Protein AF-0000000084989132 (afdb_homodimer)

Radius of gyration: 29.17 Å; Cα contacts (8 Å, |Δi|>4): 1832; chains: 2; bounding box: 70×86×63 Å

Structure (mmCIF, N/CA/C/O backbone):
data_AF-0000000084989132-model_v1
#
loop_
_entity.id
_entity.type
_entity.pdbx_description
1 polymer 'CRISPR system associated protein'
#
loop_
_atom_site.group_PDB
_atom_site.id
_atom_site.type_symbol
_atom_site.label_atom_id
_atom_site.label_alt_id
_atom_site.label_comp_id
_atom_site.label_asym_id
_atom_site.label_entity_id
_atom_site.label_seq_id
_atom_site.pdbx_PDB_ins_code
_atom_site.Cartn_x
_atom_site.Cartn_y
_atom_site.Cartn_z
_atom_site.occupancy
_atom_site.B_iso_or_equiv
_atom_site.auth_seq_id
_atom_site.auth_comp_id
_atom_site.auth_asym_id
_atom_site.auth_atom_id
_atom_site.pdbx_PDB_model_num
ATOM 1 N N . MET A 1 1 ? 17.484 -10.383 14.273 1 87.38 1 MET A N 1
ATOM 2 C CA . MET A 1 1 ? 16.547 -9.367 13.805 1 87.38 1 MET A CA 1
ATOM 3 C C . MET A 1 1 ? 17.219 -7.992 13.758 1 87.38 1 MET A C 1
ATOM 5 O O . MET A 1 1 ? 17.938 -7.609 14.68 1 87.38 1 MET A O 1
ATOM 9 N N . ALA A 1 2 ? 17.156 -7.375 12.641 1 95.69 2 ALA A N 1
ATOM 10 C CA . ALA A 1 2 ? 17.719 -6.043 12.461 1 95.69 2 ALA A CA 1
ATOM 11 C C . ALA A 1 2 ? 16.625 -4.977 12.438 1 95.69 2 ALA A C 1
ATOM 13 O O . ALA A 1 2 ? 15.492 -5.246 12.016 1 95.69 2 ALA A O 1
ATOM 14 N N . ARG A 1 3 ? 16.969 -3.855 12.984 1 96.81 3 ARG A N 1
ATOM 15 C CA . ARG A 1 3 ? 16.031 -2.74 13.031 1 96.81 3 ARG A CA 1
ATOM 16 C C . ARG A 1 3 ? 16.625 -1.498 12.367 1 96.81 3 ARG A C 1
ATOM 18 O O . ARG A 1 3 ? 17.75 -1.104 12.68 1 96.81 3 ARG A O 1
ATOM 25 N N . LEU A 1 4 ? 15.914 -0.93 11.477 1 98.31 4 LEU A N 1
ATOM 26 C CA . LEU A 1 4 ? 16.281 0.309 10.797 1 98.31 4 LEU A CA 1
ATOM 27 C C . LEU A 1 4 ? 15.258 1.402 11.062 1 98.31 4 LEU A C 1
ATOM 29 O O . LEU A 1 4 ? 14.062 1.214 10.812 1 98.31 4 LEU A O 1
ATOM 33 N N . TYR A 1 5 ? 15.711 2.482 11.633 1 98.31 5 TYR A N 1
ATOM 34 C CA . TYR A 1 5 ? 14.875 3.643 11.906 1 98.31 5 TYR A CA 1
ATOM 35 C C . TYR A 1 5 ? 15.102 4.738 10.867 1 98.31 5 TYR A C 1
ATOM 37 O O . TYR A 1 5 ? 16.234 5.129 10.609 1 98.31 5 TYR A O 1
ATOM 45 N N . ILE A 1 6 ? 14.023 5.203 10.234 1 98.5 6 ILE A N 1
ATOM 46 C CA . ILE A 1 6 ? 14.055 6.297 9.273 1 98.5 6 ILE A CA 1
ATOM 47 C C . ILE A 1 6 ? 13.141 7.426 9.75 1 98.5 6 ILE A C 1
ATOM 49 O O . ILE A 1 6 ? 11.953 7.207 10.008 1 98.5 6 ILE A O 1
ATOM 53 N N . ALA A 1 7 ? 13.664 8.57 9.844 1 97.94 7 ALA A N 1
ATOM 54 C CA . ALA A 1 7 ? 12.859 9.734 10.211 1 97.94 7 ALA A CA 1
ATOM 55 C C . ALA A 1 7 ? 12.859 10.773 9.094 1 97.94 7 ALA A C 1
ATOM 57 O O . ALA A 1 7 ? 13.883 11.008 8.453 1 97.94 7 ALA A O 1
ATOM 58 N N . THR A 1 8 ? 11.719 11.391 8.859 1 96.5 8 THR A N 1
ATOM 59 C CA . THR A 1 8 ? 11.625 12.516 7.934 1 96.5 8 THR A CA 1
ATOM 60 C C . THR A 1 8 ? 11.625 13.844 8.695 1 96.5 8 THR A C 1
ATOM 62 O O . THR A 1 8 ? 10.859 14.023 9.641 1 96.5 8 THR A O 1
ATOM 65 N N . TRP A 1 9 ? 12.539 14.727 8.273 1 96.94 9 TRP A N 1
ATOM 66 C CA . TRP A 1 9 ? 12.664 16.016 8.953 1 96.94 9 TRP A CA 1
ATOM 67 C C . TRP A 1 9 ? 12.367 17.172 7.996 1 96.94 9 TRP A C 1
ATOM 69 O O . TRP A 1 9 ? 12.953 17.25 6.91 1 96.94 9 TRP A O 1
ATOM 79 N N . GLY A 1 10 ? 11.43 18.016 8.391 1 94.38 10 GLY A N 1
ATOM 80 C CA . GLY A 1 10 ? 11.211 19.281 7.723 1 94.38 10 GLY A CA 1
ATOM 81 C C . GLY A 1 10 ? 12.078 20.406 8.273 1 94.38 10 GLY A C 1
ATOM 82 O O . GLY A 1 10 ? 13.297 20.266 8.359 1 94.38 10 GLY A O 1
ATOM 83 N N . ASN A 1 11 ? 11.453 21.5 8.711 1 94.69 11 ASN A N 1
ATOM 84 C CA . ASN A 1 11 ? 12.148 22.641 9.297 1 94.69 11 ASN A CA 1
ATOM 85 C C . ASN A 1 11 ? 12.305 22.5 10.805 1 94.69 11 ASN A C 1
ATOM 87 O O . ASN A 1 11 ? 11.406 22.875 11.562 1 94.69 11 ASN A O 1
ATOM 91 N N . PRO A 1 12 ? 13.492 22.125 11.234 1 97.25 12 PRO A N 1
ATOM 92 C CA . PRO A 1 12 ? 13.672 21.891 12.664 1 97.25 12 PRO A CA 1
ATOM 93 C C . PRO A 1 12 ? 13.625 23.172 13.484 1 97.25 12 PRO A C 1
ATOM 95 O O . PRO A 1 12 ? 13.398 23.125 14.703 1 97.25 12 PRO A O 1
ATOM 98 N N . LEU A 1 13 ? 13.797 24.281 12.859 1 97.19 13 LEU A N 1
ATOM 99 C CA . LEU A 1 13 ? 13.789 25.562 13.555 1 97.19 13 LEU A CA 1
ATOM 100 C C . LEU A 1 13 ? 12.391 25.891 14.07 1 97.19 13 LEU A C 1
ATOM 102 O O . LEU A 1 13 ? 12.227 26.766 14.93 1 97.19 13 LEU A O 1
ATOM 106 N N . ALA A 1 14 ? 11.43 25.203 13.547 1 94.38 14 ALA A N 1
ATOM 107 C CA . ALA A 1 14 ? 10.047 25.453 13.93 1 94.38 14 ALA A CA 1
ATOM 108 C C . ALA A 1 14 ? 9.602 24.5 15.039 1 94.38 14 ALA A C 1
ATOM 110 O O . ALA A 1 14 ? 8.453 24.562 15.5 1 94.38 14 ALA A O 1
ATOM 111 N N . TRP A 1 15 ? 10.516 23.641 15.539 1 95.56 15 TRP A N 1
ATOM 112 C CA . TRP A 1 15 ? 10.117 22.609 16.5 1 95.56 15 TRP A CA 1
ATOM 113 C C . TRP A 1 15 ? 10.32 23.078 17.922 1 95.56 15 TRP A C 1
ATOM 115 O O . TRP A 1 15 ? 11.219 23.891 18.203 1 95.56 15 TRP A O 1
ATOM 125 N N . SER A 1 16 ? 9.469 22.594 18.766 1 93.94 16 SER A N 1
ATOM 126 C CA . SER A 1 16 ? 9.578 22.859 20.188 1 93.94 16 SER A CA 1
ATOM 127 C C . SER A 1 16 ? 9.781 21.562 20.969 1 93.94 16 SER A C 1
ATOM 129 O O . SER A 1 16 ? 9.438 20.484 20.5 1 93.94 16 SER A O 1
ATOM 131 N N . GLU A 1 17 ? 10.32 21.719 22.125 1 95.5 17 GLU A N 1
ATOM 132 C CA . GLU A 1 17 ? 10.492 20.562 23 1 95.5 17 GLU A CA 1
ATOM 133 C C . GLU A 1 17 ? 9.164 20.141 23.625 1 95.5 17 GLU A C 1
ATOM 135 O O . GLU A 1 17 ? 8.391 21 24.078 1 95.5 17 GLU A O 1
ATOM 140 N N . VAL A 1 18 ? 8.961 18.859 23.531 1 95.94 18 VAL A N 1
ATOM 141 C CA . VAL A 1 18 ? 7.789 18.266 24.172 1 95.94 18 VAL A CA 1
ATOM 142 C C . VAL A 1 18 ? 8.172 16.938 24.797 1 95.94 18 VAL A C 1
ATOM 144 O O . VAL A 1 18 ? 9.312 16.484 24.672 1 95.94 18 VAL A O 1
ATOM 147 N N . GLU A 1 19 ? 7.297 16.453 25.625 1 96.81 19 GLU A N 1
ATOM 148 C CA . GLU A 1 19 ? 7.5 15.109 26.172 1 96.81 19 GLU A CA 1
ATOM 149 C C . GLU A 1 19 ? 6.777 14.062 25.328 1 96.81 19 GLU A C 1
ATOM 151 O O . GLU A 1 19 ? 5.547 13.969 25.375 1 96.81 19 GLU A O 1
ATOM 156 N N . TYR A 1 20 ? 7.562 13.25 24.672 1 96.88 20 TYR A N 1
ATOM 157 C CA . TYR A 1 20 ? 6.992 12.188 23.844 1 96.88 20 TYR A CA 1
ATOM 158 C C . TYR A 1 20 ? 6.691 10.945 24.672 1 96.88 20 TYR A C 1
ATOM 160 O O . TYR A 1 20 ? 7.461 10.586 25.562 1 96.88 20 TYR A O 1
ATOM 168 N N . ASP A 1 21 ? 5.57 10.398 24.391 1 97.12 21 ASP A N 1
ATOM 169 C CA . ASP A 1 21 ? 5.25 9.055 24.859 1 97.12 21 ASP A CA 1
ATOM 170 C C . ASP A 1 21 ? 5.699 8 23.844 1 97.12 21 ASP A C 1
ATOM 172 O O . ASP A 1 21 ? 5.02 7.758 22.844 1 97.12 21 ASP A O 1
ATOM 176 N N . CYS A 1 22 ? 6.766 7.305 24.141 1 95.94 22 CYS A N 1
ATOM 177 C CA . CYS A 1 22 ? 7.414 6.387 23.203 1 95.94 22 CYS A CA 1
ATOM 178 C C . CYS A 1 22 ? 6.77 5.008 23.266 1 95.94 22 CYS A C 1
ATOM 180 O O . CYS A 1 22 ? 7.141 4.113 22.5 1 95.94 22 CYS A O 1
ATOM 182 N N . GLY A 1 23 ? 5.855 4.832 24.078 1 91.5 23 GLY A N 1
ATOM 183 C CA . GLY A 1 23 ? 5.227 3.535 24.266 1 91.5 23 GLY A CA 1
ATOM 184 C C . GLY A 1 23 ? 5.867 2.729 25.391 1 91.5 23 GLY A C 1
ATOM 185 O O . GLY A 1 23 ? 7.012 2.984 25.766 1 91.5 23 GLY A O 1
ATOM 186 N N . ASP A 1 24 ? 5.082 1.801 25.984 1 89 24 ASP A N 1
ATOM 187 C CA . ASP A 1 24 ? 5.531 0.872 27.016 1 89 24 ASP A CA 1
ATOM 188 C C . ASP A 1 24 ? 6.027 1.621 28.25 1 89 24 ASP A C 1
ATOM 190 O O . ASP A 1 24 ? 7.055 1.262 28.828 1 89 24 ASP A O 1
ATOM 194 N N . GLY A 1 25 ? 5.445 2.758 28.516 1 90.19 25 GLY A N 1
ATOM 195 C CA . GLY A 1 25 ? 5.746 3.521 29.719 1 90.19 25 GLY A CA 1
ATOM 196 C C . GLY A 1 25 ? 6.941 4.445 29.547 1 90.19 25 GLY A C 1
ATOM 197 O O . GLY A 1 25 ? 7.262 5.219 30.453 1 90.19 25 GLY A O 1
ATOM 198 N N . ARG A 1 26 ? 7.613 4.414 28.453 1 94.31 26 ARG A N 1
ATOM 199 C CA . ARG A 1 26 ? 8.781 5.262 28.219 1 94.31 26 ARG A CA 1
ATOM 200 C C . ARG A 1 26 ? 8.359 6.648 27.734 1 94.31 26 ARG A C 1
ATOM 202 O O . ARG A 1 26 ? 7.551 6.773 26.812 1 94.31 26 ARG A O 1
ATOM 209 N N . ARG A 1 27 ? 8.945 7.664 28.406 1 96.19 27 ARG A N 1
ATOM 210 C CA . ARG A 1 27 ? 8.742 9.062 28.031 1 96.19 27 ARG A CA 1
ATOM 211 C C . ARG A 1 27 ? 10.07 9.781 27.859 1 96.19 27 ARG A C 1
ATOM 213 O O . ARG A 1 27 ? 11.055 9.453 28.516 1 96.19 27 ARG A O 1
ATOM 220 N N . ALA A 1 28 ? 10.141 10.641 26.922 1 95.62 28 ALA A N 1
ATOM 221 C CA . ALA A 1 28 ? 11.375 11.375 26.672 1 95.62 28 ALA A CA 1
ATOM 222 C C . ALA A 1 28 ? 11.086 12.797 26.203 1 95.62 28 ALA A C 1
ATOM 224 O O . ALA A 1 28 ? 10.211 13.008 25.359 1 95.62 28 ALA A O 1
ATOM 225 N N . ARG A 1 29 ? 11.75 13.719 26.75 1 96.12 29 ARG A N 1
ATOM 226 C CA . ARG A 1 29 ? 11.617 15.117 26.359 1 96.12 29 ARG A CA 1
ATOM 227 C C . ARG A 1 29 ? 12.609 15.469 25.25 1 96.12 29 ARG A C 1
ATOM 229 O O . ARG A 1 29 ? 13.797 15.141 25.344 1 96.12 29 ARG A O 1
ATOM 236 N N . SER A 1 30 ? 12.188 16.016 24.172 1 96.94 30 SER A N 1
ATOM 237 C CA . SER A 1 30 ? 13.016 16.391 23.031 1 96.94 30 SER A CA 1
ATOM 238 C C . SER A 1 30 ? 12.234 17.25 22.047 1 96.94 30 SER A C 1
ATOM 240 O O . SER A 1 30 ? 11.023 17.438 22.203 1 96.94 30 SER A O 1
ATOM 242 N N . PHE A 1 31 ? 12.93 17.828 21.078 1 96.88 31 PHE A N 1
ATOM 243 C CA . PHE A 1 31 ? 12.266 18.562 20.016 1 96.88 31 PHE A CA 1
ATOM 244 C C . PHE A 1 31 ? 11.93 17.641 18.859 1 96.88 31 PHE A C 1
ATOM 246 O O . PHE A 1 31 ? 11.281 18.062 17.891 1 96.88 31 PHE A O 1
ATOM 253 N N . THR A 1 32 ? 12.344 16.406 18.953 1 97 32 THR A N 1
ATOM 254 C CA . THR A 1 32 ? 12.039 15.438 17.906 1 97 32 THR A CA 1
ATOM 255 C C . THR A 1 32 ? 11.656 14.086 18.516 1 97 32 THR A C 1
ATOM 257 O O . THR A 1 32 ? 12.211 13.68 19.547 1 97 32 THR A O 1
ATOM 260 N N . SER A 1 33 ? 10.758 13.438 17.797 1 96.81 33 SER A N 1
ATOM 261 C CA . SER A 1 33 ? 10.312 12.117 18.219 1 96.81 33 SER A CA 1
ATOM 262 C C . SER A 1 33 ? 11.398 11.07 18.016 1 96.81 33 SER A C 1
ATOM 264 O O . SER A 1 33 ? 11.297 9.953 18.516 1 96.81 33 SER A O 1
ATOM 266 N N . SER A 1 34 ? 12.461 11.391 17.344 1 96.25 34 SER A N 1
ATOM 267 C CA . SER A 1 34 ? 13.57 10.477 17.078 1 96.25 34 SER A CA 1
ATOM 268 C C . SER A 1 34 ? 14.219 10.008 18.375 1 96.25 34 SER A C 1
ATOM 270 O O . SER A 1 34 ? 14.938 9 18.391 1 96.25 34 SER A O 1
ATOM 272 N N . VAL A 1 35 ? 13.93 10.688 19.438 1 95.56 35 VAL A N 1
ATOM 273 C CA . VAL A 1 35 ? 14.469 10.32 20.75 1 95.56 35 VAL A CA 1
ATOM 274 C C . VAL A 1 35 ? 13.906 8.969 21.172 1 95.56 35 VAL A C 1
ATOM 276 O O . VAL A 1 35 ? 14.508 8.281 22.016 1 95.56 35 VAL A O 1
ATOM 279 N N . CYS A 1 36 ? 12.766 8.617 20.594 1 95.06 36 CYS A N 1
ATOM 280 C CA . CYS A 1 36 ? 12.102 7.359 20.922 1 95.06 36 CYS A CA 1
ATOM 281 C C . CYS A 1 36 ? 12.688 6.203 20.125 1 95.06 36 CYS A C 1
ATOM 283 O O . CYS A 1 36 ? 12.336 5.043 20.359 1 95.06 36 CYS A O 1
ATOM 285 N N . ALA A 1 37 ? 13.602 6.453 19.219 1 88.31 37 ALA A N 1
ATOM 286 C CA . ALA A 1 37 ? 14.102 5.473 18.25 1 88.31 37 ALA A CA 1
ATOM 287 C C . ALA A 1 37 ? 14.961 4.414 18.938 1 88.31 37 ALA A C 1
ATOM 289 O O . ALA A 1 37 ? 15.93 4.746 19.625 1 88.31 37 ALA A O 1
ATOM 290 N N . GLU A 1 38 ? 14.695 3.201 18.875 1 90.75 38 GLU A N 1
ATOM 291 C CA . GLU A 1 38 ? 15.547 2.064 19.219 1 90.75 38 GLU A CA 1
ATOM 292 C C . GLU A 1 38 ? 15.797 1.175 18 1 90.75 38 GLU A C 1
ATOM 294 O O . GLU A 1 38 ? 14.961 0.337 17.656 1 90.75 38 GLU A O 1
ATOM 299 N N . ALA A 1 39 ? 17 1.362 17.422 1 95.5 39 ALA A N 1
ATOM 300 C CA . ALA A 1 39 ? 17.297 0.648 16.172 1 95.5 39 ALA A CA 1
ATOM 301 C C . ALA A 1 39 ? 18.781 0.39 16.016 1 95.5 39 ALA A C 1
ATOM 303 O O . ALA A 1 39 ? 19.609 0.992 16.719 1 95.5 39 ALA A O 1
ATOM 304 N N . ASP A 1 40 ? 19.109 -0.534 15.188 1 95.69 40 ASP A N 1
ATOM 305 C CA . ASP A 1 40 ? 20.5 -0.861 14.875 1 95.69 40 ASP A CA 1
ATOM 306 C C . ASP A 1 40 ? 21.125 0.195 13.969 1 95.69 40 ASP A C 1
ATOM 308 O O . ASP A 1 40 ? 22.328 0.437 14.023 1 95.69 40 ASP A O 1
ATOM 312 N N . ALA A 1 41 ? 20.328 0.74 13.117 1 97.25 41 ALA A N 1
ATOM 313 C CA . ALA A 1 41 ? 20.703 1.853 12.25 1 97.25 41 ALA A CA 1
ATOM 314 C C . ALA A 1 41 ? 19.609 2.918 12.227 1 97.25 41 ALA A C 1
ATOM 316 O O . ALA A 1 41 ? 18.422 2.598 12.281 1 97.25 41 ALA A O 1
ATOM 317 N N . ARG A 1 42 ? 20.062 4.176 12.203 1 97.94 42 ARG A N 1
ATOM 318 C CA . ARG A 1 42 ? 19.141 5.305 12.188 1 97.94 42 ARG A CA 1
ATOM 319 C C . ARG A 1 42 ? 19.469 6.27 11.055 1 97.94 42 ARG A C 1
ATOM 321 O O . ARG A 1 42 ? 20.641 6.602 10.836 1 97.94 42 ARG A O 1
ATOM 328 N N . VAL A 1 43 ? 18.453 6.605 10.352 1 98.5 43 VAL A N 1
ATOM 329 C CA . VAL A 1 43 ? 18.578 7.535 9.234 1 98.5 43 VAL A CA 1
ATOM 330 C C . VAL A 1 43 ? 17.641 8.727 9.445 1 98.5 43 VAL A C 1
ATOM 332 O O . VAL A 1 43 ? 16.516 8.562 9.906 1 98.5 43 VAL A O 1
ATOM 335 N N . VAL A 1 44 ? 18.125 9.891 9.148 1 98.31 44 VAL A N 1
ATOM 336 C CA . VAL A 1 44 ? 17.281 11.078 9.094 1 98.31 44 VAL A CA 1
ATOM 337 C C . VAL A 1 44 ? 17.281 11.641 7.668 1 98.31 44 VAL A C 1
ATOM 339 O O . VAL A 1 44 ? 18.328 11.969 7.121 1 98.31 44 VAL A O 1
ATOM 342 N N . VAL A 1 45 ? 16.094 11.734 7.133 1 98.12 45 VAL A N 1
ATOM 343 C CA . VAL A 1 45 ? 15.906 12.258 5.785 1 98.12 45 VAL A CA 1
ATOM 344 C C . VAL A 1 45 ? 15.492 13.719 5.855 1 98.12 45 VAL A C 1
ATOM 346 O O . VAL A 1 45 ? 14.523 14.07 6.547 1 98.12 45 VAL A O 1
ATOM 349 N N . ALA A 1 46 ? 16.156 14.578 5.137 1 97.88 46 ALA A N 1
ATOM 350 C CA . ALA A 1 46 ? 15.82 15.992 5.066 1 97.88 46 ALA A CA 1
ATOM 351 C C . ALA A 1 46 ? 15.984 16.531 3.646 1 97.88 46 ALA A C 1
ATOM 353 O O . ALA A 1 46 ? 16.719 15.945 2.842 1 97.88 46 ALA A O 1
ATOM 354 N N . LEU A 1 47 ? 15.258 17.562 3.357 1 96.81 47 LEU A N 1
ATOM 355 C CA . LEU A 1 47 ? 15.5 18.297 2.119 1 96.81 47 LEU A CA 1
ATOM 356 C C . LEU A 1 47 ? 16.641 19.297 2.287 1 96.81 47 LEU A C 1
ATOM 358 O O . LEU A 1 47 ? 16.859 19.828 3.379 1 96.81 47 LEU A O 1
ATOM 362 N N . ASP A 1 48 ? 17.344 19.516 1.245 1 96.81 48 ASP A N 1
ATOM 363 C CA . ASP A 1 48 ? 18.516 20.359 1.385 1 96.81 48 ASP A CA 1
ATOM 364 C C . ASP A 1 48 ? 18.125 21.828 1.572 1 96.81 48 ASP A C 1
ATOM 366 O O . ASP A 1 48 ? 18.969 22.656 1.95 1 96.81 48 ASP A O 1
ATOM 370 N N . SER A 1 49 ? 16.891 22.156 1.461 1 95.56 49 SER A N 1
ATOM 371 C CA . SER A 1 49 ? 16.406 23.484 1.762 1 95.56 49 SER A CA 1
ATOM 372 C C . SER A 1 49 ? 16.5 23.797 3.254 1 95.56 49 SER A C 1
ATOM 374 O O . SER A 1 49 ? 16.328 24.938 3.674 1 95.56 49 SER A O 1
ATOM 376 N N . VAL A 1 50 ? 16.844 22.812 4.051 1 96.38 50 VAL A N 1
ATOM 377 C CA . VAL A 1 50 ? 16.906 22.953 5.5 1 96.38 50 VAL A CA 1
ATOM 378 C C . VAL A 1 50 ? 17.906 24.047 5.863 1 96.38 50 VAL A C 1
ATOM 380 O O . VAL A 1 50 ? 17.797 24.688 6.914 1 96.38 50 VAL A O 1
ATOM 383 N N . VAL A 1 51 ? 18.828 24.344 5 1 96.81 51 VAL A N 1
ATOM 384 C CA . VAL A 1 51 ? 19.891 25.312 5.281 1 96.81 51 VAL A CA 1
ATOM 385 C C . VAL A 1 51 ? 19.422 26.719 4.902 1 96.81 51 VAL A C 1
ATOM 387 O O . VAL A 1 51 ? 20.203 27.656 4.902 1 96.81 51 VAL A O 1
ATOM 390 N N . ALA A 1 52 ? 18.188 26.891 4.531 1 95.5 52 ALA A N 1
ATOM 391 C CA . ALA A 1 52 ? 17.609 28.188 4.176 1 95.5 52 ALA A CA 1
ATOM 392 C C . ALA A 1 52 ? 16.375 28.484 5.008 1 95.5 52 ALA A C 1
ATOM 394 O O . ALA A 1 52 ? 15.586 29.359 4.652 1 95.5 52 ALA A O 1
ATOM 395 N N . ALA A 1 53 ? 16.25 27.859 6.094 1 95.25 53 ALA A N 1
ATOM 396 C CA . ALA A 1 53 ? 15.031 27.938 6.895 1 95.25 53 ALA A CA 1
ATOM 397 C C . ALA A 1 53 ? 15.195 28.953 8.031 1 95.25 53 ALA A C 1
ATOM 399 O O . ALA A 1 53 ? 16.281 29.5 8.227 1 95.25 53 ALA A O 1
ATOM 400 N N . GLU A 1 54 ? 14.109 29.25 8.695 1 95.94 54 GLU A N 1
ATOM 401 C CA . GLU A 1 54 ? 14.102 30.141 9.844 1 95.94 54 GLU A CA 1
ATOM 402 C C . GLU A 1 54 ? 13.125 29.656 10.914 1 95.94 54 GLU A C 1
ATOM 404 O O . GLU A 1 54 ? 12.266 28.812 10.641 1 95.94 54 GLU A O 1
ATOM 409 N N . GLY A 1 55 ? 13.352 30.062 12.117 1 95.19 55 GLY A N 1
ATOM 410 C CA . GLY A 1 55 ? 12.469 29.703 13.211 1 95.19 55 GLY A CA 1
ATOM 411 C C . GLY A 1 55 ? 13.031 30.062 14.578 1 95.19 55 GLY A C 1
ATOM 412 O O . GLY A 1 55 ? 13.914 30.906 14.688 1 95.19 55 GLY A O 1
ATOM 413 N N . ASN A 1 56 ? 12.531 29.453 15.641 1 95.25 56 ASN A N 1
ATOM 414 C CA . ASN A 1 56 ? 12.867 29.906 16.984 1 95.25 56 ASN A CA 1
ATOM 415 C C . ASN A 1 56 ? 13.531 28.797 17.797 1 95.25 56 ASN A C 1
ATOM 417 O O . ASN A 1 56 ? 13.789 28.969 19 1 95.25 56 ASN A O 1
ATOM 421 N N . ASN A 1 57 ? 13.898 27.703 17.203 1 96.19 57 ASN A N 1
ATOM 422 C CA . ASN A 1 57 ? 14.531 26.594 17.906 1 96.19 57 ASN A CA 1
ATOM 423 C C . ASN A 1 57 ? 16.031 26.844 18.109 1 96.19 57 ASN A C 1
ATOM 425 O O . ASN A 1 57 ? 16.812 26.672 17.172 1 96.19 57 ASN A O 1
ATOM 429 N N . ARG A 1 58 ? 16.359 27.094 19.328 1 95.62 58 ARG A N 1
ATOM 430 C CA . ARG A 1 58 ? 17.734 27.469 19.641 1 95.62 58 ARG A CA 1
ATOM 431 C C . ARG A 1 58 ? 18.688 26.297 19.391 1 95.62 58 ARG A C 1
ATOM 433 O O . ARG A 1 58 ? 19.797 26.5 18.906 1 95.62 58 ARG A O 1
ATOM 440 N N . ALA A 1 59 ? 18.281 25.125 19.75 1 96.81 59 ALA A N 1
ATOM 441 C CA . ALA A 1 59 ? 19.125 23.938 19.531 1 96.81 59 ALA A CA 1
ATOM 442 C C . ALA A 1 59 ? 19.453 23.766 18.062 1 96.81 59 ALA A C 1
ATOM 444 O O . ALA A 1 59 ? 20.578 23.422 17.703 1 96.81 59 ALA A O 1
ATOM 445 N N . ALA A 1 60 ? 18.469 24 17.234 1 98.12 60 ALA A N 1
ATOM 446 C CA . ALA A 1 60 ? 18.672 23.891 15.797 1 98.12 60 ALA A CA 1
ATOM 447 C C . ALA A 1 60 ? 19.625 24.969 15.289 1 98.12 60 ALA A C 1
ATOM 449 O O . ALA A 1 60 ? 20.469 24.719 14.43 1 98.12 60 ALA A O 1
ATOM 450 N N . ALA A 1 61 ? 19.453 26.156 15.812 1 98.06 61 ALA A N 1
ATOM 451 C CA . ALA A 1 61 ? 20.344 27.25 15.43 1 98.06 61 ALA A CA 1
ATOM 452 C C . ALA A 1 61 ? 21.797 26.938 15.797 1 98.06 61 ALA A C 1
ATOM 454 O O . ALA A 1 61 ? 22.703 27.203 15.008 1 98.06 61 ALA A O 1
ATOM 455 N N . GLU A 1 62 ? 21.953 26.406 16.984 1 98.12 62 GLU A N 1
ATOM 456 C CA . GLU A 1 62 ? 23.281 26.047 17.438 1 98.12 62 GLU A CA 1
ATOM 457 C C . GLU A 1 62 ? 23.891 24.953 16.578 1 98.12 62 GLU A C 1
ATOM 459 O O . GLU A 1 62 ? 25.062 25 16.219 1 98.12 62 GLU A O 1
ATOM 464 N N . ALA A 1 63 ? 23.109 23.984 16.266 1 98.44 63 ALA A N 1
ATOM 465 C CA . ALA A 1 63 ? 23.562 22.906 15.375 1 98.44 63 ALA A CA 1
ATOM 466 C C . ALA A 1 63 ? 23.984 23.453 14.016 1 98.44 63 ALA A C 1
ATOM 468 O O . ALA A 1 63 ? 24.969 23 13.43 1 98.44 63 ALA A O 1
ATOM 469 N N . ALA A 1 64 ? 23.219 24.406 13.508 1 98.56 64 ALA A N 1
ATOM 470 C CA . ALA A 1 64 ? 23.562 25.047 12.227 1 98.56 64 ALA A CA 1
ATOM 471 C C . ALA A 1 64 ? 24.906 25.75 12.312 1 98.56 64 ALA A C 1
ATOM 473 O O . ALA A 1 64 ? 25.734 25.625 11.406 1 98.56 64 ALA A O 1
ATOM 474 N N . ARG A 1 65 ? 25.109 26.469 13.406 1 98.25 65 ARG A N 1
ATOM 475 C CA . ARG A 1 65 ? 26.375 27.156 13.602 1 98.25 65 ARG A CA 1
ATOM 476 C C . ARG A 1 65 ? 27.531 26.156 13.641 1 98.25 65 ARG A C 1
ATOM 478 O O . ARG A 1 65 ? 28.578 26.391 13.031 1 98.25 65 ARG A O 1
ATOM 485 N N . GLU A 1 66 ? 27.312 25.109 14.344 1 98.31 66 GLU A N 1
ATOM 486 C CA . GLU A 1 66 ? 28.344 24.094 14.484 1 98.31 66 GLU A CA 1
ATOM 487 C C . GLU A 1 66 ? 28.641 23.422 13.148 1 98.31 66 GLU A C 1
ATOM 489 O O . GLU A 1 66 ? 29.75 22.906 12.945 1 98.31 66 GLU A O 1
ATOM 494 N N . ALA A 1 67 ? 27.688 23.438 12.273 1 98.19 67 ALA A N 1
ATOM 495 C CA . ALA A 1 67 ? 27.859 22.828 10.953 1 98.19 67 ALA A CA 1
ATOM 496 C C . ALA A 1 67 ? 28.531 23.812 9.992 1 98.19 67 ALA A C 1
ATOM 498 O O . ALA A 1 67 ? 28.781 23.469 8.828 1 98.19 67 ALA A O 1
ATOM 499 N N . GLY A 1 68 ? 28.766 25.031 10.398 1 97.38 68 GLY A N 1
ATOM 500 C CA . GLY A 1 68 ? 29.453 26.016 9.586 1 97.38 68 GLY A CA 1
ATOM 501 C C . GLY A 1 68 ? 28.516 26.891 8.781 1 97.38 68 GLY A C 1
ATOM 502 O O . GLY A 1 68 ? 28.938 27.562 7.828 1 97.38 68 GLY A O 1
ATOM 503 N N . LEU A 1 69 ? 27.266 26.922 9.141 1 98.12 69 LEU A N 1
ATOM 504 C CA . LEU A 1 69 ? 26.281 27.734 8.438 1 98.12 69 LEU A CA 1
ATOM 505 C C . LEU A 1 69 ? 26.125 29.094 9.102 1 98.12 69 LEU A C 1
ATOM 507 O O . LEU A 1 69 ? 26.203 29.203 10.328 1 98.12 69 LEU A O 1
ATOM 511 N N . PRO A 1 70 ? 25.922 30.156 8.297 1 97.06 70 PRO A N 1
ATOM 512 C CA . PRO A 1 70 ? 25.578 31.438 8.891 1 97.06 70 PRO A CA 1
ATOM 513 C C . PRO A 1 70 ? 24.219 31.438 9.578 1 97.06 70 PRO A C 1
ATOM 515 O O . PRO A 1 70 ? 23.25 30.891 9.039 1 97.06 70 PRO A O 1
ATOM 518 N N . VAL A 1 71 ? 24.219 31.984 10.766 1 97.88 71 VAL A N 1
ATOM 519 C CA . VAL A 1 71 ? 22.953 32.094 11.492 1 97.88 71 VAL A CA 1
ATOM 520 C C . VAL A 1 71 ? 22.781 33.531 12.008 1 97.88 71 VAL A C 1
ATOM 522 O O . VAL A 1 71 ? 23.641 34.062 12.727 1 97.88 71 VAL A O 1
ATOM 525 N N . GLU A 1 72 ? 21.672 34.156 11.602 1 96.81 72 GLU A N 1
ATOM 526 C CA . GLU A 1 72 ? 21.312 35.469 12.109 1 96.81 72 GLU A CA 1
ATOM 527 C C . GLU A 1 72 ? 20.266 35.344 13.211 1 96.81 72 GLU A C 1
ATOM 529 O O . GLU A 1 72 ? 19.312 34.562 13.117 1 96.81 72 GLU A O 1
ATOM 534 N N . GLU A 1 73 ? 20.484 36.031 14.227 1 95.44 73 GLU A N 1
ATOM 535 C CA . GLU A 1 73 ? 19.547 36.094 15.336 1 95.44 73 GLU A CA 1
ATOM 536 C C . GLU A 1 73 ? 18.812 37.438 15.359 1 95.44 73 GLU A C 1
ATOM 538 O O . GLU A 1 73 ? 19.438 38.5 15.383 1 95.44 73 GLU A O 1
ATOM 543 N N . VAL A 1 74 ? 17.531 37.312 15.25 1 93.56 74 VAL A N 1
ATOM 544 C CA . VAL A 1 74 ? 16.703 38.531 15.242 1 93.56 74 VAL A CA 1
ATOM 545 C C . VAL A 1 74 ? 15.742 38.5 16.438 1 93.56 74 VAL A C 1
ATOM 547 O O . VAL A 1 74 ? 15.109 37.469 16.703 1 93.56 74 VAL A O 1
ATOM 550 N N . ALA A 1 75 ? 15.664 39.625 17.188 1 87.69 75 ALA A N 1
ATOM 551 C CA . ALA A 1 75 ? 14.734 39.688 18.312 1 87.69 75 ALA A CA 1
ATOM 552 C C . ALA A 1 75 ? 13.297 39.844 17.812 1 87.69 75 ALA A C 1
ATOM 554 O O . ALA A 1 75 ? 13.023 40.562 16.859 1 87.69 75 ALA A O 1
ATOM 555 N N . GLU A 1 76 ? 12.516 38.875 18.234 1 77.94 76 GLU A N 1
ATOM 556 C CA . GLU A 1 76 ? 11.102 38.969 17.891 1 77.94 76 GLU A CA 1
ATOM 557 C C . GLU A 1 76 ? 10.391 40 18.781 1 77.94 76 GLU A C 1
ATOM 559 O O . GLU A 1 76 ? 10.383 39.844 20 1 77.94 76 GLU A O 1
ATOM 564 N N . GLY A 1 77 ? 10.078 41.188 18.297 1 64.81 77 GLY A N 1
ATOM 565 C CA . GLY A 1 77 ? 9.438 42.25 19.047 1 64.81 77 GLY A CA 1
ATOM 566 C C . GLY A 1 77 ? 8.32 41.781 19.953 1 64.81 77 GLY A C 1
ATOM 567 O O . GLY A 1 77 ? 7.43 41.062 19.516 1 64.81 77 GLY A O 1
ATOM 568 N N . GLY A 1 78 ? 8.312 42.125 21.25 1 64.38 78 GLY A N 1
ATOM 569 C CA . GLY A 1 78 ? 7.242 42.031 22.219 1 64.38 78 GLY A CA 1
ATOM 570 C C . GLY A 1 78 ? 7.172 40.656 22.875 1 64.38 78 GLY A C 1
ATOM 571 O O . GLY A 1 78 ? 6.465 40.469 23.859 1 64.38 78 GLY A O 1
ATOM 572 N N . THR A 1 79 ? 7.828 39.562 22.312 1 66.56 79 THR A N 1
ATOM 573 C CA . THR A 1 79 ? 7.625 38.219 22.859 1 66.56 79 THR A CA 1
ATOM 574 C C . THR A 1 79 ? 8.836 37.781 23.672 1 66.56 79 THR A C 1
ATOM 576 O O . THR A 1 79 ? 8.758 36.844 24.453 1 66.56 79 THR A O 1
ATOM 579 N N . GLY A 1 80 ? 9.961 38.594 23.578 1 70.81 80 GLY A N 1
ATOM 580 C CA . GLY A 1 80 ? 11.188 38.188 24.25 1 70.81 80 GLY A CA 1
ATOM 581 C C . GLY A 1 80 ? 11.828 36.938 23.609 1 70.81 80 GLY A C 1
ATOM 582 O O . GLY A 1 80 ? 12.844 36.469 24.094 1 70.81 80 GLY A O 1
ATOM 583 N N . ARG A 1 81 ? 11.227 36.406 22.562 1 80.69 81 ARG A N 1
ATOM 584 C CA . ARG A 1 81 ? 11.805 35.25 21.891 1 80.69 81 ARG A CA 1
ATOM 585 C C . ARG A 1 81 ? 12.703 35.688 20.734 1 80.69 81 ARG A C 1
ATOM 587 O O . ARG A 1 81 ? 12.617 36.812 20.266 1 80.69 81 ARG A O 1
ATOM 594 N N . ALA A 1 82 ? 13.664 34.844 20.469 1 92.69 82 ALA A N 1
ATOM 595 C CA . ALA A 1 82 ? 14.586 35.094 19.359 1 92.69 82 ALA A CA 1
ATOM 596 C C . ALA A 1 82 ? 14.195 34.281 18.141 1 92.69 82 ALA A C 1
ATOM 598 O O . ALA A 1 82 ? 13.742 33.125 18.266 1 92.69 82 ALA A O 1
ATOM 599 N N . LYS A 1 83 ? 14.281 34.938 17.016 1 95.75 83 LYS A N 1
ATOM 600 C CA . LYS A 1 83 ? 14.156 34.281 15.734 1 95.75 83 LYS A CA 1
ATOM 601 C C . LYS A 1 83 ? 15.516 34.031 15.086 1 95.75 83 LYS A C 1
ATOM 603 O O . LYS A 1 83 ? 16.359 34.938 15.086 1 95.75 83 LYS A O 1
ATOM 608 N N . TYR A 1 84 ? 15.711 32.812 14.617 1 97.25 84 TYR A N 1
ATOM 609 C CA . TYR A 1 84 ? 16.969 32.469 13.969 1 97.25 84 TYR A CA 1
ATOM 610 C C . TYR A 1 84 ? 16.766 32.25 12.469 1 97.25 84 TYR A C 1
ATOM 612 O O . TYR A 1 84 ? 15.805 31.609 12.047 1 97.25 84 TYR A O 1
ATOM 620 N N . ILE A 1 85 ? 17.594 32.844 11.68 1 97.06 85 ILE A N 1
ATOM 621 C CA . ILE A 1 85 ? 17.594 32.688 10.227 1 97.06 85 ILE A CA 1
ATOM 622 C C . ILE A 1 85 ? 18.875 32 9.773 1 97.06 85 ILE A C 1
ATOM 624 O O . ILE A 1 85 ? 19.969 32.562 9.922 1 97.06 85 ILE A O 1
ATOM 628 N N . VAL A 1 86 ? 18.688 30.844 9.273 1 96.62 86 VAL A N 1
ATOM 629 C CA . VAL A 1 86 ? 19.828 30.109 8.734 1 96.62 86 VAL A CA 1
ATOM 630 C C . VAL A 1 86 ? 20.016 30.438 7.262 1 96.62 86 VAL A C 1
ATOM 632 O O . VAL A 1 86 ? 19.047 30.484 6.496 1 96.62 86 VAL A O 1
ATOM 635 N N . GLY A 1 87 ? 21.25 30.766 6.879 1 94.44 87 GLY A N 1
ATOM 636 C CA . GLY A 1 87 ? 21.594 31.031 5.488 1 94.44 87 GLY A CA 1
ATOM 637 C C . GLY A 1 87 ? 22.406 29.922 4.84 1 94.44 87 GLY A C 1
ATOM 638 O O . GLY A 1 87 ? 23.219 29.297 5.5 1 94.44 87 GLY A O 1
ATOM 639 N N . PRO A 1 88 ? 22.125 29.734 3.586 1 94.19 88 PRO A N 1
ATOM 640 C CA . PRO A 1 88 ? 22.859 28.672 2.902 1 94.19 88 PRO A CA 1
ATOM 641 C C . PRO A 1 88 ? 24.344 28.984 2.736 1 94.19 88 PRO A C 1
ATOM 643 O O . PRO A 1 88 ? 24.734 30.156 2.744 1 94.19 88 PRO A O 1
ATOM 646 N N . PRO A 1 89 ? 25.078 27.938 2.648 1 94.44 89 PRO A N 1
ATOM 647 C CA . PRO A 1 89 ? 26.5 28.078 2.295 1 94.44 89 PRO A CA 1
ATOM 648 C C . PRO A 1 89 ? 26.719 28.312 0.802 1 94.44 89 PRO A C 1
ATOM 650 O O . PRO A 1 89 ? 25.75 28.531 0.062 1 94.44 89 PRO A O 1
ATOM 653 N N . ASP A 1 90 ? 28 28.312 0.477 1 92.5 90 ASP A N 1
ATOM 654 C CA . ASP A 1 90 ? 28.312 28.312 -0.948 1 92.5 90 ASP A CA 1
ATOM 655 C C . ASP A 1 90 ? 27.734 27.094 -1.644 1 92.5 90 ASP A C 1
ATOM 657 O O . ASP A 1 90 ? 27.656 26.016 -1.049 1 92.5 90 ASP A O 1
ATOM 661 N N . CYS A 1 91 ? 27.453 27.297 -2.826 1 93.06 91 CYS A N 1
ATOM 662 C CA . CYS A 1 91 ? 26.766 26.281 -3.605 1 93.06 91 CYS A CA 1
ATOM 663 C C . CYS A 1 91 ? 27.516 24.953 -3.553 1 93.06 91 CYS A C 1
ATOM 665 O O . CYS A 1 91 ? 26.906 23.891 -3.451 1 93.06 91 CYS A O 1
ATOM 667 N N . GLY A 1 92 ? 28.766 25.016 -3.656 1 91.88 92 GLY A N 1
ATOM 668 C CA . GLY A 1 92 ? 29.578 23.812 -3.678 1 91.88 92 GLY A CA 1
ATOM 669 C C . GLY A 1 92 ? 29.562 23.062 -2.365 1 91.88 92 GLY A C 1
ATOM 670 O O . GLY A 1 92 ? 29.828 21.859 -2.334 1 91.88 92 GLY A O 1
ATOM 671 N N . GLU A 1 93 ? 29.203 23.656 -1.293 1 95.5 93 GLU A N 1
ATOM 672 C CA . GLU A 1 93 ? 29.219 23.047 0.03 1 95.5 93 GLU A CA 1
ATOM 673 C C . GLU A 1 93 ? 27.797 22.797 0.54 1 95.5 93 GLU A C 1
ATOM 675 O O . GLU A 1 93 ? 27.609 22.344 1.668 1 95.5 93 GLU A O 1
ATOM 680 N N . TRP A 1 94 ? 26.891 23.094 -0.279 1 96.31 94 TRP A N 1
ATOM 681 C CA . TRP A 1 94 ? 25.5 23.094 0.138 1 96.31 94 TRP A CA 1
ATOM 682 C C . TRP A 1 94 ? 25.109 21.75 0.766 1 96.31 94 TRP A C 1
ATOM 684 O O . TRP A 1 94 ? 24.688 21.703 1.921 1 96.31 94 TRP A O 1
ATOM 694 N N . ARG A 1 95 ? 25.359 20.688 0.065 1 96 95 ARG A N 1
ATOM 695 C CA . ARG A 1 95 ? 24.969 19.359 0.509 1 96 95 ARG A CA 1
ATOM 696 C C . ARG A 1 95 ? 25.797 18.906 1.708 1 96 95 ARG A C 1
ATOM 698 O O . ARG A 1 95 ? 25.281 18.266 2.623 1 96 95 ARG A O 1
ATOM 705 N N . LEU A 1 96 ? 27.031 19.188 1.658 1 96.44 96 LEU A N 1
ATOM 706 C CA . LEU A 1 96 ? 27.922 18.812 2.746 1 96.44 96 LEU A CA 1
ATOM 707 C C . LEU A 1 96 ? 27.484 19.453 4.059 1 96.44 96 LEU A C 1
ATOM 709 O O . LEU A 1 96 ? 27.375 18.766 5.082 1 96.44 96 LEU A O 1
ATOM 713 N N . ARG A 1 97 ? 27.203 20.719 4.035 1 98.06 97 ARG A N 1
ATOM 714 C CA . ARG A 1 97 ? 26.828 21.453 5.242 1 98.06 97 ARG A CA 1
ATOM 715 C C . ARG A 1 97 ? 25.438 21.062 5.707 1 98.06 97 ARG A C 1
ATOM 717 O O . ARG A 1 97 ? 25.156 21.031 6.91 1 98.06 97 ARG A O 1
ATOM 724 N N . ALA A 1 98 ? 24.594 20.812 4.73 1 98.19 98 ALA A N 1
ATOM 725 C CA . ALA A 1 98 ? 23.266 20.359 5.098 1 98.19 98 ALA A CA 1
ATOM 726 C C . ALA A 1 98 ? 23.328 19.031 5.859 1 98.19 98 ALA A C 1
ATOM 728 O O . ALA A 1 98 ? 22.641 18.859 6.867 1 98.19 98 ALA A O 1
ATOM 729 N N . ARG A 1 99 ? 24.125 18.125 5.387 1 98.25 99 ARG A N 1
ATOM 730 C CA . ARG A 1 99 ? 24.297 16.828 6.055 1 98.25 99 ARG A CA 1
ATOM 731 C C . ARG A 1 99 ? 24.875 17.016 7.457 1 98.25 99 ARG A C 1
ATOM 733 O O . ARG A 1 99 ? 24.406 16.375 8.406 1 98.25 99 ARG A O 1
ATOM 740 N N . GLU A 1 100 ? 25.844 17.828 7.539 1 98.56 100 GLU A N 1
ATOM 741 C CA . GLU A 1 100 ? 26.453 18.078 8.836 1 98.56 100 GLU A CA 1
ATOM 742 C C . GLU A 1 100 ? 25.469 18.719 9.812 1 98.56 100 GLU A C 1
ATOM 744 O O . GLU A 1 100 ? 25.453 18.375 11 1 98.56 100 GLU A O 1
ATOM 749 N N . TYR A 1 101 ? 24.734 19.672 9.273 1 98.62 101 TYR A N 1
ATOM 750 C CA . TYR A 1 101 ? 23.703 20.328 10.07 1 98.62 101 TYR A CA 1
ATOM 751 C C . TYR A 1 101 ? 22.734 19.297 10.656 1 98.62 101 TYR A C 1
ATOM 753 O O . TYR A 1 101 ? 22.484 19.297 11.867 1 98.62 101 TYR A O 1
ATOM 761 N N . VAL A 1 102 ? 22.234 18.344 9.82 1 98.5 102 VAL A N 1
ATOM 762 C CA . VAL A 1 102 ? 21.281 17.328 10.242 1 98.5 102 VAL A CA 1
ATOM 763 C C . VAL A 1 102 ? 21.953 16.391 11.25 1 98.5 102 VAL A C 1
ATOM 765 O O . VAL A 1 102 ? 21.344 16.016 12.258 1 98.5 102 VAL A O 1
ATOM 768 N N . ARG A 1 103 ? 23.172 16.047 11.039 1 98.44 103 ARG A N 1
ATOM 769 C CA . ARG A 1 103 ? 23.906 15.156 11.93 1 98.44 103 ARG A CA 1
ATOM 770 C C . ARG A 1 103 ? 24.062 15.781 13.312 1 98.44 103 ARG A C 1
ATOM 772 O O . ARG A 1 103 ? 23.797 15.133 14.328 1 98.44 103 ARG A O 1
ATOM 779 N N . ARG A 1 104 ? 24.453 17.047 13.32 1 98.5 104 ARG A N 1
ATOM 780 C CA . ARG A 1 104 ? 24.656 17.766 14.578 1 98.5 104 ARG A CA 1
ATOM 781 C C . ARG A 1 104 ? 23.344 17.922 15.336 1 98.5 104 ARG A C 1
ATOM 783 O O . ARG A 1 104 ? 23.312 17.812 16.562 1 98.5 104 ARG A O 1
ATOM 790 N N . LEU A 1 105 ? 22.359 18.219 14.578 1 98.31 105 LEU A N 1
ATOM 791 C CA . LEU A 1 105 ? 21.062 18.406 15.211 1 98.31 105 LEU A CA 1
ATOM 792 C C . LEU A 1 105 ? 20.562 17.109 15.828 1 98.31 105 LEU A C 1
ATOM 794 O O . LEU A 1 105 ? 20.016 17.109 16.938 1 98.31 105 LEU A O 1
ATOM 798 N N . ALA A 1 106 ? 20.672 15.992 15.078 1 97.75 106 ALA A N 1
ATOM 799 C CA . ALA A 1 106 ? 20.328 14.688 15.633 1 97.75 106 ALA A CA 1
ATOM 800 C C . ALA A 1 106 ? 21.109 14.422 16.922 1 97.75 106 ALA A C 1
ATOM 802 O O . ALA A 1 106 ? 20.547 13.906 17.891 1 97.75 106 ALA A O 1
ATOM 803 N N . GLY A 1 107 ? 22.359 14.789 16.938 1 97 107 GLY A N 1
ATOM 804 C CA . GLY A 1 107 ? 23.172 14.641 18.125 1 97 107 GLY A CA 1
ATOM 805 C C . GLY A 1 107 ? 22.656 15.422 19.312 1 97 107 GLY A C 1
ATOM 806 O O . GLY A 1 107 ? 22.688 14.938 20.453 1 97 107 GLY A O 1
ATOM 807 N N . LYS A 1 108 ? 22.203 16.578 19.047 1 96.75 108 LYS A N 1
ATOM 808 C CA . LYS A 1 108 ? 21.672 17.422 20.109 1 96.75 108 LYS A CA 1
ATOM 809 C C . LYS A 1 108 ? 20.406 16.812 20.703 1 96.75 108 LYS A C 1
ATOM 811 O O . LYS A 1 108 ? 20.062 17.078 21.859 1 96.75 108 LYS A O 1
ATOM 816 N N . ALA A 1 109 ? 19.734 16.062 19.891 1 94.75 109 ALA A N 1
ATOM 817 C CA . ALA A 1 109 ? 18.562 15.359 20.375 1 94.75 109 ALA A CA 1
ATOM 818 C C . ALA A 1 109 ? 18.938 14.039 21.047 1 94.75 109 ALA A C 1
ATOM 820 O O . ALA A 1 109 ? 18.062 13.305 21.516 1 94.75 109 ALA A O 1
ATOM 821 N N . GLY A 1 110 ? 20.188 13.672 21.062 1 92.06 110 GLY A N 1
ATOM 822 C CA . GLY A 1 110 ? 20.656 12.438 21.672 1 92.06 110 GLY A CA 1
ATOM 823 C C . GLY A 1 110 ? 20.547 11.234 20.75 1 92.06 110 GLY A C 1
ATOM 824 O O . GLY A 1 110 ? 20.484 10.102 21.234 1 92.06 110 GLY A O 1
ATOM 825 N N . VAL A 1 111 ? 20.469 11.5 19.5 1 94.5 111 VAL A N 1
ATOM 826 C CA . VAL A 1 111 ? 20.297 10.414 18.531 1 94.5 111 VAL A CA 1
ATOM 827 C C . VAL A 1 111 ? 21.469 10.406 17.547 1 94.5 111 VAL A C 1
ATOM 829 O O . VAL A 1 111 ? 21.781 11.43 16.938 1 94.5 111 VAL A O 1
ATOM 832 N N . GLU A 1 112 ? 22.172 9.336 17.469 1 95.44 112 GLU A N 1
ATOM 833 C CA . GLU A 1 112 ? 23.156 9.148 16.406 1 95.44 112 GLU A CA 1
ATOM 834 C C . GLU A 1 112 ? 22.5 8.602 15.141 1 95.44 112 GLU A C 1
ATOM 836 O O . GLU A 1 112 ? 22 7.477 15.133 1 95.44 112 GLU A O 1
ATOM 841 N N . ALA A 1 113 ? 22.516 9.398 14.07 1 97.19 113 ALA A N 1
ATOM 842 C CA . ALA A 1 113 ? 21.812 9.008 12.844 1 97.19 113 ALA A CA 1
ATOM 843 C C . ALA A 1 113 ? 22.594 9.406 11.609 1 97.19 113 ALA A C 1
ATOM 845 O O . ALA A 1 113 ? 23.359 10.383 11.633 1 97.19 113 ALA A O 1
ATOM 846 N N . GLU A 1 114 ? 22.484 8.625 10.609 1 97.81 114 GLU A N 1
ATOM 847 C CA . GLU A 1 114 ? 23.047 8.961 9.305 1 97.81 114 GLU A CA 1
ATOM 848 C C . GLU A 1 114 ? 22.109 9.891 8.531 1 97.81 114 GLU A C 1
ATOM 850 O O . GLU A 1 114 ? 20.953 9.555 8.289 1 97.81 114 GLU A O 1
ATOM 855 N N . PRO A 1 115 ? 22.594 11.062 8.133 1 98.38 115 PRO A N 1
ATOM 856 C CA . PRO A 1 115 ? 21.75 11.977 7.363 1 98.38 115 PRO A CA 1
ATOM 857 C C . PRO A 1 115 ? 21.641 11.594 5.891 1 98.38 115 PRO A C 1
ATOM 859 O O . PRO A 1 115 ? 22.656 11.289 5.254 1 98.38 115 PRO A O 1
ATOM 862 N N . VAL A 1 116 ? 20.5 11.539 5.367 1 98.12 116 VAL A N 1
ATOM 863 C CA . VAL A 1 116 ? 20.203 11.461 3.938 1 98.12 116 VAL A CA 1
ATOM 864 C C . VAL A 1 116 ? 19.516 12.742 3.479 1 98.12 116 VAL A C 1
ATOM 866 O O . VAL A 1 116 ? 18.312 12.93 3.695 1 98.12 116 VAL A O 1
ATOM 869 N N . VAL A 1 117 ? 20.297 13.609 2.865 1 97.94 117 VAL A N 1
ATOM 870 C CA . VAL A 1 117 ? 19.781 14.891 2.408 1 97.94 117 VAL A CA 1
ATOM 871 C C . VAL A 1 117 ? 19.469 14.82 0.917 1 97.94 117 VAL A C 1
ATOM 873 O O . VAL A 1 117 ? 20.312 14.461 0.107 1 97.94 117 VAL A O 1
ATOM 876 N N . VAL A 1 118 ? 18.266 15.148 0.563 1 97.06 118 VAL A N 1
ATOM 877 C CA . VAL A 1 118 ? 17.812 15.016 -0.813 1 97.06 118 VAL A CA 1
ATOM 878 C C . VAL A 1 118 ? 17.375 16.391 -1.349 1 97.06 118 VAL A C 1
ATOM 880 O O . VAL A 1 118 ? 17.344 17.375 -0.604 1 97.06 118 VAL A O 1
ATOM 883 N N . ALA A 1 119 ? 17.078 16.422 -2.625 1 96.12 119 ALA A N 1
ATOM 884 C CA . ALA A 1 119 ? 16.719 17.656 -3.309 1 96.12 119 ALA A CA 1
ATOM 885 C C . ALA A 1 119 ? 15.422 18.234 -2.746 1 96.12 119 ALA A C 1
ATOM 887 O O . ALA A 1 119 ? 14.531 17.484 -2.322 1 96.12 119 ALA A O 1
ATOM 888 N N . ALA A 1 120 ? 15.391 19.5 -2.742 1 95.25 120 ALA A N 1
ATOM 889 C CA . ALA A 1 120 ? 14.18 20.203 -2.352 1 95.25 120 ALA A CA 1
ATOM 890 C C . ALA A 1 120 ? 13.406 20.703 -3.576 1 95.25 120 ALA A C 1
ATOM 892 O O . ALA A 1 120 ? 13.922 20.656 -4.695 1 95.25 120 ALA A O 1
ATOM 893 N N . LEU A 1 121 ? 12.203 21.047 -3.355 1 93.38 121 LEU A N 1
ATOM 894 C CA . LEU A 1 121 ? 11.328 21.609 -4.379 1 93.38 121 LEU A CA 1
ATOM 895 C C . LEU A 1 121 ? 10.547 22.797 -3.83 1 93.38 121 LEU A C 1
ATOM 897 O O . LEU A 1 121 ? 10.203 22.828 -2.646 1 93.38 121 LEU A O 1
ATOM 901 N N . GLY A 1 122 ? 10.336 23.75 -4.82 1 91.5 122 GLY A N 1
ATOM 902 C CA . GLY A 1 122 ? 9.555 24.922 -4.414 1 91.5 122 GLY A CA 1
ATOM 903 C C . GLY A 1 122 ? 10.414 26.078 -3.963 1 91.5 122 GLY A C 1
ATOM 904 O O . GLY A 1 122 ? 11.516 26.297 -4.484 1 91.5 122 GLY A O 1
ATOM 905 N N . ARG A 1 123 ? 9.812 26.938 -3.07 1 92.75 123 ARG A N 1
ATOM 906 C CA . ARG A 1 123 ? 10.508 28.141 -2.602 1 92.75 123 ARG A CA 1
ATOM 907 C C . ARG A 1 123 ? 10.547 28.188 -1.078 1 92.75 123 ARG A C 1
ATOM 909 O O . ARG A 1 123 ? 9.57 27.828 -0.415 1 92.75 123 ARG A O 1
ATOM 916 N N . LEU A 1 124 ? 11.68 28.516 -0.591 1 90.81 124 LEU A N 1
ATOM 917 C CA . LEU A 1 124 ? 11.875 28.688 0.844 1 90.81 124 LEU A CA 1
ATOM 918 C C . LEU A 1 124 ? 12.984 29.703 1.125 1 90.81 124 LEU A C 1
ATOM 920 O O . LEU A 1 124 ? 14.055 29.641 0.507 1 90.81 124 LEU A O 1
ATOM 924 N N . GLY A 1 125 ? 12.727 30.562 2.021 1 89.25 125 GLY A N 1
ATOM 925 C CA . GLY A 1 125 ? 13.75 31.516 2.457 1 89.25 125 GLY A CA 1
ATOM 926 C C . GLY A 1 125 ? 14.297 32.375 1.33 1 89.25 125 GLY A C 1
ATOM 927 O O . GLY A 1 125 ? 15.492 32.656 1.283 1 89.25 125 GLY A O 1
ATOM 928 N N . GLY A 1 126 ? 13.539 32.625 0.342 1 90.69 126 GLY A N 1
ATOM 929 C CA . GLY A 1 126 ? 13.961 33.438 -0.786 1 90.69 126 GLY A CA 1
ATOM 930 C C . GLY A 1 126 ? 14.68 32.625 -1.862 1 90.69 126 GLY A C 1
ATOM 931 O O . GLY A 1 126 ? 15.117 33.188 -2.867 1 90.69 126 GLY A O 1
ATOM 932 N N . TRP A 1 127 ? 14.812 31.391 -1.622 1 94.19 127 TRP A N 1
ATOM 933 C CA . TRP A 1 127 ? 15.492 30.531 -2.588 1 94.19 127 TRP A CA 1
ATOM 934 C C . TRP A 1 127 ? 14.492 29.688 -3.365 1 94.19 127 TRP A C 1
ATOM 936 O O . TRP A 1 127 ? 13.469 29.266 -2.82 1 94.19 127 TRP A O 1
ATOM 946 N N . GLU A 1 128 ? 14.836 29.5 -4.594 1 94.94 128 GLU A N 1
ATOM 947 C CA . GLU A 1 128 ? 14.062 28.609 -5.441 1 94.94 128 GLU A CA 1
ATOM 948 C C . GLU A 1 128 ? 14.773 27.266 -5.617 1 94.94 128 GLU A C 1
ATOM 950 O O . GLU A 1 128 ? 15.93 27.219 -6.043 1 94.94 128 GLU A O 1
ATOM 955 N N . PHE A 1 129 ? 14.125 26.219 -5.309 1 95.25 129 PHE A N 1
ATOM 956 C CA . PHE A 1 129 ? 14.656 24.859 -5.477 1 95.25 129 PHE A CA 1
ATOM 957 C C . PHE A 1 129 ? 13.969 24.156 -6.633 1 95.25 129 PHE A C 1
ATOM 959 O O . PHE A 1 129 ? 12.75 23.938 -6.609 1 95.25 129 PHE A O 1
ATOM 966 N N . ARG A 1 130 ? 14.734 23.703 -7.574 1 94.06 130 ARG A N 1
ATOM 967 C CA . ARG A 1 130 ? 14.188 23.172 -8.812 1 94.06 130 ARG A CA 1
ATOM 968 C C . ARG A 1 130 ? 14.305 21.641 -8.836 1 94.06 130 ARG A C 1
ATOM 970 O O . ARG A 1 130 ? 14.711 21.062 -9.844 1 94.06 130 ARG A O 1
ATOM 977 N N . GLY A 1 131 ? 14.109 21.062 -7.668 1 92.88 131 GLY A N 1
ATOM 978 C CA . GLY A 1 131 ? 13.969 19.625 -7.594 1 92.88 131 GLY A CA 1
ATOM 979 C C . GLY A 1 131 ? 12.625 19.125 -8.086 1 92.88 131 GLY A C 1
ATOM 980 O O . GLY A 1 131 ? 11.742 19.922 -8.406 1 92.88 131 GLY A O 1
ATOM 981 N N . TRP A 1 132 ? 12.484 17.875 -8.258 1 90.19 132 TRP A N 1
ATOM 982 C CA . TRP A 1 132 ? 11.227 17.234 -8.625 1 90.19 132 TRP A CA 1
ATOM 983 C C . TRP A 1 132 ? 11.039 15.938 -7.855 1 90.19 132 TRP A C 1
ATOM 985 O O . TRP A 1 132 ? 12.008 15.336 -7.387 1 90.19 132 TRP A O 1
ATOM 995 N N . PRO A 1 133 ? 9.867 15.484 -7.648 1 89.31 133 PRO A N 1
ATOM 996 C CA . PRO A 1 133 ? 9.562 14.367 -6.75 1 89.31 133 PRO A CA 1
ATOM 997 C C . PRO A 1 133 ? 10.32 13.094 -7.117 1 89.31 133 PRO A C 1
ATOM 999 O O . PRO A 1 133 ? 10.836 12.398 -6.234 1 89.31 133 PRO A O 1
ATOM 1002 N N . ASP A 1 134 ? 10.438 12.758 -8.367 1 92.31 134 ASP A N 1
ATOM 1003 C CA . ASP A 1 134 ? 11.164 11.562 -8.789 1 92.31 134 ASP A CA 1
ATOM 1004 C C . ASP A 1 134 ? 12.625 11.625 -8.359 1 92.31 134 ASP A C 1
ATOM 1006 O O . ASP A 1 134 ? 13.234 10.602 -8.031 1 92.31 134 ASP A O 1
ATOM 1010 N N . LEU A 1 135 ? 13.148 12.82 -8.453 1 94.75 135 LEU A N 1
ATOM 1011 C CA . LEU A 1 135 ? 14.523 13 -8 1 94.75 135 LEU A CA 1
ATOM 1012 C C . LEU A 1 135 ? 14.641 12.742 -6.504 1 94.75 135 LEU A C 1
ATOM 1014 O O . LEU A 1 135 ? 15.609 12.125 -6.051 1 94.75 135 LEU A O 1
ATOM 1018 N N . VAL A 1 136 ? 13.734 13.219 -5.762 1 94.81 136 VAL A N 1
ATOM 1019 C CA . VAL A 1 136 ? 13.734 13.016 -4.316 1 94.81 136 VAL A CA 1
ATOM 1020 C C . VAL A 1 136 ? 13.703 11.523 -4.004 1 94.81 136 VAL A C 1
ATOM 1022 O O . VAL A 1 136 ? 14.484 11.039 -3.18 1 94.81 136 VAL A O 1
ATOM 1025 N N . LEU A 1 137 ? 12.789 10.82 -4.645 1 95.62 137 LEU A N 1
ATOM 1026 C CA . LEU A 1 137 ? 12.695 9.375 -4.438 1 95.62 137 LEU A CA 1
ATOM 1027 C C . LEU A 1 137 ? 14 8.688 -4.84 1 95.62 137 LEU A C 1
ATOM 1029 O O . LEU A 1 137 ? 14.461 7.777 -4.156 1 95.62 137 LEU A O 1
ATOM 1033 N N . TRP A 1 138 ? 14.5 9.125 -5.965 1 95.19 138 TRP A N 1
ATOM 1034 C CA . TRP A 1 138 ? 15.75 8.57 -6.477 1 95.19 138 TRP A CA 1
ATOM 1035 C C . TRP A 1 138 ? 16.859 8.695 -5.445 1 95.19 138 TRP A C 1
ATOM 1037 O O . TRP A 1 138 ? 17.547 7.719 -5.129 1 95.19 138 TRP A O 1
ATOM 1047 N N . GLU A 1 139 ? 17.047 9.859 -4.879 1 96.31 139 GLU A N 1
ATOM 1048 C CA . GLU A 1 139 ? 18.109 10.125 -3.904 1 96.31 139 GLU A CA 1
ATOM 1049 C C . GLU A 1 139 ? 17.828 9.406 -2.586 1 96.31 139 GLU A C 1
ATOM 1051 O O . GLU A 1 139 ? 18.766 8.922 -1.935 1 96.31 139 GLU A O 1
ATOM 1056 N N . LEU A 1 140 ? 16.594 9.414 -2.291 1 96.88 140 LEU A N 1
ATOM 1057 C CA . LEU A 1 140 ? 16.219 8.719 -1.064 1 96.88 140 LEU A CA 1
ATOM 1058 C C . LEU A 1 140 ? 16.547 7.23 -1.158 1 96.88 140 LEU A C 1
ATOM 1060 O O . LEU A 1 140 ? 17.094 6.652 -0.217 1 96.88 140 LEU A O 1
ATOM 1064 N N . LEU A 1 141 ? 16.219 6.637 -2.238 1 96.5 141 LEU A N 1
ATOM 1065 C CA . LEU A 1 141 ? 16.5 5.219 -2.445 1 96.5 141 LEU A CA 1
ATOM 1066 C C . LEU A 1 141 ? 17.984 4.941 -2.385 1 96.5 141 LEU A C 1
ATOM 1068 O O . LEU A 1 141 ? 18.422 3.977 -1.75 1 96.5 141 LEU A O 1
ATOM 1072 N N . MET A 1 142 ? 18.766 5.789 -3.012 1 95.5 142 MET A N 1
ATOM 1073 C CA . MET A 1 142 ? 20.219 5.633 -2.998 1 95.5 142 MET A CA 1
ATOM 1074 C C . MET A 1 142 ? 20.766 5.75 -1.579 1 95.5 142 MET A C 1
ATOM 1076 O O . MET A 1 142 ? 21.609 4.949 -1.168 1 95.5 142 MET A O 1
ATOM 1080 N N . GLY A 1 143 ? 20.297 6.746 -0.891 1 96.56 143 GLY A N 1
ATOM 1081 C CA . GLY A 1 143 ? 20.75 6.953 0.476 1 96.56 143 GLY A CA 1
ATOM 1082 C C . GLY A 1 143 ? 20.391 5.805 1.401 1 96.56 143 GLY A C 1
ATOM 1083 O O . GLY A 1 143 ? 21.219 5.355 2.193 1 96.56 143 GLY A O 1
ATOM 1084 N N . LEU A 1 144 ? 19.156 5.336 1.286 1 98.06 144 LEU A N 1
ATOM 1085 C CA . LEU A 1 144 ? 18.688 4.25 2.145 1 98.06 144 LEU A CA 1
ATOM 1086 C C . LEU A 1 144 ? 19.375 2.938 1.775 1 98.06 144 LEU A C 1
ATOM 1088 O O . LEU A 1 144 ? 19.656 2.111 2.648 1 98.06 144 LEU A O 1
ATOM 1092 N N . TRP A 1 145 ? 19.625 2.744 0.507 1 96.94 145 TRP A N 1
ATOM 1093 C CA . TRP A 1 145 ? 20.328 1.558 0.039 1 96.94 145 TRP A CA 1
ATOM 1094 C C . TRP A 1 145 ? 21.703 1.457 0.682 1 96.94 145 TRP A C 1
ATOM 1096 O O . TRP A 1 145 ? 22.125 0.376 1.104 1 96.94 145 TRP A O 1
ATOM 1106 N N . ARG A 1 146 ? 22.406 2.576 0.786 1 96 146 ARG A N 1
ATOM 1107 C CA . ARG A 1 146 ? 23.734 2.592 1.391 1 96 146 ARG A CA 1
ATOM 1108 C C . ARG A 1 146 ? 23.672 2.129 2.842 1 96 146 ARG A C 1
ATOM 1110 O O . ARG A 1 146 ? 24.578 1.424 3.309 1 96 146 ARG A O 1
ATOM 1117 N N . VAL A 1 147 ? 22.672 2.512 3.496 1 97.38 147 VAL A N 1
ATOM 1118 C CA . VAL A 1 147 ? 22.531 2.133 4.898 1 97.38 147 VAL A CA 1
ATOM 1119 C C . VAL A 1 147 ? 22.172 0.651 5 1 97.38 147 VAL A C 1
ATOM 1121 O O . VAL A 1 147 ? 22.703 -0.067 5.848 1 97.38 147 VAL A O 1
ATOM 1124 N N . LEU A 1 148 ? 21.312 0.221 4.152 1 97.19 148 LEU A N 1
ATOM 1125 C CA . LEU A 1 148 ? 20.875 -1.171 4.148 1 97.19 148 LEU A CA 1
ATOM 1126 C C . LEU A 1 148 ? 22.047 -2.107 3.904 1 97.19 148 LEU A C 1
ATOM 1128 O O . LEU A 1 148 ? 22.125 -3.186 4.5 1 97.19 148 LEU A O 1
ATOM 1132 N N . LYS A 1 149 ? 22.938 -1.716 3.029 1 94.81 149 LYS A N 1
ATOM 1133 C CA . LYS A 1 149 ? 24.094 -2.531 2.693 1 94.81 149 LYS A CA 1
ATOM 1134 C C . LYS A 1 149 ? 24.969 -2.793 3.924 1 94.81 149 LYS A C 1
ATOM 1136 O O . LYS A 1 149 ? 25.656 -3.812 4 1 94.81 149 LYS A O 1
ATOM 1141 N N . GLY A 1 150 ? 24.828 -1.888 4.855 1 94.56 150 GLY A N 1
ATOM 1142 C CA . GLY A 1 150 ? 25.641 -2.025 6.059 1 94.56 150 GLY A CA 1
ATOM 1143 C C . GLY A 1 150 ? 25.047 -2.994 7.062 1 94.56 150 GLY A C 1
ATOM 1144 O O . GLY A 1 150 ? 25.719 -3.404 8.008 1 94.56 150 GLY A O 1
ATOM 1145 N N . LEU A 1 151 ? 23.812 -3.428 6.812 1 95.81 151 LEU A N 1
ATOM 1146 C CA . LEU A 1 151 ? 23.156 -4.359 7.719 1 95.81 151 LEU A CA 1
ATOM 1147 C C . LEU A 1 151 ? 23.359 -5.801 7.254 1 95.81 151 LEU A C 1
ATOM 1149 O O . LEU A 1 151 ? 23.297 -6.082 6.055 1 95.81 151 LEU A O 1
ATOM 1153 N N . GLU A 1 152 ? 23.641 -6.645 8.141 1 93.44 152 GLU A N 1
ATOM 1154 C CA . GLU A 1 152 ? 23.766 -8.062 7.812 1 93.44 152 GLU A CA 1
ATOM 1155 C C . GLU A 1 152 ? 22.406 -8.719 7.629 1 93.44 152 GLU A C 1
ATOM 1157 O O . GLU A 1 152 ? 21.562 -8.688 8.531 1 93.44 152 GLU A O 1
ATOM 1162 N N . PRO A 1 153 ? 22.266 -9.305 6.488 1 91.56 153 PRO A N 1
ATOM 1163 C CA . PRO A 1 153 ? 20.953 -9.906 6.23 1 91.56 153 PRO A CA 1
ATOM 1164 C C . PRO A 1 153 ? 20.734 -11.195 7.023 1 91.56 153 PRO A C 1
ATOM 1166 O O . PRO A 1 153 ? 21.359 -12.219 6.738 1 91.56 153 PRO A O 1
ATOM 1169 N N . LYS A 1 154 ? 19.984 -11.164 7.996 1 88.5 154 LYS A N 1
ATOM 1170 C CA . LYS A 1 154 ? 19.594 -12.32 8.797 1 88.5 154 LYS A CA 1
ATOM 1171 C C . LYS A 1 154 ? 18.188 -12.164 9.352 1 88.5 154 LYS A C 1
ATOM 1173 O O . LYS A 1 154 ? 17.891 -11.188 10.039 1 88.5 154 LYS A O 1
ATOM 1178 N N . GLY A 1 155 ? 17.453 -13.141 9.07 1 94.88 155 GLY A N 1
ATOM 1179 C CA . GLY A 1 155 ? 16.109 -13.148 9.648 1 94.88 155 GLY A CA 1
ATOM 1180 C C . GLY A 1 155 ? 15.25 -12 9.164 1 94.88 155 GLY A C 1
ATOM 1181 O O . GLY A 1 155 ? 15.125 -11.773 7.961 1 94.88 155 GLY A O 1
ATOM 1182 N N . GLN A 1 156 ? 14.664 -11.266 10.133 1 97.38 156 GLN A N 1
ATOM 1183 C CA . GLN A 1 156 ? 13.695 -10.219 9.836 1 97.38 156 GLN A CA 1
ATOM 1184 C C . GLN A 1 156 ? 14.328 -8.836 9.961 1 97.38 156 GLN A C 1
ATOM 1186 O O . GLN A 1 156 ? 15.109 -8.578 10.875 1 97.38 156 GLN A O 1
ATOM 1191 N N . LEU A 1 157 ? 14 -7.996 9.047 1 98.31 157 LEU A N 1
ATOM 1192 C CA . LEU A 1 157 ? 14.305 -6.574 9.156 1 98.31 157 LEU A CA 1
ATOM 1193 C C . LEU A 1 157 ? 13.055 -5.777 9.539 1 98.31 157 LEU A C 1
ATOM 1195 O O . LEU A 1 157 ? 12.047 -5.824 8.836 1 98.31 157 LEU A O 1
ATOM 1199 N N . ASP A 1 158 ? 13.086 -5.109 10.641 1 98.19 158 ASP A N 1
ATOM 1200 C CA . ASP A 1 158 ? 12.047 -4.152 11 1 98.19 158 ASP A CA 1
ATOM 1201 C C . ASP A 1 158 ? 12.422 -2.738 10.57 1 98.19 158 ASP A C 1
ATOM 1203 O O . ASP A 1 158 ? 13.469 -2.225 10.969 1 98.19 158 ASP A O 1
ATOM 1207 N N . ILE A 1 159 ? 11.625 -2.158 9.766 1 98.62 159 ILE A N 1
ATOM 1208 C CA . ILE A 1 159 ? 11.812 -0.776 9.336 1 98.62 159 ILE A CA 1
ATOM 1209 C C . ILE A 1 159 ? 10.797 0.123 10.039 1 98.62 159 ILE A C 1
ATOM 1211 O O . ILE A 1 159 ? 9.594 -0.047 9.867 1 98.62 159 ILE A O 1
ATOM 1215 N N . TYR A 1 160 ? 11.281 1.001 10.828 1 98.19 160 TYR A N 1
ATOM 1216 C CA . TYR A 1 160 ? 10.445 1.99 11.492 1 98.19 160 TYR A CA 1
ATOM 1217 C C . TYR A 1 160 ? 10.531 3.342 10.797 1 98.19 160 TYR A C 1
ATOM 1219 O O . TYR A 1 160 ? 11.602 3.959 10.758 1 98.19 160 TYR A O 1
ATOM 1227 N N . LEU A 1 161 ? 9.461 3.781 10.25 1 97.62 161 LEU A N 1
ATOM 1228 C CA . LEU A 1 161 ? 9.391 5.074 9.578 1 97.62 161 LEU A CA 1
ATOM 1229 C C . LEU A 1 161 ? 8.672 6.102 10.445 1 97.62 161 LEU A C 1
ATOM 1231 O O . LEU A 1 161 ? 7.473 5.973 10.703 1 97.62 161 LEU A O 1
ATOM 1235 N N . ASP A 1 162 ? 9.383 7.07 10.898 1 97.31 162 ASP A N 1
ATOM 1236 C CA . ASP A 1 162 ? 8.836 8.164 11.688 1 97.31 162 ASP A CA 1
ATOM 1237 C C . ASP A 1 162 ? 8.469 9.352 10.805 1 97.31 162 ASP A C 1
ATOM 1239 O O . ASP A 1 162 ? 9.344 10.055 10.305 1 97.31 162 ASP A O 1
ATOM 1243 N N . ILE A 1 163 ? 7.172 9.625 10.688 1 95.25 163 ILE A N 1
ATOM 1244 C CA . ILE A 1 163 ? 6.715 10.656 9.766 1 95.25 163 ILE A CA 1
ATOM 1245 C C . ILE A 1 163 ? 6.223 11.867 10.547 1 95.25 163 ILE A C 1
ATOM 1247 O O . ILE A 1 163 ? 5.473 12.695 10.023 1 95.25 163 ILE A O 1
ATOM 1251 N N . THR A 1 164 ? 6.672 12.055 11.75 1 94.88 164 THR A N 1
ATOM 1252 C CA . THR A 1 164 ? 6.18 13.062 12.68 1 94.88 164 THR A CA 1
ATOM 1253 C C . THR A 1 164 ? 6.598 14.461 12.234 1 94.88 164 THR A C 1
ATOM 1255 O O . THR A 1 164 ? 5.812 15.406 12.336 1 94.88 164 THR A O 1
ATOM 1258 N N . HIS A 1 165 ? 7.777 14.617 11.75 1 93.5 165 HIS A N 1
ATOM 1259 C CA . HIS A 1 165 ? 8.352 15.945 11.586 1 93.5 165 HIS A CA 1
ATOM 1260 C C . HIS A 1 165 ? 8.547 16.297 10.117 1 93.5 165 HIS A C 1
ATOM 1262 O O . HIS A 1 165 ? 9.117 17.328 9.789 1 93.5 165 HIS A O 1
ATOM 1268 N N . GLY A 1 166 ? 8.141 15.406 9.227 1 87.44 166 GLY A N 1
ATOM 1269 C CA . GLY A 1 166 ? 8.273 15.688 7.805 1 87.44 166 GLY A CA 1
ATOM 1270 C C . GLY A 1 166 ? 7.242 16.672 7.293 1 87.44 166 GLY A C 1
ATOM 1271 O O . GLY A 1 166 ? 6.148 16.781 7.852 1 87.44 166 GLY A O 1
ATOM 1272 N N . ILE A 1 167 ? 7.645 17.359 6.27 1 82.12 167 ILE A N 1
ATOM 1273 C CA . ILE A 1 167 ? 6.637 18.188 5.598 1 82.12 167 ILE A CA 1
ATOM 1274 C C . ILE A 1 167 ? 5.691 17.281 4.805 1 82.12 167 ILE A C 1
ATOM 1276 O O . ILE A 1 167 ? 5.941 16.078 4.656 1 82.12 167 ILE A O 1
ATOM 1280 N N . ASN A 1 168 ? 4.633 17.719 4.254 1 78.5 168 ASN A N 1
ATOM 1281 C CA . ASN A 1 168 ? 3.438 16.969 3.891 1 78.5 168 ASN A CA 1
ATOM 1282 C C . ASN A 1 168 ? 3.744 15.898 2.848 1 78.5 168 ASN A C 1
ATOM 1284 O O . ASN A 1 168 ? 3.23 14.781 2.928 1 78.5 168 ASN A O 1
ATOM 1288 N N . PHE A 1 169 ? 4.605 16.203 1.9 1 85.81 169 PHE A N 1
ATOM 1289 C CA . PHE A 1 169 ? 4.746 15.172 0.873 1 85.81 169 PHE A CA 1
ATOM 1290 C C . PHE A 1 169 ? 5.82 14.164 1.26 1 85.81 169 PHE A C 1
ATOM 1292 O O . PHE A 1 169 ? 5.871 13.062 0.708 1 85.81 169 PHE A O 1
ATOM 1299 N N . MET A 1 170 ? 6.652 14.477 2.221 1 89.44 170 MET A N 1
ATOM 1300 C CA . MET A 1 170 ? 7.785 13.633 2.588 1 89.44 170 MET A CA 1
ATOM 1301 C C . MET A 1 170 ? 7.309 12.281 3.121 1 89.44 170 MET A C 1
ATOM 1303 O O . MET A 1 170 ? 7.887 11.242 2.795 1 89.44 170 MET A O 1
ATOM 1307 N N . PRO A 1 171 ? 6.23 12.305 3.916 1 88.88 171 PRO A N 1
ATOM 1308 C CA . PRO A 1 171 ? 5.766 11.008 4.41 1 88.88 171 PRO A CA 1
ATOM 1309 C C . PRO A 1 171 ? 5.387 10.047 3.287 1 88.88 171 PRO A C 1
ATOM 1311 O O . PRO A 1 171 ? 5.727 8.859 3.344 1 88.88 171 PRO A O 1
ATOM 1314 N N . ALA A 1 172 ? 4.742 10.562 2.277 1 91.19 172 ALA A N 1
ATOM 1315 C CA . ALA A 1 172 ? 4.316 9.711 1.169 1 91.19 172 ALA A CA 1
ATOM 1316 C C . ALA A 1 172 ? 5.52 9.164 0.405 1 91.19 172 ALA A C 1
ATOM 1318 O O . ALA A 1 172 ? 5.578 7.969 0.103 1 91.19 172 ALA A O 1
ATOM 1319 N N . VAL A 1 173 ? 6.449 10.031 0.132 1 93.94 173 VAL A N 1
ATOM 1320 C CA . VAL A 1 173 ? 7.617 9.625 -0.637 1 93.94 173 VAL A CA 1
ATOM 1321 C C . VAL A 1 173 ? 8.477 8.672 0.195 1 93.94 173 VAL A C 1
ATOM 1323 O O . VAL A 1 173 ? 8.984 7.672 -0.319 1 93.94 173 VAL A O 1
ATOM 1326 N N . ALA A 1 174 ? 8.633 9 1.428 1 95.62 174 ALA A N 1
ATOM 1327 C CA . ALA A 1 174 ? 9.445 8.172 2.314 1 95.62 174 ALA A CA 1
ATOM 1328 C C . ALA A 1 174 ? 8.812 6.797 2.512 1 95.62 174 ALA A C 1
ATOM 1330 O O . ALA A 1 174 ? 9.516 5.793 2.615 1 95.62 174 ALA A O 1
ATOM 1331 N N . LEU A 1 175 ? 7.496 6.785 2.641 1 95.75 175 LEU A N 1
ATOM 1332 C CA . LEU A 1 175 ? 6.801 5.508 2.762 1 95.75 175 LEU A CA 1
ATOM 1333 C C . LEU A 1 175 ? 7.047 4.637 1.534 1 95.75 175 LEU A C 1
ATOM 1335 O O . LEU A 1 175 ? 7.305 3.439 1.66 1 95.75 175 LEU A O 1
ATOM 1339 N N . HIS A 1 176 ? 6.918 5.238 0.403 1 95.94 176 HIS A N 1
ATOM 1340 C CA . HIS A 1 176 ? 7.172 4.504 -0.833 1 95.94 176 HIS A CA 1
ATOM 1341 C C . HIS A 1 176 ? 8.609 4 -0.893 1 95.94 176 HIS A C 1
ATOM 1343 O O . HIS A 1 176 ? 8.852 2.842 -1.237 1 95.94 176 HIS A O 1
ATOM 1349 N N . ALA A 1 177 ? 9.547 4.867 -0.564 1 97.62 177 ALA A N 1
ATOM 1350 C CA . ALA A 1 177 ? 10.953 4.477 -0.55 1 97.62 177 ALA A CA 1
ATOM 1351 C C . ALA A 1 177 ? 11.195 3.326 0.423 1 97.62 177 ALA A C 1
ATOM 1353 O O . ALA A 1 177 ? 11.961 2.402 0.126 1 97.62 177 ALA A O 1
ATOM 1354 N N . ALA A 1 178 ? 10.57 3.414 1.563 1 98.31 178 ALA A N 1
ATOM 1355 C CA . ALA A 1 178 ? 10.742 2.383 2.584 1 98.31 178 ALA A CA 1
ATOM 1356 C C . ALA A 1 178 ? 10.188 1.044 2.109 1 98.31 178 ALA A C 1
ATOM 1358 O O . ALA A 1 178 ? 10.734 -0.013 2.434 1 98.31 178 ALA A O 1
ATOM 1359 N N . ARG A 1 179 ? 9.117 1.077 1.43 1 97.31 179 ARG A N 1
ATOM 1360 C CA . ARG A 1 179 ? 8.562 -0.145 0.853 1 97.31 179 ARG A CA 1
ATOM 1361 C C . ARG A 1 179 ? 9.547 -0.778 -0.128 1 97.31 179 ARG A C 1
ATOM 1363 O O . ARG A 1 179 ? 9.758 -1.992 -0.102 1 97.31 179 ARG A O 1
ATOM 1370 N N . LEU A 1 180 ? 10.055 0.062 -1.005 1 97.94 180 LEU A N 1
ATOM 1371 C CA . LEU A 1 180 ? 11.039 -0.432 -1.958 1 97.94 180 LEU A CA 1
ATOM 1372 C C . LEU A 1 180 ? 12.273 -0.97 -1.237 1 97.94 180 LEU A C 1
ATOM 1374 O O . LEU A 1 180 ? 12.852 -1.977 -1.653 1 97.94 180 LEU A O 1
ATOM 1378 N N . LEU A 1 181 ? 12.625 -0.288 -0.193 1 98.69 181 LEU A N 1
ATOM 1379 C CA . LEU A 1 181 ? 13.766 -0.722 0.602 1 98.69 181 LEU A CA 1
ATOM 1380 C C . LEU A 1 181 ? 13.508 -2.092 1.223 1 98.69 181 LEU A C 1
ATOM 1382 O O . LEU A 1 181 ? 14.414 -2.926 1.295 1 98.69 181 LEU A O 1
ATOM 1386 N N . ALA A 1 182 ? 12.344 -2.279 1.758 1 98.5 182 ALA A N 1
ATOM 1387 C CA . ALA A 1 182 ? 11.961 -3.576 2.312 1 98.5 182 ALA A CA 1
ATOM 1388 C C . ALA A 1 182 ? 12.141 -4.688 1.285 1 98.5 182 ALA A C 1
ATOM 1390 O O . ALA A 1 182 ? 12.625 -5.773 1.614 1 98.5 182 ALA A O 1
ATOM 1391 N N . SER A 1 183 ? 11.711 -4.383 0.155 1 97.81 183 SER A N 1
ATOM 1392 C CA . SER A 1 183 ? 11.859 -5.316 -0.957 1 97.81 183 SER A CA 1
ATOM 1393 C C . SER A 1 183 ? 13.336 -5.578 -1.26 1 97.81 183 SER A C 1
ATOM 1395 O O . SER A 1 183 ? 13.727 -6.723 -1.489 1 97.81 183 SER A O 1
ATOM 1397 N N . LEU A 1 184 ? 14.148 -4.551 -1.326 1 97.69 184 LEU A N 1
ATOM 1398 C CA . LEU A 1 184 ? 15.586 -4.695 -1.545 1 97.69 184 LEU A CA 1
ATOM 1399 C C . LEU A 1 184 ? 16.219 -5.535 -0.445 1 97.69 184 LEU A C 1
ATOM 1401 O O . LEU A 1 184 ? 17.141 -6.312 -0.706 1 97.69 184 LEU A O 1
ATOM 1405 N N . ALA A 1 185 ? 15.742 -5.375 0.773 1 98.19 185 ALA A N 1
ATOM 1406 C CA . ALA A 1 185 ? 16.25 -6.156 1.898 1 98.19 185 ALA A CA 1
ATOM 1407 C C . ALA A 1 185 ? 16.031 -7.648 1.672 1 98.19 185 ALA A C 1
ATOM 1409 O O . ALA A 1 185 ? 16.906 -8.461 1.966 1 98.19 185 ALA A O 1
ATOM 1410 N N . LEU A 1 186 ? 14.914 -7.98 1.187 1 97.38 186 LEU A N 1
ATOM 1411 C CA . LEU A 1 186 ? 14.617 -9.375 0.878 1 97.38 186 LEU A CA 1
ATOM 1412 C C . LEU A 1 186 ? 15.586 -9.914 -0.167 1 97.38 186 LEU A C 1
ATOM 1414 O O . LEU A 1 186 ? 16.094 -11.031 -0.028 1 97.38 186 LEU A O 1
ATOM 1418 N N . ALA A 1 187 ? 15.781 -9.117 -1.189 1 95.88 187 ALA A N 1
ATOM 1419 C CA . ALA A 1 187 ? 16.703 -9.523 -2.252 1 95.88 187 ALA A CA 1
ATOM 1420 C C . ALA A 1 187 ? 18.109 -9.727 -1.708 1 95.88 187 ALA A C 1
ATOM 1422 O O . ALA A 1 187 ? 18.859 -10.57 -2.199 1 95.88 187 ALA A O 1
ATOM 1423 N N . ARG A 1 188 ? 18.453 -8.992 -0.711 1 95.25 188 ARG A N 1
ATOM 1424 C CA . ARG A 1 188 ? 19.781 -9.078 -0.112 1 95.25 188 ARG A CA 1
ATOM 1425 C C . ARG A 1 188 ? 19.906 -10.336 0.739 1 95.25 188 ARG A C 1
ATOM 1427 O O . ARG A 1 188 ? 21.016 -10.766 1.056 1 95.25 188 ARG A O 1
ATOM 1434 N N . GLY A 1 189 ? 18.719 -10.828 1.215 1 95 189 GLY A N 1
ATOM 1435 C CA . GLY A 1 189 ? 18.844 -12.086 1.94 1 95 189 GLY A CA 1
ATOM 1436 C C . GLY A 1 189 ? 18.031 -12.117 3.225 1 95 189 GLY A C 1
ATOM 1437 O O . GLY A 1 189 ? 17.984 -13.141 3.91 1 95 189 GLY A O 1
ATOM 1438 N N . PHE A 1 190 ? 17.438 -10.938 3.594 1 96.81 190 PHE A N 1
ATOM 1439 C CA . PHE A 1 190 ? 16.5 -11 4.719 1 96.81 190 PHE A CA 1
ATOM 1440 C C . PHE A 1 190 ? 15.328 -11.906 4.395 1 96.81 190 PHE A C 1
ATOM 1442 O O . PHE A 1 190 ? 14.875 -11.969 3.25 1 96.81 190 PHE A O 1
ATOM 1449 N N . GLU A 1 191 ? 14.805 -12.562 5.332 1 96.44 191 GLU A N 1
ATOM 1450 C CA . GLU A 1 191 ? 13.711 -13.508 5.129 1 96.44 191 GLU A CA 1
ATOM 1451 C C . GLU A 1 191 ? 12.359 -12.797 5.117 1 96.44 191 GLU A C 1
ATOM 1453 O O . GLU A 1 191 ? 11.406 -13.289 4.508 1 96.44 191 GLU A O 1
ATOM 1458 N N . ARG A 1 192 ? 12.383 -11.742 5.824 1 96.38 192 ARG A N 1
ATOM 1459 C CA . ARG A 1 192 ? 11.164 -10.953 5.965 1 96.38 192 ARG A CA 1
ATOM 1460 C C . ARG A 1 192 ? 11.484 -9.508 6.316 1 96.38 192 ARG A C 1
ATOM 1462 O O . ARG A 1 192 ? 12.508 -9.227 6.945 1 96.38 192 ARG A O 1
ATOM 1469 N N . ALA A 1 193 ? 10.656 -8.609 5.879 1 98 193 ALA A N 1
ATOM 1470 C CA . ALA A 1 193 ? 10.75 -7.211 6.289 1 98 193 ALA A CA 1
ATOM 1471 C C . ALA A 1 193 ? 9.398 -6.68 6.754 1 98 193 ALA A C 1
ATOM 1473 O O . ALA A 1 193 ? 8.367 -7 6.16 1 98 193 ALA A O 1
ATOM 1474 N N . VAL A 1 194 ? 9.391 -5.977 7.836 1 97.5 194 VAL A N 1
ATOM 1475 C CA . VAL A 1 194 ? 8.172 -5.355 8.344 1 97.5 194 VAL A CA 1
ATOM 1476 C C . VAL A 1 194 ? 8.352 -3.842 8.414 1 97.5 194 VAL A C 1
ATOM 1478 O O . VAL A 1 194 ? 9.281 -3.348 9.055 1 97.5 194 VAL A O 1
ATOM 1481 N N . LEU A 1 195 ? 7.504 -3.168 7.703 1 97.94 195 LEU A N 1
ATOM 1482 C CA . LEU A 1 195 ? 7.508 -1.709 7.703 1 97.94 195 LEU A CA 1
ATOM 1483 C C . LEU A 1 195 ? 6.398 -1.163 8.594 1 97.94 195 LEU A C 1
ATOM 1485 O O . LEU A 1 195 ? 5.227 -1.505 8.414 1 97.94 195 LEU A O 1
ATOM 1489 N N . LYS A 1 196 ? 6.789 -0.408 9.578 1 96.56 196 LYS A N 1
ATOM 1490 C CA . LYS A 1 196 ? 5.84 0.29 10.438 1 96.56 196 LYS A CA 1
ATOM 1491 C C . LYS A 1 196 ? 6.082 1.797 10.414 1 96.56 196 LYS A C 1
ATOM 1493 O O . LYS A 1 196 ? 7.195 2.254 10.68 1 96.56 196 LYS A O 1
ATOM 1498 N N . ALA A 1 197 ? 5.062 2.52 10.07 1 96.38 197 ALA A N 1
ATOM 1499 C CA . ALA A 1 197 ? 5.16 3.977 10.133 1 96.38 197 ALA A CA 1
ATOM 1500 C C . ALA A 1 197 ? 4.508 4.52 11.398 1 96.38 197 ALA A C 1
ATOM 1502 O O . ALA A 1 197 ? 3.451 4.035 11.812 1 96.38 197 ALA A O 1
ATOM 1503 N N . TYR A 1 198 ? 5.152 5.547 12.008 1 95.56 198 TYR A N 1
ATOM 1504 C CA . TYR A 1 198 ? 4.676 6.137 13.258 1 95.56 198 TYR A CA 1
ATOM 1505 C C . TYR A 1 198 ? 4.52 7.645 13.125 1 95.56 198 TYR A C 1
ATOM 1507 O O . TYR A 1 198 ? 5.227 8.281 12.336 1 95.56 198 TYR A O 1
ATOM 1515 N N . ASN A 1 199 ? 3.596 8.117 13.836 1 94.25 199 ASN A N 1
ATOM 1516 C CA . ASN A 1 199 ? 3.373 9.547 13.984 1 94.25 199 ASN A CA 1
ATOM 1517 C C . ASN A 1 199 ? 3.021 9.906 15.43 1 94.25 199 ASN A C 1
ATOM 1519 O O . ASN A 1 199 ? 2.273 9.188 16.094 1 94.25 199 ASN A O 1
ATOM 1523 N N . ALA A 1 200 ? 3.666 10.953 15.898 1 94.62 200 ALA A N 1
ATOM 1524 C CA . ALA A 1 200 ? 3.262 11.453 17.219 1 94.62 200 ALA A CA 1
ATOM 1525 C C . ALA A 1 200 ? 1.902 12.141 17.141 1 94.62 200 ALA A C 1
ATOM 1527 O O . ALA A 1 200 ? 1.667 12.969 16.266 1 94.62 200 ALA A O 1
ATOM 1528 N N . LEU A 1 201 ? 1.054 11.852 18.062 1 89.44 201 LEU A N 1
ATOM 1529 C CA . LEU A 1 201 ? -0.288 12.422 18.078 1 89.44 201 LEU A CA 1
ATOM 1530 C C . LEU A 1 201 ? -0.275 13.828 18.672 1 89.44 201 LEU A C 1
ATOM 1532 O O . LEU A 1 201 ? 0.374 14.062 19.688 1 89.44 201 LEU A O 1
ATOM 1536 N N . PRO A 1 202 ? -1.024 14.672 18.016 1 82.44 202 PRO A N 1
ATOM 1537 C CA . PRO A 1 202 ? -1.058 16.031 18.547 1 82.44 202 PRO A CA 1
ATOM 1538 C C . PRO A 1 202 ? -1.6 16.109 19.984 1 82.44 202 PRO A C 1
ATOM 1540 O O . PRO A 1 202 ? -2.58 15.43 20.297 1 82.44 202 PRO A O 1
ATOM 1543 N N . GLY A 1 203 ? -0.961 16.891 20.812 1 83.56 203 GLY A N 1
ATOM 1544 C CA . GLY A 1 203 ? -1.431 17.125 22.172 1 83.56 203 GLY A CA 1
ATOM 1545 C C . GLY A 1 203 ? -0.912 16.109 23.172 1 83.56 203 GLY A C 1
ATOM 1546 O O . GLY A 1 203 ? -0.486 16.484 24.266 1 83.56 203 GLY A O 1
ATOM 1547 N N . THR A 1 204 ? -0.957 14.859 22.766 1 87.5 204 THR A N 1
ATOM 1548 C CA . THR A 1 204 ? -0.493 13.82 23.672 1 87.5 204 THR A CA 1
ATOM 1549 C C . THR A 1 204 ? 0.941 13.414 23.344 1 87.5 204 THR A C 1
ATOM 1551 O O . THR A 1 204 ? 1.651 12.875 24.203 1 87.5 204 THR A O 1
ATOM 1554 N N . TRP A 1 205 ? 1.335 13.625 22.141 1 94 205 TRP A N 1
ATOM 1555 C CA . TRP A 1 205 ? 2.656 13.305 21.609 1 94 205 TRP A CA 1
ATOM 1556 C C . TRP A 1 205 ? 2.971 11.828 21.781 1 94 205 TRP A C 1
ATOM 1558 O O . TRP A 1 205 ? 4.121 11.453 22.031 1 94 205 TRP A O 1
ATOM 1568 N N . GLN A 1 206 ? 1.912 11.039 21.828 1 94.06 206 GLN A N 1
ATOM 1569 C CA . GLN A 1 206 ? 2.068 9.586 21.812 1 94.06 206 GLN A CA 1
ATOM 1570 C C . GLN A 1 206 ? 2.408 9.094 20.406 1 94.06 206 GLN A C 1
ATOM 1572 O O . GLN A 1 206 ? 1.729 9.445 19.438 1 94.06 206 GLN A O 1
ATOM 1577 N N . LEU A 1 207 ? 3.471 8.336 20.328 1 94.88 207 LEU A N 1
ATOM 1578 C CA . LEU A 1 207 ? 3.787 7.734 19.047 1 94.88 207 LEU A CA 1
ATOM 1579 C C . LEU A 1 207 ? 2.799 6.621 18.703 1 94.88 207 LEU A C 1
ATOM 1581 O O . LEU A 1 207 ? 2.697 5.637 19.438 1 94.88 207 LEU A O 1
ATOM 1585 N N . ALA A 1 208 ? 2.115 6.805 17.625 1 93.06 208 ALA A N 1
ATOM 1586 C CA . ALA A 1 208 ? 1.121 5.828 17.188 1 93.06 208 ALA A CA 1
ATOM 1587 C C . ALA A 1 208 ? 1.507 5.219 15.844 1 93.06 208 ALA A C 1
ATOM 1589 O O . ALA A 1 208 ? 1.961 5.926 14.938 1 93.06 208 ALA A O 1
ATOM 1590 N N . LYS A 1 209 ? 1.356 3.879 15.781 1 93.75 209 LYS A N 1
ATOM 1591 C CA . LYS A 1 209 ? 1.54 3.207 14.5 1 93.75 209 LYS A CA 1
ATOM 1592 C C . LYS A 1 209 ? 0.382 3.504 13.555 1 93.75 209 LYS A C 1
ATOM 1594 O O . LYS A 1 209 ? -0.767 3.162 13.844 1 93.75 209 LYS A O 1
ATOM 1599 N N . VAL A 1 210 ? 0.694 4.07 12.383 1 92.94 210 VAL A N 1
ATOM 1600 C CA . VAL A 1 210 ? -0.38 4.52 11.508 1 92.94 210 VAL A CA 1
ATOM 1601 C C . VAL A 1 210 ? -0.41 3.656 10.242 1 92.94 210 VAL A C 1
ATOM 1603 O O . VAL A 1 210 ? -1.355 3.732 9.453 1 92.94 210 VAL A O 1
ATOM 1606 N N . TYR A 1 211 ? 0.558 2.934 10.055 1 91.94 211 TYR A N 1
ATOM 1607 C CA . TYR A 1 211 ? 0.704 2.07 8.883 1 91.94 211 TYR A CA 1
ATOM 1608 C C . TYR A 1 211 ? 1.567 0.857 9.211 1 91.94 211 TYR A C 1
ATOM 1610 O O . TYR A 1 211 ? 2.541 0.962 9.961 1 91.94 211 TYR A O 1
ATOM 1618 N N . SER A 1 212 ? 1.245 -0.282 8.656 1 92.38 212 SER A N 1
ATOM 1619 C CA . SER A 1 212 ? 2.076 -1.479 8.75 1 92.38 212 SER A CA 1
ATOM 1620 C C . SER A 1 212 ? 1.923 -2.355 7.512 1 92.38 212 SER A C 1
ATOM 1622 O O . SER A 1 212 ? 0.82 -2.5 6.98 1 92.38 212 SER A O 1
ATOM 1624 N N . GLU A 1 213 ? 2.969 -2.812 7.055 1 93.88 213 GLU A N 1
ATOM 1625 C CA . GLU A 1 213 ? 2.994 -3.742 5.93 1 93.88 213 GLU A CA 1
ATOM 1626 C C . GLU A 1 213 ? 4.105 -4.773 6.094 1 93.88 213 GLU A C 1
ATOM 1628 O O . GLU A 1 213 ? 5.207 -4.445 6.539 1 93.88 213 GLU A O 1
ATOM 1633 N N . THR A 1 214 ? 3.799 -5.988 5.793 1 94.38 214 THR A N 1
ATOM 1634 C CA . THR A 1 214 ? 4.77 -7.078 5.867 1 94.38 214 THR A CA 1
ATOM 1635 C C . THR A 1 214 ? 5.168 -7.543 4.469 1 94.38 214 THR A C 1
ATOM 1637 O O . THR A 1 214 ? 4.305 -7.762 3.613 1 94.38 214 THR A O 1
ATOM 1640 N N . PHE A 1 215 ? 6.465 -7.652 4.316 1 95.62 215 PHE A N 1
ATOM 1641 C CA . PHE A 1 215 ? 7.008 -8.086 3.033 1 95.62 215 PHE A CA 1
ATOM 1642 C C . PHE A 1 215 ? 7.699 -9.438 3.166 1 95.62 215 PHE A C 1
ATOM 1644 O O . PHE A 1 215 ? 8.625 -9.586 3.963 1 95.62 215 PHE A O 1
ATOM 1651 N N . ASP A 1 216 ? 7.277 -10.359 2.418 1 94.12 216 ASP A N 1
ATOM 1652 C CA . ASP A 1 216 ? 7.953 -11.656 2.355 1 94.12 216 ASP A CA 1
ATOM 1653 C C . ASP A 1 216 ? 8.305 -12.023 0.916 1 94.12 216 ASP A C 1
ATOM 1655 O O . ASP A 1 216 ? 8.805 -13.117 0.655 1 94.12 216 ASP A O 1
ATOM 1659 N N . SER A 1 217 ? 7.934 -11.156 0.058 1 95.38 217 SER A N 1
ATOM 1660 C CA . SER A 1 217 ? 8.281 -11.305 -1.351 1 95.38 217 SER A CA 1
ATOM 1661 C C . SER A 1 217 ? 8.719 -9.977 -1.959 1 95.38 217 SER A C 1
ATOM 1663 O O . SER A 1 217 ? 8.328 -8.914 -1.477 1 95.38 217 SER A O 1
ATOM 1665 N N . ILE A 1 218 ? 9.453 -10.078 -2.979 1 96.31 218 ILE A N 1
ATOM 1666 C CA . ILE A 1 218 ? 9.93 -8.898 -3.695 1 96.31 218 ILE A CA 1
ATOM 1667 C C . ILE A 1 218 ? 8.75 -8.133 -4.285 1 96.31 218 ILE A C 1
ATOM 1669 O O . ILE A 1 218 ? 7.812 -8.742 -4.812 1 96.31 218 ILE A O 1
ATOM 1673 N N . LEU A 1 219 ? 8.867 -6.848 -4.164 1 94.12 219 LEU A N 1
ATOM 1674 C CA . LEU A 1 219 ? 7.781 -5.961 -4.566 1 94.12 219 LEU A CA 1
ATOM 1675 C C . LEU A 1 219 ? 8.055 -5.348 -5.938 1 94.12 219 LEU A C 1
ATOM 1677 O O . LEU A 1 219 ? 9.188 -4.945 -6.227 1 94.12 219 LEU A O 1
ATOM 1681 N N . PHE A 1 220 ? 7.023 -5.301 -6.793 1 92.38 220 PHE A N 1
ATOM 1682 C CA . PHE A 1 220 ? 7.059 -4.531 -8.031 1 92.38 220 PHE A CA 1
ATOM 1683 C C . PHE A 1 220 ? 5.879 -3.564 -8.102 1 92.38 220 PHE A C 1
ATOM 1685 O O . PHE A 1 220 ? 4.762 -3.963 -8.438 1 92.38 220 PHE A O 1
ATOM 1692 N N . PRO A 1 221 ? 6.121 -2.287 -7.867 1 88.5 221 PRO A N 1
ATOM 1693 C CA . PRO A 1 221 ? 5.035 -1.304 -7.906 1 88.5 221 PRO A CA 1
ATOM 1694 C C . PRO A 1 221 ? 4.445 -1.129 -9.305 1 88.5 221 PRO A C 1
ATOM 1696 O O . PRO A 1 221 ? 3.32 -0.642 -9.445 1 88.5 221 PRO A O 1
ATOM 1699 N N . GLN A 1 222 ? 5.215 -1.451 -10.328 1 87.06 222 GLN A N 1
ATOM 1700 C CA . GLN A 1 222 ? 4.801 -1.477 -11.727 1 87.06 222 GLN A CA 1
ATOM 1701 C C . GLN A 1 222 ? 5.5 -2.598 -12.484 1 87.06 222 GLN A C 1
ATOM 1703 O O . GLN A 1 222 ? 6.512 -3.131 -12.023 1 87.06 222 GLN A O 1
ATOM 1708 N N . PRO A 1 223 ? 4.934 -2.949 -13.508 1 87.81 223 PRO A N 1
ATOM 1709 C CA . PRO A 1 223 ? 5.641 -3.951 -14.312 1 87.81 223 PRO A CA 1
ATOM 1710 C C . PRO A 1 223 ? 7.066 -3.525 -14.664 1 87.81 223 PRO A C 1
ATOM 1712 O O . PRO A 1 223 ? 7.281 -2.398 -15.109 1 87.81 223 PRO A O 1
ATOM 1715 N N . PRO A 1 224 ? 7.949 -4.43 -14.477 1 92.44 224 PRO A N 1
ATOM 1716 C CA . PRO A 1 224 ? 9.352 -4.055 -14.688 1 92.44 224 PRO A CA 1
ATOM 1717 C C . PRO A 1 224 ? 9.68 -3.811 -16.156 1 92.44 224 PRO A C 1
ATOM 1719 O O . PRO A 1 224 ? 9.031 -4.379 -17.047 1 92.44 224 PRO A O 1
ATOM 1722 N N . GLU A 1 225 ? 10.766 -3.072 -16.406 1 89.56 225 GLU A N 1
ATOM 1723 C CA . GLU A 1 225 ? 11.164 -2.711 -17.766 1 89.56 225 GLU A CA 1
ATOM 1724 C C . GLU A 1 225 ? 12.414 -3.479 -18.188 1 89.56 225 GLU A C 1
ATOM 1726 O O . GLU A 1 225 ? 12.703 -3.592 -19.375 1 89.56 225 GLU A O 1
ATOM 1731 N N . THR A 1 226 ? 13.117 -3.984 -17.297 1 90.94 226 THR A N 1
ATOM 1732 C CA . THR A 1 226 ? 14.352 -4.691 -17.609 1 90.94 226 THR A CA 1
ATOM 1733 C C . THR A 1 226 ? 14.133 -6.199 -17.594 1 90.94 226 THR A C 1
ATOM 1735 O O . THR A 1 226 ? 13.234 -6.695 -16.906 1 90.94 226 THR A O 1
ATOM 1738 N N . ASP A 1 227 ? 14.945 -6.922 -18.234 1 91.94 227 ASP A N 1
ATOM 1739 C CA . ASP A 1 227 ? 14.867 -8.383 -18.25 1 91.94 227 ASP A CA 1
ATOM 1740 C C . ASP A 1 227 ? 15.141 -8.953 -16.859 1 91.94 227 ASP A C 1
ATOM 1742 O O . ASP A 1 227 ? 14.562 -9.969 -16.469 1 91.94 227 ASP A O 1
ATOM 1746 N N . LEU A 1 228 ? 16.047 -8.32 -16.156 1 93 228 LEU A N 1
ATOM 1747 C CA . LEU A 1 228 ? 16.344 -8.75 -14.797 1 93 228 LEU A CA 1
ATOM 1748 C C . LEU A 1 228 ? 15.094 -8.625 -13.914 1 93 228 LEU A C 1
ATOM 1750 O O . LEU A 1 228 ? 14.758 -9.555 -13.18 1 93 228 LEU A O 1
ATOM 1754 N N . GLY A 1 229 ? 14.461 -7.469 -14 1 93.56 229 GLY A N 1
ATOM 1755 C CA . GLY A 1 229 ? 13.219 -7.281 -13.266 1 93.56 229 GLY A CA 1
ATOM 1756 C C . GLY A 1 229 ? 12.133 -8.258 -13.664 1 93.56 229 GLY A C 1
ATOM 1757 O O . GLY A 1 229 ? 11.43 -8.805 -12.812 1 93.56 229 GLY A O 1
ATOM 1758 N N . ARG A 1 230 ? 12.062 -8.555 -14.93 1 94.31 230 ARG A N 1
ATOM 1759 C CA . ARG A 1 230 ? 11.031 -9.445 -15.445 1 94.31 230 ARG A CA 1
ATOM 1760 C C . ARG A 1 230 ? 11.273 -10.891 -15.008 1 94.31 230 ARG A C 1
ATOM 1762 O O . ARG A 1 230 ? 10.328 -11.633 -14.75 1 94.31 230 ARG A O 1
ATOM 1769 N N . ALA A 1 231 ? 12.508 -11.289 -14.969 1 95.31 231 ALA A N 1
ATOM 1770 C CA . ALA A 1 231 ? 12.836 -12.633 -14.5 1 95.31 231 ALA A CA 1
ATOM 1771 C C . ALA A 1 231 ? 12.305 -12.859 -13.086 1 95.31 231 ALA A C 1
ATOM 1773 O O . ALA A 1 231 ? 11.758 -13.922 -12.781 1 95.31 231 ALA A O 1
ATOM 1774 N N . LEU A 1 232 ? 12.461 -11.883 -12.242 1 95.19 232 LEU A N 1
ATOM 1775 C CA . LEU A 1 232 ? 11.969 -11.977 -10.875 1 95.19 232 LEU A CA 1
ATOM 1776 C C . LEU A 1 232 ? 10.453 -11.844 -10.828 1 95.19 232 LEU A C 1
ATOM 1778 O O . LEU A 1 232 ? 9.781 -12.562 -10.086 1 95.19 232 LEU A O 1
ATOM 1782 N N . TYR A 1 233 ? 9.977 -10.945 -11.625 1 94 233 TYR A N 1
ATOM 1783 C CA . TYR A 1 233 ? 8.547 -10.633 -11.688 1 94 233 TYR A CA 1
ATOM 1784 C C . TYR A 1 233 ? 7.746 -11.852 -12.125 1 94 233 TYR A C 1
ATOM 1786 O O . TYR A 1 233 ? 6.688 -12.141 -11.562 1 94 233 TYR A O 1
ATOM 1794 N N . TYR A 1 234 ? 8.234 -12.633 -13.055 1 93.81 234 TYR A N 1
ATOM 1795 C CA . TYR A 1 234 ? 7.523 -13.773 -13.617 1 93.81 234 TYR A CA 1
ATOM 1796 C C . TYR A 1 234 ? 7.961 -15.07 -12.945 1 93.81 234 TYR A C 1
ATOM 1798 O O . TYR A 1 234 ? 7.348 -16.125 -13.148 1 93.81 234 TYR A O 1
ATOM 1806 N N . GLY A 1 235 ? 9.008 -15.055 -12.133 1 94.69 235 GLY A N 1
ATOM 1807 C CA . GLY A 1 235 ? 9.438 -16.234 -11.398 1 94.69 235 GLY A CA 1
ATOM 1808 C C . GLY A 1 235 ? 10.336 -17.156 -12.219 1 94.69 235 GLY A C 1
ATOM 1809 O O . GLY A 1 235 ? 10.086 -18.359 -12.297 1 94.69 235 GLY A O 1
ATOM 1810 N N . ALA A 1 236 ? 11.336 -16.547 -12.859 1 96.19 236 ALA A N 1
ATOM 1811 C CA . ALA A 1 236 ? 12.328 -17.312 -13.617 1 96.19 236 ALA A CA 1
ATOM 1812 C C . ALA A 1 236 ? 13.719 -17.156 -13 1 96.19 236 ALA A C 1
ATOM 1814 O O . ALA A 1 236 ? 14.586 -16.5 -13.57 1 96.19 236 ALA A O 1
ATOM 1815 N N . PRO A 1 237 ? 13.977 -17.844 -11.906 1 96 237 PRO A N 1
ATOM 1816 C CA . PRO A 1 237 ? 15.203 -17.609 -11.148 1 96 237 PRO A CA 1
ATOM 1817 C C . PRO A 1 237 ? 16.469 -18.031 -11.906 1 96 237 PRO A C 1
ATOM 1819 O O . PRO A 1 237 ? 17.531 -17.438 -11.727 1 96 237 PRO A O 1
ATOM 1822 N N . LEU A 1 238 ? 16.375 -19.078 -12.742 1 96 238 LEU A N 1
ATOM 1823 C CA . LEU A 1 238 ? 17.531 -19.484 -13.539 1 96 238 LEU A CA 1
ATOM 1824 C C . LEU A 1 238 ? 17.969 -18.359 -14.469 1 96 238 LEU A C 1
ATOM 1826 O O . LEU A 1 238 ? 19.156 -18.047 -14.555 1 96 238 LEU A O 1
ATOM 1830 N N . HIS A 1 239 ? 17 -17.797 -15.148 1 95.19 239 HIS A N 1
ATOM 1831 C CA . HIS A 1 239 ? 17.281 -16.688 -16.062 1 95.19 239 HIS A CA 1
ATOM 1832 C C . HIS A 1 239 ? 17.859 -15.5 -15.305 1 95.19 239 HIS A C 1
ATOM 1834 O O . HIS A 1 239 ? 18.766 -14.82 -15.805 1 95.19 239 HIS A O 1
ATOM 1840 N N . PHE A 1 240 ? 17.344 -15.273 -14.141 1 95.81 240 PHE A N 1
ATOM 1841 C CA . PHE A 1 240 ? 17.875 -14.172 -13.344 1 95.81 240 PHE A CA 1
ATOM 1842 C C . PHE A 1 240 ? 19.344 -14.414 -12.984 1 95.81 240 PHE A C 1
ATOM 1844 O O . PHE A 1 240 ? 20.172 -13.508 -13.109 1 95.81 240 PHE A O 1
ATOM 1851 N N . ALA A 1 241 ? 19.625 -15.57 -12.5 1 94.75 241 ALA A N 1
ATOM 1852 C CA . ALA A 1 241 ? 20.984 -15.906 -12.109 1 94.75 241 ALA A CA 1
ATOM 1853 C C . ALA A 1 241 ? 21.969 -15.68 -13.258 1 94.75 241 ALA A C 1
ATOM 1855 O O . ALA A 1 241 ? 23.062 -15.141 -13.055 1 94.75 241 ALA A O 1
ATOM 1856 N N . LEU A 1 242 ? 21.562 -16.031 -14.383 1 93.56 242 LEU A N 1
ATOM 1857 C CA . LEU A 1 242 ? 22.438 -15.93 -15.555 1 93.56 242 LEU A CA 1
ATOM 1858 C C . LEU A 1 242 ? 22.625 -14.484 -15.984 1 93.56 242 LEU A C 1
ATOM 1860 O O . LEU A 1 242 ? 23.703 -14.086 -16.422 1 93.56 242 LEU A O 1
ATOM 1864 N N . LEU A 1 243 ? 21.578 -13.703 -15.82 1 91.5 243 LEU A N 1
ATOM 1865 C CA . LEU A 1 243 ? 21.609 -12.312 -16.266 1 91.5 243 LEU A CA 1
ATOM 1866 C C . LEU A 1 243 ? 22.344 -11.438 -15.242 1 91.5 243 LEU A C 1
ATOM 1868 O O . LEU A 1 243 ? 22.938 -10.422 -15.602 1 91.5 243 LEU A O 1
ATOM 1872 N N . SER A 1 244 ? 22.188 -11.773 -13.977 1 88.19 244 SER A N 1
ATOM 1873 C CA . SER A 1 244 ? 22.641 -10.883 -12.906 1 88.19 244 SER A CA 1
ATOM 1874 C C . SER A 1 244 ? 24.141 -10.953 -12.711 1 88.19 244 SER A C 1
ATOM 1876 O O . SER A 1 244 ? 24.719 -10.141 -11.984 1 88.19 244 SER A O 1
ATOM 1878 N N . ALA A 1 245 ? 24.812 -11.859 -13.305 1 78.25 245 ALA A N 1
ATOM 1879 C CA . ALA A 1 245 ? 26.266 -12.031 -13.18 1 78.25 245 ALA A CA 1
ATOM 1880 C C . ALA A 1 245 ? 27 -10.727 -13.5 1 78.25 245 ALA A C 1
ATOM 1882 O O . ALA A 1 245 ? 28.062 -10.453 -12.938 1 78.25 245 ALA A O 1
ATOM 1883 N N . GLY A 1 246 ? 26.359 -9.891 -14.203 1 75.12 246 GLY A N 1
ATOM 1884 C CA . GLY A 1 246 ? 27.047 -8.672 -14.602 1 75.12 246 GLY A CA 1
ATOM 1885 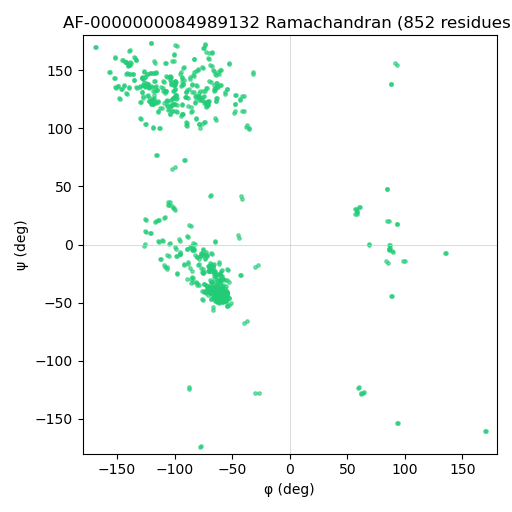C C . GLY A 1 246 ? 26.453 -7.426 -13.969 1 75.12 246 GLY A C 1
ATOM 1886 O O . GLY A 1 246 ? 26.797 -6.305 -14.352 1 75.12 246 GLY A O 1
ATOM 1887 N N . ALA A 1 247 ? 25.766 -7.66 -12.914 1 82.81 247 ALA A N 1
ATOM 1888 C CA . ALA A 1 247 ? 25.094 -6.496 -12.328 1 82.81 247 ALA A CA 1
ATOM 1889 C C . ALA A 1 247 ? 26.062 -5.684 -11.469 1 82.81 247 ALA A C 1
ATOM 1891 O O . ALA A 1 247 ? 26.781 -6.242 -10.641 1 82.81 247 ALA A O 1
ATOM 1892 N N . GLU A 1 248 ? 26.141 -4.355 -11.805 1 82.94 248 GLU A N 1
ATOM 1893 C CA . GLU A 1 248 ? 26.984 -3.439 -11.039 1 82.94 248 GLU A CA 1
ATOM 1894 C C . GLU A 1 248 ? 26.172 -2.303 -10.438 1 82.94 248 GLU A C 1
ATOM 1896 O O . GLU A 1 248 ? 25.156 -1.899 -11 1 82.94 248 GLU A O 1
ATOM 1901 N N . GLU A 1 249 ? 26.656 -1.913 -9.328 1 85.25 249 GLU A N 1
ATOM 1902 C CA . GLU A 1 249 ? 25.984 -0.784 -8.68 1 85.25 249 GLU A CA 1
ATOM 1903 C C . GLU A 1 249 ? 26.109 0.484 -9.523 1 85.25 249 GLU A C 1
ATOM 1905 O O . GLU A 1 249 ? 27.172 0.761 -10.086 1 85.25 249 GLU A O 1
ATOM 1910 N N . PRO A 1 250 ? 25.031 1.097 -9.625 1 81.94 250 PRO A N 1
ATOM 1911 C CA . PRO A 1 250 ? 25.125 2.355 -10.367 1 81.94 250 PRO A CA 1
ATOM 1912 C C . PRO A 1 250 ? 25.984 3.396 -9.656 1 81.94 250 PRO A C 1
ATOM 1914 O O . PRO A 1 250 ? 25.953 3.5 -8.43 1 81.94 250 PRO A O 1
ATOM 1917 N N . GLU A 1 251 ? 26.781 4.035 -10.414 1 84.31 251 GLU A N 1
ATOM 1918 C CA . GLU A 1 251 ? 27.594 5.125 -9.891 1 84.31 251 GLU A CA 1
ATOM 1919 C C . GLU A 1 251 ? 27.016 6.484 -10.258 1 84.31 251 GLU A C 1
ATOM 1921 O O . GLU A 1 251 ? 27.609 7.238 -11.031 1 84.31 251 GLU A O 1
ATOM 1926 N N . LEU A 1 252 ? 25.922 6.746 -9.773 1 83.5 252 LEU A N 1
ATOM 1927 C CA . LEU A 1 252 ? 25.203 7.977 -10.062 1 83.5 252 LEU A CA 1
ATOM 1928 C C . LEU A 1 252 ? 25.188 8.906 -8.852 1 83.5 252 LEU A C 1
ATOM 1930 O O . LEU A 1 252 ? 25.188 8.445 -7.711 1 83.5 252 LEU A O 1
ATOM 1934 N N . GLU A 1 253 ? 25.359 10.156 -9.133 1 86 253 GLU A N 1
ATOM 1935 C CA . GLU A 1 253 ? 25.281 11.18 -8.102 1 86 253 GLU A CA 1
ATOM 1936 C C . GLU A 1 253 ? 24.453 12.367 -8.555 1 86 253 GLU A C 1
ATOM 1938 O O . GLU A 1 253 ? 24.172 12.523 -9.75 1 86 253 GLU A O 1
ATOM 1943 N N . VAL A 1 254 ? 24.016 13.117 -7.602 1 91.62 254 VAL A N 1
ATOM 1944 C CA . VAL A 1 254 ? 23.266 14.336 -7.91 1 91.62 254 VAL A CA 1
ATOM 1945 C C . VAL A 1 254 ? 24.156 15.555 -7.664 1 91.62 254 VAL A C 1
ATOM 1947 O O . VAL A 1 254 ? 24.672 15.742 -6.562 1 91.62 254 VAL A O 1
ATOM 1950 N N . GLU A 1 255 ? 24.312 16.375 -8.695 1 92 255 GLU A N 1
ATOM 1951 C CA . GLU A 1 255 ? 25.062 17.609 -8.609 1 92 255 GLU A CA 1
ATOM 1952 C C . GLU A 1 255 ? 24.141 18.828 -8.516 1 92 255 GLU A C 1
ATOM 1954 O O . GLU A 1 255 ? 23.094 18.859 -9.172 1 92 255 GLU A O 1
ATOM 1959 N N . LEU A 1 256 ? 24.609 19.719 -7.672 1 94.69 256 LEU A N 1
ATOM 1960 C CA . LEU A 1 256 ? 23.859 20.969 -7.5 1 94.69 256 LEU A CA 1
ATOM 1961 C C . LEU A 1 256 ? 24.484 22.078 -8.328 1 94.69 256 LEU A C 1
ATOM 1963 O O . LEU A 1 256 ? 25.703 22.203 -8.406 1 94.69 256 LEU A O 1
ATOM 1967 N N . ARG A 1 257 ? 23.594 22.859 -8.914 1 94.69 257 ARG A N 1
ATOM 1968 C CA . ARG A 1 257 ? 23.969 24.094 -9.594 1 94.69 257 ARG A CA 1
ATOM 1969 C C . ARG A 1 257 ? 23.156 25.281 -9.094 1 94.69 257 ARG A C 1
ATOM 1971 O O . ARG A 1 257 ? 21.922 25.203 -9.016 1 94.69 257 ARG A O 1
ATOM 1978 N N . CYS A 1 258 ? 23.922 26.234 -8.711 1 94.5 258 CYS A N 1
ATOM 1979 C CA . CYS A 1 258 ? 23.234 27.422 -8.195 1 94.5 258 CYS A CA 1
ATOM 1980 C C . CYS A 1 258 ? 23.328 28.578 -9.18 1 94.5 258 CYS A C 1
ATOM 1982 O O . CYS A 1 258 ? 24.375 28.797 -9.781 1 94.5 258 CYS A O 1
ATOM 1984 N N . GLU A 1 259 ? 22.281 29.219 -9.469 1 93.12 259 GLU A N 1
ATOM 1985 C CA . GLU A 1 259 ? 22.188 30.453 -10.234 1 93.12 259 GLU A CA 1
ATOM 1986 C C . GLU A 1 259 ? 21.359 31.5 -9.484 1 93.12 259 GLU A C 1
ATOM 1988 O O . GLU A 1 259 ? 20.141 31.453 -9.523 1 93.12 259 GLU A O 1
ATOM 1993 N N . GLY A 1 260 ? 22.109 32.531 -8.984 1 92.69 260 GLY A N 1
ATOM 1994 C CA . GLY A 1 260 ? 21.391 33.438 -8.117 1 92.69 260 GLY A CA 1
ATOM 1995 C C . GLY A 1 260 ? 20.797 32.781 -6.891 1 92.69 260 GLY A C 1
ATOM 1996 O O . GLY A 1 260 ? 21.516 32.125 -6.129 1 92.69 260 GLY A O 1
ATOM 1997 N N . ARG A 1 261 ? 19.531 32.906 -6.738 1 95 261 ARG A N 1
ATOM 1998 C CA . ARG A 1 261 ? 18.859 32.281 -5.59 1 95 261 ARG A CA 1
ATOM 1999 C C . ARG A 1 261 ? 18.062 31.062 -6.016 1 95 261 ARG A C 1
ATOM 2001 O O . ARG A 1 261 ? 16.938 30.859 -5.543 1 95 261 ARG A O 1
ATOM 2008 N N . ALA A 1 262 ? 18.656 30.422 -7.012 1 96.25 262 ALA A N 1
ATOM 2009 C CA . ALA A 1 262 ? 18.031 29.188 -7.488 1 96.25 262 ALA A CA 1
ATOM 2010 C C . ALA A 1 262 ? 19 28 -7.402 1 96.25 262 ALA A C 1
ATOM 2012 O O . ALA A 1 262 ? 20.188 28.156 -7.699 1 96.25 262 ALA A O 1
ATOM 2013 N N . VAL A 1 263 ? 18.5 26.922 -6.938 1 96.81 263 VAL A N 1
ATOM 2014 C CA . VAL A 1 263 ? 19.281 25.688 -6.855 1 96.81 263 VAL A CA 1
ATOM 2015 C C . VAL A 1 263 ? 18.703 24.656 -7.832 1 96.81 263 VAL A C 1
ATOM 2017 O O . VAL A 1 263 ? 17.531 24.266 -7.723 1 96.81 263 VAL A O 1
ATOM 2020 N N . ALA A 1 264 ? 19.469 24.266 -8.766 1 96.56 264 ALA A N 1
ATOM 2021 C CA . ALA A 1 264 ? 19.109 23.234 -9.727 1 96.56 264 ALA A CA 1
ATOM 2022 C C . ALA A 1 264 ? 19.875 21.938 -9.477 1 96.56 264 ALA A C 1
ATOM 2024 O O . ALA A 1 264 ? 20.938 21.953 -8.836 1 96.56 264 ALA A O 1
ATOM 2025 N N . TYR A 1 265 ? 19.297 20.859 -9.93 1 95.56 265 TYR A N 1
ATOM 2026 C CA . TYR A 1 265 ? 19.859 19.531 -9.688 1 95.56 265 TYR A CA 1
ATOM 2027 C C . TYR A 1 265 ? 20.047 18.766 -10.984 1 95.56 265 TYR A C 1
ATOM 2029 O O . TYR A 1 265 ? 19.234 18.875 -11.906 1 95.56 265 TYR A O 1
ATOM 2037 N N . GLN A 1 266 ? 21.125 18 -11.008 1 91.06 266 GLN A N 1
ATOM 2038 C CA . GLN A 1 266 ? 21.391 17.141 -12.164 1 91.06 266 GLN A CA 1
ATOM 2039 C C . GLN A 1 266 ? 21.969 15.805 -11.734 1 91.06 266 GLN A C 1
ATOM 2041 O O . GLN A 1 266 ? 22.875 15.75 -10.906 1 91.06 266 GLN A O 1
ATOM 2046 N N . ILE A 1 267 ? 21.344 14.75 -12.258 1 89.44 267 ILE A N 1
ATOM 2047 C CA . ILE A 1 267 ? 21.922 13.43 -12.031 1 89.44 267 ILE A CA 1
ATOM 2048 C C . ILE A 1 267 ? 23.094 13.211 -12.969 1 89.44 267 ILE A C 1
ATOM 2050 O O . ILE A 1 267 ? 22.984 13.398 -14.18 1 89.44 267 ILE A O 1
ATOM 2054 N N . VAL A 1 268 ? 24.203 12.859 -12.445 1 87.25 268 VAL A N 1
ATOM 2055 C CA . VAL A 1 268 ? 25.391 12.664 -13.25 1 87.25 268 VAL A CA 1
ATOM 2056 C C . VAL A 1 268 ? 26 11.289 -12.969 1 87.25 268 VAL A C 1
ATOM 2058 O O . VAL A 1 268 ? 25.828 10.75 -11.875 1 87.25 268 VAL A O 1
ATOM 2061 N N . ASP A 1 269 ? 26.5 10.695 -14.016 1 78.94 269 ASP A N 1
ATOM 2062 C CA . ASP A 1 269 ? 27.234 9.445 -13.898 1 78.94 269 ASP A CA 1
ATOM 2063 C C . ASP A 1 269 ? 28.703 9.695 -13.586 1 78.94 269 ASP A C 1
ATOM 2065 O O . ASP A 1 269 ? 29.406 10.344 -14.367 1 78.94 269 ASP A O 1
ATOM 2069 N N . ARG A 1 270 ? 29.172 9.25 -12.508 1 72.69 270 ARG A N 1
ATOM 2070 C CA . ARG A 1 270 ? 30.562 9.477 -12.109 1 72.69 270 ARG A CA 1
ATOM 2071 C C . ARG A 1 270 ? 31.531 8.805 -13.062 1 72.69 270 ARG A C 1
ATOM 2073 O O . ARG A 1 270 ? 32.625 9.297 -13.289 1 72.69 270 ARG A O 1
ATOM 2080 N N . LYS A 1 271 ? 31.188 7.617 -13.484 1 62.69 271 LYS A N 1
ATOM 2081 C CA . LYS A 1 271 ? 32.062 6.906 -14.398 1 62.69 271 LYS A CA 1
ATOM 2082 C C . LYS A 1 271 ? 32.188 7.656 -15.727 1 62.69 271 LYS A C 1
ATOM 2084 O O . LYS A 1 271 ? 33.281 7.66 -16.328 1 62.69 271 LYS A O 1
ATOM 2089 N N . ALA A 1 272 ? 31.109 8.195 -16.141 1 54.44 272 ALA A N 1
ATOM 2090 C CA . ALA A 1 272 ? 31.188 8.922 -17.406 1 54.44 272 ALA A CA 1
ATOM 2091 C C . ALA A 1 272 ? 32 10.195 -17.266 1 54.44 272 ALA A C 1
ATOM 2093 O O . ALA A 1 272 ? 32.531 10.734 -18.25 1 54.44 272 ALA A O 1
ATOM 2094 N N . ARG A 1 273 ? 32.094 10.938 -16.125 1 50.56 273 ARG A N 1
ATOM 2095 C CA . ARG A 1 273 ? 32.875 12.148 -15.945 1 50.56 273 ARG A CA 1
ATOM 2096 C C . ARG A 1 273 ? 34.375 11.883 -16.203 1 50.56 273 ARG A C 1
ATOM 2098 O O . ARG A 1 273 ? 35.094 12.781 -16.609 1 50.56 273 ARG A O 1
ATOM 2105 N N . SER A 1 274 ? 34.906 10.797 -15.711 1 45.59 274 SER A N 1
ATOM 2106 C CA . SER A 1 274 ? 36.344 10.586 -15.938 1 45.59 274 SER A CA 1
ATOM 2107 C C . SER A 1 274 ? 36.656 10.422 -17.422 1 45.59 274 SER A C 1
ATOM 2109 O O . SER A 1 274 ? 37.812 10.422 -17.828 1 45.59 274 SER A O 1
ATOM 2111 N N . SER A 1 275 ? 35.844 9.828 -18.156 1 41.09 275 SER A N 1
ATOM 2112 C CA . SER A 1 275 ? 36.25 9.711 -19.562 1 41.09 275 SER A CA 1
ATOM 2113 C C . SER A 1 275 ? 36 11.008 -20.312 1 41.09 275 SER A C 1
ATOM 2115 O O . SER A 1 275 ? 34.875 11.523 -20.312 1 41.09 275 SER A O 1
ATOM 2117 N N . ASP A 1 276 ? 37.094 11.852 -20.609 1 37.81 276 ASP A N 1
ATOM 2118 C CA . ASP A 1 276 ? 37.25 13.156 -21.25 1 37.81 276 ASP A CA 1
ATOM 2119 C C . ASP A 1 276 ? 36.312 13.289 -22.469 1 37.81 276 ASP A C 1
ATOM 2121 O O . ASP A 1 276 ? 35.938 14.398 -22.844 1 37.81 276 ASP A O 1
ATOM 2125 N N . ASP A 1 277 ? 36.531 12.469 -23.641 1 34.34 277 ASP A N 1
ATOM 2126 C CA . ASP A 1 277 ? 36.281 12.781 -25.047 1 34.34 277 ASP A CA 1
ATOM 2127 C C . ASP A 1 277 ? 34.812 12.719 -25.375 1 34.34 277 ASP A C 1
ATOM 2129 O O . ASP A 1 277 ? 34.406 12.938 -26.516 1 34.34 277 ASP A O 1
ATOM 2133 N N . ARG A 1 278 ? 34.125 11.672 -24.969 1 34.53 278 ARG A N 1
ATOM 2134 C CA . ARG A 1 278 ? 32.875 11.562 -25.734 1 34.53 278 ARG A CA 1
ATOM 2135 C C . ARG A 1 278 ? 31.906 12.672 -25.344 1 34.53 278 ARG A C 1
ATOM 2137 O O . ARG A 1 278 ? 31.891 13.141 -24.203 1 34.53 278 ARG A O 1
ATOM 2144 N N . GLY A 1 279 ? 31.5 13.508 -26.234 1 30.77 279 GLY A N 1
ATOM 2145 C CA . GLY A 1 279 ? 30.594 14.656 -26.25 1 30.77 279 GLY A CA 1
ATOM 2146 C C . GLY A 1 279 ? 29.453 14.523 -25.266 1 30.77 279 GLY A C 1
ATOM 2147 O O . GLY A 1 279 ? 29.172 13.43 -24.781 1 30.77 279 GLY A O 1
ATOM 2148 N N . PRO A 1 280 ? 29.047 15.555 -24.797 1 33.31 280 PRO A N 1
ATOM 2149 C CA . PRO A 1 280 ? 27.969 15.703 -23.812 1 33.31 280 PRO A CA 1
ATOM 2150 C C . PRO A 1 280 ? 26.766 14.82 -24.125 1 33.31 280 PRO A C 1
ATOM 2152 O O . PRO A 1 280 ? 25.828 14.734 -23.328 1 33.31 280 PRO A O 1
ATOM 2155 N N . ALA A 1 281 ? 26.641 14.523 -25.438 1 30.86 281 ALA A N 1
ATOM 2156 C CA . ALA A 1 281 ? 25.328 14.102 -25.938 1 30.86 281 ALA A CA 1
ATOM 2157 C C . ALA A 1 281 ? 24.938 12.75 -25.359 1 30.86 281 ALA A C 1
ATOM 2159 O O . ALA A 1 281 ? 23.781 12.344 -25.453 1 30.86 281 ALA A O 1
ATOM 2160 N N . GLN A 1 282 ? 25.812 11.75 -25.578 1 32.03 282 GLN A N 1
ATOM 2161 C CA . GLN A 1 282 ? 25.297 10.406 -25.375 1 32.03 282 GLN A CA 1
ATOM 2162 C C . GLN A 1 282 ? 25 10.133 -23.906 1 32.03 282 GLN A C 1
ATOM 2164 O O . GLN A 1 282 ? 25.828 9.586 -23.188 1 32.03 282 GLN A O 1
ATOM 2169 N N . ARG A 1 283 ? 24.391 11.062 -23.156 1 35.56 283 ARG A N 1
ATOM 2170 C CA . ARG A 1 283 ? 23.766 11.188 -21.844 1 35.56 283 ARG A CA 1
ATOM 2171 C C . ARG A 1 283 ? 22.891 9.977 -21.531 1 35.56 283 ARG A C 1
ATOM 2173 O O . ARG A 1 283 ? 21.734 9.922 -21.938 1 35.56 283 ARG A O 1
ATOM 2180 N N . GLY A 1 284 ? 23.141 8.938 -21.734 1 36.66 284 GLY A N 1
ATOM 2181 C CA . GLY A 1 284 ? 22.656 7.668 -21.219 1 36.66 284 GLY A CA 1
ATOM 2182 C C . GLY A 1 284 ? 22.125 7.762 -19.797 1 36.66 284 GLY A C 1
ATOM 2183 O O . GLY A 1 284 ? 21.781 6.746 -19.188 1 36.66 284 GLY A O 1
ATOM 2184 N N . GLY A 1 285 ? 22.438 8.766 -19.062 1 40.41 285 GLY A N 1
ATOM 2185 C CA . GLY A 1 285 ? 22.188 9.227 -17.703 1 40.41 285 GLY A CA 1
ATOM 2186 C C . GLY A 1 285 ? 20.703 9.398 -17.391 1 40.41 285 GLY A C 1
ATOM 2187 O O . GLY A 1 285 ? 20.297 9.297 -16.234 1 40.41 285 GLY A O 1
ATOM 2188 N N . ALA A 1 286 ? 20.031 9.93 -18.516 1 43.78 286 ALA A N 1
ATOM 2189 C CA . ALA A 1 286 ? 18.609 10.242 -18.391 1 43.78 286 ALA A CA 1
ATOM 2190 C C . ALA A 1 286 ? 17.797 8.984 -18.078 1 43.78 286 ALA A C 1
ATOM 2192 O O . ALA A 1 286 ? 16.812 9.039 -17.328 1 43.78 286 ALA A O 1
ATOM 2193 N N . GLN A 1 287 ? 18 7.93 -18.844 1 47.56 287 GLN A N 1
ATOM 2194 C CA . GLN A 1 287 ? 17.219 6.711 -18.719 1 47.56 287 GLN A CA 1
ATOM 2195 C C . GLN A 1 287 ? 17.219 6.195 -17.281 1 47.56 287 GLN A C 1
ATOM 2197 O O . GLN A 1 287 ? 16.219 5.641 -16.812 1 47.56 287 GLN A O 1
ATOM 2202 N N . SER A 1 288 ? 18.375 6.461 -16.578 1 55.22 288 SER A N 1
ATOM 2203 C CA . SER A 1 288 ? 18.516 5.973 -15.203 1 55.22 288 SER A CA 1
ATOM 2204 C C . SER A 1 288 ? 17.906 6.941 -14.203 1 55.22 288 SER A C 1
ATOM 2206 O O . SER A 1 288 ? 17.891 6.676 -13 1 55.22 288 SER A O 1
ATOM 2208 N N . ALA A 1 289 ? 17.156 7.734 -14.859 1 71.31 289 ALA A N 1
ATOM 2209 C CA . ALA A 1 289 ? 16.75 8.836 -13.992 1 71.31 289 ALA A CA 1
ATOM 2210 C C . ALA A 1 289 ? 15.398 8.57 -13.352 1 71.31 289 ALA A C 1
ATOM 2212 O O . ALA A 1 289 ? 15.031 9.211 -12.367 1 71.31 289 ALA A O 1
ATOM 2213 N N . ALA A 1 290 ? 14.891 7.5 -13.883 1 87.12 290 ALA A N 1
ATOM 2214 C CA . ALA A 1 290 ? 13.617 7.18 -13.25 1 87.12 290 ALA A CA 1
ATOM 2215 C C . ALA A 1 290 ? 13.82 6.316 -12.008 1 87.12 290 ALA A C 1
ATOM 2217 O O . ALA A 1 290 ? 14.594 5.355 -12.031 1 87.12 290 ALA A O 1
ATOM 2218 N N . PRO A 1 291 ? 13.164 6.668 -10.969 1 92.38 291 PRO A N 1
ATOM 2219 C CA . PRO A 1 291 ? 13.352 5.906 -9.734 1 92.38 291 PRO A CA 1
ATOM 2220 C C . PRO A 1 291 ? 13.031 4.422 -9.898 1 92.38 291 PRO A C 1
ATOM 2222 O O . PRO A 1 291 ? 13.648 3.578 -9.242 1 92.38 291 PRO A O 1
ATOM 2225 N N . GLU A 1 292 ? 12.117 4.09 -10.789 1 91.19 292 GLU A N 1
ATOM 2226 C CA . GLU A 1 292 ? 11.766 2.695 -11.039 1 91.19 292 GLU A CA 1
ATOM 2227 C C . GLU A 1 292 ? 12.938 1.924 -11.633 1 91.19 292 GLU A C 1
ATOM 2229 O O . GLU A 1 292 ? 13.164 0.761 -11.297 1 91.19 292 GLU A O 1
ATOM 2234 N N . ARG A 1 293 ? 13.586 2.553 -12.555 1 90.81 293 ARG A N 1
ATOM 2235 C CA . ARG A 1 293 ? 14.758 1.927 -13.164 1 90.81 293 ARG A CA 1
ATOM 2236 C C . ARG A 1 293 ? 15.867 1.74 -12.141 1 90.81 293 ARG A C 1
ATOM 2238 O O . ARG A 1 293 ? 16.562 0.716 -12.141 1 90.81 293 ARG A O 1
ATOM 2245 N N . LEU A 1 294 ? 16.094 2.799 -11.367 1 93.06 294 LEU A N 1
ATOM 2246 C CA . LEU A 1 294 ? 17.078 2.682 -10.297 1 93.06 294 LEU A CA 1
ATOM 2247 C C . LEU A 1 294 ? 16.75 1.512 -9.375 1 93.06 294 LEU A C 1
ATOM 2249 O O . LEU A 1 294 ? 17.625 0.737 -9 1 93.06 294 LEU A O 1
ATOM 2253 N N . TYR A 1 295 ? 15.539 1.374 -9.016 1 95.69 295 TYR A N 1
ATOM 2254 C CA . TYR A 1 295 ? 15.078 0.298 -8.148 1 95.69 295 TYR A CA 1
ATOM 2255 C C . TYR A 1 295 ? 15.406 -1.065 -8.742 1 95.69 295 TYR A C 1
ATOM 2257 O O . TYR A 1 295 ? 15.914 -1.949 -8.047 1 95.69 295 TYR A O 1
ATOM 2265 N N . GLU A 1 296 ? 15.102 -1.245 -9.969 1 93.81 296 GLU A N 1
ATOM 2266 C CA . GLU A 1 296 ? 15.383 -2.518 -10.625 1 93.81 296 GLU A CA 1
ATOM 2267 C C . GLU A 1 296 ? 16.875 -2.814 -10.648 1 93.81 296 GLU A C 1
ATOM 2269 O O . GLU A 1 296 ? 17.281 -3.965 -10.484 1 93.81 296 GLU A O 1
ATOM 2274 N N . LEU A 1 297 ? 17.641 -1.799 -10.867 1 92.06 297 LEU A N 1
ATOM 2275 C CA . LEU A 1 297 ? 19.094 -1.968 -10.859 1 92.06 297 LEU A CA 1
ATOM 2276 C C . LEU A 1 297 ? 19.578 -2.373 -9.469 1 92.06 297 LEU A C 1
ATOM 2278 O O . LEU A 1 297 ? 20.406 -3.27 -9.336 1 92.06 297 LEU A O 1
ATOM 2282 N N . LEU A 1 298 ? 19.062 -1.693 -8.477 1 94.69 298 LEU A N 1
ATOM 2283 C CA . LEU A 1 298 ? 19.453 -2.014 -7.105 1 94.69 298 LEU A CA 1
ATOM 2284 C C . LEU A 1 298 ? 19 -3.42 -6.727 1 94.69 298 LEU A C 1
ATOM 2286 O O . LEU A 1 298 ? 19.703 -4.129 -6 1 94.69 298 LEU A O 1
ATOM 2290 N N . LEU A 1 299 ? 17.875 -3.766 -7.215 1 94.81 299 LEU A N 1
ATOM 2291 C CA . LEU A 1 299 ? 17.375 -5.117 -6.992 1 94.81 299 LEU A CA 1
ATOM 2292 C C . LEU A 1 299 ? 18.328 -6.156 -7.57 1 94.81 299 LEU A C 1
ATOM 2294 O O . LEU A 1 299 ? 18.609 -7.168 -6.926 1 94.81 299 LEU A O 1
ATOM 2298 N N . ALA A 1 300 ? 18.734 -5.891 -8.766 1 92.88 300 ALA A N 1
ATOM 2299 C CA . ALA A 1 300 ? 19.688 -6.785 -9.43 1 92.88 300 ALA A CA 1
ATOM 2300 C C . ALA A 1 300 ? 20.984 -6.887 -8.641 1 92.88 300 ALA A C 1
ATOM 2302 O O . ALA A 1 300 ? 21.516 -7.984 -8.453 1 92.88 300 ALA A O 1
ATOM 2303 N N . VAL A 1 301 ? 21.438 -5.797 -8.195 1 93.38 301 VAL A N 1
ATOM 2304 C CA . VAL A 1 301 ? 22.672 -5.762 -7.43 1 93.38 301 VAL A CA 1
ATOM 2305 C C . VAL A 1 301 ? 22.5 -6.516 -6.117 1 93.38 301 VAL A C 1
ATOM 2307 O O . VAL A 1 301 ? 23.344 -7.312 -5.73 1 93.38 301 VAL A O 1
ATOM 2310 N N . ALA A 1 302 ? 21.422 -6.273 -5.477 1 93.69 302 ALA A N 1
ATOM 2311 C CA . ALA A 1 302 ? 21.141 -6.898 -4.191 1 93.69 302 ALA A CA 1
ATOM 2312 C C . ALA A 1 302 ? 21.094 -8.422 -4.32 1 93.69 302 ALA A C 1
ATOM 2314 O O . ALA A 1 302 ? 21.641 -9.141 -3.479 1 93.69 302 ALA A O 1
ATOM 2315 N N . ALA A 1 303 ? 20.516 -8.891 -5.359 1 91.69 303 ALA A N 1
ATOM 2316 C CA . ALA A 1 303 ? 20.281 -10.32 -5.547 1 91.69 303 ALA A CA 1
ATOM 2317 C C . ALA A 1 303 ? 21.516 -10.992 -6.164 1 91.69 303 ALA A C 1
ATOM 2319 O O . ALA A 1 303 ? 21.672 -12.211 -6.066 1 91.69 303 ALA A O 1
ATOM 2320 N N . SER A 1 304 ? 22.344 -10.289 -6.82 1 88.81 304 SER A N 1
ATOM 2321 C CA . SER A 1 304 ? 23.453 -10.82 -7.586 1 88.81 304 SER A CA 1
ATOM 2322 C C . SER A 1 304 ? 24.5 -11.461 -6.672 1 88.81 304 SER A C 1
ATOM 2324 O O . SER A 1 304 ? 25.188 -12.398 -7.074 1 88.81 304 SER A O 1
ATOM 2326 N N . GLU A 1 305 ? 24.609 -10.945 -5.551 1 79.88 305 GLU A N 1
ATOM 2327 C CA . GLU A 1 305 ? 25.609 -11.516 -4.641 1 79.88 305 GLU A CA 1
ATOM 2328 C C . GLU A 1 305 ? 25.344 -13 -4.406 1 79.88 305 GLU A C 1
ATOM 2330 O O . GLU A 1 305 ? 26.281 -13.812 -4.41 1 79.88 305 GLU A O 1
ATOM 2335 N N . GLY A 1 306 ? 24.188 -13.398 -4.277 1 82.06 306 GLY A N 1
ATOM 2336 C CA . GLY A 1 306 ? 23.812 -14.789 -4.074 1 82.06 306 GLY A CA 1
ATOM 2337 C C . GLY A 1 306 ? 23.859 -15.609 -5.348 1 82.06 306 GLY A C 1
ATOM 2338 O O . GLY A 1 306 ? 23.984 -16.828 -5.305 1 82.06 306 GLY A O 1
ATOM 2339 N N . ALA A 1 307 ? 23.812 -14.969 -6.461 1 87.88 307 ALA A N 1
ATOM 2340 C CA . ALA A 1 307 ? 23.719 -15.641 -7.754 1 87.88 307 ALA A CA 1
ATOM 2341 C C . ALA A 1 307 ? 25.094 -16.125 -8.219 1 87.88 307 ALA A C 1
ATOM 2343 O O . ALA A 1 307 ? 25.188 -17.141 -8.914 1 87.88 307 ALA A O 1
ATOM 2344 N N . ARG A 1 308 ? 26.125 -15.461 -7.91 1 83.75 308 ARG A N 1
ATOM 2345 C CA . ARG A 1 308 ? 27.469 -15.773 -8.391 1 83.75 308 ARG A CA 1
ATOM 2346 C C . ARG A 1 308 ? 27.875 -17.188 -8.008 1 83.75 308 ARG A C 1
ATOM 2348 O O . ARG A 1 308 ? 28.531 -17.891 -8.789 1 83.75 308 ARG A O 1
ATOM 2355 N N . GLY A 1 309 ? 27.453 -17.609 -6.906 1 85.88 309 GLY A N 1
ATOM 2356 C CA . GLY A 1 309 ? 27.812 -18.938 -6.434 1 85.88 309 GLY A CA 1
ATOM 2357 C C . GLY A 1 309 ? 27.031 -20.047 -7.129 1 85.88 309 GLY A C 1
ATOM 2358 O O . GLY A 1 309 ? 27.406 -21.219 -7.055 1 85.88 309 GLY A O 1
ATOM 2359 N N . LEU A 1 310 ? 26.094 -19.641 -7.875 1 92.56 310 LEU A N 1
ATOM 2360 C CA . LEU A 1 310 ? 25.234 -20.609 -8.539 1 92.56 310 LEU A CA 1
ATOM 2361 C C . LEU A 1 310 ? 25.766 -20.969 -9.922 1 92.56 310 LEU A C 1
ATOM 2363 O O . LEU A 1 310 ? 25.375 -21.984 -10.5 1 92.56 310 LEU A O 1
ATOM 2367 N N . LEU A 1 311 ? 26.641 -20.172 -10.445 1 91.75 311 LEU A N 1
ATOM 2368 C CA . LEU A 1 311 ? 27.078 -20.328 -11.82 1 91.75 311 LEU A CA 1
ATOM 2369 C C . LEU A 1 311 ? 28.141 -21.406 -11.938 1 91.75 311 LEU A C 1
ATOM 2371 O O . LEU A 1 311 ? 29.047 -21.484 -11.102 1 91.75 311 LEU A O 1
ATOM 2375 N N . ALA A 1 312 ? 27.922 -22.328 -12.828 1 90.31 312 ALA A N 1
ATOM 2376 C CA . ALA A 1 312 ? 28.875 -23.406 -13.117 1 90.31 312 ALA A CA 1
ATOM 2377 C C . ALA A 1 312 ? 29.656 -23.125 -14.391 1 90.31 312 ALA A C 1
ATOM 2379 O O . ALA A 1 312 ? 30.031 -24.047 -15.117 1 90.31 312 ALA A O 1
ATOM 2380 N N . GLY A 1 313 ? 29.938 -21.844 -14.758 1 78.75 313 GLY A N 1
ATOM 2381 C CA . GLY A 1 313 ? 30.656 -21.438 -15.961 1 78.75 313 GLY A CA 1
ATOM 2382 C C . GLY A 1 313 ? 29.734 -21.25 -17.156 1 78.75 313 GLY A C 1
ATOM 2383 O O . GLY A 1 313 ? 28.75 -21.969 -17.312 1 78.75 313 GLY A O 1
ATOM 2384 N N . GLY A 1 314 ? 29.922 -20.297 -17.891 1 73.81 314 GLY A N 1
ATOM 2385 C CA . GLY A 1 314 ? 29.141 -20 -19.078 1 73.81 314 GLY A CA 1
ATOM 2386 C C . GLY A 1 314 ? 27.672 -19.734 -18.781 1 73.81 314 GLY A C 1
ATOM 2387 O O . GLY A 1 314 ? 27.344 -18.938 -17.906 1 73.81 314 GLY A O 1
ATOM 2388 N N . SER A 1 315 ? 26.781 -20.484 -19.547 1 81.12 315 SER A N 1
ATOM 2389 C CA . SER A 1 315 ? 25.328 -20.359 -19.422 1 81.12 315 SER A CA 1
ATOM 2390 C C . SER A 1 315 ? 24.75 -21.484 -18.578 1 81.12 315 SER A C 1
ATOM 2392 O O . SER A 1 315 ? 23.625 -21.938 -18.828 1 81.12 315 SER A O 1
ATOM 2394 N N . ARG A 1 316 ? 25.594 -21.906 -17.625 1 92.25 316 ARG A N 1
ATOM 2395 C CA . ARG A 1 316 ? 25.172 -23.062 -16.828 1 92.25 316 ARG A CA 1
ATOM 2396 C C . ARG A 1 316 ? 25 -22.672 -15.359 1 92.25 316 ARG A C 1
ATOM 2398 O O . ARG A 1 316 ? 25.703 -21.781 -14.859 1 92.25 316 ARG A O 1
ATOM 2405 N N . VAL A 1 317 ? 24.031 -23.344 -14.703 1 95.81 317 VAL A N 1
ATOM 2406 C CA . VAL A 1 317 ? 23.75 -23.094 -13.289 1 95.81 317 VAL A CA 1
ATOM 2407 C C . VAL A 1 317 ? 23.641 -24.422 -12.539 1 95.81 317 VAL A C 1
ATOM 2409 O O . VAL A 1 317 ? 23.078 -25.391 -13.062 1 95.81 317 VAL A O 1
ATOM 2412 N N . TRP A 1 318 ? 24.281 -24.484 -11.398 1 96.12 318 TRP A N 1
ATOM 2413 C CA . TRP A 1 318 ? 24.125 -25.656 -10.539 1 96.12 318 TRP A CA 1
ATOM 2414 C C . TRP A 1 318 ? 22.688 -25.812 -10.062 1 96.12 318 TRP A C 1
ATOM 2416 O O . TRP A 1 318 ? 22.141 -24.906 -9.445 1 96.12 318 TRP A O 1
ATOM 2426 N N . LEU A 1 319 ? 22.078 -26.938 -10.266 1 97.12 319 LEU A N 1
ATOM 2427 C CA . LEU A 1 319 ? 20.656 -27.156 -9.977 1 97.12 319 LEU A CA 1
ATOM 2428 C C . LEU A 1 319 ? 20.406 -27.125 -8.469 1 97.12 319 LEU A C 1
ATOM 2430 O O . LEU A 1 319 ? 19.453 -26.516 -8.008 1 97.12 319 LEU A O 1
ATOM 2434 N N . LYS A 1 320 ? 21.203 -27.812 -7.723 1 95.25 320 LYS A N 1
ATOM 2435 C CA . LYS A 1 320 ? 21.047 -27.844 -6.273 1 95.25 320 LYS A CA 1
ATOM 2436 C C . LYS A 1 320 ? 21.156 -26.438 -5.68 1 95.25 320 LYS A C 1
ATOM 2438 O O . LYS A 1 320 ? 20.406 -26.078 -4.77 1 95.25 320 LYS A O 1
ATOM 2443 N N . GLY A 1 321 ? 22.156 -25.719 -6.16 1 94.75 321 GLY A N 1
ATOM 2444 C CA . GLY A 1 321 ? 22.297 -24.328 -5.734 1 94.75 321 GLY A CA 1
ATOM 2445 C C . GLY A 1 321 ? 21.062 -23.5 -6.016 1 94.75 321 GLY A C 1
ATOM 2446 O O . GLY A 1 321 ? 20.641 -22.703 -5.176 1 94.75 321 GLY A O 1
ATOM 2447 N N . LEU A 1 322 ? 20.547 -23.672 -7.164 1 95.56 322 LEU A N 1
ATOM 2448 C CA . LEU A 1 322 ? 19.359 -22.938 -7.566 1 95.56 322 LEU A CA 1
ATOM 2449 C C . LEU A 1 322 ? 18.172 -23.297 -6.676 1 95.56 322 LEU A C 1
ATOM 2451 O O . LEU A 1 322 ? 17.391 -22.422 -6.277 1 95.56 322 LEU A O 1
ATOM 2455 N N . MET A 1 323 ? 18 -24.531 -6.379 1 95.88 323 MET A N 1
ATOM 2456 C CA . MET A 1 323 ? 16.906 -25.016 -5.555 1 95.88 323 MET A CA 1
ATOM 2457 C C . MET A 1 323 ? 17 -24.453 -4.137 1 95.88 323 MET A C 1
ATOM 2459 O O . MET A 1 323 ? 15.977 -24.25 -3.479 1 95.88 323 MET A O 1
ATOM 2463 N N . GLN A 1 324 ? 18.188 -24.203 -3.664 1 94.62 324 GLN A N 1
ATOM 2464 C CA . GLN A 1 324 ? 18.422 -23.766 -2.289 1 94.62 324 GLN A CA 1
ATOM 2465 C C . GLN A 1 324 ? 18.594 -22.25 -2.211 1 94.62 324 GLN A C 1
ATOM 2467 O O . GLN A 1 324 ? 18.812 -21.703 -1.13 1 94.62 324 GLN A O 1
ATOM 2472 N N . TRP A 1 325 ? 18.578 -21.641 -3.326 1 95 325 TRP A N 1
ATOM 2473 C CA . TRP A 1 325 ? 18.812 -20.203 -3.387 1 95 325 TRP A CA 1
ATOM 2474 C C . TRP A 1 325 ? 17.703 -19.453 -2.66 1 95 325 TRP A C 1
ATOM 2476 O O . TRP A 1 325 ? 16.516 -19.562 -3.023 1 95 325 TRP A O 1
ATOM 2486 N N . GLY A 1 326 ? 18.062 -18.641 -1.678 1 93.94 326 GLY A N 1
ATOM 2487 C CA . GLY A 1 326 ? 17.109 -17.922 -0.848 1 93.94 326 GLY A CA 1
ATOM 2488 C C . GLY A 1 326 ? 16.219 -16.969 -1.639 1 93.94 326 GLY A C 1
ATOM 2489 O O . GLY A 1 326 ? 15.094 -16.703 -1.24 1 93.94 326 GLY A O 1
ATOM 2490 N N . LEU A 1 327 ? 16.688 -16.5 -2.777 1 95.12 327 LEU A N 1
ATOM 2491 C CA . LEU A 1 327 ? 15.938 -15.57 -3.602 1 95.12 327 LEU A CA 1
ATOM 2492 C C . LEU A 1 327 ? 14.648 -16.219 -4.105 1 95.12 327 LEU A C 1
ATOM 2494 O O . LEU A 1 327 ? 13.633 -15.539 -4.281 1 95.12 327 LEU A O 1
ATOM 2498 N N . VAL A 1 328 ? 14.641 -17.5 -4.371 1 96.38 328 VAL A N 1
ATOM 2499 C CA . VAL A 1 328 ? 13.469 -18.219 -4.855 1 96.38 328 VAL A CA 1
ATOM 2500 C C . VAL A 1 328 ? 12.336 -18.109 -3.83 1 96.38 328 VAL A C 1
ATOM 2502 O O . VAL A 1 328 ? 11.164 -18 -4.195 1 96.38 328 VAL A O 1
ATOM 2505 N N . ASP A 1 329 ? 12.711 -18.094 -2.594 1 95.44 329 ASP A N 1
ATOM 2506 C CA . ASP A 1 329 ? 11.734 -18.016 -1.509 1 95.44 329 ASP A CA 1
ATOM 2507 C C . ASP A 1 329 ? 11.141 -16.609 -1.402 1 95.44 329 ASP A C 1
ATOM 2509 O O . ASP A 1 329 ? 10.125 -16.406 -0.733 1 95.44 329 ASP A O 1
ATOM 2513 N N . ARG A 1 330 ? 11.758 -15.68 -2.09 1 96.25 330 ARG A N 1
ATOM 2514 C CA . ARG A 1 330 ? 11.328 -14.289 -1.982 1 96.25 330 ARG A CA 1
ATOM 2515 C C . ARG A 1 330 ? 10.539 -13.867 -3.213 1 96.25 330 ARG A C 1
ATOM 2517 O O . ARG A 1 330 ? 10.109 -12.711 -3.316 1 96.25 330 ARG A O 1
ATOM 2524 N N . LEU A 1 331 ? 10.344 -14.766 -4.148 1 95.88 331 LEU A N 1
ATOM 2525 C CA . LEU A 1 331 ? 9.477 -14.492 -5.289 1 95.88 331 LEU A CA 1
ATOM 2526 C C . LEU A 1 331 ? 8.016 -14.375 -4.848 1 95.88 331 LEU A C 1
ATOM 2528 O O . LEU A 1 331 ? 7.68 -14.727 -3.715 1 95.88 331 LEU A O 1
ATOM 2532 N N . GLY A 1 332 ? 7.211 -13.828 -5.77 1 92.38 332 GLY A N 1
ATOM 2533 C CA . GLY A 1 332 ? 5.785 -13.836 -5.477 1 92.38 332 GLY A CA 1
ATOM 2534 C C . GLY A 1 332 ? 5.262 -15.219 -5.125 1 92.38 332 GLY A C 1
ATOM 2535 O O . GLY A 1 332 ? 5.848 -16.234 -5.516 1 92.38 332 GLY A O 1
ATOM 2536 N N . PRO A 1 333 ? 4.234 -15.305 -4.434 1 90.19 333 PRO A N 1
ATOM 2537 C CA . PRO A 1 333 ? 3.779 -16.578 -3.869 1 90.19 333 PRO A CA 1
ATOM 2538 C C . PRO A 1 333 ? 3.566 -17.656 -4.934 1 90.19 333 PRO A C 1
ATOM 2540 O O . PRO A 1 333 ? 4.02 -18.797 -4.766 1 90.19 333 PRO A O 1
ATOM 2543 N N . THR A 1 334 ? 2.869 -17.312 -5.961 1 92.88 334 THR A N 1
ATOM 2544 C CA . THR A 1 334 ? 2.639 -18.297 -7.016 1 92.88 334 THR A CA 1
ATOM 2545 C C . THR A 1 334 ? 3.934 -18.609 -7.758 1 92.88 334 THR A C 1
ATOM 2547 O O . THR A 1 334 ? 4.211 -19.766 -8.078 1 92.88 334 THR A O 1
ATOM 2550 N N . ALA A 1 335 ? 4.691 -17.562 -8.023 1 94.56 335 ALA A N 1
ATOM 2551 C CA . ALA A 1 335 ? 5.977 -17.75 -8.695 1 94.56 335 ALA A CA 1
ATOM 2552 C C . ALA A 1 335 ? 6.887 -18.672 -7.887 1 94.56 335 ALA A C 1
ATOM 2554 O O . ALA A 1 335 ? 7.562 -19.531 -8.445 1 94.56 335 ALA A O 1
ATOM 2555 N N . ARG A 1 336 ? 6.883 -18.469 -6.629 1 94.56 336 ARG A N 1
ATOM 2556 C CA . ARG A 1 336 ? 7.68 -19.281 -5.719 1 94.56 336 ARG A CA 1
ATOM 2557 C C . ARG A 1 336 ? 7.258 -20.75 -5.785 1 94.56 336 ARG A C 1
ATOM 2559 O O . ARG A 1 336 ? 8.102 -21.641 -5.91 1 94.56 336 ARG A O 1
ATOM 2566 N N . ALA A 1 337 ? 6.031 -20.969 -5.711 1 92.06 337 ALA A N 1
ATOM 2567 C CA . ALA A 1 337 ? 5.5 -22.328 -5.746 1 92.06 337 ALA A CA 1
ATOM 2568 C C . ALA A 1 337 ? 5.801 -23 -7.086 1 92.06 337 ALA A C 1
ATOM 2570 O O . ALA A 1 337 ? 6.191 -24.172 -7.125 1 92.06 337 ALA A O 1
ATOM 2571 N N . VAL A 1 338 ? 5.578 -22.281 -8.133 1 94.19 338 VAL A N 1
ATOM 2572 C CA . VAL A 1 338 ? 5.824 -22.797 -9.469 1 94.19 338 VAL A CA 1
ATOM 2573 C C . VAL A 1 338 ? 7.312 -23.109 -9.641 1 94.19 338 VAL A C 1
ATOM 2575 O O . VAL A 1 338 ? 7.684 -24.172 -10.133 1 94.19 338 VAL A O 1
ATOM 2578 N N . ALA A 1 339 ? 8.133 -22.188 -9.297 1 95.94 339 ALA A N 1
ATOM 2579 C CA . ALA A 1 339 ? 9.57 -22.359 -9.43 1 95.94 339 ALA A CA 1
ATOM 2580 C C . 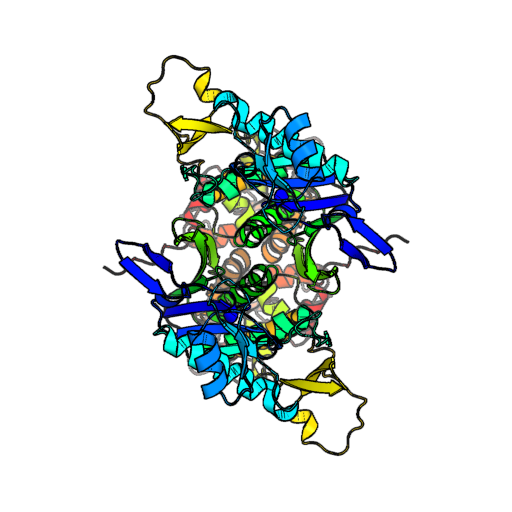ALA A 1 339 ? 10.047 -23.594 -8.641 1 95.94 339 ALA A C 1
ATOM 2582 O O . ALA A 1 339 ? 10.797 -24.406 -9.156 1 95.94 339 ALA A O 1
ATOM 2583 N N . LYS A 1 340 ? 9.586 -23.719 -7.457 1 94.38 340 LYS A N 1
ATOM 2584 C CA . LYS A 1 340 ? 9.992 -24.844 -6.621 1 94.38 340 LYS A CA 1
ATOM 2585 C C . LYS A 1 340 ? 9.5 -26.172 -7.203 1 94.38 340 LYS A C 1
ATOM 2587 O O . LYS A 1 340 ? 10.234 -27.156 -7.207 1 94.38 340 LYS A O 1
ATOM 2592 N N . ALA A 1 341 ? 8.336 -26.156 -7.695 1 91.44 341 ALA A N 1
ATOM 2593 C CA . ALA A 1 341 ? 7.781 -27.375 -8.305 1 91.44 341 ALA A CA 1
ATOM 2594 C C . ALA A 1 341 ? 8.578 -27.766 -9.547 1 91.44 341 ALA A C 1
ATOM 2596 O O . ALA A 1 341 ? 8.898 -28.938 -9.734 1 91.44 341 ALA A O 1
ATOM 2597 N N . GLU A 1 342 ? 8.812 -26.812 -10.375 1 93.56 342 GLU A N 1
ATOM 2598 C CA . GLU A 1 342 ? 9.523 -27.078 -11.625 1 93.56 342 GLU A CA 1
ATOM 2599 C C . GLU A 1 342 ? 10.961 -27.516 -11.367 1 93.56 342 GLU A C 1
ATOM 2601 O O . GLU A 1 342 ? 11.477 -28.406 -12.039 1 93.56 342 GLU A O 1
ATOM 2606 N N . LEU A 1 343 ? 11.578 -26.922 -10.414 1 95.44 343 LEU A N 1
ATOM 2607 C CA . LEU A 1 343 ? 12.945 -27.281 -10.078 1 95.44 343 LEU A CA 1
ATOM 2608 C C . LEU A 1 343 ? 13.008 -28.688 -9.477 1 95.44 343 LEU A C 1
ATOM 2610 O O . LEU A 1 343 ? 13.93 -29.453 -9.758 1 95.44 343 LEU A O 1
ATOM 2614 N N . ASN A 1 344 ? 12.078 -29 -8.703 1 92.56 344 ASN A N 1
ATOM 2615 C CA . ASN A 1 344 ? 12.008 -30.344 -8.141 1 92.56 344 ASN A CA 1
ATOM 2616 C C . ASN A 1 344 ? 11.789 -31.391 -9.227 1 92.56 344 ASN A C 1
ATOM 2618 O O . ASN A 1 344 ? 12.375 -32.469 -9.18 1 92.56 344 ASN A O 1
ATOM 2622 N N . ARG A 1 345 ? 10.945 -31.078 -10.117 1 91.12 345 ARG A N 1
ATOM 2623 C CA . ARG A 1 345 ? 10.719 -31.984 -11.242 1 91.12 345 ARG A CA 1
ATOM 2624 C C . ARG A 1 345 ? 12 -32.188 -12.055 1 91.12 345 ARG A C 1
ATOM 2626 O O . ARG A 1 345 ? 12.312 -33.281 -12.469 1 91.12 345 ARG A O 1
ATOM 2633 N N . LEU A 1 346 ? 12.602 -31.109 -12.266 1 94.75 346 LEU A N 1
ATOM 2634 C CA . LEU A 1 346 ? 13.852 -31.156 -13.008 1 94.75 346 LEU A CA 1
ATOM 2635 C C . LEU A 1 346 ? 14.898 -31.984 -12.266 1 94.75 346 LEU A C 1
ATOM 2637 O O . LEU A 1 346 ? 15.641 -32.75 -12.875 1 94.75 346 LEU A O 1
ATOM 2641 N N . TYR A 1 347 ? 14.977 -31.766 -11.023 1 95.06 347 TYR A N 1
ATOM 2642 C CA . TYR A 1 347 ? 15.914 -32.5 -10.195 1 95.06 347 TYR A CA 1
ATOM 2643 C C . TYR A 1 347 ? 15.648 -34 -10.258 1 95.06 347 TYR A C 1
ATOM 2645 O O . TYR A 1 347 ? 16.578 -34.812 -10.406 1 95.06 347 TYR A O 1
ATOM 2653 N N . THR A 1 348 ? 14.43 -34.375 -10.188 1 92.5 348 THR A N 1
ATOM 2654 C CA . THR A 1 348 ? 14.039 -35.781 -10.289 1 92.5 348 THR A CA 1
ATOM 2655 C C . THR A 1 348 ? 14.406 -36.344 -11.648 1 92.5 348 THR A C 1
ATOM 2657 O O . THR A 1 348 ? 14.922 -37.469 -11.742 1 92.5 348 THR A O 1
ATOM 2660 N N . ALA A 1 349 ? 14.109 -35.594 -12.602 1 92.81 349 ALA A N 1
ATOM 2661 C CA . ALA A 1 349 ? 14.453 -36.031 -13.961 1 92.81 349 ALA A CA 1
ATOM 2662 C C . ALA A 1 349 ? 15.961 -36.188 -14.117 1 92.81 349 ALA A C 1
ATOM 2664 O O . ALA A 1 349 ? 16.422 -37.125 -14.797 1 92.81 349 ALA A O 1
ATOM 2665 N N . ALA A 1 350 ? 16.672 -35.344 -13.531 1 94.56 350 ALA A N 1
ATOM 2666 C CA . ALA A 1 350 ? 18.141 -35.344 -13.648 1 94.56 350 ALA A CA 1
ATOM 2667 C C . ALA A 1 350 ? 18.734 -36.625 -13.031 1 94.56 350 ALA A C 1
ATOM 2669 O O . ALA A 1 350 ? 19.859 -37 -13.375 1 94.56 350 ALA A O 1
ATOM 2670 N N . GLN A 1 351 ? 18.031 -37.219 -12.125 1 93.12 351 GLN A N 1
ATOM 2671 C CA . GLN A 1 351 ? 18.531 -38.438 -11.477 1 93.12 351 GLN A CA 1
ATOM 2672 C C . GLN A 1 351 ? 18.641 -39.594 -12.461 1 93.12 351 GLN A C 1
ATOM 2674 O O . GLN A 1 351 ? 19.344 -40.562 -12.203 1 93.12 351 GLN A O 1
ATOM 2679 N N . LYS A 1 352 ? 18 -39.469 -13.555 1 92.88 352 LYS A N 1
ATOM 2680 C CA . LYS A 1 352 ? 18 -40.5 -14.57 1 92.88 352 LYS A CA 1
ATOM 2681 C C . LYS A 1 352 ? 19.281 -40.469 -15.406 1 92.88 352 LYS A C 1
ATOM 2683 O O . LYS A 1 352 ? 19.594 -41.406 -16.125 1 92.88 352 LYS A O 1
ATOM 2688 N N . LEU A 1 353 ? 20 -39.406 -15.242 1 95.88 353 LEU A N 1
ATOM 2689 C CA . LEU A 1 353 ? 21.188 -39.219 -16.062 1 95.88 353 LEU A CA 1
ATOM 2690 C C . LEU A 1 353 ? 22.406 -39.906 -15.445 1 95.88 353 LEU A C 1
ATOM 2692 O O . LEU A 1 353 ? 22.562 -39.906 -14.227 1 95.88 353 LEU A O 1
ATOM 2696 N N . SER A 1 354 ? 23.188 -40.438 -16.359 1 94.38 354 SER A N 1
ATOM 2697 C CA . SER A 1 354 ? 24.484 -40.969 -15.938 1 94.38 354 SER A CA 1
ATOM 2698 C C . SER A 1 354 ? 25.531 -39.844 -15.852 1 94.38 354 SER A C 1
ATOM 2700 O O . SER A 1 354 ? 25.359 -38.781 -16.453 1 94.38 354 SER A O 1
ATOM 2702 N N . ALA A 1 355 ? 26.578 -40.156 -15.078 1 93.12 355 ALA A N 1
ATOM 2703 C CA . ALA A 1 355 ? 27.656 -39.156 -14.961 1 93.12 355 ALA A CA 1
ATOM 2704 C C . ALA A 1 355 ? 28.203 -38.781 -16.344 1 93.12 355 ALA A C 1
ATOM 2706 O O . ALA A 1 355 ? 28.484 -39.656 -17.156 1 93.12 355 ALA A O 1
ATOM 2707 N N . GLY A 1 356 ? 28.297 -37.5 -16.547 1 92.69 356 GLY A N 1
ATOM 2708 C CA . GLY A 1 356 ? 28.844 -37.031 -17.797 1 92.69 356 GLY A CA 1
ATOM 2709 C C . GLY A 1 356 ? 27.812 -36.906 -18.906 1 92.69 356 GLY A C 1
ATOM 2710 O O . GLY A 1 356 ? 28.094 -36.344 -19.969 1 92.69 356 GLY A O 1
ATOM 2711 N N . GLU A 1 357 ? 26.625 -37.281 -18.672 1 96.19 357 GLU A N 1
ATOM 2712 C CA . GLU A 1 357 ? 25.562 -37.281 -19.672 1 96.19 357 GLU A CA 1
ATOM 2713 C C . GLU A 1 357 ? 24.766 -35.969 -19.641 1 96.19 357 GLU A C 1
ATOM 2715 O O . GLU A 1 357 ? 24.531 -35.406 -18.578 1 96.19 357 GLU A O 1
ATOM 2720 N N . CYS A 1 358 ? 24.469 -35.469 -20.859 1 96.38 358 CYS A N 1
ATOM 2721 C CA . CYS A 1 358 ? 23.594 -34.312 -21.031 1 96.38 358 CYS A CA 1
ATOM 2722 C C . CYS A 1 358 ? 22.406 -34.656 -21.922 1 96.38 358 CYS A C 1
ATOM 2724 O O . CYS A 1 358 ? 22.562 -35.344 -22.938 1 96.38 358 CYS A O 1
ATOM 2726 N N . ARG A 1 359 ? 21.25 -34.25 -21.5 1 96.88 359 ARG A N 1
ATOM 2727 C CA . ARG A 1 359 ? 20.047 -34.438 -22.312 1 96.88 359 ARG A CA 1
ATOM 2728 C C . ARG A 1 359 ? 19.109 -33.25 -22.219 1 96.88 359 ARG A C 1
ATOM 2730 O O . ARG A 1 359 ? 19.141 -32.5 -21.25 1 96.88 359 ARG A O 1
ATOM 2737 N N . ARG A 1 360 ? 18.328 -33.156 -23.25 1 95.44 360 ARG A N 1
ATOM 2738 C CA . ARG A 1 360 ? 17.25 -32.188 -23.188 1 95.44 360 ARG A CA 1
ATOM 2739 C C . ARG A 1 360 ? 16.188 -32.594 -22.172 1 95.44 360 ARG A C 1
ATOM 2741 O O . ARG A 1 360 ? 15.859 -33.781 -22.062 1 95.44 360 ARG A O 1
ATOM 2748 N N . TYR A 1 361 ? 15.719 -31.609 -21.469 1 95.19 361 TYR A N 1
ATOM 2749 C CA . TYR A 1 361 ? 14.711 -31.875 -20.453 1 95.19 361 TYR A CA 1
ATOM 2750 C C . TYR A 1 361 ? 13.508 -32.594 -21.047 1 95.19 361 TYR A C 1
ATOM 2752 O O . TYR A 1 361 ? 12.938 -33.5 -20.422 1 95.19 361 TYR A O 1
ATOM 2760 N N . ALA A 1 362 ? 13.117 -32.312 -22.234 1 92.5 362 ALA A N 1
ATOM 2761 C CA . ALA A 1 362 ? 11.977 -32.906 -22.922 1 92.5 362 ALA A CA 1
ATOM 2762 C C . ALA A 1 362 ? 12.156 -34.406 -23.047 1 92.5 362 ALA A C 1
ATOM 2764 O O . ALA A 1 362 ? 11.18 -35.156 -23.016 1 92.5 362 ALA A O 1
ATOM 2765 N N . GLU A 1 363 ? 13.359 -34.844 -23.141 1 93.19 363 GLU A N 1
ATOM 2766 C CA . GLU A 1 363 ? 13.672 -36.281 -23.328 1 93.19 363 GLU A CA 1
ATOM 2767 C C . GLU A 1 363 ? 13.57 -37.031 -22.016 1 93.19 363 GLU A C 1
ATOM 2769 O O . GLU A 1 363 ? 13.5 -38.281 -22.016 1 93.19 363 GLU A O 1
ATOM 2774 N N . LEU A 1 364 ? 13.57 -36.312 -21.016 1 92.06 364 LEU A N 1
ATOM 2775 C CA . LEU A 1 364 ? 13.578 -36.938 -19.703 1 92.06 364 LEU A CA 1
ATOM 2776 C C . LEU A 1 364 ? 12.164 -37.062 -19.141 1 92.06 364 LEU A C 1
ATOM 2778 O O . LEU A 1 364 ? 11.945 -37.719 -18.141 1 92.06 364 LEU A O 1
ATOM 2782 N N . LEU A 1 365 ? 11.258 -36.469 -19.812 1 85.94 365 LEU A N 1
ATOM 2783 C CA . LEU A 1 365 ? 9.867 -36.5 -19.359 1 85.94 365 LEU A CA 1
ATOM 2784 C C . LEU A 1 365 ? 9.219 -37.812 -19.734 1 85.94 365 LEU A C 1
ATOM 2786 O O . LEU A 1 365 ? 9.602 -38.438 -20.719 1 85.94 365 LEU A O 1
ATOM 2790 N N . PRO A 1 366 ? 8.305 -38.188 -18.922 1 75.12 366 PRO A N 1
ATOM 2791 C CA . PRO A 1 366 ? 7.68 -39.469 -19.172 1 75.12 366 PRO A CA 1
ATOM 2792 C C . PRO A 1 366 ? 6.695 -39.469 -20.328 1 75.12 366 PRO A C 1
ATOM 2794 O O . PRO A 1 366 ? 6.074 -40.469 -20.656 1 75.12 366 PRO A O 1
ATOM 2797 N N . PHE A 1 367 ? 6.457 -38.281 -20.906 1 71.75 367 PHE A N 1
ATOM 2798 C CA . PHE A 1 367 ? 5.566 -38.156 -22.062 1 71.75 367 PHE A CA 1
ATOM 2799 C C . PHE A 1 367 ? 6.203 -37.281 -23.141 1 71.75 367 PHE A C 1
ATOM 2801 O O . PHE A 1 367 ? 7.125 -36.531 -22.875 1 71.75 367 PHE A O 1
ATOM 2808 N N . ASP A 1 368 ? 5.68 -37.5 -24.281 1 67.38 368 ASP A N 1
ATOM 2809 C CA . ASP A 1 368 ? 6.18 -36.688 -25.406 1 67.38 368 ASP A CA 1
ATOM 2810 C C . ASP A 1 368 ? 5.582 -35.281 -25.391 1 67.38 368 ASP A C 1
ATOM 2812 O O . ASP A 1 368 ? 4.379 -35.125 -25.188 1 67.38 368 ASP A O 1
ATOM 2816 N N . LEU A 1 369 ? 6.371 -34.375 -25.422 1 73.19 369 LEU A N 1
ATOM 2817 C CA . LEU A 1 369 ? 5.945 -33 -25.516 1 73.19 369 LEU A CA 1
ATOM 2818 C C . LEU A 1 369 ? 6.129 -32.469 -26.938 1 73.19 369 LEU A C 1
ATOM 2820 O O . LEU A 1 369 ? 7.234 -32.5 -27.484 1 73.19 369 LEU A O 1
ATOM 2824 N N . PRO A 1 370 ? 5.027 -32.094 -27.453 1 65.5 370 PRO A N 1
ATOM 2825 C CA . PRO A 1 370 ? 5.207 -31.562 -28.797 1 65.5 370 PRO A CA 1
ATOM 2826 C C . PRO A 1 370 ? 6.078 -30.297 -28.828 1 65.5 370 PRO A C 1
ATOM 2828 O O . PRO A 1 370 ? 6.02 -29.484 -27.891 1 65.5 370 PRO A O 1
ATOM 2831 N N . GLU A 1 371 ? 6.961 -30.344 -29.844 1 65.94 371 GLU A N 1
ATOM 2832 C CA . GLU A 1 371 ? 7.789 -29.156 -30.016 1 65.94 371 GLU A CA 1
ATOM 2833 C C . GLU A 1 371 ? 6.969 -27.969 -30.531 1 65.94 371 GLU A C 1
ATOM 2835 O O . GLU A 1 371 ? 6.141 -28.141 -31.438 1 65.94 371 GLU A O 1
ATOM 2840 N N . ARG A 1 372 ? 7.02 -26.953 -29.797 1 62.06 372 ARG A N 1
ATOM 2841 C CA . ARG A 1 372 ? 6.297 -25.766 -30.25 1 62.06 372 ARG A CA 1
ATOM 2842 C C . ARG A 1 372 ? 7.188 -24.875 -31.109 1 62.06 372 ARG A C 1
ATOM 2844 O O . ARG A 1 372 ? 8.406 -24.828 -30.906 1 62.06 372 ARG A O 1
ATOM 2851 N N . GLY A 1 373 ? 6.75 -24.516 -32.312 1 59.31 373 GLY A N 1
ATOM 2852 C CA . GLY A 1 373 ? 7.508 -23.703 -33.25 1 59.31 373 GLY A CA 1
ATOM 2853 C C . GLY A 1 373 ? 8.047 -22.422 -32.656 1 59.31 373 GLY A C 1
ATOM 2854 O O . GLY A 1 373 ? 9.172 -22.016 -32.938 1 59.31 373 GLY A O 1
ATOM 2855 N N . ASP A 1 374 ? 7.219 -21.609 -31.984 1 67.94 374 ASP A N 1
ATOM 2856 C CA . ASP A 1 374 ? 7.707 -20.344 -31.453 1 67.94 374 ASP A CA 1
ATOM 2857 C C . ASP A 1 374 ? 8.016 -20.453 -29.953 1 67.94 374 ASP A C 1
ATOM 2859 O O . ASP A 1 374 ? 7.164 -20.891 -29.172 1 67.94 374 ASP A O 1
ATOM 2863 N N . VAL A 1 375 ? 9.32 -20.156 -29.672 1 72.69 375 VAL A N 1
ATOM 2864 C CA . VAL A 1 375 ? 9.797 -20.297 -28.297 1 72.69 375 VAL A CA 1
ATOM 2865 C C . VAL A 1 375 ? 8.883 -19.516 -27.359 1 72.69 375 VAL A C 1
ATOM 2867 O O . VAL A 1 375 ? 8.531 -20.016 -26.281 1 72.69 375 VAL A O 1
ATOM 2870 N N . CYS A 1 376 ? 8.508 -18.188 -27.719 1 75.56 376 CYS A N 1
ATOM 2871 C CA . CYS A 1 376 ? 7.785 -17.328 -26.797 1 75.56 376 CYS A CA 1
ATOM 2872 C C . CYS A 1 376 ? 6.328 -17.172 -27.203 1 75.56 376 CYS A C 1
ATOM 2874 O O . CYS A 1 376 ? 5.531 -16.578 -26.484 1 75.56 376 CYS A O 1
ATOM 2876 N N . GLY A 1 377 ? 5.898 -17.375 -28.312 1 58.09 377 GLY A N 1
ATOM 2877 C CA . GLY A 1 377 ? 4.512 -17.188 -28.703 1 58.09 377 GLY A CA 1
ATOM 2878 C C . GLY A 1 377 ? 3.545 -17.344 -27.547 1 58.09 377 GLY A C 1
ATOM 2879 O O . GLY A 1 377 ? 3.65 -16.625 -26.547 1 58.09 377 GLY A O 1
ATOM 2880 N N . ASP A 1 378 ? 2.561 -18.141 -27.672 1 56.84 378 ASP A N 1
ATOM 2881 C CA . ASP A 1 378 ? 1.755 -18.578 -26.547 1 56.84 378 ASP A CA 1
ATOM 2882 C C . ASP A 1 378 ? 2.637 -18.953 -25.344 1 56.84 378 ASP A C 1
ATOM 2884 O O . ASP A 1 378 ? 2.137 -19.188 -24.25 1 56.84 378 ASP A O 1
ATOM 2888 N N . ALA A 1 379 ? 3.689 -18.672 -25.656 1 48.88 379 ALA A N 1
ATOM 2889 C CA . ALA A 1 379 ? 4.844 -19.172 -24.922 1 48.88 379 ALA A CA 1
ATOM 2890 C C . ALA A 1 379 ? 5.168 -18.281 -23.734 1 48.88 379 ALA A C 1
ATOM 2892 O O . ALA A 1 379 ? 5.672 -18.75 -22.703 1 48.88 379 ALA A O 1
ATOM 2893 N N . SER A 1 380 ? 4.867 -17.125 -23.906 1 75.88 380 SER A N 1
ATOM 2894 C CA . SER A 1 380 ? 5.148 -16.312 -22.719 1 75.88 380 SER A CA 1
ATOM 2895 C C . SER A 1 380 ? 4.375 -16.812 -21.5 1 75.88 380 SER A C 1
ATOM 2897 O O . SER A 1 380 ? 4.906 -16.844 -20.391 1 75.88 380 SER A O 1
ATOM 2899 N N . ARG A 1 381 ? 3.354 -17.375 -21.906 1 80.19 381 ARG A N 1
ATOM 2900 C CA . ARG A 1 381 ? 2.559 -17.969 -20.828 1 80.19 381 ARG A CA 1
ATOM 2901 C C . ARG A 1 381 ? 3.195 -19.266 -20.344 1 80.19 381 ARG A C 1
ATOM 2903 O O . ARG A 1 381 ? 3.248 -19.516 -19.125 1 80.19 381 ARG A O 1
ATOM 2910 N N . HIS A 1 382 ? 3.695 -20.031 -21.328 1 85.44 382 HIS A N 1
ATOM 2911 C CA . HIS A 1 382 ? 4.34 -21.281 -20.969 1 85.44 382 HIS A CA 1
ATOM 2912 C C . HIS A 1 382 ? 5.648 -21.047 -20.219 1 85.44 382 HIS A C 1
ATOM 2914 O O . HIS A 1 382 ? 5.984 -21.781 -19.297 1 85.44 382 HIS A O 1
ATOM 2920 N N . PHE A 1 383 ? 6.27 -20.078 -20.734 1 92.19 383 PHE A N 1
ATOM 2921 C CA . PHE A 1 383 ? 7.512 -19.688 -20.078 1 92.19 383 PHE A CA 1
ATOM 2922 C C . PHE A 1 383 ? 7.27 -19.391 -18.609 1 92.19 383 PHE A C 1
ATOM 2924 O O . PHE A 1 383 ? 7.984 -19.891 -17.734 1 92.19 383 PHE A O 1
ATOM 2931 N N . ILE A 1 384 ? 6.246 -18.641 -18.328 1 92.69 384 ILE A N 1
ATOM 2932 C CA . ILE A 1 384 ? 5.93 -18.219 -16.969 1 92.69 384 ILE A CA 1
ATOM 2933 C C . ILE A 1 384 ? 5.402 -19.422 -16.172 1 92.69 384 ILE A C 1
ATOM 2935 O O . ILE A 1 384 ? 5.805 -19.625 -15.023 1 92.69 384 ILE A O 1
ATOM 2939 N N . ALA A 1 385 ? 4.641 -20.219 -16.828 1 89.31 385 ALA A N 1
ATOM 2940 C CA . ALA A 1 385 ? 3.996 -21.344 -16.141 1 89.31 385 ALA A CA 1
ATOM 2941 C C . ALA A 1 385 ? 5.016 -22.406 -15.758 1 89.31 385 ALA A C 1
ATOM 2943 O O . ALA A 1 385 ? 4.738 -23.266 -14.914 1 89.31 385 ALA A O 1
ATOM 2944 N N . HIS A 1 386 ? 6.148 -22.391 -16.391 1 91.69 386 HIS A N 1
ATOM 2945 C CA . HIS A 1 386 ? 7.172 -23.391 -16.094 1 91.69 386 HIS A CA 1
ATOM 2946 C C . HIS A 1 386 ? 8.422 -22.734 -15.523 1 91.69 386 HIS A C 1
ATOM 2948 O O . HIS A 1 386 ? 9.516 -23.297 -15.617 1 91.69 386 HIS A O 1
ATOM 2954 N N . ALA A 1 387 ? 8.281 -21.578 -15.031 1 94.81 387 ALA A N 1
ATOM 2955 C CA . ALA A 1 387 ? 9.359 -20.844 -14.375 1 94.81 387 ALA A CA 1
ATOM 2956 C C . ALA A 1 387 ? 10.562 -20.672 -15.297 1 94.81 387 ALA A C 1
ATOM 2958 O O . ALA A 1 387 ? 11.711 -20.734 -14.859 1 94.81 387 ALA A O 1
ATOM 2959 N N . GLY A 1 388 ? 10.289 -20.594 -16.578 1 94.06 388 GLY A N 1
ATOM 2960 C CA . GLY A 1 388 ? 11.32 -20.391 -17.578 1 94.06 388 GLY A CA 1
ATOM 2961 C C . GLY A 1 388 ? 11.922 -21.688 -18.094 1 94.06 388 GLY A C 1
ATOM 2962 O O . GLY A 1 388 ? 12.672 -21.672 -19.078 1 94.06 388 GLY A O 1
ATOM 2963 N N . LEU A 1 389 ? 11.562 -22.812 -17.531 1 93.31 389 LEU A N 1
ATOM 2964 C CA . LEU A 1 389 ? 12.156 -24.094 -17.875 1 93.31 389 LEU A CA 1
ATOM 2965 C C . LEU A 1 389 ? 11.359 -24.781 -18.984 1 93.31 389 LEU A C 1
ATOM 2967 O O . LEU A 1 389 ? 10.773 -25.844 -18.766 1 93.31 389 LEU A O 1
ATOM 2971 N N . LEU A 1 390 ? 11.531 -24.203 -20.172 1 91.5 390 LEU A N 1
ATOM 2972 C CA . LEU A 1 390 ? 10.898 -24.828 -21.328 1 91.5 390 LEU A CA 1
ATOM 2973 C C . LEU A 1 390 ? 11.625 -26.109 -21.734 1 91.5 390 LEU A C 1
ATOM 2975 O O . LEU A 1 390 ? 12.805 -26.078 -22.078 1 91.5 390 LEU A O 1
ATOM 2979 N N . ALA A 1 391 ? 10.938 -27.141 -21.75 1 91.62 391 ALA A N 1
ATOM 2980 C CA . ALA A 1 391 ? 11.508 -28.484 -21.797 1 91.62 391 ALA A CA 1
ATOM 2981 C C . ALA A 1 391 ? 12.367 -28.672 -23.047 1 91.62 391 ALA A C 1
ATOM 2983 O O . ALA A 1 391 ? 13.422 -29.297 -22.984 1 91.62 391 ALA A O 1
ATOM 2984 N N . HIS A 1 392 ? 11.914 -28.172 -24.172 1 92.31 392 HIS A N 1
ATOM 2985 C CA . HIS A 1 392 ? 12.625 -28.359 -25.438 1 92.31 392 HIS A CA 1
ATOM 2986 C C . HIS A 1 392 ? 13.844 -27.453 -25.531 1 92.31 392 HIS A C 1
ATOM 2988 O O . HIS A 1 392 ? 14.695 -27.641 -26.391 1 92.31 392 HIS A O 1
ATOM 2994 N N . TYR A 1 393 ? 13.969 -26.531 -24.547 1 92.94 393 TYR A N 1
ATOM 2995 C CA . TYR A 1 393 ? 15.031 -25.531 -24.625 1 92.94 393 TYR A CA 1
ATOM 2996 C C . TYR A 1 393 ? 15.883 -25.547 -23.359 1 92.94 393 TYR A C 1
ATOM 2998 O O . TYR A 1 393 ? 16.641 -24.609 -23.109 1 92.94 393 TYR A O 1
ATOM 3006 N N . THR A 1 394 ? 15.711 -26.5 -22.594 1 94.69 394 THR A N 1
ATOM 3007 C CA . THR A 1 394 ? 16.469 -26.688 -21.359 1 94.69 394 THR A CA 1
ATOM 3008 C C . THR A 1 394 ? 17.266 -27.984 -21.406 1 94.69 394 THR A C 1
ATOM 3010 O O . THR A 1 394 ? 16.719 -29.047 -21.719 1 94.69 394 THR A O 1
ATOM 3013 N N . THR A 1 395 ? 18.516 -27.891 -21.172 1 96.44 395 THR A N 1
ATOM 3014 C CA . THR A 1 395 ? 19.406 -29.047 -21.125 1 96.44 395 THR A CA 1
ATOM 3015 C C . THR A 1 395 ? 19.875 -29.312 -19.688 1 96.44 395 THR A C 1
ATOM 3017 O O . THR A 1 395 ? 20.219 -28.375 -18.969 1 96.44 395 THR A O 1
ATOM 3020 N N . VAL A 1 396 ? 19.828 -30.547 -19.312 1 97.19 396 VAL A N 1
ATOM 3021 C CA . VAL A 1 396 ? 20.312 -30.953 -18 1 97.19 396 VAL A CA 1
ATOM 3022 C C . VAL A 1 396 ? 21.516 -31.875 -18.156 1 97.19 396 VAL A C 1
ATOM 3024 O O . VAL A 1 396 ? 21.5 -32.781 -18.984 1 97.19 396 VAL A O 1
ATOM 3027 N N . CYS A 1 397 ? 22.516 -31.562 -17.391 1 95.75 397 CYS A N 1
ATOM 3028 C CA . CYS A 1 397 ? 23.734 -32.375 -17.422 1 95.75 397 CYS A CA 1
ATOM 3029 C C . CYS A 1 397 ? 24.094 -32.875 -16.031 1 95.75 397 CYS A C 1
ATOM 3031 O O . CYS A 1 397 ? 23.922 -32.156 -15.039 1 95.75 397 CYS A O 1
ATOM 3033 N N . ARG A 1 398 ? 24.484 -34.031 -15.984 1 95.88 398 ARG A N 1
ATOM 3034 C CA . ARG A 1 398 ? 25.078 -34.562 -14.758 1 95.88 398 ARG A CA 1
ATOM 3035 C C . ARG A 1 398 ? 26.609 -34.531 -14.82 1 95.88 398 ARG A C 1
ATOM 3037 O O . ARG A 1 398 ? 27.219 -35.25 -15.609 1 95.88 398 ARG A O 1
ATOM 3044 N N . GLU A 1 399 ? 27.125 -33.719 -13.953 1 91.44 399 GLU A N 1
ATOM 3045 C CA . GLU A 1 399 ? 28.578 -33.594 -13.938 1 91.44 399 GLU A CA 1
ATOM 3046 C C . GLU A 1 399 ? 29.234 -34.875 -13.391 1 91.44 399 GLU A C 1
ATOM 3048 O O . GLU A 1 399 ? 28.578 -35.688 -12.734 1 91.44 399 GLU A O 1
ATOM 3053 N N . SER A 1 400 ? 30.531 -34.938 -13.648 1 85.94 400 SER A N 1
ATOM 3054 C CA . SER A 1 400 ? 31.297 -36.094 -13.203 1 85.94 400 SER A CA 1
ATOM 3055 C C . SER A 1 400 ? 31.234 -36.25 -11.688 1 85.94 400 SER A C 1
ATOM 3057 O O . SER A 1 400 ? 31.25 -37.375 -11.164 1 85.94 400 SER A O 1
ATOM 3059 N N . GLY A 1 401 ? 31.125 -35.219 -10.977 1 84.69 401 GLY A N 1
ATOM 3060 C CA . GLY A 1 401 ? 31.047 -35.25 -9.523 1 84.69 401 GLY A CA 1
ATOM 3061 C C . GLY A 1 401 ? 29.656 -35.531 -9 1 84.69 401 GLY A C 1
ATOM 3062 O O . GLY A 1 401 ? 29.453 -35.625 -7.789 1 84.69 401 GLY A O 1
ATOM 3063 N N . GLY A 1 402 ? 28.75 -35.719 -9.922 1 85.81 402 GLY A N 1
ATOM 3064 C CA . GLY A 1 402 ? 27.422 -36.188 -9.531 1 85.81 402 GLY A CA 1
ATOM 3065 C C . GLY A 1 402 ? 26.406 -35.031 -9.469 1 85.81 402 GLY A C 1
ATOM 3066 O O . GLY A 1 402 ? 25.203 -35.281 -9.461 1 85.81 402 GLY A O 1
ATOM 3067 N N . GLU A 1 403 ? 26.906 -33.875 -9.484 1 92.75 403 GLU A N 1
ATOM 3068 C CA . GLU A 1 403 ? 25.984 -32.781 -9.359 1 92.75 403 GLU A CA 1
ATOM 3069 C C . GLU A 1 403 ? 25.359 -32.406 -10.703 1 92.75 403 GLU A C 1
ATOM 3071 O O . GLU A 1 403 ? 26.016 -32.531 -11.742 1 92.75 403 GLU A O 1
ATOM 3076 N N . ALA A 1 404 ? 24.156 -32 -10.656 1 96.5 404 ALA A N 1
ATOM 3077 C CA . ALA A 1 404 ? 23.453 -31.672 -11.891 1 96.5 404 ALA A CA 1
ATOM 3078 C C . ALA A 1 404 ? 23.578 -30.188 -12.219 1 96.5 404 ALA A C 1
ATOM 3080 O O . ALA A 1 404 ? 23.594 -29.359 -11.312 1 96.5 404 ALA A O 1
ATOM 3081 N N . VAL A 1 405 ? 23.75 -29.938 -13.508 1 96.88 405 VAL A N 1
ATOM 3082 C CA . VAL A 1 405 ? 23.797 -28.562 -14.016 1 96.88 405 VAL A CA 1
ATOM 3083 C C . VAL A 1 405 ? 22.719 -28.375 -15.086 1 96.88 405 VAL A C 1
ATOM 3085 O O . VAL A 1 405 ? 22.375 -29.312 -15.797 1 96.88 405 VAL A O 1
ATOM 3088 N N . VAL A 1 406 ? 22.219 -27.156 -15.094 1 97.38 406 VAL A N 1
ATOM 3089 C CA . VAL A 1 406 ? 21.141 -26.828 -16.031 1 97.38 406 VAL A CA 1
ATOM 3090 C C . VAL A 1 406 ? 21.594 -25.703 -16.969 1 97.38 406 VAL A C 1
ATOM 3092 O O . VAL A 1 406 ? 22.25 -24.75 -16.531 1 97.38 406 VAL A O 1
ATOM 3095 N N . GLU A 1 407 ? 21.312 -25.859 -18.219 1 95.56 407 GLU A N 1
ATOM 3096 C CA . GLU A 1 407 ? 21.578 -24.859 -19.25 1 95.56 407 GLU A CA 1
ATOM 3097 C C . GLU A 1 407 ? 20.312 -24.562 -20.062 1 95.56 407 GLU A C 1
ATOM 3099 O O . GLU 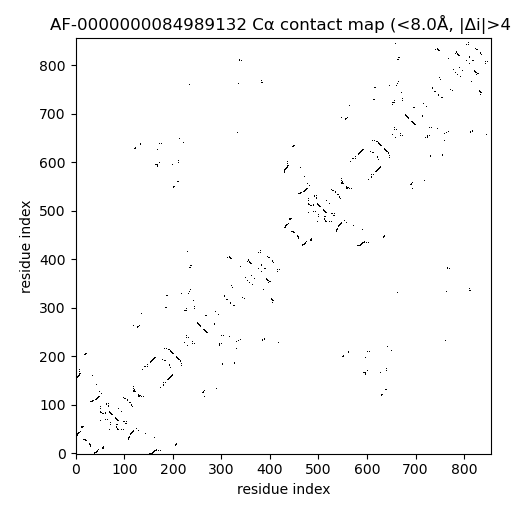A 1 407 ? 19.547 -25.469 -20.375 1 95.56 407 GLU A O 1
ATOM 3104 N N . VAL A 1 408 ? 20.109 -23.266 -20.312 1 93.75 408 VAL A N 1
ATOM 3105 C CA . VAL A 1 408 ? 18.953 -22.906 -21.141 1 93.75 408 VAL A CA 1
ATOM 3106 C C . VAL A 1 408 ? 19.438 -22.219 -22.422 1 93.75 408 VAL A C 1
ATOM 3108 O O . VAL A 1 408 ? 20.453 -21.531 -22.422 1 93.75 408 VAL A O 1
ATOM 3111 N N . ASP A 1 409 ? 18.656 -22.469 -23.469 1 92.31 409 ASP A N 1
ATOM 3112 C CA . ASP A 1 409 ? 18.969 -21.828 -24.734 1 92.31 409 ASP A CA 1
ATOM 3113 C C . ASP A 1 409 ? 18.781 -20.312 -24.656 1 92.31 409 ASP A C 1
ATOM 3115 O O . ASP A 1 409 ? 17.859 -19.828 -24 1 92.31 409 ASP A O 1
ATOM 3119 N N . LYS A 1 410 ? 19.578 -19.625 -25.453 1 90.94 410 LYS A N 1
ATOM 3120 C CA . LYS A 1 410 ? 19.562 -18.156 -25.438 1 90.94 410 LYS A CA 1
ATOM 3121 C C . LYS A 1 410 ? 18.219 -17.609 -25.891 1 90.94 410 LYS A C 1
ATOM 3123 O O . LYS A 1 410 ? 17.812 -16.531 -25.469 1 90.94 410 LYS A O 1
ATOM 3128 N N . GLU A 1 411 ? 17.516 -18.344 -26.688 1 89.25 411 GLU A N 1
ATOM 3129 C CA . GLU A 1 411 ? 16.25 -17.891 -27.25 1 89.25 411 GLU A CA 1
ATOM 3130 C C . GLU A 1 411 ? 15.18 -17.734 -26.172 1 89.25 411 GLU A C 1
ATOM 3132 O O . GLU A 1 411 ? 14.227 -16.984 -26.344 1 89.25 411 GLU A O 1
ATOM 3137 N N . THR A 1 412 ? 15.367 -18.438 -25.078 1 91.75 412 THR A N 1
ATOM 3138 C CA . THR A 1 412 ? 14.359 -18.391 -24.031 1 91.75 412 THR A CA 1
ATOM 3139 C C . THR A 1 412 ? 14.336 -17.016 -23.359 1 91.75 412 THR A C 1
ATOM 3141 O O . THR A 1 412 ? 13.344 -16.641 -22.734 1 91.75 412 THR A O 1
ATOM 3144 N N . PHE A 1 413 ? 15.383 -16.234 -23.438 1 92.56 413 PHE A N 1
ATOM 3145 C CA . PHE A 1 413 ? 15.461 -14.922 -22.812 1 92.56 413 PHE A CA 1
ATOM 3146 C C . PHE A 1 413 ? 14.531 -13.938 -23.5 1 92.56 413 PHE A C 1
ATOM 3148 O O . PHE A 1 413 ? 14.109 -12.945 -22.906 1 92.56 413 PHE A O 1
ATOM 3155 N N . LYS A 1 414 ? 14.219 -14.25 -24.734 1 90.62 414 LYS A N 1
ATOM 3156 C CA . LYS A 1 414 ? 13.305 -13.398 -25.5 1 90.62 414 LYS A CA 1
ATOM 3157 C C . LYS A 1 414 ? 11.906 -13.43 -24.906 1 90.62 414 LYS A C 1
ATOM 3159 O O . LYS A 1 414 ? 11.117 -12.508 -25.094 1 90.62 414 LYS A O 1
ATOM 3164 N N . CYS A 1 415 ? 11.672 -14.516 -24.172 1 92.12 415 CYS A N 1
ATOM 3165 C CA . CYS A 1 415 ? 10.352 -14.672 -23.578 1 92.12 415 CYS A CA 1
ATOM 3166 C C . CYS A 1 415 ? 10.141 -13.672 -22.438 1 92.12 415 CYS A C 1
ATOM 3168 O O . CYS A 1 415 ? 9.008 -13.367 -22.078 1 92.12 415 CYS A O 1
ATOM 3170 N N . LEU A 1 416 ? 11.172 -13.172 -21.844 1 91.06 416 LEU A N 1
ATOM 3171 C CA . LEU A 1 416 ? 11.07 -12.172 -20.797 1 91.06 416 LEU A CA 1
ATOM 3172 C C . LEU A 1 416 ? 10.531 -10.852 -21.344 1 91.06 416 LEU A C 1
ATOM 3174 O O . LEU A 1 416 ? 9.766 -10.164 -20.672 1 91.06 416 LEU A O 1
ATOM 3178 N N . SER A 1 417 ? 10.883 -10.5 -22.484 1 82.44 417 SER A N 1
ATOM 3179 C CA . SER A 1 417 ? 10.469 -9.234 -23.078 1 82.44 417 SER A CA 1
ATOM 3180 C C . SER A 1 417 ? 9.102 -9.352 -23.734 1 82.44 417 SER A C 1
ATOM 3182 O O . SER A 1 417 ? 8.359 -8.375 -23.828 1 82.44 417 SER A O 1
ATOM 3184 N N . SER A 1 418 ? 8.844 -10.469 -24.234 1 68.56 418 SER A N 1
ATOM 3185 C CA . SER A 1 418 ? 7.586 -10.68 -24.953 1 68.56 418 SER A CA 1
ATOM 3186 C C . SER A 1 418 ? 6.414 -10.797 -23.984 1 68.56 418 SER A C 1
ATOM 3188 O O . SER A 1 418 ? 5.258 -10.617 -24.375 1 68.56 418 SER A O 1
ATOM 3190 N N . ALA A 1 419 ? 6.688 -11.156 -22.906 1 56.12 419 ALA A N 1
ATOM 3191 C CA . ALA A 1 419 ? 5.652 -11.336 -21.891 1 56.12 419 ALA A CA 1
ATOM 3192 C C . ALA A 1 419 ? 4.988 -10.008 -21.531 1 56.12 419 ALA A C 1
ATOM 3194 O O . ALA A 1 419 ? 4.004 -9.984 -20.797 1 56.12 419 ALA A O 1
ATOM 3195 N N . ARG A 1 420 ? 5.391 -8.945 -22.219 1 56.47 420 ARG A N 1
ATOM 3196 C CA . ARG A 1 420 ? 4.812 -7.637 -21.938 1 56.47 420 ARG A CA 1
ATOM 3197 C C . ARG A 1 420 ? 3.328 -7.605 -22.266 1 56.47 420 ARG A C 1
ATOM 3199 O O . ARG A 1 420 ? 2.926 -8.023 -23.359 1 56.47 420 ARG A O 1
ATOM 3206 N N . GLU A 1 421 ? 2.52 -7.598 -21.359 1 53.03 421 GLU A N 1
ATOM 3207 C CA . GLU A 1 421 ? 1.104 -7.367 -21.641 1 53.03 421 GLU A CA 1
ATOM 3208 C C . GLU A 1 421 ? 0.908 -6.172 -22.562 1 53.03 421 GLU A C 1
ATOM 3210 O O . GLU A 1 421 ? 1.609 -5.164 -22.438 1 53.03 421 GLU A O 1
ATOM 3215 N N . PRO A 1 422 ? 0.31 -6.27 -23.719 1 43.38 422 PRO A N 1
ATOM 3216 C CA . PRO A 1 422 ? 0.114 -5.117 -24.594 1 43.38 422 PRO A CA 1
ATOM 3217 C C . PRO A 1 422 ? -0.355 -3.873 -23.844 1 43.38 422 PRO A C 1
ATOM 3219 O O . PRO A 1 422 ? -1.137 -3.977 -22.906 1 43.38 422 PRO A O 1
ATOM 3222 N N . LYS A 1 423 ? 0.39 -2.838 -24 1 44.34 423 LYS A N 1
ATOM 3223 C CA . LYS A 1 423 ? -0.11 -1.546 -23.531 1 44.34 423 LYS A CA 1
ATOM 3224 C C . LYS A 1 423 ? -1.549 -1.318 -24 1 44.34 423 LYS A C 1
ATOM 3226 O O . LYS A 1 423 ? -1.909 -1.663 -25.125 1 44.34 423 LYS A O 1
ATOM 3231 N N . PRO A 1 424 ? -2.426 -0.983 -23.094 1 34.81 424 PRO A N 1
ATOM 3232 C CA . PRO A 1 424 ? -3.725 -0.629 -23.672 1 34.81 424 PRO A CA 1
ATOM 3233 C C . PRO A 1 424 ? -3.605 0.344 -24.844 1 34.81 424 PRO A C 1
ATOM 3235 O O . PRO A 1 424 ? -2.723 1.204 -24.859 1 34.81 424 PRO A O 1
ATOM 3238 N N . SER A 1 425 ? -3.979 -0.09 -26.047 1 28.47 425 SER A N 1
ATOM 3239 C CA . SER A 1 425 ? -4.062 0.821 -27.188 1 28.47 425 SER A CA 1
ATOM 3240 C C . SER A 1 425 ? -4.602 2.184 -26.766 1 28.47 425 SER A C 1
ATOM 3242 O O . SER A 1 425 ? -5.637 2.27 -26.109 1 28.47 425 SER A O 1
ATOM 3244 N N . SER A 1 426 ? -3.777 3.125 -26.609 1 28.95 426 SER A N 1
ATOM 3245 C CA . SER A 1 426 ? -4.262 4.5 -26.609 1 28.95 426 SER A CA 1
ATOM 3246 C C . SER A 1 426 ? -5.418 4.68 -27.594 1 28.95 426 SER A C 1
ATOM 3248 O O . SER A 1 426 ? -5.312 4.293 -28.766 1 28.95 426 SER A O 1
ATOM 3250 N N . ALA A 1 427 ? -6.676 4.703 -27.297 1 24.02 427 ALA A N 1
ATOM 3251 C CA . ALA A 1 427 ? -7.629 5.281 -28.234 1 24.02 427 ALA A CA 1
ATOM 3252 C C . ALA A 1 427 ? -7.062 6.539 -28.891 1 24.02 427 ALA A C 1
ATOM 3254 O O . ALA A 1 427 ? -6.648 7.473 -28.188 1 24.02 427 ALA A O 1
ATOM 3255 N N . ARG A 1 428 ? -6.859 6.496 -30.156 1 20.62 428 ARG A N 1
ATOM 3256 C CA . ARG A 1 428 ? -7.059 7.723 -30.938 1 20.62 428 ARG A CA 1
ATOM 3257 C C . ARG A 1 428 ? -8.445 8.305 -30.672 1 20.62 428 ARG A C 1
ATOM 3259 O O . ARG A 1 428 ? -9.438 7.574 -30.656 1 20.62 428 ARG A O 1
ATOM 3266 N N . MET B 1 1 ? -12.797 5.906 -19.234 1 87.12 1 MET B N 1
ATOM 3267 C CA . MET B 1 1 ? -11.867 6.168 -18.141 1 87.12 1 MET B CA 1
ATOM 3268 C C . MET B 1 1 ? -12.555 6.941 -17.016 1 87.12 1 MET B C 1
ATOM 3270 O O . MET B 1 1 ? -13.297 7.895 -17.281 1 87.12 1 MET B O 1
ATOM 3274 N N . ALA B 1 2 ? -12.484 6.43 -15.859 1 95.69 2 ALA B N 1
ATOM 3275 C CA . ALA B 1 2 ? -13.07 7.078 -14.688 1 95.69 2 ALA B CA 1
ATOM 3276 C C . ALA B 1 2 ? -12 7.727 -13.82 1 95.69 2 ALA B C 1
ATOM 3278 O O . ALA B 1 2 ? -10.867 7.254 -13.766 1 95.69 2 ALA B O 1
ATOM 3279 N N . ARG B 1 3 ? -12.391 8.852 -13.258 1 96.75 3 ARG B N 1
ATOM 3280 C CA . ARG B 1 3 ? -11.469 9.578 -12.391 1 96.75 3 ARG B CA 1
ATOM 3281 C C . ARG B 1 3 ? -12.078 9.797 -11.008 1 96.75 3 ARG B C 1
ATOM 3283 O O . ARG B 1 3 ? -13.211 10.258 -10.891 1 96.75 3 ARG B O 1
ATOM 3290 N N . LEU B 1 4 ? -11.352 9.43 -10.008 1 98.31 4 LEU B N 1
ATOM 3291 C CA . LEU B 1 4 ? -11.734 9.633 -8.617 1 98.31 4 LEU B CA 1
ATOM 3292 C C . LEU B 1 4 ? -10.727 10.523 -7.898 1 98.31 4 LEU B C 1
ATOM 3294 O O . LEU B 1 4 ? -9.523 10.242 -7.898 1 98.31 4 LEU B O 1
ATOM 3298 N N . TYR B 1 5 ? -11.227 11.633 -7.383 1 98.31 5 TYR B N 1
ATOM 3299 C CA . TYR B 1 5 ? -10.406 12.562 -6.613 1 98.31 5 TYR B CA 1
ATOM 3300 C C . TYR B 1 5 ? -10.648 12.398 -5.117 1 98.31 5 TYR B C 1
ATOM 3302 O O . TYR B 1 5 ? -11.797 12.422 -4.664 1 98.31 5 TYR B O 1
ATOM 3310 N N . ILE B 1 6 ? -9.578 12.18 -4.352 1 98.5 6 ILE B N 1
ATOM 3311 C CA . ILE B 1 6 ? -9.625 12.07 -2.896 1 98.5 6 ILE B CA 1
ATOM 3312 C C . ILE B 1 6 ? -8.734 13.148 -2.271 1 98.5 6 ILE B C 1
ATOM 3314 O O . ILE B 1 6 ? -7.551 13.25 -2.59 1 98.5 6 ILE B O 1
ATOM 3318 N N . ALA B 1 7 ? -9.281 13.922 -1.43 1 98 7 ALA B N 1
ATOM 3319 C CA . ALA B 1 7 ? -8.5 14.922 -0.712 1 98 7 ALA B CA 1
ATOM 3320 C C . ALA B 1 7 ? -8.508 14.656 0.791 1 98 7 ALA B C 1
ATOM 3322 O O . ALA B 1 7 ? -9.531 14.258 1.349 1 98 7 ALA B O 1
ATOM 3323 N N . THR B 1 8 ? -7.379 14.867 1.439 1 96.56 8 THR B N 1
ATOM 3324 C CA . THR B 1 8 ? -7.305 14.812 2.895 1 96.56 8 THR B CA 1
ATOM 3325 C C . THR B 1 8 ? -7.34 16.219 3.496 1 96.56 8 THR B C 1
ATOM 3327 O O . THR B 1 8 ? -6.586 17.094 3.076 1 96.56 8 THR B O 1
ATOM 3330 N N . TRP B 1 9 ? -8.266 16.391 4.441 1 97.06 9 TRP B N 1
ATOM 3331 C CA . TRP B 1 9 ? -8.422 17.703 5.059 1 97.06 9 TRP B CA 1
ATOM 3332 C C . TRP B 1 9 ? -8.141 17.641 6.555 1 97.06 9 TRP B C 1
ATOM 3334 O O . TRP B 1 9 ? -8.727 16.828 7.266 1 97.06 9 TRP B O 1
ATOM 3344 N N . GLY B 1 10 ? -7.215 18.469 7 1 94.56 10 GLY B N 1
ATOM 3345 C CA . GLY B 1 10 ? -7.016 18.703 8.422 1 94.56 10 GLY B CA 1
ATOM 3346 C C . GLY B 1 10 ? -7.906 19.812 8.977 1 94.56 10 GLY B C 1
ATOM 3347 O O . GLY B 1 10 ? -9.125 19.766 8.797 1 94.56 10 GLY B O 1
ATOM 3348 N N . ASN B 1 11 ? -7.293 20.844 9.578 1 94.81 11 ASN B N 1
ATOM 3349 C CA . ASN B 1 11 ? -8.008 21.984 10.125 1 94.81 11 ASN B CA 1
ATOM 3350 C C . ASN B 1 11 ? -8.172 23.094 9.094 1 94.81 11 ASN B C 1
ATOM 3352 O O . ASN B 1 11 ? -7.289 23.938 8.93 1 94.81 11 ASN B O 1
ATOM 3356 N N . PRO B 1 12 ? -9.352 23.203 8.539 1 97.25 12 PRO B N 1
ATOM 3357 C CA . PRO B 1 12 ? -9.539 24.203 7.484 1 97.25 12 PRO B CA 1
ATOM 3358 C C . PRO B 1 12 ? -9.516 25.641 8.016 1 97.25 12 PRO B C 1
ATOM 3360 O O . PRO B 1 12 ? -9.312 26.578 7.25 1 97.25 12 PRO B O 1
ATOM 3363 N N . LEU B 1 13 ? -9.703 25.797 9.273 1 97.19 13 LEU B N 1
ATOM 3364 C CA . LEU B 1 13 ? -9.719 27.125 9.875 1 97.19 13 LEU B CA 1
ATOM 3365 C C . LEU B 1 13 ? -8.328 27.75 9.844 1 97.19 13 LEU B C 1
ATOM 3367 O O . LEU B 1 13 ? -8.188 28.953 10.023 1 97.19 13 LEU B O 1
ATOM 3371 N N . ALA B 1 14 ? -7.355 26.938 9.609 1 94.44 14 ALA B N 1
ATOM 3372 C CA . ALA B 1 14 ? -5.977 27.422 9.586 1 94.44 14 ALA B CA 1
ATOM 3373 C C . ALA B 1 14 ? -5.527 27.719 8.164 1 94.44 14 ALA B C 1
ATOM 3375 O O . ALA B 1 14 ? -4.383 28.125 7.941 1 94.44 14 ALA B O 1
ATOM 3376 N N . TRP B 1 15 ? -6.441 27.609 7.156 1 95.56 15 TRP B N 1
ATOM 3377 C CA . TRP B 1 15 ? -6.043 27.734 5.758 1 95.56 15 TRP B CA 1
ATOM 3378 C C . TRP B 1 15 ? -6.258 29.172 5.273 1 95.56 15 TRP B C 1
ATOM 3380 O O . TRP B 1 15 ? -7.164 29.859 5.738 1 95.56 15 TRP B O 1
ATOM 3390 N N . SER B 1 16 ? -5.375 29.547 4.387 1 93.94 16 SER B N 1
ATOM 3391 C CA . SER B 1 16 ? -5.488 30.844 3.734 1 93.94 16 SER B CA 1
ATOM 3392 C C . SER B 1 16 ? -5.695 30.688 2.23 1 93.94 16 SER B C 1
ATOM 3394 O O . SER B 1 16 ? -5.344 29.656 1.653 1 93.94 16 SER B O 1
ATOM 3396 N N . GLU B 1 17 ? -6.277 31.703 1.672 1 95.5 17 GLU B N 1
ATOM 3397 C CA . GLU B 1 17 ? -6.438 31.703 0.221 1 95.5 17 GLU B CA 1
ATOM 3398 C C . GLU B 1 17 ? -5.113 31.969 -0.483 1 95.5 17 GLU B C 1
ATOM 3400 O O . GLU B 1 17 ? -4.363 32.875 -0.083 1 95.5 17 GLU B O 1
ATOM 3405 N N . VAL B 1 18 ? -4.883 31.125 -1.438 1 95.94 18 VAL B N 1
ATOM 3406 C CA . VAL B 1 18 ? -3.709 31.297 -2.289 1 95.94 18 VAL B CA 1
ATOM 3407 C C . VAL B 1 18 ? -4.074 31 -3.74 1 95.94 18 VAL B C 1
ATOM 3409 O O . VAL B 1 18 ? -5.207 30.594 -4.031 1 95.94 18 VAL B O 1
ATOM 3412 N N . GLU B 1 19 ? -3.209 31.359 -4.621 1 96.88 19 GLU B N 1
ATOM 3413 C CA . GLU B 1 19 ? -3.393 31 -6.02 1 96.88 19 GLU B CA 1
ATOM 3414 C C . GLU B 1 19 ? -2.641 29.703 -6.352 1 96.88 19 GLU B C 1
ATOM 3416 O O . GLU B 1 19 ? -1.41 29.703 -6.434 1 96.88 19 GLU B O 1
ATOM 3421 N N . TYR B 1 20 ? -3.41 28.672 -6.598 1 96.88 20 TYR B N 1
ATOM 3422 C CA . TYR B 1 20 ? -2.811 27.375 -6.938 1 96.88 20 TYR B CA 1
ATOM 3423 C C . TYR B 1 20 ? -2.492 27.297 -8.422 1 96.88 20 TYR B C 1
ATOM 3425 O O . TYR B 1 20 ? -3.268 27.781 -9.258 1 96.88 20 TYR B O 1
ATOM 3433 N N . ASP B 1 21 ? -1.343 26.766 -8.68 1 97.06 21 ASP B N 1
ATOM 3434 C CA . ASP B 1 21 ? -1.004 26.328 -10.031 1 97.06 21 ASP B CA 1
ATOM 3435 C C . ASP B 1 21 ? -1.43 24.875 -10.258 1 97.06 21 ASP B C 1
ATOM 3437 O O . ASP B 1 21 ? -0.738 23.953 -9.836 1 97.06 21 ASP B O 1
ATOM 3441 N N . CYS B 1 22 ? -2.506 24.672 -11 1 95.94 22 CYS B N 1
ATOM 3442 C CA . CYS B 1 22 ? -3.129 23.375 -11.172 1 95.94 22 CYS B CA 1
ATOM 3443 C C . CYS B 1 22 ? -2.461 22.594 -12.297 1 95.94 22 CYS B C 1
ATOM 3445 O O . CYS B 1 22 ? -2.814 21.438 -12.562 1 95.94 22 CYS B O 1
ATOM 3447 N N . GLY B 1 23 ? -1.55 23.141 -12.906 1 91.44 23 GLY B N 1
ATOM 3448 C CA . GLY B 1 23 ? -0.901 22.531 -14.055 1 91.44 23 GLY B CA 1
ATOM 3449 C C . GLY B 1 23 ? -1.538 22.922 -15.375 1 91.44 23 GLY B C 1
ATOM 3450 O O . GLY B 1 23 ? -2.686 23.359 -15.414 1 91.44 23 GLY B O 1
ATOM 3451 N N . ASP B 1 24 ? -0.739 22.828 -16.484 1 89.19 24 ASP B N 1
ATOM 3452 C CA . ASP B 1 24 ? -1.18 23.078 -17.844 1 89.19 24 ASP B CA 1
ATOM 3453 C C . ASP B 1 24 ? -1.699 24.516 -18 1 89.19 24 ASP B C 1
ATOM 3455 O O . ASP B 1 24 ? -2.725 24.734 -18.656 1 89.19 24 ASP B O 1
ATOM 3459 N N . GLY B 1 25 ? -1.146 25.422 -17.266 1 90.25 25 GLY B N 1
ATOM 3460 C CA . GLY B 1 25 ? -1.471 26.828 -17.391 1 90.25 25 GLY B CA 1
ATOM 3461 C C . GLY B 1 25 ? -2.68 27.234 -16.562 1 90.25 25 GLY B C 1
ATOM 3462 O O . GLY B 1 25 ? -3.025 28.422 -16.5 1 90.25 25 GLY B O 1
ATOM 3463 N N . ARG B 1 26 ? -3.314 26.328 -15.914 1 94.38 26 ARG B N 1
ATOM 3464 C CA . ARG B 1 26 ? -4.492 26.625 -15.109 1 94.38 26 ARG B CA 1
ATOM 3465 C C . ARG B 1 26 ? -4.098 27.094 -13.711 1 94.38 26 ARG B C 1
ATOM 3467 O O . ARG B 1 26 ? -3.287 26.453 -13.039 1 94.38 26 ARG B O 1
ATOM 3474 N N . ARG B 1 27 ? -4.719 28.234 -13.297 1 96.19 27 ARG B N 1
ATOM 3475 C CA . ARG B 1 27 ? -4.535 28.797 -11.953 1 96.19 27 ARG B CA 1
ATOM 3476 C C . ARG B 1 27 ? -5.879 29.062 -11.289 1 96.19 27 ARG B C 1
ATOM 3478 O O . ARG B 1 27 ? -6.859 29.375 -11.969 1 96.19 27 ARG B O 1
ATOM 3485 N N . ALA B 1 28 ? -5.941 28.844 -10.055 1 95.62 28 ALA B N 1
ATOM 3486 C CA . ALA B 1 28 ? -7.188 29.062 -9.328 1 95.62 28 ALA B CA 1
ATOM 3487 C C . ALA B 1 28 ? -6.922 29.547 -7.906 1 95.62 28 ALA B C 1
ATOM 3489 O O . ALA B 1 28 ? -6.047 29.016 -7.219 1 95.62 28 ALA B O 1
ATOM 3490 N N . ARG B 1 29 ? -7.629 30.531 -7.516 1 96.12 29 ARG B N 1
ATOM 3491 C CA . ARG B 1 29 ? -7.512 31.062 -6.156 1 96.12 29 ARG B CA 1
ATOM 3492 C C . ARG B 1 29 ? -8.5 30.375 -5.219 1 96.12 29 ARG B C 1
ATOM 3494 O O . ARG B 1 29 ? -9.68 30.234 -5.547 1 96.12 29 ARG B O 1
ATOM 3501 N N . SER B 1 30 ? -8.062 29.844 -4.125 1 96.94 30 SER B N 1
ATOM 3502 C CA . SER B 1 30 ? -8.891 29.156 -3.137 1 96.94 30 SER B CA 1
ATOM 3503 C C . SER B 1 30 ? -8.109 28.906 -1.851 1 96.94 30 SER B C 1
ATOM 3505 O O . SER B 1 30 ? -6.906 29.156 -1.785 1 96.94 30 SER B O 1
ATOM 3507 N N . PHE B 1 31 ? -8.82 28.469 -0.822 1 96.88 31 PHE B N 1
ATOM 3508 C CA . PHE B 1 31 ? -8.164 28.062 0.416 1 96.88 31 PHE B CA 1
ATOM 3509 C C . PHE B 1 31 ? -7.793 26.594 0.379 1 96.88 31 PHE B C 1
ATOM 3511 O O . PHE B 1 31 ? -7.152 26.078 1.3 1 96.88 31 PHE B O 1
ATOM 3518 N N . THR B 1 32 ? -8.18 25.922 -0.686 1 97.06 32 THR B N 1
ATOM 3519 C CA . THR B 1 32 ? -7.84 24.516 -0.822 1 97.06 32 THR B CA 1
ATOM 3520 C C . THR B 1 32 ? -7.449 24.188 -2.26 1 97.06 32 THR B C 1
ATOM 3522 O O . THR B 1 32 ? -8.008 24.734 -3.205 1 97.06 32 THR B O 1
ATOM 3525 N N . SER B 1 33 ? -6.535 23.25 -2.326 1 96.81 33 SER B N 1
ATOM 3526 C CA . SER B 1 33 ? -6.062 22.797 -3.633 1 96.81 33 SER B CA 1
ATOM 3527 C C . SER B 1 33 ? -7.129 21.969 -4.348 1 96.81 33 SER B C 1
ATOM 3529 O O . SER B 1 33 ? -7.012 21.703 -5.547 1 96.81 33 SER B O 1
ATOM 3531 N N . SER B 1 34 ? -8.172 21.625 -3.705 1 96.31 34 SER B N 1
ATOM 3532 C CA . SER B 1 34 ? -9.266 20.844 -4.281 1 96.31 34 SER B CA 1
ATOM 3533 C C . SER B 1 34 ? -9.922 21.578 -5.445 1 96.31 34 SER B C 1
ATOM 3535 O O . SER B 1 34 ? -10.625 20.969 -6.254 1 96.31 34 SER B O 1
ATOM 3537 N N . VAL B 1 35 ? -9.68 22.828 -5.539 1 95.44 35 VAL B N 1
ATOM 3538 C CA . VAL B 1 35 ? -10.227 23.641 -6.625 1 95.44 35 VAL B CA 1
ATOM 3539 C C . VAL B 1 35 ? -9.648 23.172 -7.961 1 95.44 35 VAL B C 1
ATOM 3541 O O . VAL B 1 35 ? -10.234 23.422 -9.016 1 95.44 35 VAL B O 1
ATOM 3544 N N . CYS B 1 36 ? -8.477 22.516 -7.883 1 94.94 36 CYS B N 1
ATOM 3545 C CA . CYS B 1 36 ? -7.793 22.031 -9.078 1 94.94 36 CYS B CA 1
ATOM 3546 C C . CYS B 1 36 ? -8.352 20.688 -9.523 1 94.94 36 CYS B C 1
ATOM 3548 O O . CYS B 1 36 ? -7.984 20.172 -10.578 1 94.94 36 CYS B O 1
ATOM 3550 N N . ALA B 1 37 ? -9.281 20.109 -8.766 1 88.12 37 ALA B N 1
ATOM 3551 C CA . ALA B 1 37 ? -9.75 18.734 -8.969 1 88.12 37 ALA B CA 1
ATOM 3552 C C . ALA B 1 37 ? -10.594 18.641 -10.234 1 88.12 37 ALA B C 1
ATOM 3554 O O . ALA B 1 37 ? -11.562 19.375 -10.406 1 88.12 37 ALA B O 1
ATOM 3555 N N . GLU B 1 38 ? -10.305 17.844 -11.172 1 90.62 38 GLU B N 1
ATOM 3556 C CA . GLU B 1 38 ? -11.133 17.406 -12.297 1 90.62 38 GLU B CA 1
ATOM 3557 C C . GLU B 1 38 ? -11.352 15.898 -12.281 1 90.62 38 GLU B C 1
ATOM 3559 O O . GLU B 1 38 ? -10.492 15.133 -12.727 1 90.62 38 GLU B O 1
ATOM 3564 N N . ALA B 1 39 ? -12.562 15.523 -11.781 1 95.44 39 ALA B N 1
ATOM 3565 C CA . ALA B 1 39 ? -12.82 14.094 -11.609 1 95.44 39 ALA B CA 1
ATOM 3566 C C . ALA B 1 39 ? -14.305 13.781 -11.734 1 95.44 39 ALA B C 1
ATOM 3568 O O . ALA B 1 39 ? -15.141 14.688 -11.688 1 95.44 39 ALA B O 1
ATOM 3569 N N . ASP B 1 40 ? -14.617 12.555 -11.977 1 95.69 40 ASP B N 1
ATOM 3570 C CA . ASP B 1 40 ? -15.992 12.078 -12.055 1 95.69 40 ASP B CA 1
ATOM 3571 C C . ASP B 1 40 ? -16.625 11.977 -10.672 1 95.69 40 ASP B C 1
ATOM 3573 O O . ASP B 1 40 ? -17.844 12.141 -10.523 1 95.69 40 ASP B O 1
ATOM 3577 N N . ALA B 1 41 ? -15.82 11.648 -9.719 1 97.19 41 ALA B N 1
ATOM 3578 C CA . ALA B 1 41 ? -16.203 11.625 -8.312 1 97.19 41 ALA B CA 1
ATOM 3579 C C . ALA B 1 41 ? -15.133 12.273 -7.438 1 97.19 41 ALA B C 1
ATOM 3581 O O . ALA B 1 41 ? -13.938 12.148 -7.715 1 97.19 41 ALA B O 1
ATOM 3582 N N . ARG B 1 42 ? -15.617 13.016 -6.418 1 97.94 42 ARG B N 1
ATOM 3583 C CA . ARG B 1 42 ? -14.711 13.711 -5.504 1 97.94 42 ARG B CA 1
ATOM 3584 C C . ARG B 1 42 ? -15.047 13.383 -4.051 1 97.94 42 ARG B C 1
ATOM 3586 O O . ARG B 1 42 ? -16.219 13.391 -3.662 1 97.94 42 ARG B O 1
ATOM 3593 N N . VAL B 1 43 ? -14.023 13.031 -3.342 1 98.5 43 VAL B N 1
ATOM 3594 C CA . VAL B 1 43 ? -14.164 12.703 -1.927 1 98.5 43 VAL B CA 1
ATOM 3595 C C . VAL B 1 43 ? -13.25 13.602 -1.095 1 98.5 43 VAL B C 1
ATOM 3597 O O . VAL B 1 43 ? -12.117 13.891 -1.494 1 98.5 43 VAL B O 1
ATOM 3600 N N . VAL B 1 44 ? -13.758 14.062 -0.004 1 98.38 44 VAL B N 1
ATOM 3601 C CA . VAL B 1 44 ? -12.938 14.75 0.99 1 98.38 44 VAL B CA 1
ATOM 3602 C C . VAL B 1 44 ? -12.922 13.953 2.291 1 98.38 44 VAL B C 1
ATOM 3604 O O . VAL B 1 44 ? -13.977 13.703 2.881 1 98.38 44 VAL B O 1
ATOM 3607 N N . VAL B 1 45 ? -11.75 13.594 2.713 1 98.19 45 VAL B N 1
ATOM 3608 C CA . VAL B 1 45 ? -11.562 12.836 3.945 1 98.19 45 VAL B CA 1
ATOM 3609 C C . VAL B 1 45 ? -11.172 13.789 5.078 1 98.19 45 VAL B C 1
ATOM 3611 O O . VAL B 1 45 ? -10.219 14.562 4.945 1 98.19 45 VAL B O 1
ATOM 3614 N N . ALA B 1 46 ? -11.844 13.727 6.168 1 98 46 ALA B N 1
ATOM 3615 C CA . ALA B 1 46 ? -11.523 14.539 7.344 1 98 46 ALA B CA 1
ATOM 3616 C C . ALA B 1 46 ? -11.695 13.727 8.625 1 98 46 ALA B C 1
ATOM 3618 O O . ALA B 1 46 ? -12.422 12.734 8.648 1 98 46 ALA B O 1
ATOM 3619 N N . LEU B 1 47 ? -10.977 14.109 9.648 1 96.88 47 LEU B N 1
ATOM 3620 C CA . LEU B 1 47 ? -11.227 13.562 10.977 1 96.88 47 LEU B CA 1
ATOM 3621 C C . LEU B 1 47 ? -12.398 14.281 11.648 1 96.88 47 LEU B C 1
ATOM 3623 O O . LEU B 1 47 ? -12.633 15.461 11.398 1 96.88 47 LEU B O 1
ATOM 3627 N N . ASP B 1 48 ? -13.07 13.594 12.445 1 96.81 48 ASP B N 1
ATOM 3628 C CA . ASP B 1 48 ? -14.273 14.188 13.023 1 96.81 48 ASP B CA 1
ATOM 3629 C C . ASP B 1 48 ? -13.914 15.234 14.07 1 96.81 48 ASP B C 1
ATOM 3631 O O . ASP B 1 48 ? -14.766 16.016 14.492 1 96.81 48 ASP B O 1
ATOM 3635 N N . SER B 1 49 ? -12.688 15.359 14.43 1 95.56 49 SER B N 1
ATOM 3636 C CA . SER B 1 49 ? -12.227 16.422 15.32 1 95.56 49 SER B CA 1
ATOM 3637 C C . SER B 1 49 ? -12.336 17.781 14.656 1 95.56 49 SER B C 1
ATOM 3639 O O . SER B 1 49 ? -12.188 18.812 15.312 1 95.56 49 SER B O 1
ATOM 3641 N N . VAL B 1 50 ? -12.656 17.812 13.375 1 96.38 50 VAL B N 1
ATOM 3642 C CA . VAL B 1 50 ? -12.742 19.062 12.617 1 96.38 50 VAL B CA 1
ATOM 3643 C C . VAL B 1 50 ? -13.773 19.984 13.258 1 96.38 50 VAL B C 1
ATOM 3645 O O . VAL B 1 50 ? -13.68 21.203 13.133 1 96.38 50 VAL B O 1
ATOM 3648 N N . VAL B 1 51 ? -14.68 19.453 14.016 1 96.69 51 VAL B N 1
ATOM 3649 C CA . VAL B 1 51 ? -15.758 20.25 14.609 1 96.69 51 VAL B CA 1
ATOM 3650 C C . VAL B 1 51 ? -15.312 20.797 15.961 1 96.69 51 VAL B C 1
ATOM 3652 O O . VAL B 1 51 ? -16.109 21.359 16.703 1 96.69 51 VAL B O 1
ATOM 3655 N N . ALA B 1 52 ? -14.094 20.641 16.328 1 95.44 52 ALA B N 1
ATOM 3656 C CA . ALA B 1 52 ? -13.555 21.141 17.578 1 95.44 52 ALA B CA 1
ATOM 3657 C C . ALA B 1 52 ? -12.32 22.016 17.344 1 95.44 52 ALA B C 1
ATOM 3659 O O . ALA B 1 52 ? -11.531 22.266 18.25 1 95.44 52 ALA B O 1
ATOM 3660 N N . ALA B 1 53 ? -12.18 22.531 16.203 1 95.31 53 ALA B N 1
ATOM 3661 C CA . ALA B 1 53 ? -10.969 23.234 15.797 1 95.31 53 ALA B CA 1
ATOM 3662 C C . ALA B 1 53 ? -11.156 24.75 15.914 1 95.31 53 ALA B C 1
ATOM 3664 O O . ALA B 1 53 ? -12.25 25.219 16.219 1 95.31 53 ALA B O 1
ATOM 3665 N N . GLU B 1 54 ? -10.086 25.469 15.742 1 96 54 GLU B N 1
ATOM 3666 C CA . GLU B 1 54 ? -10.102 26.922 15.758 1 96 54 GLU B CA 1
ATOM 3667 C C . GLU B 1 54 ? -9.125 27.5 14.742 1 96 54 GLU B C 1
ATOM 3669 O O . GLU B 1 54 ? -8.25 26.797 14.242 1 96 54 GLU B O 1
ATOM 3674 N N . GLY B 1 55 ? -9.375 28.703 14.336 1 95.12 55 GLY B N 1
ATOM 3675 C CA . GLY B 1 55 ? -8.492 29.375 13.391 1 95.12 55 GLY B CA 1
ATOM 3676 C C . GLY B 1 55 ? -9.07 30.672 12.852 1 95.12 55 GLY B C 1
ATOM 3677 O O . GLY B 1 55 ? -9.969 31.25 13.461 1 95.12 55 GLY B O 1
ATOM 3678 N N . ASN B 1 56 ? -8.57 31.172 11.727 1 95.25 56 ASN B N 1
ATOM 3679 C CA . ASN B 1 56 ? -8.93 32.5 11.266 1 95.25 56 ASN B CA 1
ATOM 3680 C C . ASN B 1 56 ? -9.57 32.469 9.883 1 95.25 56 ASN B C 1
ATOM 3682 O O . ASN B 1 56 ? -9.844 33.531 9.297 1 95.25 56 ASN B O 1
ATOM 3686 N N . ASN B 1 57 ? -9.914 31.312 9.359 1 96.31 57 ASN B N 1
ATOM 3687 C CA . ASN B 1 57 ? -10.539 31.203 8.047 1 96.31 57 ASN B CA 1
ATOM 3688 C C . ASN B 1 57 ? -12.039 31.484 8.109 1 96.31 57 ASN B C 1
ATOM 3690 O O . ASN B 1 57 ? -12.82 30.625 8.531 1 96.31 57 ASN B O 1
ATOM 3694 N N . ARG B 1 58 ? -12.391 32.594 7.594 1 95.62 58 ARG B N 1
ATOM 3695 C CA . ARG B 1 58 ? -13.773 33.062 7.68 1 95.62 58 ARG B CA 1
ATOM 3696 C C . ARG B 1 58 ? -14.703 32.125 6.902 1 95.62 58 ARG B C 1
ATOM 3698 O O . ARG B 1 58 ? -15.82 31.844 7.34 1 95.62 58 ARG B O 1
ATOM 3705 N N . ALA B 1 59 ? -14.297 31.703 5.738 1 96.88 59 ALA B N 1
ATOM 3706 C CA . ALA B 1 59 ? -15.109 30.812 4.922 1 96.88 59 ALA B CA 1
ATOM 3707 C C . ALA B 1 59 ? -15.414 29.516 5.664 1 96.88 59 ALA B C 1
ATOM 3709 O O . ALA B 1 59 ? -16.531 29 5.59 1 96.88 59 ALA B O 1
ATOM 3710 N N . ALA B 1 60 ? -14.422 29.016 6.355 1 98.12 60 ALA B N 1
ATOM 3711 C CA . ALA B 1 60 ? -14.609 27.797 7.137 1 98.12 60 ALA B CA 1
ATOM 3712 C C . ALA B 1 60 ? -15.57 28.031 8.297 1 98.12 60 ALA B C 1
ATOM 3714 O O . ALA B 1 60 ? -16.406 27.172 8.602 1 98.12 60 ALA B O 1
ATOM 3715 N N . ALA B 1 61 ? -15.445 29.172 8.914 1 98.06 61 ALA B N 1
ATOM 3716 C CA . ALA B 1 61 ? -16.344 29.5 10.016 1 98.06 61 ALA B CA 1
ATOM 3717 C C . ALA B 1 61 ? -17.797 29.578 9.539 1 98.06 61 ALA B C 1
ATOM 3719 O O . ALA B 1 61 ? -18.703 29.094 10.211 1 98.06 61 ALA B O 1
ATOM 3720 N N . GLU B 1 62 ? -17.953 30.219 8.398 1 98.19 62 GLU B N 1
ATOM 3721 C CA . GLU B 1 62 ? -19.281 30.344 7.832 1 98.19 62 GLU B CA 1
ATOM 3722 C C . GLU B 1 62 ? -19.859 28.969 7.465 1 98.19 62 GLU B C 1
ATOM 3724 O O . GLU B 1 62 ? -21.047 28.703 7.703 1 98.19 62 GLU B O 1
ATOM 3729 N N . ALA B 1 63 ? -19.062 28.141 6.891 1 98.5 63 ALA B N 1
ATOM 3730 C CA . ALA B 1 63 ? -19.5 26.781 6.566 1 98.5 63 ALA B CA 1
ATOM 3731 C C . ALA B 1 63 ? -19.922 26.031 7.824 1 98.5 63 ALA B C 1
ATOM 3733 O O . ALA B 1 63 ? -20.891 25.266 7.797 1 98.5 63 ALA B O 1
ATOM 3734 N N . ALA B 1 64 ? -19.156 26.203 8.898 1 98.56 64 ALA B N 1
ATOM 3735 C CA . ALA B 1 64 ? -19.5 25.562 10.172 1 98.56 64 ALA B CA 1
ATOM 3736 C C . ALA B 1 64 ? -20.844 26.047 10.68 1 98.56 64 ALA B C 1
ATOM 3738 O O . ALA B 1 64 ? -21.672 25.234 11.125 1 98.56 64 ALA B O 1
ATOM 3739 N N . ARG B 1 65 ? -21.078 27.344 10.586 1 98.25 65 ARG B N 1
ATOM 3740 C CA . ARG B 1 65 ? -22.359 27.891 10.992 1 98.25 65 ARG B CA 1
ATOM 3741 C C . ARG B 1 65 ? -23.5 27.297 10.172 1 98.25 65 ARG B C 1
ATOM 3743 O O . ARG B 1 65 ? -24.547 26.938 10.711 1 98.25 65 ARG B O 1
ATOM 3750 N N . GLU B 1 66 ? -23.266 27.25 8.914 1 98.25 66 GLU B N 1
ATOM 3751 C CA . GLU B 1 66 ? -24.281 26.719 8.008 1 98.25 66 GLU B CA 1
ATOM 3752 C C . GLU B 1 66 ? -24.562 25.25 8.281 1 98.25 66 GLU B C 1
ATOM 3754 O O . GLU B 1 66 ? -25.656 24.75 7.988 1 98.25 66 GLU B O 1
ATOM 3759 N N . ALA B 1 67 ? -23.609 24.562 8.82 1 98.12 67 ALA B N 1
ATOM 3760 C CA . ALA B 1 67 ? -23.766 23.156 9.133 1 98.12 67 ALA B CA 1
ATOM 3761 C C . ALA B 1 67 ? -24.438 22.953 10.484 1 98.12 67 ALA B C 1
ATOM 3763 O O . ALA B 1 67 ? -24.688 21.828 10.906 1 98.12 67 ALA B O 1
ATOM 3764 N N . GLY B 1 68 ? -24.688 24.031 11.219 1 97.25 68 GLY B N 1
ATOM 3765 C CA . GLY B 1 68 ? -25.375 23.969 12.484 1 97.25 68 GLY B CA 1
ATOM 3766 C C . GLY B 1 68 ? -24.453 23.859 13.68 1 97.25 68 GLY B C 1
ATOM 3767 O O . GLY B 1 68 ? -24.875 23.5 14.781 1 97.25 68 GLY B O 1
ATOM 3768 N N . LEU B 1 69 ? -23.219 24.172 13.5 1 98.06 69 LEU B N 1
ATOM 3769 C CA . LEU B 1 69 ? -22.25 24.109 14.586 1 98.06 69 LEU B CA 1
ATOM 3770 C C . LEU B 1 69 ? -22.109 25.469 15.281 1 98.06 69 LEU B C 1
ATOM 3772 O O . LEU B 1 69 ? -22.203 26.516 14.633 1 98.06 69 LEU B O 1
ATOM 3776 N N . PRO B 1 70 ? -21.906 25.469 16.609 1 97 70 PRO B N 1
ATOM 3777 C CA . PRO B 1 70 ? -21.594 26.719 17.297 1 97 70 PRO B CA 1
ATOM 3778 C C . PRO B 1 70 ? -20.234 27.297 16.875 1 97 70 PRO B C 1
ATOM 3780 O O . PRO B 1 70 ? -19.266 26.562 16.766 1 97 70 PRO B O 1
ATOM 3783 N N . VAL B 1 71 ? -20.266 28.578 16.578 1 97.88 71 VAL B N 1
ATOM 3784 C CA . VAL B 1 71 ? -19.016 29.25 16.25 1 97.88 71 VAL B CA 1
ATOM 3785 C C . VAL B 1 71 ? -18.875 30.531 17.078 1 97.88 71 VAL B C 1
ATOM 3787 O O . VAL B 1 71 ? -19.75 31.391 17.047 1 97.88 71 VAL B O 1
ATOM 3790 N N . GLU B 1 72 ? -17.766 30.594 17.828 1 96.88 72 GLU B N 1
ATOM 3791 C CA . GLU B 1 72 ? -17.422 31.797 18.578 1 96.88 72 GLU B CA 1
ATOM 3792 C C . GLU B 1 72 ? -16.391 32.625 17.844 1 96.88 72 GLU B C 1
ATOM 3794 O O . GLU B 1 72 ? -15.438 32.094 17.266 1 96.88 72 GLU B O 1
ATOM 3799 N N . GLU B 1 73 ? -16.641 33.875 17.781 1 95.38 73 GLU B N 1
ATOM 3800 C CA . GLU B 1 73 ? -15.703 34.812 17.172 1 95.38 73 GLU B CA 1
ATOM 3801 C C . GLU B 1 73 ? -15 35.656 18.219 1 95.38 73 GLU B C 1
ATOM 3803 O O . GLU B 1 73 ? -15.648 36.312 19.047 1 95.38 73 GLU B O 1
ATOM 3808 N N . VAL B 1 74 ? -13.711 35.5 18.219 1 93.69 74 VAL B N 1
ATOM 3809 C CA . VAL B 1 74 ? -12.906 36.25 19.188 1 93.69 74 VAL B CA 1
ATOM 3810 C C . VAL B 1 74 ? -11.961 37.188 18.453 1 93.69 74 VAL B C 1
ATOM 3812 O O . VAL B 1 74 ? -11.312 36.812 17.484 1 93.69 74 VAL B O 1
ATOM 3815 N N . ALA B 1 75 ? -11.906 38.469 18.891 1 87.75 75 ALA B N 1
ATOM 3816 C CA . ALA B 1 75 ? -10.984 39.438 18.281 1 87.75 75 ALA B CA 1
ATOM 3817 C C . ALA B 1 75 ? -9.547 39.125 18.703 1 87.75 75 ALA B C 1
ATOM 3819 O O . ALA B 1 75 ? -9.273 38.812 19.859 1 87.75 75 ALA B O 1
ATOM 3820 N N . GLU B 1 76 ? -8.75 38.906 17.688 1 78.06 76 GLU B N 1
ATOM 3821 C CA . GLU B 1 76 ? -7.34 38.688 18 1 78.06 76 GLU B CA 1
ATOM 3822 C C . GLU B 1 76 ? -6.648 40.031 18.281 1 78.06 76 GLU B C 1
ATOM 3824 O O . GLU B 1 76 ? -6.656 40.938 17.438 1 78.06 76 GLU B O 1
ATOM 3829 N N . GLY B 1 77 ? -6.367 40.375 19.516 1 64.62 77 GLY B N 1
ATOM 3830 C CA . GLY B 1 77 ? -5.754 41.625 19.938 1 64.62 77 GLY B CA 1
ATOM 3831 C C . GLY B 1 77 ? -4.641 42.094 19.016 1 64.62 77 GLY B C 1
ATOM 3832 O O . GLY B 1 77 ? -3.732 41.312 18.703 1 64.62 77 GLY B O 1
ATOM 3833 N N . GLY B 1 78 ? -4.645 43.312 18.531 1 64.25 78 GLY B N 1
ATOM 3834 C CA . GLY B 1 78 ? -3.59 44.062 17.859 1 64.25 78 GLY B CA 1
ATOM 3835 C C . GLY B 1 78 ? -3.504 43.75 16.375 1 64.25 78 GLY B C 1
ATOM 3836 O O . GLY B 1 78 ? -2.809 44.469 15.641 1 64.25 78 GLY B O 1
ATOM 3837 N N . THR B 1 79 ? -4.137 42.656 15.836 1 66.44 79 THR B N 1
ATOM 3838 C CA . THR B 1 79 ? -3.916 42.312 14.43 1 66.44 79 THR B CA 1
ATOM 3839 C C . THR B 1 79 ? -5.129 42.656 13.586 1 66.44 79 THR B C 1
ATOM 3841 O O . THR B 1 79 ? -5.043 42.719 12.359 1 66.44 79 THR B O 1
ATOM 3844 N N . GLY B 1 80 ? -6.262 43.031 14.266 1 70.75 80 GLY B N 1
ATOM 3845 C CA . GLY B 1 80 ? -7.492 43.281 13.539 1 70.75 80 GLY B CA 1
ATOM 3846 C C . GLY B 1 80 ? -8.109 42.031 12.938 1 70.75 80 GLY B C 1
ATOM 3847 O O . GLY B 1 80 ? -9.117 42.125 12.234 1 70.75 80 GLY B O 1
ATOM 3848 N N . ARG B 1 81 ? -7.48 40.875 13.133 1 80.81 81 ARG B N 1
ATOM 3849 C CA . ARG B 1 81 ? -8.039 39.656 12.609 1 80.81 81 ARG B CA 1
ATOM 3850 C C . ARG B 1 81 ? -8.938 38.969 13.641 1 80.81 81 ARG B C 1
ATOM 3852 O O . ARG B 1 81 ? -8.859 39.281 14.836 1 80.81 81 ARG B O 1
ATOM 3859 N N . ALA B 1 82 ? -9.859 38.25 13.125 1 92.69 82 ALA B N 1
ATOM 3860 C CA . ALA B 1 82 ? -10.773 37.469 13.977 1 92.69 82 ALA B CA 1
ATOM 3861 C C . ALA B 1 82 ? -10.359 36 14.062 1 92.69 82 ALA B C 1
ATOM 3863 O O . ALA B 1 82 ? -9.891 35.438 13.07 1 92.69 82 ALA B O 1
ATOM 3864 N N . LYS B 1 83 ? -10.453 35.531 15.266 1 95.81 83 LYS B N 1
ATOM 3865 C CA . LYS B 1 83 ? -10.297 34.094 15.508 1 95.81 83 LYS B CA 1
ATOM 3866 C C . LYS B 1 83 ? -11.656 33.406 15.703 1 95.81 83 LYS B C 1
ATOM 3868 O O . LYS B 1 83 ? -12.516 33.938 16.422 1 95.81 83 LYS B O 1
ATOM 3873 N N . TYR B 1 84 ? -11.828 32.312 15.008 1 97.25 84 TYR B N 1
ATOM 3874 C CA . TYR B 1 84 ? -13.062 31.547 15.086 1 97.25 84 TYR B CA 1
ATOM 3875 C C . TYR B 1 84 ? -12.852 30.234 15.836 1 97.25 84 TYR B C 1
ATOM 3877 O O . TYR B 1 84 ? -11.867 29.531 15.594 1 97.25 84 TYR B O 1
ATOM 3885 N N . ILE B 1 85 ? -13.68 29.938 16.781 1 97 85 ILE B N 1
ATOM 3886 C CA . ILE B 1 85 ? -13.656 28.688 17.531 1 97 85 ILE B CA 1
ATOM 3887 C C . ILE B 1 85 ? -14.922 27.891 17.25 1 97 85 ILE B C 1
ATOM 3889 O O . ILE B 1 85 ? -16.031 28.328 17.578 1 97 85 ILE B O 1
ATOM 3893 N N . VAL B 1 86 ? -14.711 26.797 16.641 1 96.62 86 VAL B N 1
ATOM 3894 C CA . VAL B 1 86 ? -15.828 25.906 16.359 1 96.62 86 VAL B CA 1
ATOM 3895 C C . VAL B 1 86 ? -16.016 24.922 17.516 1 96.62 86 VAL B C 1
ATOM 3897 O O . VAL B 1 86 ? -15.039 24.359 18.016 1 96.62 86 VAL B O 1
ATOM 3900 N N . GLY B 1 87 ? -17.25 24.781 17.984 1 94.31 87 GLY B N 1
ATOM 3901 C CA . GLY B 1 87 ? -17.578 23.844 19.031 1 94.31 87 GLY B CA 1
ATOM 3902 C C . GLY B 1 87 ? -18.359 22.641 18.531 1 94.31 87 GLY B C 1
ATOM 3903 O O . GLY B 1 87 ? -19.172 22.766 17.609 1 94.31 87 GLY B O 1
ATOM 3904 N N . PRO B 1 88 ? -18.078 21.516 19.156 1 94.06 88 PRO B N 1
ATOM 3905 C CA . PRO B 1 88 ? -18.781 20.328 18.703 1 94.06 88 PRO B CA 1
ATOM 3906 C C . PRO B 1 88 ? -20.266 20.344 19.031 1 94.06 88 PRO B C 1
ATOM 3908 O O . PRO B 1 88 ? -20.688 21.047 19.969 1 94.06 88 PRO B O 1
ATOM 3911 N N . PRO B 1 89 ? -20.984 19.641 18.25 1 94.38 89 PRO B N 1
ATOM 3912 C CA . PRO B 1 89 ? -22.406 19.422 18.562 1 94.38 89 PRO B CA 1
ATOM 3913 C C . PRO B 1 89 ? -22.609 18.375 19.656 1 94.38 89 PRO B C 1
ATOM 3915 O O . PRO B 1 89 ? -21.641 17.922 20.266 1 94.38 89 PRO B O 1
ATOM 3918 N N . ASP B 1 90 ? -23.922 18.094 19.812 1 92.56 90 ASP B N 1
ATOM 3919 C CA . ASP B 1 90 ? -24.219 16.953 20.672 1 92.56 90 ASP B CA 1
ATOM 3920 C C . ASP B 1 90 ? -23.609 15.672 20.125 1 92.56 90 ASP B C 1
ATOM 3922 O O . ASP B 1 90 ? -23.516 15.492 18.906 1 92.56 90 ASP B O 1
ATOM 3926 N N . CYS B 1 91 ? -23.312 14.852 21.031 1 93.06 91 CYS B N 1
ATOM 3927 C CA . CYS B 1 91 ? -22.594 13.625 20.688 1 93.06 91 CYS B CA 1
ATOM 3928 C C . CYS B 1 91 ? -23.328 12.852 19.594 1 93.06 91 CYS B C 1
ATOM 3930 O O . CYS B 1 91 ? -22.703 12.297 18.703 1 93.06 91 CYS B O 1
ATOM 3932 N N . GLY B 1 92 ? -24.594 12.805 19.688 1 91.88 92 GLY B N 1
ATOM 3933 C CA . GLY B 1 92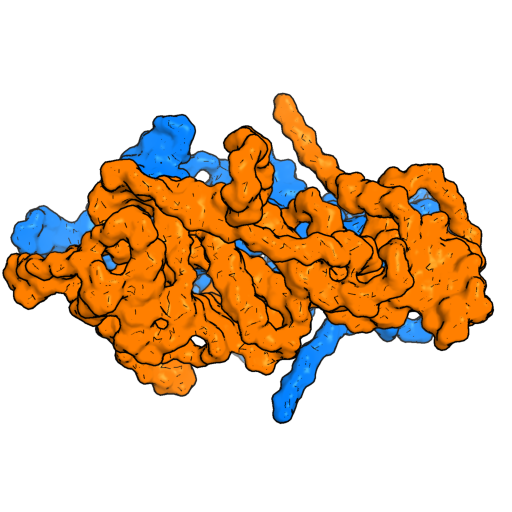 ? -25.391 12.047 18.734 1 91.88 92 GLY B CA 1
ATOM 3934 C C . GLY B 1 92 ? -25.359 12.625 17.344 1 91.88 92 GLY B C 1
ATOM 3935 O O . GLY B 1 92 ? -25.594 11.922 16.359 1 91.88 92 GLY B O 1
ATOM 3936 N N . GLU B 1 93 ? -25 13.859 17.172 1 95.5 93 GLU B N 1
ATOM 3937 C CA . GLU B 1 93 ? -25.016 14.539 15.883 1 95.5 93 GLU B CA 1
ATOM 3938 C C . GLU B 1 93 ? -23.609 14.82 15.391 1 95.5 93 GLU B C 1
ATOM 3940 O O . GLU B 1 93 ? -23.406 15.453 14.352 1 95.5 93 GLU B O 1
ATOM 3945 N N . TRP B 1 94 ? -22.703 14.359 16.125 1 96.25 94 TRP B N 1
ATOM 3946 C CA . TRP B 1 94 ? -21.312 14.711 15.891 1 96.25 94 TRP B CA 1
ATOM 3947 C C . TRP B 1 94 ? -20.906 14.414 14.453 1 96.25 94 TRP B C 1
ATOM 3949 O O . TRP B 1 94 ? -20.484 15.312 13.719 1 96.25 94 TRP B O 1
ATOM 3959 N N . ARG B 1 95 ? -21.141 13.203 14.016 1 96 95 ARG B N 1
ATOM 3960 C CA . ARG B 1 95 ? -20.719 12.758 12.688 1 96 95 ARG B CA 1
ATOM 3961 C C . ARG B 1 95 ? -21.547 13.43 11.602 1 96 95 ARG B C 1
ATOM 3963 O O . ARG B 1 95 ? -21.031 13.773 10.539 1 96 95 ARG B O 1
ATOM 3970 N N . LEU B 1 96 ? -22.766 13.539 11.852 1 96.44 96 LEU B N 1
ATOM 3971 C CA . LEU B 1 96 ? -23.672 14.164 10.883 1 96.44 96 LEU B CA 1
ATOM 3972 C C . LEU B 1 96 ? -23.266 15.609 10.609 1 96.44 96 LEU B C 1
ATOM 3974 O O . LEU B 1 96 ? -23.141 16.016 9.453 1 96.44 96 LEU B O 1
ATOM 3978 N N . ARG B 1 97 ? -23.016 16.359 11.625 1 98.06 97 ARG B N 1
ATOM 3979 C CA . ARG B 1 97 ? -22.656 17.766 11.484 1 98.06 97 ARG B CA 1
ATOM 3980 C C . ARG B 1 97 ? -21.266 17.922 10.906 1 98.06 97 ARG B C 1
ATOM 3982 O O . ARG B 1 97 ? -21 18.875 10.156 1 98.06 97 ARG B O 1
ATOM 3989 N N . ALA B 1 98 ? -20.406 17.031 11.32 1 98.12 98 ALA B N 1
ATOM 3990 C CA . ALA B 1 98 ? -19.062 17.062 10.734 1 98.12 98 ALA B CA 1
ATOM 3991 C C . ALA B 1 98 ? -19.109 16.875 9.227 1 98.12 98 ALA B C 1
ATOM 3993 O O . ALA B 1 98 ? -18.438 17.578 8.484 1 98.12 98 ALA B O 1
ATOM 3994 N N . ARG B 1 99 ? -19.891 15.922 8.766 1 98.25 99 ARG B N 1
ATOM 3995 C CA . ARG B 1 99 ? -20.047 15.672 7.336 1 98.25 99 ARG B CA 1
ATOM 3996 C C . ARG B 1 99 ? -20.625 16.891 6.625 1 98.25 99 ARG B C 1
ATOM 3998 O O . ARG B 1 99 ? -20.156 17.266 5.551 1 98.25 99 ARG B O 1
ATOM 4005 N N . GLU B 1 100 ? -21.609 17.422 7.223 1 98.56 100 GLU B N 1
ATOM 4006 C CA . GLU B 1 100 ? -22.25 18.594 6.633 1 98.56 100 GLU B CA 1
ATOM 4007 C C . GLU B 1 100 ? -21.281 19.781 6.566 1 98.56 100 GLU B C 1
ATOM 4009 O O . GLU B 1 100 ? -21.266 20.531 5.582 1 98.56 100 GLU B O 1
ATOM 4014 N N . TYR B 1 101 ? -20.562 19.953 7.656 1 98.62 101 TYR B N 1
ATOM 4015 C CA . TYR B 1 101 ? -19.547 21 7.703 1 98.62 101 TYR B CA 1
ATOM 4016 C C . TYR B 1 101 ? -18.562 20.875 6.543 1 98.62 101 TYR B C 1
ATOM 4018 O O . TYR B 1 101 ? -18.312 21.844 5.82 1 98.62 101 TYR B O 1
ATOM 4026 N N . VAL B 1 102 ? -18.031 19.625 6.293 1 98.5 102 VAL B N 1
ATOM 4027 C CA . VAL B 1 102 ? -17.062 19.359 5.234 1 98.5 102 VAL B CA 1
ATOM 4028 C C . VAL B 1 102 ? -17.703 19.578 3.873 1 98.5 102 VAL B C 1
ATOM 4030 O O . VAL B 1 102 ? -17.094 20.172 2.975 1 98.5 102 VAL B O 1
ATOM 4033 N N . ARG B 1 103 ? -18.922 19.188 3.715 1 98.44 103 ARG B N 1
ATOM 4034 C CA . ARG B 1 103 ? -19.656 19.359 2.463 1 98.44 103 ARG B CA 1
ATOM 4035 C C . ARG B 1 103 ? -19.828 20.844 2.125 1 98.44 103 ARG B C 1
ATOM 4037 O O . ARG B 1 103 ? -19.562 21.266 0.998 1 98.44 103 ARG B O 1
ATOM 4044 N N . ARG B 1 104 ? -20.25 21.594 3.117 1 98.44 104 ARG B N 1
ATOM 4045 C CA . ARG B 1 104 ? -20.484 23.016 2.924 1 98.44 104 ARG B CA 1
ATOM 4046 C C . ARG B 1 104 ? -19.188 23.75 2.605 1 98.44 104 ARG B C 1
ATOM 4048 O O . ARG B 1 104 ? -19.156 24.672 1.787 1 98.44 104 ARG B O 1
ATOM 4055 N N . LEU B 1 105 ? -18.188 23.359 3.318 1 98.31 105 LEU B N 1
ATOM 4056 C CA . LEU B 1 105 ? -16.891 24 3.104 1 98.31 105 LEU B CA 1
ATOM 4057 C C . LEU B 1 105 ? -16.375 23.719 1.695 1 98.31 105 LEU B C 1
ATOM 4059 O O . LEU B 1 105 ? -15.844 24.609 1.04 1 98.31 105 LEU B O 1
ATOM 4063 N N . ALA B 1 106 ? -16.484 22.438 1.264 1 97.75 106 ALA B N 1
ATOM 4064 C CA . ALA B 1 106 ? -16.125 22.094 -0.109 1 97.75 106 ALA B CA 1
ATOM 4065 C C . ALA B 1 106 ? -16.891 22.953 -1.109 1 97.75 106 ALA B C 1
ATOM 4067 O O . ALA B 1 106 ? -16.328 23.422 -2.098 1 97.75 106 ALA B O 1
ATOM 4068 N N . GLY B 1 107 ? -18.141 23.156 -0.847 1 96.94 107 GLY B N 1
ATOM 4069 C CA . GLY B 1 107 ? -18.969 24 -1.693 1 96.94 107 GLY B CA 1
ATOM 4070 C C . GLY B 1 107 ? -18.469 25.438 -1.778 1 96.94 107 GLY B C 1
ATOM 4071 O O . GLY B 1 107 ? -18.516 26.047 -2.846 1 96.94 107 GLY B O 1
ATOM 4072 N N . LYS B 1 108 ? -18.062 25.922 -0.684 1 96.69 108 LYS B N 1
ATOM 4073 C CA . LYS B 1 108 ? -17.547 27.297 -0.644 1 96.69 108 LYS B CA 1
ATOM 4074 C C . LYS B 1 108 ? -16.266 27.422 -1.476 1 96.69 108 LYS B C 1
ATOM 4076 O O . LYS B 1 108 ? -15.945 28.5 -1.965 1 96.69 108 LYS B O 1
ATOM 4081 N N . ALA B 1 109 ? -15.578 26.328 -1.583 1 94.62 109 ALA B N 1
ATOM 4082 C CA . ALA B 1 109 ? -14.383 26.312 -2.426 1 94.62 109 ALA B CA 1
ATOM 4083 C C . ALA B 1 109 ? -14.75 26.047 -3.885 1 94.62 109 ALA B C 1
ATOM 4085 O O . ALA B 1 109 ? -13.867 26.016 -4.75 1 94.62 109 ALA B O 1
ATOM 4086 N N . GLY B 1 110 ? -15.984 25.797 -4.195 1 91.94 110 GLY B N 1
ATOM 4087 C CA . GLY B 1 110 ? -16.438 25.547 -5.551 1 91.94 110 GLY B CA 1
ATOM 4088 C C . GLY B 1 110 ? -16.312 24.094 -5.957 1 91.94 110 GLY B C 1
ATOM 4089 O O . GLY B 1 110 ? -16.234 23.781 -7.148 1 91.94 110 GLY B O 1
ATOM 4090 N N . VAL B 1 111 ? -16.234 23.234 -4.98 1 94.44 111 VAL B N 1
ATOM 4091 C CA . VAL B 1 111 ? -16.031 21.828 -5.266 1 94.44 111 VAL B CA 1
ATOM 4092 C C . VAL B 1 111 ? -17.203 21.016 -4.684 1 94.44 111 VAL B C 1
ATOM 4094 O O . VAL B 1 111 ? -17.516 21.141 -3.502 1 94.44 111 VAL B O 1
ATOM 4097 N N . GLU B 1 112 ? -17.875 20.281 -5.504 1 95.44 112 GLU B N 1
ATOM 4098 C CA . GLU B 1 112 ? -18.844 19.312 -5.016 1 95.44 112 GLU B CA 1
ATOM 4099 C C . GLU B 1 112 ? -18.172 17.984 -4.68 1 95.44 112 GLU B C 1
ATOM 4101 O O . GLU B 1 112 ? -17.656 17.297 -5.566 1 95.44 112 GLU B O 1
ATOM 4106 N N . ALA B 1 113 ? -18.172 17.625 -3.393 1 97.19 113 ALA B N 1
ATOM 4107 C CA . ALA B 1 113 ? -17.453 16.422 -2.965 1 97.19 113 ALA B CA 1
ATOM 4108 C C . ALA B 1 113 ? -18.234 15.664 -1.899 1 97.19 113 ALA B C 1
ATOM 4110 O O . ALA B 1 113 ? -19.016 16.25 -1.145 1 97.19 113 ALA B O 1
ATOM 4111 N N . GLU B 1 114 ? -18.094 14.375 -1.921 1 97.81 114 GLU B N 1
ATOM 4112 C CA . GLU B 1 114 ? -18.656 13.531 -0.87 1 97.81 114 GLU B CA 1
ATOM 4113 C C . GLU B 1 114 ? -17.734 13.492 0.348 1 97.81 114 GLU B C 1
ATOM 4115 O O . GLU B 1 114 ? -16.562 13.102 0.24 1 97.81 114 GLU B O 1
ATOM 4120 N N . PRO B 1 115 ? -18.234 13.883 1.497 1 98.38 115 PRO B N 1
ATOM 4121 C CA . PRO B 1 115 ? -17.406 13.836 2.695 1 98.38 115 PRO B CA 1
ATOM 4122 C C . PRO B 1 115 ? -17.281 12.43 3.277 1 98.38 115 PRO B C 1
ATOM 4124 O O . PRO B 1 115 ? -18.281 11.719 3.408 1 98.38 115 PRO B O 1
ATOM 4127 N N . VAL B 1 116 ? -16.125 11.984 3.59 1 98.19 116 VAL B N 1
ATOM 4128 C CA . VAL B 1 116 ? -15.828 10.805 4.395 1 98.19 116 VAL B CA 1
ATOM 4129 C C . VAL B 1 116 ? -15.164 11.227 5.703 1 98.19 116 VAL B C 1
ATOM 4131 O O . VAL B 1 116 ? -13.969 11.531 5.727 1 98.19 116 VAL B O 1
ATOM 4134 N N . VAL B 1 117 ? -15.953 11.25 6.734 1 98 117 VAL B N 1
ATOM 4135 C CA . VAL B 1 117 ? -15.461 11.672 8.039 1 98 117 VAL B CA 1
ATOM 4136 C C . VAL B 1 117 ? -15.117 10.445 8.883 1 98 117 VAL B C 1
ATOM 4138 O O . VAL B 1 117 ? -15.961 9.562 9.078 1 98 117 VAL B O 1
ATOM 4141 N N . VAL B 1 118 ? -13.922 10.383 9.383 1 97.12 118 VAL B N 1
ATOM 4142 C CA . VAL B 1 118 ? -13.438 9.211 10.109 1 97.12 118 VAL B CA 1
ATOM 4143 C C . VAL B 1 118 ? -13.039 9.617 11.531 1 97.12 118 VAL B C 1
ATOM 4145 O O . VAL B 1 118 ? -13.039 10.805 11.867 1 97.12 118 VAL B O 1
ATOM 4148 N N . ALA B 1 119 ? -12.719 8.633 12.312 1 96.19 119 ALA B N 1
ATOM 4149 C CA . ALA B 1 119 ? -12.375 8.844 13.719 1 96.19 119 ALA B CA 1
ATOM 4150 C C . ALA B 1 119 ? -11.094 9.672 13.852 1 96.19 119 ALA B C 1
ATOM 4152 O O . ALA B 1 119 ? -10.203 9.578 13.008 1 96.19 119 ALA B O 1
ATOM 4153 N N . ALA B 1 120 ? -11.086 10.438 14.867 1 95.38 120 ALA B N 1
ATOM 4154 C CA . ALA B 1 120 ? -9.898 11.203 15.211 1 95.38 120 ALA B CA 1
ATOM 4155 C C . ALA B 1 120 ? -9.125 10.539 16.344 1 95.38 120 ALA B C 1
ATOM 4157 O O . ALA B 1 120 ? -9.633 9.609 16.984 1 95.38 120 ALA B O 1
ATOM 4158 N N . LEU B 1 121 ? -7.926 10.93 16.5 1 93.56 121 LEU B N 1
ATOM 4159 C CA . LEU B 1 121 ? -7.051 10.469 17.578 1 93.56 121 LEU B CA 1
ATOM 4160 C C . LEU B 1 121 ? -6.293 11.633 18.203 1 93.56 121 LEU B C 1
ATOM 4162 O O . LEU B 1 121 ? -5.977 12.609 17.531 1 93.56 121 LEU B O 1
ATOM 4166 N N . GLY B 1 122 ? -6.074 11.438 19.547 1 91.75 122 GLY B N 1
ATOM 4167 C CA . GLY B 1 122 ? -5.324 12.477 20.25 1 91.75 122 GLY B CA 1
ATOM 4168 C C . GLY B 1 122 ? -6.211 13.523 20.891 1 91.75 122 GLY B C 1
ATOM 4169 O O . GLY B 1 122 ? -7.305 13.211 21.359 1 91.75 122 GLY B O 1
ATOM 4170 N N . ARG B 1 123 ? -5.629 14.758 21.047 1 92.88 123 ARG B N 1
ATOM 4171 C CA . ARG B 1 123 ? -6.352 15.836 21.703 1 92.88 123 ARG B CA 1
ATOM 4172 C C . ARG B 1 123 ? -6.41 17.078 20.812 1 92.88 123 ARG B C 1
ATOM 4174 O O . ARG B 1 123 ? -5.438 17.406 20.141 1 92.88 123 ARG B O 1
ATOM 4181 N N . LEU B 1 124 ? -7.547 17.656 20.781 1 90.88 124 LEU B N 1
ATOM 4182 C CA . LEU B 1 124 ? -7.762 18.906 20.062 1 90.88 124 LEU B CA 1
ATOM 4183 C C . LEU B 1 124 ? -8.891 19.719 20.688 1 90.88 124 LEU B C 1
ATOM 4185 O O . LEU B 1 124 ? -9.945 19.172 21.016 1 90.88 124 LEU B O 1
ATOM 4189 N N . GLY B 1 125 ? -8.656 20.938 20.828 1 89.31 125 GLY B N 1
ATOM 4190 C CA . GLY B 1 125 ? -9.695 21.844 21.312 1 89.31 125 GLY B CA 1
ATOM 4191 C C . GLY B 1 125 ? -10.242 21.453 22.672 1 89.31 125 GLY B C 1
ATOM 4192 O O . GLY B 1 125 ? -11.445 21.562 22.922 1 89.31 125 GLY B O 1
ATOM 4193 N N . GLY B 1 126 ? -9.5 20.828 23.469 1 90.56 126 GLY B N 1
ATOM 4194 C CA . GLY B 1 126 ? -9.914 20.406 24.797 1 90.56 126 GLY B CA 1
ATOM 4195 C C . GLY B 1 126 ? -10.609 19.062 24.812 1 90.56 126 GLY B C 1
ATOM 4196 O O . GLY B 1 126 ? -11.031 18.578 25.875 1 90.56 126 GLY B O 1
ATOM 4197 N N . TRP B 1 127 ? -10.742 18.5 23.672 1 94.25 127 TRP B N 1
ATOM 4198 C CA . TRP B 1 127 ? -11.398 17.203 23.562 1 94.25 127 TRP B CA 1
ATOM 4199 C C . TRP B 1 127 ? -10.375 16.094 23.375 1 94.25 127 TRP B C 1
ATOM 4201 O O . TRP B 1 127 ? -9.352 16.297 22.719 1 94.25 127 TRP B O 1
ATOM 4211 N N . GLU B 1 128 ? -10.695 15 23.953 1 94.94 128 GLU B N 1
ATOM 4212 C CA . GLU B 1 128 ? -9.898 13.789 23.766 1 94.94 128 GLU B CA 1
ATOM 4213 C C . GLU B 1 128 ? -10.5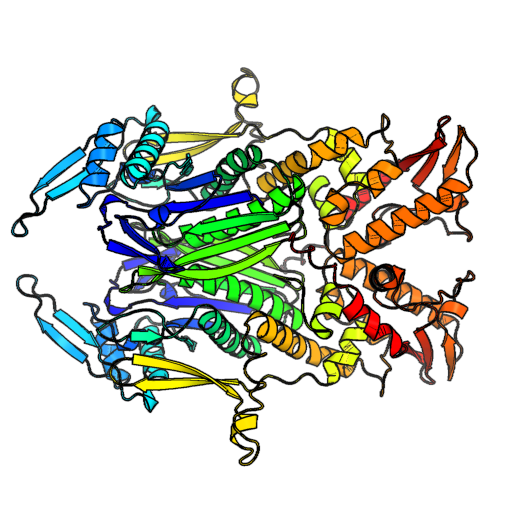86 12.836 22.781 1 94.94 128 GLU B C 1
ATOM 4215 O O . GLU B 1 128 ? -11.734 12.453 23 1 94.94 128 GLU B O 1
ATOM 4220 N N . PHE B 1 129 ? -9.93 12.445 21.781 1 95.38 129 PHE B N 1
ATOM 4221 C CA . PHE B 1 129 ? -10.438 11.5 20.797 1 95.38 129 PHE B CA 1
ATOM 4222 C C . PHE B 1 129 ? -9.734 10.156 20.922 1 95.38 129 PHE B C 1
ATOM 4224 O O . PHE B 1 129 ? -8.516 10.062 20.766 1 95.38 129 PHE B O 1
ATOM 4231 N N . ARG B 1 130 ? -10.484 9.125 21.156 1 94.06 130 ARG B N 1
ATOM 4232 C CA . ARG B 1 130 ? -9.922 7.812 21.469 1 94.06 130 ARG B CA 1
ATOM 4233 C C . ARG B 1 130 ? -10.008 6.875 20.266 1 94.06 130 ARG B C 1
ATOM 4235 O O . ARG B 1 130 ? -10.398 5.715 20.406 1 94.06 130 ARG B O 1
ATOM 4242 N N . GLY B 1 131 ? -9.812 7.465 19.094 1 93 131 GLY B N 1
ATOM 4243 C CA . GLY B 1 131 ? -9.648 6.656 17.906 1 93 131 GLY B CA 1
ATOM 4244 C C . GLY B 1 131 ? -8.289 5.992 17.812 1 93 131 GLY B C 1
ATOM 4245 O O . GLY B 1 131 ? -7.414 6.246 18.641 1 93 131 GLY B O 1
ATOM 4246 N N . TRP B 1 132 ? -8.117 5.102 16.938 1 90.31 132 TRP B N 1
ATOM 4247 C CA . TRP B 1 132 ? -6.84 4.445 16.656 1 90.31 132 TRP B CA 1
ATOM 4248 C C . TRP B 1 132 ? -6.633 4.273 15.148 1 90.31 132 TRP B C 1
ATOM 4250 O O . TRP B 1 132 ? -7.598 4.27 14.383 1 90.31 132 TRP B O 1
ATOM 4260 N N . PRO B 1 133 ? -5.449 4.184 14.672 1 89.5 133 PRO B N 1
ATOM 4261 C CA . PRO B 1 133 ? -5.133 4.23 13.242 1 89.5 133 PRO B CA 1
ATOM 4262 C C . PRO B 1 133 ? -5.867 3.156 12.445 1 89.5 133 PRO B C 1
ATOM 4264 O O . PRO B 1 133 ? -6.371 3.43 11.352 1 89.5 133 PRO B O 1
ATOM 4267 N N . ASP B 1 134 ? -5.969 1.977 12.938 1 92.44 134 ASP B N 1
ATOM 4268 C CA . ASP B 1 134 ? -6.672 0.908 12.234 1 92.44 134 ASP B CA 1
ATOM 4269 C C . ASP B 1 134 ? -8.141 1.267 12.016 1 92.44 134 ASP B C 1
ATOM 4271 O O . ASP B 1 134 ? -8.727 0.902 11 1 92.44 134 ASP B O 1
ATOM 4275 N N . LEU B 1 135 ? -8.672 1.882 13.008 1 94.81 135 LEU B N 1
ATOM 4276 C CA . LEU B 1 135 ? -10.055 2.322 12.867 1 94.81 135 LEU B CA 1
ATOM 4277 C C . LEU B 1 135 ? -10.188 3.359 11.758 1 94.81 135 LEU B C 1
ATOM 4279 O O . LEU B 1 135 ? -11.148 3.334 10.992 1 94.81 135 LEU B O 1
ATOM 4283 N N . VAL B 1 136 ? -9.312 4.262 11.703 1 95 136 VAL B N 1
ATOM 4284 C CA . VAL B 1 136 ? -9.32 5.293 10.672 1 95 136 VAL B CA 1
ATOM 4285 C C . VAL B 1 136 ? -9.266 4.645 9.289 1 95 136 VAL B C 1
ATOM 4287 O O . VAL B 1 136 ? -10.039 5 8.398 1 95 136 VAL B O 1
ATOM 4290 N N . LEU B 1 137 ? -8.312 3.711 9.125 1 95.62 137 LEU B N 1
ATOM 4291 C CA . LEU B 1 137 ? -8.203 3.006 7.852 1 95.62 137 LEU B CA 1
ATOM 4292 C C . LEU B 1 137 ? -9.484 2.246 7.535 1 95.62 137 LEU B C 1
ATOM 4294 O O . LEU B 1 137 ? -9.93 2.232 6.387 1 95.62 137 LEU B O 1
ATOM 4298 N N . TRP B 1 138 ? -9.984 1.626 8.547 1 95.12 138 TRP B N 1
ATOM 4299 C CA . TRP B 1 138 ? -11.219 0.86 8.398 1 95.12 138 TRP B CA 1
ATOM 4300 C C . TRP B 1 138 ? -12.352 1.739 7.871 1 95.12 138 TRP B C 1
ATOM 4302 O O . TRP B 1 138 ? -13.008 1.389 6.891 1 95.12 138 TRP B O 1
ATOM 4312 N N . GLU B 1 139 ? -12.562 2.881 8.453 1 96.25 139 GLU B N 1
ATOM 4313 C CA . GLU B 1 139 ? -13.625 3.799 8.062 1 96.25 139 GLU B CA 1
ATOM 4314 C C . GLU B 1 139 ? -13.352 4.414 6.695 1 96.25 139 GLU B C 1
ATOM 4316 O O . GLU B 1 139 ? -14.273 4.625 5.906 1 96.25 139 GLU B O 1
ATOM 4321 N N . LEU B 1 140 ? -12.125 4.684 6.527 1 96.81 140 LEU B N 1
ATOM 4322 C CA . LEU B 1 140 ? -11.742 5.246 5.234 1 96.81 140 LEU B CA 1
ATOM 4323 C C . LEU B 1 140 ? -12.055 4.27 4.105 1 96.81 140 LEU B C 1
ATOM 4325 O O . LEU B 1 140 ? -12.602 4.664 3.072 1 96.81 140 LEU B O 1
ATOM 4329 N N . LEU B 1 141 ? -11.688 3.043 4.297 1 96.44 141 LEU B N 1
ATOM 4330 C CA . LEU B 1 141 ? -11.938 2.018 3.289 1 96.44 141 LEU B CA 1
ATOM 4331 C C . LEU B 1 141 ? -13.43 1.875 3.018 1 96.44 141 LEU B C 1
ATOM 4333 O O . LEU B 1 141 ? -13.852 1.795 1.86 1 96.44 141 LEU B O 1
ATOM 4337 N N . MET B 1 142 ? -14.227 1.881 4.062 1 95.5 142 MET B N 1
ATOM 4338 C CA . MET B 1 142 ? -15.672 1.771 3.916 1 95.5 142 MET B CA 1
ATOM 4339 C C . MET B 1 142 ? -16.234 2.963 3.145 1 95.5 142 MET B C 1
ATOM 4341 O O . MET B 1 142 ? -17.062 2.793 2.25 1 95.5 142 MET B O 1
ATOM 4345 N N . GLY B 1 143 ? -15.789 4.113 3.539 1 96.56 143 GLY B N 1
ATOM 4346 C CA . GLY B 1 143 ? -16.25 5.316 2.871 1 96.56 143 GLY B CA 1
ATOM 4347 C C . GLY B 1 143 ? -15.875 5.371 1.402 1 96.56 143 GLY B C 1
ATOM 4348 O O . GLY B 1 143 ? -16.703 5.723 0.555 1 96.56 143 GLY B O 1
ATOM 4349 N N . LEU B 1 144 ? -14.633 5.027 1.101 1 98.06 144 LEU B N 1
ATOM 4350 C CA . LEU B 1 144 ? -14.148 5.062 -0.277 1 98.06 144 LEU B CA 1
ATOM 4351 C C . LEU B 1 144 ? -14.812 3.969 -1.11 1 98.06 144 LEU B C 1
ATOM 4353 O O . LEU B 1 144 ? -15.078 4.16 -2.299 1 98.06 144 LEU B O 1
ATOM 4357 N N . TRP B 1 145 ? -15.031 2.838 -0.5 1 96.88 145 TRP B N 1
ATOM 4358 C CA . TRP B 1 145 ? -15.719 1.737 -1.172 1 96.88 145 TRP B CA 1
ATOM 4359 C C . TRP B 1 145 ? -17.094 2.166 -1.652 1 96.88 145 TRP B C 1
ATOM 4361 O O . TRP B 1 145 ? -17.5 1.844 -2.773 1 96.88 145 TRP B O 1
ATOM 4371 N N . ARG B 1 146 ? -17.812 2.889 -0.832 1 96 146 ARG B N 1
ATOM 4372 C CA . ARG B 1 146 ? -19.156 3.357 -1.194 1 96 146 ARG B CA 1
ATOM 4373 C C . ARG B 1 146 ? -19.109 4.238 -2.438 1 96 146 ARG B C 1
ATOM 4375 O O . ARG B 1 146 ? -20 4.172 -3.287 1 96 146 ARG B O 1
ATOM 4382 N N . VAL B 1 147 ? -18.125 5.023 -2.516 1 97.38 147 VAL B N 1
ATOM 4383 C CA . VAL B 1 147 ? -17.969 5.918 -3.66 1 97.38 147 VAL B CA 1
ATOM 4384 C C . VAL B 1 147 ? -17.594 5.113 -4.898 1 97.38 147 VAL B C 1
ATOM 4386 O O . VAL B 1 147 ? -18.109 5.348 -5.988 1 97.38 147 VAL B O 1
ATOM 4389 N N . LEU B 1 148 ? -16.688 4.188 -4.734 1 97.12 148 LEU B N 1
ATOM 4390 C CA . LEU B 1 148 ? -16.234 3.355 -5.84 1 97.12 148 LEU B CA 1
ATOM 4391 C C . LEU B 1 148 ? -17.391 2.574 -6.449 1 97.12 148 LEU B C 1
ATOM 4393 O O . LEU B 1 148 ? -17.453 2.398 -7.668 1 97.12 148 LEU B O 1
ATOM 4397 N N . LYS B 1 149 ? -18.281 2.117 -5.617 1 94.75 149 LYS B N 1
ATOM 4398 C CA . LYS B 1 149 ? -19.422 1.336 -6.074 1 94.75 149 LYS B CA 1
ATOM 4399 C C . LYS B 1 149 ? -20.297 2.145 -7.031 1 94.75 149 LYS B C 1
ATOM 4401 O O . LYS B 1 149 ? -20.969 1.579 -7.895 1 94.75 149 LYS B O 1
ATOM 4406 N N . GLY B 1 150 ? -20.203 3.406 -6.867 1 94.56 150 GLY B N 1
ATOM 4407 C CA . GLY B 1 150 ? -21 4.27 -7.715 1 94.56 150 GLY B CA 1
ATOM 4408 C C . GLY B 1 150 ? -20.406 4.496 -9.086 1 94.56 150 GLY B C 1
ATOM 4409 O O . GLY B 1 150 ? -21.078 4.996 -9.992 1 94.56 150 GLY B O 1
ATOM 4410 N N . LEU B 1 151 ? -19.172 4.078 -9.273 1 95.81 151 LEU B N 1
ATOM 4411 C CA . LEU B 1 151 ? -18.5 4.246 -10.555 1 95.81 151 LEU B CA 1
ATOM 4412 C C . LEU B 1 151 ? -18.672 3.002 -11.422 1 95.81 151 LEU B C 1
ATOM 4414 O O . LEU B 1 151 ? -18.594 1.878 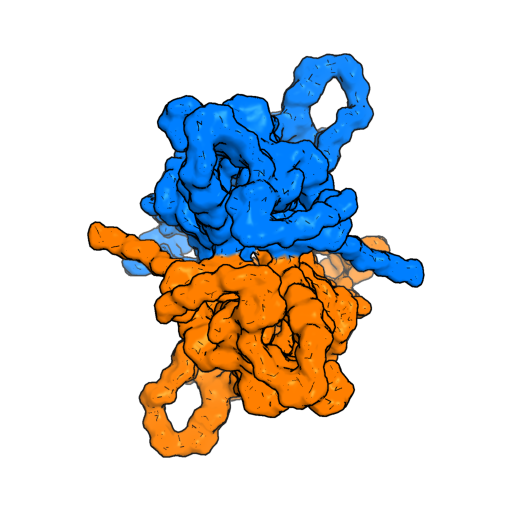-10.922 1 95.81 151 LEU B O 1
ATOM 4418 N N . GLU B 1 152 ? -18.938 3.174 -12.633 1 93.44 152 GLU B N 1
ATOM 4419 C CA . GLU B 1 152 ? -19.031 2.055 -13.562 1 93.44 152 GLU B CA 1
ATOM 4420 C C . GLU B 1 152 ? -17.656 1.54 -13.969 1 93.44 152 GLU B C 1
ATOM 4422 O O . GLU B 1 152 ? -16.828 2.299 -14.469 1 93.44 152 GLU B O 1
ATOM 4427 N N . PRO B 1 153 ? -17.5 0.283 -13.742 1 91.44 153 PRO B N 1
ATOM 4428 C CA . PRO B 1 153 ? -16.188 -0.26 -14.055 1 91.44 153 PRO B CA 1
ATOM 4429 C C . PRO B 1 153 ? -15.945 -0.391 -15.562 1 91.44 153 PRO B C 1
ATOM 4431 O O . PRO B 1 153 ? -16.547 -1.245 -16.219 1 91.44 153 PRO B O 1
ATOM 4434 N N . LYS B 1 154 ? -15.195 0.421 -16.125 1 88.38 154 LYS B N 1
ATOM 4435 C CA . LYS B 1 154 ? -14.805 0.379 -17.531 1 88.38 154 LYS B CA 1
ATOM 4436 C C . LYS B 1 154 ? -13.391 0.927 -17.719 1 88.38 154 LYS B C 1
ATOM 4438 O O . LYS B 1 154 ? -13.109 2.068 -17.359 1 88.38 154 LYS B O 1
ATOM 4443 N N . GLY B 1 155 ? -12.648 0.134 -18.297 1 94.88 155 GLY B N 1
ATOM 4444 C CA . GLY B 1 155 ? -11.32 0.6 -18.641 1 94.88 155 GLY B CA 1
ATOM 4445 C C . GLY B 1 155 ? -10.469 0.927 -17.422 1 94.88 155 GLY B C 1
ATOM 4446 O O . GLY B 1 155 ? -10.344 0.11 -16.516 1 94.88 155 GLY B O 1
ATOM 4447 N N . GLN B 1 156 ? -9.914 2.158 -17.422 1 97.31 156 GLN B N 1
ATOM 4448 C CA . GLN B 1 156 ? -8.953 2.574 -16.406 1 97.31 156 GLN B CA 1
ATOM 4449 C C . GLN B 1 156 ? -9.617 3.49 -15.375 1 97.31 156 GLN B C 1
ATOM 4451 O O . GLN B 1 156 ? -10.414 4.359 -15.727 1 97.31 156 GLN B O 1
ATOM 4456 N N . LEU B 1 157 ? -9.281 3.256 -14.156 1 98.31 157 LEU B N 1
ATOM 4457 C CA . LEU B 1 157 ? -9.609 4.195 -13.086 1 98.31 157 LEU B CA 1
ATOM 4458 C C . LEU B 1 157 ? -8.391 5.004 -12.68 1 98.31 157 LEU B C 1
ATOM 4460 O O . LEU B 1 157 ? -7.367 4.438 -12.281 1 98.31 157 LEU B O 1
ATOM 4464 N N . ASP B 1 158 ? -8.438 6.309 -12.812 1 98.19 158 ASP B N 1
ATOM 4465 C CA . ASP B 1 158 ? -7.422 7.199 -12.258 1 98.19 158 ASP B CA 1
ATOM 4466 C C . ASP B 1 158 ? -7.828 7.703 -10.875 1 98.19 158 ASP B C 1
ATOM 4468 O O . ASP B 1 158 ? -8.891 8.32 -10.719 1 98.19 158 ASP B O 1
ATOM 4472 N N . ILE B 1 159 ? -7.039 7.41 -9.914 1 98.62 159 ILE B N 1
ATOM 4473 C CA . ILE B 1 159 ? -7.25 7.898 -8.555 1 98.62 159 ILE B CA 1
ATOM 4474 C C . ILE B 1 159 ? -6.262 9.023 -8.25 1 98.62 159 ILE B C 1
ATOM 4476 O O . ILE B 1 159 ? -5.047 8.812 -8.273 1 98.62 159 ILE B O 1
ATOM 4480 N N . TYR B 1 160 ? -6.754 10.18 -8.023 1 98.12 160 TYR B N 1
ATOM 4481 C CA . TYR B 1 160 ? -5.945 11.32 -7.629 1 98.12 160 TYR B CA 1
ATOM 4482 C C . TYR B 1 160 ? -6.051 11.586 -6.133 1 98.12 160 TYR B C 1
ATOM 4484 O O . TYR B 1 160 ? -7.133 11.898 -5.629 1 98.12 160 TYR B O 1
ATOM 4492 N N . LEU B 1 161 ? -4.984 11.43 -5.445 1 97.62 161 LEU B N 1
ATOM 4493 C CA . LEU B 1 161 ? -4.938 11.672 -4.004 1 97.62 161 LEU B CA 1
ATOM 4494 C C . LEU B 1 161 ? -4.246 13 -3.699 1 97.62 161 LEU B C 1
ATOM 4496 O O . LEU B 1 161 ? -3.051 13.148 -3.953 1 97.62 161 LEU B O 1
ATOM 4500 N N . ASP B 1 162 ? -4.969 13.938 -3.217 1 97.25 162 ASP B N 1
ATOM 4501 C CA . ASP B 1 162 ? -4.449 15.234 -2.811 1 97.25 162 ASP B CA 1
ATOM 4502 C C . ASP B 1 162 ? -4.094 15.25 -1.326 1 97.25 162 ASP B C 1
ATOM 4504 O O . ASP B 1 162 ? -4.98 15.25 -0.47 1 97.25 162 ASP B O 1
ATOM 4508 N N . ILE B 1 163 ? -2.814 15.352 -1.021 1 95.31 163 ILE B N 1
ATOM 4509 C CA . ILE B 1 163 ? -2.365 15.242 0.362 1 95.31 163 ILE B CA 1
ATOM 4510 C C . ILE B 1 163 ? -1.903 16.609 0.866 1 95.31 163 ILE B C 1
ATOM 4512 O O . ILE B 1 163 ? -1.155 16.703 1.842 1 95.31 163 ILE B O 1
ATOM 4516 N N . THR B 1 164 ? -2.35 17.672 0.28 1 94.81 164 THR B N 1
ATOM 4517 C CA . THR B 1 164 ? -1.887 19.031 0.531 1 94.81 164 THR B CA 1
ATOM 4518 C C . THR B 1 164 ? -2.336 19.5 1.909 1 94.81 164 THR B C 1
ATOM 4520 O O . THR B 1 164 ? -1.575 20.172 2.621 1 94.81 164 THR B O 1
ATOM 4523 N N . HIS B 1 165 ? -3.518 19.172 2.314 1 93.38 165 HIS B N 1
ATOM 4524 C CA . HIS B 1 165 ? -4.125 19.844 3.461 1 93.38 165 HIS B CA 1
ATOM 4525 C C . HIS B 1 165 ? -4.324 18.875 4.621 1 93.38 165 HIS B C 1
ATOM 4527 O O . HIS B 1 165 ? -4.914 19.234 5.645 1 93.38 165 HIS B O 1
ATOM 4533 N N . GLY B 1 166 ? -3.893 17.641 4.461 1 87 166 GLY B N 1
ATOM 4534 C CA . GLY B 1 166 ? -4.016 16.688 5.547 1 87 166 GLY B CA 1
ATOM 4535 C C . GLY B 1 166 ? -2.994 16.891 6.648 1 87 166 GLY B C 1
ATOM 4536 O O . GLY B 1 166 ? -1.918 17.438 6.406 1 87 166 GLY B O 1
ATOM 4537 N N . ILE B 1 167 ? -3.395 16.469 7.812 1 81.88 167 ILE B N 1
ATOM 4538 C CA . ILE B 1 167 ? -2.393 16.453 8.875 1 81.88 167 ILE B CA 1
ATOM 4539 C C . ILE B 1 167 ? -1.414 15.305 8.641 1 81.88 167 ILE B C 1
ATOM 4541 O O . ILE B 1 167 ? -1.632 14.461 7.77 1 81.88 167 ILE B O 1
ATOM 4545 N N . ASN B 1 168 ? -0.37 15.148 9.328 1 79 168 ASN B N 1
ATOM 4546 C CA . ASN B 1 168 ? 0.85 14.43 8.969 1 79 168 ASN B CA 1
ATOM 4547 C C . ASN B 1 168 ? 0.58 12.953 8.727 1 79 168 ASN B C 1
ATOM 4549 O O . ASN B 1 168 ? 1.124 12.359 7.797 1 79 168 ASN B O 1
ATOM 4553 N N . PHE B 1 169 ? -0.268 12.352 9.531 1 86 169 PHE B N 1
ATOM 4554 C CA . PHE B 1 169 ? -0.375 10.914 9.328 1 86 169 PHE B CA 1
ATOM 4555 C C . PHE B 1 169 ? -1.424 10.594 8.273 1 86 169 PHE B C 1
ATOM 4557 O O . PHE B 1 169 ? -1.436 9.484 7.723 1 86 169 PHE B O 1
ATOM 4564 N N . MET B 1 170 ? -2.297 11.516 7.945 1 89.56 170 MET B N 1
ATOM 4565 C CA . MET B 1 170 ? -3.416 11.281 7.039 1 89.56 170 MET B CA 1
ATOM 4566 C C . MET B 1 170 ? -2.918 10.891 5.652 1 89.56 170 MET B C 1
ATOM 4568 O O . MET B 1 170 ? -3.477 10 5.012 1 89.56 170 MET B O 1
ATOM 4572 N N . PRO B 1 171 ? -1.846 11.562 5.188 1 89.56 171 PRO B N 1
ATOM 4573 C CA . PRO B 1 171 ? -1.362 11.18 3.857 1 89.56 171 PRO B CA 1
ATOM 4574 C C . PRO B 1 171 ? -0.958 9.711 3.775 1 89.56 171 PRO B C 1
ATOM 4576 O O . PRO B 1 171 ? -1.274 9.031 2.793 1 89.56 171 PRO B O 1
ATOM 4579 N N . ALA B 1 172 ? -0.302 9.227 4.801 1 91.44 172 ALA B N 1
ATOM 4580 C CA . ALA B 1 172 ? 0.147 7.836 4.797 1 91.44 172 ALA B CA 1
ATOM 4581 C C . ALA B 1 172 ? -1.039 6.875 4.812 1 91.44 172 ALA B C 1
ATOM 4583 O O . ALA B 1 172 ? -1.071 5.906 4.047 1 91.44 172 ALA B O 1
ATOM 4584 N N . VAL B 1 173 ? -1.988 7.176 5.66 1 94 173 VAL B N 1
ATOM 4585 C CA . VAL B 1 173 ? -3.146 6.297 5.789 1 94 173 VAL B CA 1
ATOM 4586 C C . VAL B 1 173 ? -3.996 6.375 4.523 1 94 173 VAL B C 1
ATOM 4588 O O . VAL B 1 173 ? -4.488 5.352 4.035 1 94 173 VAL B O 1
ATOM 4591 N N . ALA B 1 174 ? -4.16 7.547 4.039 1 95.69 174 ALA B N 1
ATOM 4592 C CA . ALA B 1 174 ? -4.961 7.738 2.832 1 95.69 174 ALA B CA 1
ATOM 4593 C C . ALA B 1 174 ? -4.305 7.074 1.625 1 95.69 174 ALA B C 1
ATOM 4595 O O . ALA B 1 174 ? -4.988 6.535 0.753 1 95.69 174 ALA B O 1
ATOM 4596 N N . LEU B 1 175 ? -3.002 7.195 1.552 1 95.75 175 LEU B N 1
ATOM 4597 C CA . LEU B 1 175 ? -2.285 6.531 0.469 1 95.75 175 LEU B CA 1
ATOM 4598 C C . LEU B 1 175 ? -2.502 5.023 0.518 1 95.75 175 LEU B C 1
ATOM 4600 O O . LEU B 1 175 ? -2.744 4.391 -0.514 1 95.75 175 LEU B O 1
ATOM 4604 N N . HIS B 1 176 ? -2.369 4.496 1.671 1 95.94 176 HIS B N 1
ATOM 4605 C CA . HIS B 1 176 ? -2.592 3.062 1.83 1 95.94 176 HIS B CA 1
ATOM 4606 C C . HIS B 1 176 ? -4.016 2.682 1.447 1 95.94 176 HIS B C 1
ATOM 4608 O O . HIS B 1 176 ? -4.23 1.705 0.724 1 95.94 176 HIS B O 1
ATOM 4614 N N . ALA B 1 177 ? -4.98 3.438 1.942 1 97.56 177 ALA B N 1
ATOM 4615 C CA . ALA B 1 177 ? -6.379 3.188 1.611 1 97.56 177 ALA B CA 1
ATOM 4616 C C . ALA B 1 177 ? -6.609 3.268 0.105 1 97.56 177 ALA B C 1
ATOM 4618 O O . ALA B 1 177 ? -7.355 2.465 -0.458 1 97.56 177 ALA B O 1
ATOM 4619 N N . ALA B 1 178 ? -6.004 4.246 -0.516 1 98.31 178 ALA B N 1
ATOM 4620 C CA . ALA B 1 178 ? -6.168 4.434 -1.955 1 98.31 178 ALA B CA 1
ATOM 4621 C C . ALA B 1 178 ? -5.582 3.258 -2.732 1 98.31 178 ALA B C 1
ATOM 4623 O O . ALA B 1 178 ? -6.113 2.869 -3.775 1 98.31 178 ALA B O 1
ATOM 4624 N N . ARG B 1 179 ? -4.5 2.748 -2.277 1 97.31 179 ARG B N 1
ATOM 4625 C CA . ARG B 1 179 ? -3.924 1.562 -2.898 1 97.31 179 ARG B CA 1
ATOM 4626 C C . ARG B 1 179 ? -4.883 0.379 -2.816 1 97.31 179 ARG B C 1
ATOM 4628 O O . ARG B 1 179 ? -5.078 -0.338 -3.801 1 97.31 179 ARG B O 1
ATOM 4635 N N . LEU B 1 180 ? -5.395 0.192 -1.638 1 97.94 180 LEU B N 1
ATOM 4636 C CA . LEU B 1 180 ? -6.363 -0.886 -1.466 1 97.94 180 LEU B CA 1
ATOM 4637 C C . LEU B 1 180 ? -7.59 -0.66 -2.344 1 97.94 180 LEU B C 1
ATOM 4639 O O . LEU B 1 180 ? -8.141 -1.611 -2.9 1 97.94 180 LEU B O 1
ATOM 4643 N N . LEU B 1 181 ? -7.973 0.576 -2.422 1 98.69 181 LEU B N 1
ATOM 4644 C CA . LEU B 1 181 ? -9.109 0.928 -3.26 1 98.69 181 LEU B CA 1
ATOM 4645 C C . LEU B 1 181 ? -8.836 0.598 -4.723 1 98.69 181 LEU B C 1
ATOM 4647 O O . LEU B 1 181 ? -9.727 0.135 -5.441 1 98.69 181 LEU B O 1
ATOM 4651 N N . ALA B 1 182 ? -7.664 0.93 -5.195 1 98.5 182 ALA B N 1
ATOM 4652 C CA . ALA B 1 182 ? -7.27 0.594 -6.559 1 98.5 182 ALA B CA 1
ATOM 4653 C C . ALA B 1 182 ? -7.422 -0.901 -6.824 1 98.5 182 ALA B C 1
ATOM 4655 O O . ALA B 1 182 ? -7.891 -1.304 -7.891 1 98.5 182 ALA B O 1
ATOM 4656 N N . SER B 1 183 ? -6.984 -1.601 -5.883 1 97.81 183 SER B N 1
ATOM 4657 C CA . SER B 1 183 ? -7.113 -3.053 -5.953 1 97.81 183 SER B CA 1
ATOM 4658 C C . SER B 1 183 ? -8.578 -3.479 -5.992 1 97.81 183 SER B C 1
ATOM 4660 O O . SER B 1 183 ? -8.945 -4.363 -6.77 1 97.81 183 SER B O 1
ATOM 4662 N N . LEU B 1 184 ? -9.398 -2.934 -5.156 1 97.69 184 LEU B N 1
ATOM 4663 C CA . LEU B 1 184 ? -10.828 -3.217 -5.148 1 97.69 184 LEU B CA 1
ATOM 4664 C C . LEU B 1 184 ? -11.461 -2.859 -6.492 1 97.69 184 LEU B C 1
ATOM 4666 O O . LEU B 1 184 ? -12.367 -3.551 -6.961 1 97.69 184 LEU B O 1
ATOM 4670 N N . ALA B 1 185 ? -11.008 -1.783 -7.098 1 98.19 185 ALA B N 1
ATOM 4671 C CA . ALA B 1 185 ? -11.508 -1.369 -8.406 1 98.19 185 ALA B CA 1
ATOM 4672 C C . ALA B 1 185 ? -11.258 -2.449 -9.453 1 98.19 185 ALA B C 1
ATOM 4674 O O . ALA B 1 185 ? -12.125 -2.721 -10.289 1 98.19 185 ALA B O 1
ATOM 4675 N N . LEU B 1 186 ? -10.125 -3.016 -9.414 1 97.44 186 LEU B N 1
ATOM 4676 C CA . LEU B 1 186 ? -9.797 -4.098 -10.336 1 97.44 186 LEU B CA 1
ATOM 4677 C C . LEU B 1 186 ? -10.75 -5.277 -10.148 1 97.44 186 LEU B C 1
ATOM 4679 O O . LEU B 1 186 ? -11.242 -5.848 -11.125 1 97.44 186 LEU B O 1
ATOM 4683 N N . ALA B 1 187 ? -10.961 -5.609 -8.898 1 95.88 187 ALA B N 1
ATOM 4684 C CA . ALA B 1 187 ? -11.867 -6.715 -8.586 1 95.88 187 ALA B CA 1
ATOM 4685 C C . ALA B 1 187 ? -13.281 -6.426 -9.086 1 95.88 187 ALA B C 1
ATOM 4687 O O . ALA B 1 187 ? -14.008 -7.344 -9.477 1 95.88 187 ALA B O 1
ATOM 4688 N N . ARG B 1 188 ? -13.625 -5.195 -9.117 1 95.31 188 ARG B N 1
ATOM 4689 C CA . ARG B 1 188 ? -14.961 -4.793 -9.555 1 95.31 188 ARG B CA 1
ATOM 4690 C C . ARG B 1 188 ? -15.078 -4.871 -11.078 1 95.31 188 ARG B C 1
ATOM 4692 O O . ARG B 1 188 ? -16.188 -4.883 -11.617 1 95.31 188 ARG B O 1
ATOM 4699 N N . GLY B 1 189 ? -13.875 -4.777 -11.734 1 95 189 GLY B N 1
ATOM 4700 C CA . GLY B 1 189 ? -13.984 -4.953 -13.18 1 95 189 GLY B CA 1
ATOM 4701 C C . GLY B 1 189 ? -13.188 -3.932 -13.969 1 95 189 GLY B C 1
ATOM 4702 O O . GLY B 1 189 ? -13.133 -3.998 -15.195 1 95 189 GLY B O 1
ATOM 4703 N N . PHE B 1 190 ? -12.625 -2.924 -13.242 1 96.88 190 PHE B N 1
ATOM 4704 C CA . PHE B 1 190 ? -11.703 -2.049 -13.961 1 96.88 190 PHE B CA 1
ATOM 4705 C C . PHE B 1 190 ? -10.508 -2.834 -14.477 1 96.88 190 PHE B C 1
ATOM 4707 O O . PHE B 1 190 ? -10.047 -3.777 -13.836 1 96.88 190 PHE B O 1
ATOM 4714 N N . GLU B 1 191 ? -9.961 -2.453 -15.578 1 96.44 191 GLU B N 1
ATOM 4715 C CA . GLU B 1 191 ? -8.852 -3.17 -16.203 1 96.44 191 GLU B CA 1
ATOM 4716 C C . GLU B 1 191 ? -7.516 -2.732 -15.617 1 96.44 191 GLU B C 1
ATOM 4718 O O . GLU B 1 191 ? -6.547 -3.492 -15.633 1 96.44 191 GLU B O 1
ATOM 4723 N N . ARG B 1 192 ? -7.578 -1.53 -15.188 1 96.38 192 ARG B N 1
ATOM 4724 C CA . ARG B 1 192 ? -6.375 -0.917 -14.633 1 96.38 192 ARG B CA 1
ATOM 4725 C C . ARG B 1 192 ? -6.73 0.232 -13.695 1 96.38 192 ARG B C 1
ATOM 4727 O O . ARG B 1 192 ? -7.762 0.882 -13.867 1 96.38 192 ARG B O 1
ATOM 4734 N N . ALA B 1 193 ? -5.895 0.42 -12.711 1 97.94 193 ALA B N 1
ATOM 4735 C CA . ALA B 1 193 ? -6.02 1.591 -11.844 1 97.94 193 ALA B CA 1
ATOM 4736 C C . ALA B 1 193 ? -4.68 2.305 -11.695 1 97.94 193 ALA B C 1
ATOM 4738 O O . ALA B 1 193 ? -3.635 1.66 -11.578 1 97.94 193 ALA B O 1
ATOM 4739 N N . VAL B 1 194 ? -4.715 3.619 -11.781 1 97.5 194 VAL B N 1
ATOM 4740 C CA . VAL B 1 194 ? -3.514 4.422 -11.578 1 97.5 194 VAL B CA 1
ATOM 4741 C C . VAL B 1 194 ? -3.725 5.383 -10.406 1 97.5 194 VAL B C 1
ATOM 4743 O O . VAL B 1 194 ? -4.668 6.18 -10.414 1 97.5 194 VAL B O 1
ATOM 4746 N N . LEU B 1 195 ? -2.877 5.234 -9.438 1 97.88 195 LEU B N 1
ATOM 4747 C CA . LEU B 1 195 ? -2.904 6.113 -8.273 1 97.88 195 LEU B CA 1
ATOM 4748 C C . LEU B 1 195 ? -1.813 7.176 -8.367 1 97.88 195 LEU B C 1
ATOM 4750 O O . LEU B 1 195 ? -0.636 6.848 -8.531 1 97.88 195 LEU B O 1
ATOM 4754 N N . LYS B 1 196 ? -2.213 8.414 -8.359 1 96.56 196 LYS B N 1
ATOM 4755 C CA . LYS B 1 196 ? -1.29 9.539 -8.312 1 96.56 196 LYS B CA 1
ATOM 4756 C C . LYS B 1 196 ? -1.564 10.43 -7.105 1 96.56 196 LYS B C 1
ATOM 4758 O O . LYS B 1 196 ? -2.691 10.883 -6.902 1 96.56 196 LYS B O 1
ATOM 4763 N N . ALA B 1 197 ? -0.567 10.609 -6.305 1 96.31 197 ALA B N 1
ATOM 4764 C CA . ALA B 1 197 ? -0.69 11.531 -5.18 1 96.31 197 ALA B CA 1
ATOM 4765 C C . ALA B 1 197 ? -0.058 12.883 -5.504 1 96.31 197 ALA B C 1
ATOM 4767 O O . ALA B 1 197 ? 1 12.938 -6.137 1 96.31 197 ALA B O 1
ATOM 4768 N N . TYR B 1 198 ? -0.711 13.969 -5.062 1 95.56 198 TYR B N 1
ATOM 4769 C CA . TYR B 1 198 ? -0.259 15.328 -5.336 1 95.56 198 TYR B CA 1
ATOM 4770 C C . TYR B 1 198 ? -0.136 16.125 -4.051 1 95.56 198 TYR B C 1
ATOM 4772 O O . TYR B 1 198 ? -0.849 15.875 -3.078 1 95.56 198 TYR B O 1
ATOM 4780 N N . ASN B 1 199 ? 0.764 17 -4.102 1 94.25 199 ASN B N 1
ATOM 4781 C CA . ASN B 1 199 ? 0.957 18 -3.047 1 94.25 199 ASN B CA 1
ATOM 4782 C C . ASN B 1 199 ? 1.287 19.375 -3.623 1 94.25 199 ASN B C 1
ATOM 4784 O O . ASN B 1 199 ? 2.039 19.484 -4.594 1 94.25 199 ASN B O 1
ATOM 4788 N N . ALA B 1 200 ? 0.64 20.375 -3.068 1 94.56 200 ALA B N 1
ATOM 4789 C CA . ALA B 1 200 ? 1.022 21.719 -3.457 1 94.56 200 ALA B CA 1
ATOM 4790 C C . ALA B 1 200 ? 2.375 22.109 -2.859 1 94.56 200 ALA B C 1
ATOM 4792 O O . ALA B 1 200 ? 2.619 21.891 -1.671 1 94.56 200 ALA B O 1
ATOM 4793 N N . LEU B 1 201 ? 3.213 22.672 -3.648 1 89.19 201 LEU B N 1
ATOM 4794 C CA . LEU B 1 201 ? 4.543 23.062 -3.195 1 89.19 201 LEU B CA 1
ATOM 4795 C C . LEU B 1 201 ? 4.5 24.391 -2.441 1 89.19 201 LEU B C 1
ATOM 4797 O O . LEU B 1 201 ? 3.842 25.344 -2.881 1 89.19 201 LEU B O 1
ATOM 4801 N N . PRO B 1 202 ? 5.211 24.406 -1.355 1 82.56 202 PRO B N 1
ATOM 4802 C CA . PRO B 1 202 ? 5.211 25.656 -0.596 1 82.56 202 PRO B CA 1
ATOM 4803 C C . PRO B 1 202 ? 5.742 26.844 -1.405 1 82.56 202 PRO B C 1
ATOM 4805 O O . PRO B 1 202 ? 6.734 26.703 -2.125 1 82.56 202 PRO B O 1
ATOM 4808 N N . GLY B 1 203 ? 5.102 27.969 -1.298 1 83.38 203 GLY B N 1
ATOM 4809 C CA . GLY B 1 203 ? 5.559 29.203 -1.931 1 83.38 203 GLY B CA 1
ATOM 4810 C C . GLY B 1 203 ? 5.035 29.375 -3.346 1 83.38 203 GLY B C 1
ATOM 4811 O O . GLY B 1 203 ? 4.574 30.453 -3.717 1 83.38 203 GLY B O 1
ATOM 4812 N N . THR B 1 204 ? 5.094 28.297 -4.105 1 87.38 204 THR B N 1
ATOM 4813 C CA . THR B 1 204 ? 4.633 28.375 -5.488 1 87.38 204 THR B CA 1
ATOM 4814 C C . THR B 1 204 ? 3.211 27.844 -5.613 1 87.38 204 THR B C 1
ATOM 4816 O O . THR B 1 204 ? 2.494 28.188 -6.559 1 87.38 204 THR B O 1
ATOM 4819 N N . TRP B 1 205 ? 2.848 27 -4.723 1 94 205 TRP B N 1
ATOM 4820 C CA . TRP B 1 205 ? 1.538 26.359 -4.66 1 94 205 TRP B CA 1
ATOM 4821 C C . TRP B 1 205 ? 1.246 25.594 -5.945 1 94 205 TRP B C 1
ATOM 4823 O O . TRP B 1 205 ? 0.1 25.547 -6.398 1 94 205 TRP B O 1
ATOM 4833 N N . GLN B 1 206 ? 2.307 25.188 -6.598 1 94 206 GLN B N 1
ATOM 4834 C CA . GLN B 1 206 ? 2.174 24.281 -7.734 1 94 206 GLN B CA 1
ATOM 4835 C C . GLN B 1 206 ? 1.854 22.859 -7.273 1 94 206 GLN B C 1
ATOM 4837 O O . GLN B 1 206 ? 2.529 22.312 -6.398 1 94 206 GLN B O 1
ATOM 4842 N N . LEU B 1 207 ? 0.811 22.312 -7.84 1 94.81 207 LEU B N 1
ATOM 4843 C CA . LEU B 1 207 ? 0.518 20.922 -7.543 1 94.81 207 LEU B CA 1
ATOM 4844 C C . LEU B 1 207 ? 1.523 20 -8.227 1 94.81 207 LEU B C 1
ATOM 4846 O O . LEU B 1 207 ? 1.62 19.984 -9.453 1 94.81 207 LEU B O 1
ATOM 4850 N N . ALA B 1 208 ? 2.229 19.281 -7.422 1 92.88 208 ALA B N 1
ATOM 4851 C CA . ALA B 1 208 ? 3.242 18.359 -7.941 1 92.88 208 ALA B CA 1
ATOM 4852 C C . ALA B 1 208 ? 2.885 16.906 -7.613 1 92.88 208 ALA B C 1
ATOM 4854 O O . ALA B 1 208 ? 2.428 16.609 -6.512 1 92.88 208 ALA B O 1
ATOM 4855 N N . LYS B 1 209 ? 3.064 16.047 -8.633 1 93.81 209 LYS B N 1
ATOM 4856 C CA . LYS B 1 209 ? 2.908 14.617 -8.398 1 93.81 209 LYS B CA 1
ATOM 4857 C C . LYS B 1 209 ? 4.066 14.062 -7.578 1 93.81 209 LYS B C 1
ATOM 4859 O O . LYS B 1 209 ? 5.223 14.125 -8.008 1 93.81 209 LYS B O 1
ATOM 4864 N N . VAL B 1 210 ? 3.756 13.469 -6.426 1 92.81 210 VAL B N 1
ATOM 4865 C CA . VAL B 1 210 ? 4.828 13.055 -5.523 1 92.81 210 VAL B CA 1
ATOM 4866 C C . VAL B 1 210 ? 4.883 11.531 -5.453 1 92.81 210 VAL B C 1
ATOM 4868 O O . VAL B 1 210 ? 5.828 10.961 -4.898 1 92.81 210 VAL B O 1
ATOM 4871 N N . TYR B 1 211 ? 3.932 10.914 -5.93 1 91.94 211 TYR B N 1
ATOM 4872 C CA . TYR B 1 211 ? 3.812 9.461 -5.918 1 91.94 211 TYR B CA 1
ATOM 4873 C C . TYR B 1 211 ? 2.971 8.977 -7.09 1 91.94 211 TYR B C 1
ATOM 4875 O O . TYR B 1 211 ? 1.988 9.617 -7.465 1 91.94 211 TYR B O 1
ATOM 4883 N N . SER B 1 212 ? 3.324 7.863 -7.664 1 92.44 212 SER B N 1
ATOM 4884 C CA . SER B 1 212 ? 2.516 7.203 -8.68 1 92.44 212 SER B CA 1
ATOM 4885 C C . SER B 1 212 ? 2.695 5.688 -8.633 1 92.44 212 SER B C 1
ATOM 4887 O O . SER B 1 212 ? 3.807 5.195 -8.422 1 92.44 212 SER B O 1
ATOM 4889 N N . GLU B 1 213 ? 1.662 5.016 -8.727 1 93.88 213 GLU B N 1
ATOM 4890 C CA . GLU B 1 213 ? 1.668 3.559 -8.789 1 93.88 213 GLU B CA 1
ATOM 4891 C C . GLU B 1 213 ? 0.572 3.039 -9.719 1 93.88 213 GLU B C 1
ATOM 4893 O O . GLU B 1 213 ? -0.541 3.57 -9.727 1 93.88 213 GLU B O 1
ATOM 4898 N N . THR B 1 214 ? 0.905 2.088 -10.508 1 94.19 214 THR B N 1
ATOM 4899 C CA . THR B 1 214 ? -0.048 1.469 -11.422 1 94.19 214 THR B CA 1
ATOM 4900 C C . THR B 1 214 ? -0.421 0.067 -10.945 1 94.19 214 THR B C 1
ATOM 4902 O O . THR B 1 214 ? 0.453 -0.725 -10.586 1 94.19 214 THR B O 1
ATOM 4905 N N . PHE B 1 215 ? -1.72 -0.148 -10.953 1 95.69 215 PHE B N 1
ATOM 4906 C CA . PHE B 1 215 ? -2.238 -1.442 -10.531 1 95.69 215 PHE B CA 1
ATOM 4907 C C . PHE B 1 215 ? -2.908 -2.166 -11.695 1 95.69 215 PHE B C 1
ATOM 4909 O O . PHE B 1 215 ? -3.842 -1.641 -12.305 1 95.69 215 PHE B O 1
ATOM 4916 N N . ASP B 1 216 ? -2.441 -3.322 -11.969 1 94.25 216 ASP B N 1
ATOM 4917 C CA . ASP B 1 216 ? -3.096 -4.164 -12.969 1 94.25 216 ASP B CA 1
ATOM 4918 C C . ASP B 1 216 ? -3.426 -5.539 -12.398 1 94.25 216 ASP B C 1
ATOM 4920 O O . ASP B 1 216 ? -3.908 -6.418 -13.117 1 94.25 216 ASP B O 1
ATOM 4924 N N . SER B 1 217 ? -3.078 -5.688 -11.188 1 95.38 217 SER B N 1
ATOM 4925 C CA . SER B 1 217 ? -3.412 -6.906 -10.461 1 95.38 217 SER B CA 1
ATOM 4926 C C . SER B 1 217 ? -3.865 -6.598 -9.039 1 95.38 217 SER B C 1
ATOM 4928 O O . SER B 1 217 ? -3.498 -5.562 -8.477 1 95.38 217 SER B O 1
ATOM 4930 N N . ILE B 1 218 ? -4.586 -7.488 -8.5 1 96.31 218 ILE B N 1
ATOM 4931 C CA . ILE B 1 218 ? -5.086 -7.363 -7.133 1 96.31 218 ILE B CA 1
ATOM 4932 C C . ILE B 1 218 ? -3.91 -7.348 -6.156 1 96.31 218 ILE B C 1
ATOM 4934 O O . ILE B 1 218 ? -2.953 -8.109 -6.312 1 96.31 218 ILE B O 1
ATOM 4938 N N . LEU B 1 219 ? -4.051 -6.48 -5.188 1 94.19 219 LEU B N 1
ATOM 4939 C CA . LEU B 1 219 ? -2.977 -6.246 -4.23 1 94.19 219 LEU B CA 1
ATOM 4940 C C . LEU B 1 219 ? -3.25 -6.969 -2.918 1 94.19 219 LEU B C 1
ATOM 4942 O O . LEU B 1 219 ? -4.383 -6.973 -2.43 1 94.19 219 LEU B O 1
ATOM 4946 N N . PHE B 1 220 ? -2.205 -7.598 -2.359 1 92.31 220 PHE B N 1
ATOM 4947 C CA . PHE B 1 220 ? -2.242 -8.117 -0.996 1 92.31 220 PHE B CA 1
ATOM 4948 C C . PHE B 1 220 ? -1.084 -7.559 -0.174 1 92.31 220 PHE B C 1
ATOM 4950 O O . PHE B 1 220 ? 0.043 -8.047 -0.27 1 92.31 220 PHE B O 1
ATOM 4957 N N . PRO B 1 221 ? -1.368 -6.59 0.695 1 88.5 221 PRO B N 1
ATOM 4958 C CA . PRO B 1 221 ? -0.304 -5.996 1.51 1 88.5 221 PRO B CA 1
ATOM 4959 C C . PRO B 1 221 ? 0.292 -6.984 2.51 1 88.5 221 PRO B C 1
ATOM 4961 O O . PRO B 1 221 ? 1.404 -6.777 3 1 88.5 221 PRO B O 1
ATOM 4964 N N . GLN B 1 222 ? -0.436 -8.016 2.861 1 87.06 222 GLN B N 1
ATOM 4965 C CA . GLN B 1 222 ? -0.008 -9.133 3.697 1 87.06 222 GLN B CA 1
ATOM 4966 C C . GLN B 1 222 ? -0.674 -10.43 3.258 1 87.06 222 GLN B C 1
ATOM 4968 O O . GLN B 1 222 ? -1.676 -10.414 2.539 1 87.06 222 GLN B O 1
ATOM 4973 N N . PRO B 1 223 ? -0.102 -11.453 3.607 1 87.69 223 PRO B N 1
ATOM 4974 C CA . PRO B 1 223 ? -0.78 -12.719 3.291 1 87.69 223 PRO B CA 1
ATOM 4975 C C . PRO B 1 223 ? -2.209 -12.766 3.826 1 87.69 223 PRO B C 1
ATOM 4977 O O . PRO B 1 223 ? -2.447 -12.438 4.992 1 87.69 223 PRO B O 1
ATOM 4980 N N . PRO B 1 224 ? -3.064 -13.195 2.986 1 92.38 224 PRO B N 1
ATOM 4981 C CA . PRO B 1 224 ? -4.473 -13.156 3.395 1 92.38 224 PRO B CA 1
ATOM 4982 C C . PRO B 1 224 ? -4.797 -14.188 4.477 1 92.38 224 PRO B C 1
ATOM 4984 O O . PRO B 1 224 ? -4.121 -15.211 4.582 1 92.38 224 PRO B O 1
ATOM 4987 N N . GLU B 1 225 ? -5.922 -13.945 5.191 1 89.56 225 GLU B N 1
ATOM 4988 C CA . GLU B 1 225 ? -6.32 -14.805 6.301 1 89.56 225 GLU B CA 1
ATOM 4989 C C . GLU B 1 225 ? -7.551 -15.633 5.941 1 89.56 225 GLU B C 1
ATOM 4991 O O . GLU B 1 225 ? -7.836 -16.641 6.586 1 89.56 225 GLU B O 1
ATOM 4996 N N . THR B 1 226 ? -8.227 -15.266 4.973 1 90.88 226 THR B N 1
ATOM 4997 C CA . THR B 1 226 ? -9.445 -15.953 4.586 1 90.88 226 THR B CA 1
ATOM 4998 C C . THR B 1 226 ? -9.203 -16.859 3.377 1 90.88 226 THR B C 1
ATOM 5000 O O . THR B 1 226 ? -8.297 -16.594 2.58 1 90.88 226 THR B O 1
ATOM 5003 N N . ASP B 1 227 ? -10.008 -17.812 3.195 1 91.88 227 ASP B N 1
ATOM 5004 C CA . ASP B 1 227 ? -9.906 -18.703 2.037 1 91.88 227 ASP B CA 1
ATOM 5005 C C . ASP B 1 227 ? -10.18 -17.938 0.741 1 91.88 227 ASP B C 1
ATOM 5007 O O . ASP B 1 227 ? -9.578 -18.234 -0.296 1 91.88 227 ASP B O 1
ATOM 5011 N N . LEU B 1 228 ? -11.086 -17.047 0.823 1 92.88 228 LEU B N 1
ATOM 5012 C CA . LEU B 1 228 ? -11.375 -16.219 -0.347 1 92.88 228 LEU B CA 1
ATOM 5013 C C . LEU B 1 228 ? -10.141 -15.422 -0.767 1 92.88 228 LEU B C 1
ATOM 5015 O O . LEU B 1 228 ? -9.797 -15.391 -1.949 1 92.88 228 LEU B O 1
ATOM 5019 N N . GLY B 1 229 ? -9.547 -14.766 0.2 1 93.5 229 GLY B N 1
ATOM 5020 C CA . GLY B 1 229 ? -8.312 -14.047 -0.078 1 93.5 229 GLY B CA 1
ATOM 5021 C C . GLY B 1 229 ? -7.207 -14.938 -0.607 1 93.5 229 GLY B C 1
ATOM 5022 O O . GLY B 1 229 ? -6.5 -14.562 -1.548 1 93.5 229 GLY B O 1
ATOM 5023 N N . ARG B 1 230 ? -7.105 -16.141 -0.081 1 94.19 230 ARG B N 1
ATOM 5024 C CA . ARG B 1 230 ? -6.051 -17.062 -0.471 1 94.19 230 ARG B CA 1
ATOM 5025 C C . ARG B 1 230 ? -6.277 -17.594 -1.888 1 94.19 230 ARG B C 1
ATOM 5027 O O . ARG B 1 230 ? -5.32 -17.828 -2.629 1 94.19 230 ARG B O 1
ATOM 5034 N N . ALA B 1 231 ? -7.504 -17.812 -2.242 1 95.31 231 ALA B N 1
ATOM 5035 C CA . ALA B 1 231 ? -7.809 -18.25 -3.6 1 95.31 231 ALA B CA 1
ATOM 5036 C C . ALA B 1 231 ? -7.293 -17.25 -4.633 1 95.31 231 ALA B C 1
ATOM 5038 O O . ALA B 1 231 ? -6.73 -17.656 -5.656 1 95.31 231 ALA B O 1
ATOM 5039 N N . LEU B 1 232 ? -7.473 -16 -4.359 1 95.25 232 LEU B N 1
ATOM 5040 C CA . LEU B 1 232 ? -6.992 -14.961 -5.262 1 95.25 232 LEU B CA 1
ATOM 5041 C C . LEU B 1 232 ? -5.477 -14.812 -5.164 1 95.25 232 LEU B C 1
ATOM 5043 O O . LEU B 1 232 ? -4.797 -14.648 -6.18 1 95.25 232 LEU B O 1
ATOM 5047 N N . TYR B 1 233 ? -5.016 -14.898 -3.957 1 93.94 233 TYR B N 1
ATOM 5048 C CA . TYR B 1 233 ? -3.596 -14.742 -3.66 1 93.94 233 TYR B CA 1
ATOM 5049 C C . TYR B 1 233 ? -2.768 -15.812 -4.355 1 93.94 233 TYR B C 1
ATOM 5051 O O . TYR B 1 233 ? -1.706 -15.523 -4.914 1 93.94 233 TYR B O 1
ATOM 5059 N N . TYR B 1 234 ? -3.223 -17.016 -4.441 1 93.75 234 TYR B N 1
ATOM 5060 C CA . TYR B 1 234 ? -2.492 -18.141 -5.008 1 93.75 234 TYR B CA 1
ATOM 5061 C C . TYR B 1 234 ? -2.91 -18.406 -6.449 1 93.75 234 TYR B C 1
ATOM 5063 O O . TYR B 1 234 ? -2.279 -19.188 -7.156 1 93.75 234 TYR B O 1
ATOM 5071 N N . GLY B 1 235 ? -3.98 -17.766 -6.934 1 94.69 235 GLY B N 1
ATOM 5072 C CA . GLY B 1 235 ? -4.398 -17.906 -8.32 1 94.69 235 GLY B CA 1
ATOM 5073 C C . GLY B 1 235 ? -5.27 -19.125 -8.562 1 94.69 235 GLY B C 1
ATOM 5074 O O . GLY B 1 235 ? -5.008 -19.906 -9.477 1 94.69 235 GLY B O 1
ATOM 5075 N N . ALA B 1 236 ? -6.262 -19.297 -7.703 1 96.19 236 ALA B N 1
ATOM 5076 C CA . ALA B 1 236 ? -7.234 -20.375 -7.859 1 96.19 236 ALA B CA 1
ATOM 5077 C C . ALA B 1 236 ? -8.633 -19.812 -8.125 1 96.19 236 ALA B C 1
ATOM 5079 O O . ALA B 1 236 ? -9.508 -19.875 -7.258 1 96.19 236 ALA B O 1
ATOM 5080 N N . PRO B 1 237 ? -8.891 -19.375 -9.328 1 95.94 237 PRO B N 1
ATOM 5081 C CA . PRO B 1 237 ? -10.125 -18.641 -9.609 1 95.94 237 PRO B CA 1
ATOM 5082 C C . PRO B 1 237 ? -11.375 -19.516 -9.5 1 95.94 237 PRO B C 1
ATOM 5084 O O . PRO B 1 237 ? -12.445 -19.031 -9.141 1 95.94 237 PRO B O 1
ATOM 5087 N N . LEU B 1 238 ? -11.273 -20.812 -9.828 1 96 238 LEU B N 1
ATOM 5088 C CA . LEU B 1 238 ? -12.414 -21.703 -9.672 1 96 238 LEU B CA 1
ATOM 5089 C C . LEU B 1 238 ? -12.867 -21.766 -8.219 1 96 238 LEU B C 1
ATOM 5091 O O . LEU B 1 238 ? -14.055 -21.656 -7.926 1 96 238 LEU B O 1
ATOM 5095 N N . HIS B 1 239 ? -11.914 -21.953 -7.355 1 95.25 239 HIS B N 1
ATOM 5096 C CA . HIS B 1 239 ? -12.211 -22.016 -5.93 1 95.25 239 HIS B CA 1
ATOM 5097 C C . HIS B 1 239 ? -12.805 -20.703 -5.441 1 95.25 239 HIS B C 1
ATOM 5099 O O . HIS B 1 239 ? -13.719 -20.703 -4.613 1 95.25 239 HIS B O 1
ATOM 5105 N N . PHE B 1 240 ? -12.289 -19.641 -5.949 1 95.88 240 PHE B N 1
ATOM 5106 C CA . PHE B 1 240 ? -12.836 -18.344 -5.559 1 95.88 240 PHE B CA 1
ATOM 5107 C C . PHE B 1 240 ? -14.297 -18.219 -5.977 1 95.88 240 PHE B C 1
ATOM 5109 O O . PHE B 1 240 ? -15.141 -17.781 -5.191 1 95.88 240 PHE B O 1
ATOM 5116 N N . ALA B 1 241 ? -14.578 -18.531 -7.191 1 94.81 241 ALA B N 1
ATOM 5117 C CA . ALA B 1 241 ? -15.938 -18.438 -7.711 1 94.81 241 ALA B CA 1
ATOM 5118 C C . ALA B 1 241 ? -16.906 -19.234 -6.84 1 94.81 241 ALA B C 1
ATOM 5120 O O . ALA B 1 241 ? -18.016 -18.75 -6.539 1 94.81 241 ALA B O 1
ATOM 5121 N N . LEU B 1 242 ? -16.516 -20.328 -6.445 1 93.56 242 LEU B N 1
ATOM 5122 C CA . LEU B 1 242 ? -17.375 -21.219 -5.668 1 93.56 242 LEU B CA 1
ATOM 5123 C C . LEU B 1 242 ? -17.562 -20.672 -4.254 1 93.56 242 LEU B C 1
ATOM 5125 O O . LEU B 1 242 ? -18.656 -20.797 -3.686 1 93.56 242 LEU B O 1
ATOM 5129 N N . LEU B 1 243 ? -16.531 -20.078 -3.705 1 91.56 243 LEU B N 1
ATOM 5130 C CA . LEU B 1 243 ? -16.594 -19.578 -2.334 1 91.56 243 LEU B CA 1
ATOM 5131 C C . LEU B 1 243 ? -17.344 -18.25 -2.268 1 91.56 243 LEU B C 1
ATOM 5133 O O . LEU B 1 243 ? -17.969 -17.938 -1.25 1 91.56 243 LEU B O 1
ATOM 5137 N N . SER B 1 244 ? -17.188 -17.422 -3.318 1 88.56 244 SER B N 1
ATOM 5138 C CA . SER B 1 244 ? -17.656 -16.047 -3.264 1 88.56 244 SER B CA 1
ATOM 5139 C C . SER B 1 244 ? -19.156 -15.961 -3.469 1 88.56 244 SER B C 1
ATOM 5141 O O . SER B 1 244 ? -19.766 -14.914 -3.244 1 88.56 244 SER B O 1
ATOM 5143 N N . ALA B 1 245 ? -19.797 -17 -3.84 1 78.56 245 ALA B N 1
ATOM 5144 C CA . ALA B 1 245 ? -21.234 -17.031 -4.082 1 78.56 245 ALA B CA 1
ATOM 5145 C C . ALA B 1 245 ? -22.016 -16.516 -2.869 1 78.56 245 ALA B C 1
ATOM 5147 O O . ALA B 1 245 ? -23.078 -15.914 -3.012 1 78.56 245 ALA B O 1
ATOM 5148 N N . GLY B 1 246 ? -21.422 -16.547 -1.768 1 75.19 246 GLY B N 1
ATOM 5149 C CA . GLY B 1 246 ? -22.141 -16.141 -0.571 1 75.19 246 GLY B CA 1
ATOM 5150 C C . GLY B 1 246 ? -21.578 -14.883 0.062 1 75.19 246 GLY B C 1
ATOM 5151 O O . GLY B 1 246 ? -21.953 -14.531 1.181 1 75.19 246 GLY B O 1
ATOM 5152 N N . ALA B 1 247 ? -20.906 -14.188 -0.747 1 82.75 247 ALA B N 1
ATOM 5153 C CA . ALA B 1 247 ? -20.266 -13.023 -0.14 1 82.75 247 ALA B CA 1
ATOM 5154 C C . ALA B 1 247 ? -21.25 -11.859 -0.021 1 82.75 247 ALA B C 1
ATOM 5156 O O . ALA B 1 247 ? -21.969 -11.547 -0.977 1 82.75 247 ALA B O 1
ATOM 5157 N N . GLU B 1 248 ? -21.328 -11.336 1.24 1 83 248 GLU B N 1
ATOM 5158 C CA . GLU B 1 248 ? -22.203 -10.195 1.503 1 83 248 GLU B CA 1
ATOM 5159 C C . GLU B 1 248 ? -21.406 -9.016 2.061 1 83 248 GLU B C 1
ATOM 5161 O O . GLU B 1 248 ? -20.391 -9.211 2.742 1 83 248 GLU B O 1
ATOM 5166 N N . GLU B 1 249 ? -21.922 -7.883 1.681 1 85.31 249 GLU B N 1
ATOM 5167 C CA . GLU B 1 249 ? -21.281 -6.676 2.203 1 85.31 249 GLU B CA 1
ATOM 5168 C C . GLU B 1 249 ? -21.438 -6.586 3.719 1 85.31 249 GLU B C 1
ATOM 5170 O O . GLU B 1 249 ? -22.5 -6.891 4.266 1 85.31 249 GLU B O 1
ATOM 5175 N N . PRO B 1 250 ? -20.328 -6.297 4.309 1 81.44 250 PRO B N 1
ATOM 5176 C CA . PRO B 1 250 ? -20.438 -6.133 5.758 1 81.44 250 PRO B CA 1
ATOM 5177 C C . PRO B 1 250 ? -21.328 -4.953 6.148 1 81.44 250 PRO B C 1
ATOM 5179 O O . PRO B 1 250 ? -21.312 -3.91 5.488 1 81.44 250 PRO B O 1
ATOM 5182 N N . GLU B 1 251 ? -22.156 -5.203 7.074 1 84.19 251 GLU B N 1
ATOM 5183 C CA . GLU B 1 251 ? -22.984 -4.137 7.613 1 84.19 251 GLU B CA 1
ATOM 5184 C C . GLU B 1 251 ? -22.422 -3.604 8.93 1 84.19 251 GLU B C 1
ATOM 5186 O O . GLU B 1 251 ? -23.031 -3.775 9.984 1 84.19 251 GLU B O 1
ATOM 5191 N N . LEU B 1 252 ? -21.359 -3.025 8.867 1 83.19 252 LEU B N 1
ATOM 5192 C CA . LEU B 1 252 ? -20.656 -2.5 10.031 1 83.19 252 LEU B CA 1
ATOM 5193 C C . LEU B 1 252 ? -20.672 -0.976 10.039 1 83.19 252 LEU B C 1
ATOM 5195 O O . LEU B 1 252 ? -20.672 -0.347 8.977 1 83.19 252 LEU B O 1
ATOM 5199 N N . GLU B 1 253 ? -20.844 -0.472 11.195 1 85.88 253 GLU B N 1
ATOM 5200 C CA . GLU B 1 253 ? -20.797 0.976 11.383 1 85.88 253 GLU B CA 1
ATOM 5201 C C . GLU B 1 253 ? -19.969 1.346 12.617 1 85.88 253 GLU B C 1
ATOM 5203 O O . GLU B 1 253 ? -19.703 0.491 13.461 1 85.88 253 GLU B O 1
ATOM 5208 N N . VAL B 1 254 ? -19.578 2.572 12.633 1 91.69 254 VAL B N 1
ATOM 5209 C CA . VAL B 1 254 ? -18.844 3.076 13.797 1 91.69 254 VAL B CA 1
ATOM 5210 C C . VAL B 1 254 ? -19.766 3.994 14.617 1 91.69 254 VAL B C 1
ATOM 5212 O O . VAL B 1 254 ? -20.297 4.973 14.086 1 91.69 254 VAL B O 1
ATOM 5215 N N . GLU B 1 255 ? -19.906 3.658 15.883 1 92.12 255 GLU B N 1
ATOM 5216 C CA . GLU B 1 255 ? -20.688 4.469 16.812 1 92.12 255 GLU B CA 1
ATOM 5217 C C . GLU B 1 255 ? -19.781 5.285 17.734 1 92.12 255 GLU B C 1
ATOM 5219 O O . GLU B 1 255 ? -18.734 4.797 18.172 1 92.12 255 GLU B O 1
ATOM 5224 N N . LEU B 1 256 ? -20.281 6.488 17.938 1 94.81 256 LEU B N 1
ATOM 5225 C CA . LEU B 1 256 ? -19.562 7.387 18.828 1 94.81 256 LEU B CA 1
ATOM 5226 C C . LEU B 1 256 ? -20.203 7.391 20.219 1 94.81 256 LEU B C 1
ATOM 5228 O O . LEU B 1 256 ? -21.422 7.398 20.344 1 94.81 256 LEU B O 1
ATOM 5232 N N . ARG B 1 257 ? -19.312 7.406 21.203 1 94.75 257 ARG B N 1
ATOM 5233 C CA . ARG B 1 257 ? -19.719 7.605 22.578 1 94.75 257 ARG B CA 1
ATOM 5234 C C . ARG B 1 257 ? -18.922 8.734 23.234 1 94.75 257 ARG B C 1
ATOM 5236 O O . ARG B 1 257 ? -17.688 8.766 23.141 1 94.75 257 ARG B O 1
ATOM 5243 N N . CYS B 1 258 ? -19.703 9.594 23.766 1 94.5 258 CYS B N 1
ATOM 5244 C CA . CYS B 1 258 ? -19.047 10.727 24.391 1 94.5 258 CYS B CA 1
ATOM 5245 C C . CYS B 1 258 ? -19.156 10.641 25.922 1 94.5 258 CYS B C 1
ATOM 5247 O O . CYS B 1 258 ? -20.203 10.281 26.453 1 94.5 258 CYS B O 1
ATOM 5249 N N . GLU B 1 259 ? -18.109 10.82 26.594 1 93.25 259 GLU B N 1
ATOM 5250 C CA . GLU B 1 259 ? -18.031 10.961 28.047 1 93.25 259 GLU B CA 1
ATOM 5251 C C . GLU B 1 259 ? -17.219 12.195 28.438 1 93.25 259 GLU B C 1
ATOM 5253 O O . GLU B 1 259 ? -15.992 12.164 28.438 1 93.25 259 GLU B O 1
ATOM 5258 N N . GLY B 1 260 ? -17.969 13.188 28.953 1 92.75 260 GLY B N 1
ATOM 5259 C CA . GLY B 1 260 ? -17.281 14.445 29.172 1 92.75 260 GLY B CA 1
ATOM 5260 C C . GLY B 1 260 ? -16.688 15.031 27.906 1 92.75 260 GLY B C 1
ATOM 5261 O O . GLY B 1 260 ? -17.406 15.234 26.922 1 92.75 260 GLY B O 1
ATOM 5262 N N . ARG B 1 261 ? -15.43 15.273 27.922 1 95 261 ARG B N 1
ATOM 5263 C CA . ARG B 1 261 ? -14.766 15.828 26.75 1 95 261 ARG B CA 1
ATOM 5264 C C . ARG B 1 261 ? -13.938 14.758 26.031 1 95 261 ARG B C 1
ATOM 5266 O O . ARG B 1 261 ? -12.82 15.031 25.578 1 95 261 ARG B O 1
ATOM 5273 N N . ALA B 1 262 ? -14.5 13.547 26.109 1 96.31 262 ALA B N 1
ATOM 5274 C CA . ALA B 1 262 ? -13.852 12.438 25.422 1 96.31 262 ALA B CA 1
ATOM 5275 C C . ALA B 1 262 ? -14.805 11.781 24.438 1 96.31 262 ALA B C 1
ATOM 5277 O O . ALA B 1 262 ? -15.992 11.617 24.719 1 96.31 262 ALA B O 1
ATOM 5278 N N . VAL B 1 263 ? -14.312 11.516 23.297 1 96.75 263 VAL B N 1
ATOM 5279 C CA . VAL B 1 263 ? -15.062 10.812 22.25 1 96.75 263 VAL B CA 1
ATOM 5280 C C . VAL B 1 263 ? -14.469 9.43 22.031 1 96.75 263 VAL B C 1
ATOM 5282 O O . VAL B 1 263 ? -13.297 9.305 21.672 1 96.75 263 VAL B O 1
ATOM 5285 N N . ALA B 1 264 ? -15.219 8.438 22.281 1 96.62 264 ALA B N 1
ATOM 5286 C CA . ALA B 1 264 ? -14.828 7.051 22.031 1 96.62 264 ALA B CA 1
ATOM 5287 C C . ALA B 1 264 ? -15.578 6.465 20.844 1 96.62 264 ALA B C 1
ATOM 5289 O O . ALA B 1 264 ? -16.641 6.965 20.469 1 96.62 264 ALA B O 1
ATOM 5290 N N . TYR B 1 265 ? -14.984 5.453 20.25 1 95.62 265 TYR B N 1
ATOM 5291 C CA . TYR B 1 265 ? -15.523 4.844 19.047 1 95.62 265 TYR B CA 1
ATOM 5292 C C . TYR B 1 265 ? -15.695 3.338 19.219 1 95.62 265 TYR B C 1
ATOM 5294 O O . TYR B 1 265 ? -14.875 2.686 19.875 1 95.62 265 TYR B O 1
ATOM 5302 N N . GLN B 1 266 ? -16.75 2.842 18.609 1 91.19 266 GLN B N 1
ATOM 5303 C CA . GLN B 1 266 ? -16.984 1.402 18.625 1 91.19 266 GLN B CA 1
ATOM 5304 C C . GLN B 1 266 ? -17.547 0.925 17.297 1 91.19 266 GLN B C 1
ATOM 5306 O O . GLN B 1 266 ? -18.469 1.549 16.734 1 91.19 266 GLN B O 1
ATOM 5311 N N . ILE B 1 267 ? -16.922 -0.122 16.781 1 89.44 267 ILE B N 1
ATOM 5312 C CA . ILE B 1 267 ? -17.469 -0.75 15.586 1 89.44 267 ILE B CA 1
ATOM 5313 C C . ILE B 1 267 ? -18.641 -1.641 15.969 1 89.44 267 ILE B C 1
ATOM 5315 O O . ILE B 1 267 ? -18.531 -2.488 16.859 1 89.44 267 ILE B O 1
ATOM 5319 N N . VAL B 1 268 ? -19.719 -1.461 15.352 1 87.19 268 VAL B N 1
ATOM 5320 C CA . VAL B 1 268 ? -20.906 -2.234 15.672 1 87.19 268 VAL B CA 1
ATOM 5321 C C . VAL B 1 268 ? -21.484 -2.848 14.398 1 87.19 268 VAL B C 1
ATOM 5323 O O . VAL B 1 268 ? -21.312 -2.305 13.305 1 87.19 268 VAL B O 1
ATOM 5326 N N . ASP B 1 269 ? -22 -4.039 14.562 1 79.12 269 ASP B N 1
ATOM 5327 C CA . ASP B 1 269 ? -22.703 -4.711 13.484 1 79.12 269 ASP B CA 1
ATOM 5328 C C . ASP B 1 269 ? -24.188 -4.34 13.484 1 79.12 269 ASP B C 1
ATOM 5330 O O . ASP B 1 269 ? -24.891 -4.578 14.469 1 79.12 269 ASP B O 1
ATOM 5334 N N . ARG B 1 270 ? -24.641 -3.785 12.484 1 72.94 270 ARG B N 1
ATOM 5335 C CA . ARG B 1 270 ? -26.031 -3.354 12.406 1 72.94 270 ARG B CA 1
ATOM 5336 C C . ARG B 1 270 ? -26.969 -4.551 12.438 1 72.94 270 ARG B C 1
ATOM 5338 O O . ARG B 1 270 ? -28.094 -4.449 12.945 1 72.94 270 ARG B O 1
ATOM 5345 N N . LYS B 1 271 ? -26.578 -5.562 11.75 1 63.16 271 LYS B N 1
ATOM 5346 C CA . LYS B 1 271 ? -27.438 -6.742 11.734 1 63.16 271 LYS B CA 1
ATOM 5347 C C . LYS B 1 271 ? -27.578 -7.344 13.125 1 63.16 271 LYS B C 1
ATOM 5349 O O . LYS B 1 271 ? -28.641 -7.848 13.492 1 63.16 271 LYS B O 1
ATOM 5354 N N . ALA B 1 272 ? -26.484 -7.34 13.797 1 53.97 272 ALA B N 1
ATOM 5355 C CA . ALA B 1 272 ? -26.562 -7.906 15.141 1 53.97 272 ALA B CA 1
ATOM 5356 C C . ALA B 1 272 ? -27.406 -7.035 16.062 1 53.97 272 ALA B C 1
ATOM 5358 O O . ALA B 1 272 ? -27.922 -7.508 17.078 1 53.97 272 ALA B O 1
ATOM 5359 N N . ARG B 1 273 ? -27.484 -5.672 15.953 1 50.62 273 ARG B N 1
ATOM 5360 C CA . ARG B 1 273 ? -28.312 -4.824 16.797 1 50.62 273 ARG B CA 1
ATOM 5361 C C . ARG B 1 273 ? -29.781 -5.234 16.734 1 50.62 273 ARG B C 1
ATOM 5363 O O . ARG B 1 273 ? -30.531 -5.039 17.688 1 50.62 273 ARG B O 1
ATOM 5370 N N . SER B 1 274 ? -30.266 -5.457 15.539 1 44.84 274 SER B N 1
ATOM 5371 C CA . SER B 1 274 ? -31.688 -5.805 15.5 1 44.84 274 SER B CA 1
ATOM 5372 C C . SER B 1 274 ? -31.969 -7.094 16.266 1 44.84 274 SER B C 1
ATOM 5374 O O . SER B 1 274 ? -33.125 -7.441 16.5 1 44.84 274 SER B O 1
ATOM 5376 N N . SER B 1 275 ? -31.156 -7.996 16.203 1 39.91 275 SER B N 1
ATOM 5377 C CA . SER B 1 275 ? -31.531 -9.188 16.953 1 39.91 275 SER B CA 1
ATOM 5378 C C . SER B 1 275 ? -31.281 -9.008 18.438 1 39.91 275 SER B C 1
ATOM 5380 O O . SER B 1 275 ? -30.156 -8.703 18.844 1 39.91 275 SER B O 1
ATOM 5382 N N . ASP B 1 276 ? -32.312 -8.711 19.266 1 36.88 276 ASP B N 1
ATOM 5383 C CA . ASP B 1 276 ? -32.469 -8.461 20.703 1 36.88 276 ASP B CA 1
ATOM 5384 C C . ASP B 1 276 ? -31.547 -9.367 21.516 1 36.88 276 ASP B C 1
ATOM 5386 O O . ASP B 1 276 ? -31.203 -9.039 22.641 1 36.88 276 ASP B O 1
ATOM 5390 N N . ASP B 1 277 ? -31.734 -10.758 21.516 1 33.84 277 ASP B N 1
ATOM 5391 C CA . ASP B 1 277 ? -31.5 -11.719 22.594 1 33.84 277 ASP B CA 1
ATOM 5392 C C . ASP B 1 277 ? -30.016 -12 22.766 1 33.84 277 ASP B C 1
ATOM 5394 O O . ASP B 1 277 ? -29.609 -12.781 23.625 1 33.84 277 ASP B O 1
ATOM 5398 N N . ARG B 1 278 ? -29.328 -12.242 21.719 1 34.12 278 ARG B N 1
ATOM 5399 C CA . ARG B 1 278 ? -28.062 -12.898 22.078 1 34.12 278 ARG B CA 1
ATOM 5400 C C . ARG B 1 278 ? -27.109 -11.922 22.734 1 34.12 278 ARG B C 1
ATOM 5402 O O . ARG B 1 278 ? -27.125 -10.727 22.438 1 34.12 278 ARG B O 1
ATOM 5409 N N . GLY B 1 279 ? -26.703 -12.156 23.906 1 30.22 279 GLY B N 1
ATOM 5410 C CA . GLY B 1 279 ? -25.797 -11.484 24.828 1 30.22 279 GLY B CA 1
ATOM 5411 C C . GLY B 1 279 ? -24.672 -10.75 24.141 1 30.22 279 GLY B C 1
ATOM 5412 O O . GLY B 1 279 ? -24.359 -11.031 22.984 1 30.22 279 GLY B O 1
ATOM 5413 N N . PRO B 1 280 ? -24.344 -9.781 24.703 1 32.41 280 PRO B N 1
ATOM 5414 C CA . PRO B 1 280 ? -23.281 -8.883 24.25 1 32.41 280 PRO B CA 1
ATOM 5415 C C . PRO B 1 280 ? -22.047 -9.641 23.734 1 32.41 280 PRO B C 1
ATOM 5417 O O . PRO B 1 280 ? -21.125 -9.023 23.188 1 32.41 280 PRO B O 1
ATOM 5420 N N . ALA B 1 281 ? -21.938 -10.859 24.297 1 29.81 281 ALA B N 1
ATOM 5421 C CA . ALA B 1 281 ? -20.625 -11.5 24.266 1 29.81 281 ALA B CA 1
ATOM 5422 C C . ALA B 1 281 ? -20.234 -11.852 22.844 1 29.81 281 ALA B C 1
ATOM 5424 O O . ALA B 1 281 ? -19.078 -12.219 22.578 1 29.81 281 ALA B O 1
ATOM 5425 N N . GLN B 1 282 ? -21.094 -12.57 22.172 1 31.75 282 GLN B N 1
ATOM 5426 C CA . GLN B 1 282 ? -20.578 -13.203 20.969 1 31.75 282 GLN B CA 1
ATOM 5427 C C . GLN B 1 282 ? -20.266 -12.172 19.891 1 31.75 282 GLN B C 1
ATOM 5429 O O . GLN B 1 282 ? -21.094 -11.906 19.031 1 31.75 282 GLN B O 1
ATOM 5434 N N . ARG B 1 283 ? -19.672 -11.055 20.266 1 34.25 283 ARG B N 1
ATOM 5435 C CA . ARG B 1 283 ? -19.016 -9.914 19.625 1 34.25 283 ARG B CA 1
ATOM 5436 C C . ARG B 1 283 ? -18.125 -10.352 18.469 1 34.25 283 ARG B C 1
ATOM 5438 O O . ARG B 1 283 ? -16.953 -10.672 18.672 1 34.25 283 ARG B O 1
ATOM 5445 N N . GLY B 1 284 ? -18.406 -11.148 17.781 1 36.31 284 GLY B N 1
ATOM 5446 C CA . GLY B 1 284 ? -17.938 -11.531 16.469 1 36.31 284 GLY B CA 1
ATOM 5447 C C . GLY B 1 284 ? -17.422 -10.359 15.648 1 36.31 284 GLY B C 1
ATOM 5448 O O . GLY B 1 284 ? -17.094 -10.508 14.477 1 36.31 284 GLY B O 1
ATOM 5449 N N . GLY B 1 285 ? -17.781 -9.195 16 1 40.44 285 GLY B N 1
ATOM 5450 C CA . GLY B 1 285 ? -17.547 -7.82 15.57 1 40.44 285 GLY B CA 1
ATOM 5451 C C . GLY B 1 285 ? -16.094 -7.438 15.516 1 40.44 285 GLY B C 1
ATOM 5452 O O . GLY B 1 285 ? -15.695 -6.559 14.75 1 40.44 285 GLY B O 1
ATOM 5453 N N . ALA B 1 286 ? -15.43 -8.031 16.656 1 43.34 286 ALA B N 1
ATOM 5454 C CA . ALA B 1 286 ? -14.016 -7.738 16.859 1 43.34 286 ALA B CA 1
ATOM 5455 C C . ALA B 1 286 ? -13.18 -8.227 15.672 1 43.34 286 ALA B C 1
ATOM 5457 O O . ALA B 1 286 ? -12.203 -7.582 15.289 1 43.34 286 ALA B O 1
ATOM 5458 N N . GLN B 1 287 ? -13.422 -9.469 15.281 1 46.97 287 GLN B N 1
ATOM 5459 C CA . GLN B 1 287 ? -12.617 -10.102 14.242 1 46.97 287 GLN B CA 1
ATOM 5460 C C . GLN B 1 287 ? -12.594 -9.25 12.969 1 46.97 287 GLN B C 1
ATOM 5462 O O . GLN B 1 287 ? -11.586 -9.219 12.258 1 46.97 287 GLN B O 1
ATOM 5467 N N . SER B 1 288 ? -13.758 -8.492 12.766 1 55.41 288 SER B N 1
ATOM 5468 C CA . SER B 1 288 ? -13.875 -7.688 11.555 1 55.41 288 SER B CA 1
ATOM 5469 C C . SER B 1 288 ? -13.266 -6.305 11.742 1 55.41 288 SER B C 1
ATOM 5471 O O . SER B 1 288 ? -13.234 -5.496 10.812 1 55.41 288 SER B O 1
ATOM 5473 N N . ALA B 1 289 ? -12.516 -6.375 12.781 1 71.75 289 ALA B N 1
ATOM 5474 C CA . ALA B 1 289 ? -12.141 -5.016 13.164 1 71.75 289 ALA B CA 1
ATOM 5475 C C . ALA B 1 289 ? -10.773 -4.648 12.578 1 71.75 289 ALA B C 1
ATOM 5477 O O . ALA B 1 289 ? -10.422 -3.467 12.508 1 71.75 289 ALA B O 1
ATOM 5478 N N . ALA B 1 290 ? -10.273 -5.699 12.023 1 87.12 290 ALA B N 1
ATOM 5479 C CA . ALA B 1 290 ? -9 -5.367 11.406 1 87.12 290 ALA B CA 1
ATOM 5480 C C . ALA B 1 290 ? -9.195 -4.898 9.961 1 87.12 290 ALA B C 1
ATOM 5482 O O . ALA B 1 290 ? -9.953 -5.508 9.203 1 87.12 290 ALA B O 1
ATOM 5483 N N . PRO B 1 291 ? -8.555 -3.832 9.641 1 92.25 291 PRO B N 1
ATOM 5484 C CA . PRO B 1 291 ? -8.734 -3.305 8.281 1 92.25 291 PRO B CA 1
ATOM 5485 C C . PRO B 1 291 ? -8.391 -4.328 7.203 1 92.25 291 PRO B C 1
ATOM 5487 O O . PRO B 1 291 ? -9 -4.324 6.129 1 92.25 291 PRO B O 1
ATOM 5490 N N . GLU B 1 292 ? -7.465 -5.246 7.461 1 91.12 292 GLU B N 1
ATOM 5491 C CA . GLU B 1 292 ? -7.086 -6.273 6.5 1 91.12 292 GLU B CA 1
ATOM 5492 C C . GLU B 1 292 ? -8.242 -7.238 6.238 1 91.12 292 GLU B C 1
ATOM 5494 O O . GLU B 1 292 ? -8.445 -7.672 5.102 1 91.12 292 GLU B O 1
ATOM 5499 N N . ARG B 1 293 ? -8.883 -7.578 7.312 1 90.62 293 ARG B N 1
ATOM 5500 C CA . ARG B 1 293 ? -10.031 -8.461 7.168 1 90.62 293 ARG B CA 1
ATOM 5501 C C . ARG B 1 293 ? -11.156 -7.773 6.391 1 90.62 293 ARG B C 1
ATOM 5503 O O . ARG B 1 293 ? -11.82 -8.406 5.57 1 90.62 293 ARG B O 1
ATOM 5510 N N . LEU B 1 294 ? -11.43 -6.539 6.746 1 92.94 294 LEU B N 1
ATOM 5511 C CA . LEU B 1 294 ? -12.414 -5.773 6 1 92.94 294 LEU B CA 1
ATOM 5512 C C . LEU B 1 294 ? -12.07 -5.734 4.516 1 92.94 294 LEU B C 1
ATOM 5514 O O . LEU B 1 294 ? -12.945 -5.914 3.664 1 92.94 294 LEU B O 1
ATOM 5518 N N . TYR B 1 295 ? -10.844 -5.516 4.207 1 95.56 295 TYR B N 1
ATOM 5519 C CA . TYR B 1 295 ? -10.375 -5.457 2.828 1 95.56 295 TYR B CA 1
ATOM 5520 C C . TYR B 1 295 ? -10.672 -6.762 2.098 1 95.56 295 TYR B C 1
ATOM 5522 O O . TYR B 1 295 ? -11.164 -6.75 0.968 1 95.56 295 TYR B O 1
ATOM 5530 N N . GLU B 1 296 ? -10.359 -7.828 2.697 1 93.75 296 GLU B N 1
ATOM 5531 C CA . GLU B 1 296 ? -10.609 -9.125 2.078 1 93.75 296 GLU B CA 1
ATOM 5532 C C . GLU B 1 296 ? -12.102 -9.352 1.841 1 93.75 296 GLU B C 1
ATOM 5534 O O . GLU B 1 296 ? -12.492 -9.922 0.82 1 93.75 296 GLU B O 1
ATOM 5539 N N . LEU B 1 297 ? -12.875 -8.938 2.771 1 92.06 297 LEU B N 1
ATOM 5540 C CA . LEU B 1 297 ? -14.32 -9.055 2.615 1 92.06 297 LEU B CA 1
ATOM 5541 C C . LEU B 1 297 ? -14.812 -8.195 1.45 1 92.06 297 LEU B C 1
ATOM 5543 O O . LEU B 1 297 ? -15.641 -8.641 0.651 1 92.06 297 LEU B O 1
ATOM 5547 N N . LEU B 1 298 ? -14.312 -6.996 1.401 1 94.62 298 LEU B N 1
ATOM 5548 C CA . LEU B 1 298 ? -14.703 -6.102 0.318 1 94.62 298 LEU B CA 1
ATOM 5549 C C . LEU B 1 298 ? -14.234 -6.641 -1.028 1 94.62 298 LEU B C 1
ATOM 5551 O O . LEU B 1 298 ? -14.922 -6.488 -2.039 1 94.62 298 LEU B O 1
ATOM 5555 N N . LEU B 1 299 ? -13.094 -7.23 -1.027 1 94.62 299 LEU B N 1
ATOM 5556 C CA . LEU B 1 299 ? -12.586 -7.867 -2.236 1 94.62 299 LEU B CA 1
ATOM 5557 C C . LEU B 1 299 ? -13.531 -8.961 -2.719 1 94.62 299 LEU B C 1
ATOM 5559 O O . LEU B 1 299 ? -13.805 -9.062 -3.916 1 94.62 299 LEU B O 1
ATOM 5563 N N . ALA B 1 300 ? -13.953 -9.742 -1.765 1 92.81 300 ALA B N 1
ATOM 5564 C CA . ALA B 1 300 ? -14.891 -10.82 -2.088 1 92.81 300 ALA B CA 1
ATOM 5565 C C . ALA B 1 300 ? -16.188 -10.266 -2.656 1 92.81 300 ALA B C 1
ATOM 5567 O O . ALA B 1 300 ? -16.703 -10.781 -3.652 1 92.81 300 ALA B O 1
ATOM 5568 N N . VAL B 1 301 ? -16.641 -9.258 -2.066 1 93.31 301 VAL B N 1
ATOM 5569 C CA . VAL B 1 301 ? -17.891 -8.633 -2.508 1 93.31 301 VAL B CA 1
ATOM 5570 C C . VAL B 1 301 ? -17.703 -8.039 -3.9 1 93.31 301 VAL B C 1
ATOM 5572 O O . VAL B 1 301 ? -18.562 -8.211 -4.773 1 93.31 301 VAL B O 1
ATOM 5575 N N . ALA B 1 302 ? -16.641 -7.367 -4.074 1 93.81 302 ALA B N 1
ATOM 5576 C CA . ALA B 1 302 ? -16.344 -6.715 -5.348 1 93.81 302 ALA B CA 1
ATOM 5577 C C . ALA B 1 302 ? -16.297 -7.727 -6.488 1 93.81 302 ALA B C 1
ATOM 5579 O O . ALA B 1 302 ? -16.844 -7.484 -7.57 1 93.81 302 ALA B O 1
ATOM 5580 N N . ALA B 1 303 ? -15.711 -8.859 -6.23 1 91.69 303 ALA B N 1
ATOM 5581 C CA . ALA B 1 303 ? -15.477 -9.867 -7.266 1 91.69 303 ALA B CA 1
ATOM 5582 C C . ALA B 1 303 ? -16.688 -10.781 -7.426 1 91.69 303 ALA B C 1
ATOM 5584 O O . ALA B 1 303 ? -16.844 -11.453 -8.453 1 91.69 303 ALA B O 1
ATOM 5585 N N . SER B 1 304 ? -17.531 -10.867 -6.488 1 88.69 304 SER B N 1
ATOM 5586 C CA . SER B 1 304 ? -18.641 -11.812 -6.438 1 88.69 304 SER B CA 1
ATOM 5587 C C . SER B 1 304 ? -19.672 -11.531 -7.531 1 88.69 304 SER B C 1
ATOM 5589 O O . SER B 1 304 ? -20.312 -12.445 -8.031 1 88.69 304 SER B O 1
ATOM 5591 N N . GLU B 1 305 ? -19.828 -10.344 -7.82 1 79.62 305 GLU B N 1
ATOM 5592 C CA . GLU B 1 305 ? -20.797 -10.031 -8.852 1 79.62 305 GLU B CA 1
ATOM 5593 C C . GLU B 1 305 ? -20.484 -10.742 -10.164 1 79.62 305 GLU B C 1
ATOM 5595 O O . GLU B 1 305 ? -21.375 -11.289 -10.82 1 79.62 305 GLU B O 1
ATOM 5600 N N . GLY B 1 306 ? -19.297 -10.805 -10.531 1 82.31 306 GLY B N 1
ATOM 5601 C CA . GLY B 1 306 ? -18.875 -11.484 -11.742 1 82.31 306 GLY B CA 1
ATOM 5602 C C . GLY B 1 306 ? -18.875 -12.992 -11.609 1 82.31 306 GLY B C 1
ATOM 5603 O O . GLY B 1 306 ? -18.969 -13.711 -12.602 1 82.31 306 GLY B O 1
ATOM 5604 N N . ALA B 1 307 ? -18.828 -13.477 -10.414 1 88.19 307 ALA B N 1
ATOM 5605 C CA . ALA B 1 307 ? -18.703 -14.906 -10.148 1 88.19 307 ALA B CA 1
ATOM 5606 C C . ALA B 1 307 ? -20.062 -15.602 -10.266 1 88.19 307 ALA B C 1
ATOM 5608 O O . ALA B 1 307 ? -20.125 -16.766 -10.656 1 88.19 307 ALA B O 1
ATOM 5609 N N . ARG B 1 308 ? -21.094 -14.969 -9.938 1 84.19 308 ARG B N 1
ATOM 5610 C CA . ARG B 1 308 ? -22.422 -15.57 -9.906 1 84.19 308 ARG B CA 1
ATOM 5611 C C . ARG B 1 308 ? -22.812 -16.125 -11.273 1 84.19 308 ARG B C 1
ATOM 5613 O O . ARG B 1 308 ? -23.453 -17.172 -11.375 1 84.19 308 ARG B O 1
ATOM 5620 N N . GLY B 1 309 ? -22.406 -15.461 -12.266 1 85.94 309 GLY B N 1
ATOM 5621 C CA . GLY B 1 309 ? -22.734 -15.891 -13.617 1 85.94 309 GLY B CA 1
ATOM 5622 C C . GLY B 1 309 ? -21.938 -17.094 -14.078 1 85.94 309 GLY B C 1
ATOM 5623 O O . GLY B 1 309 ? -22.297 -17.75 -15.062 1 85.94 309 GLY B O 1
ATOM 5624 N N . LEU B 1 310 ? -21 -17.438 -13.312 1 92.75 310 LEU B N 1
ATOM 5625 C CA . LEU B 1 310 ? -20.109 -18.547 -13.68 1 92.75 310 LEU B CA 1
ATOM 5626 C C . LEU B 1 310 ? -20.625 -19.875 -13.133 1 92.75 310 LEU B C 1
ATOM 5628 O O . LEU B 1 310 ? -20.219 -20.938 -13.578 1 92.75 310 LEU B O 1
ATOM 5632 N N . LEU B 1 311 ? -21.5 -19.812 -12.18 1 92.06 311 LEU B N 1
ATOM 5633 C CA . LEU B 1 311 ? -21.938 -21.016 -11.461 1 92.06 311 LEU B CA 1
ATOM 5634 C C . LEU B 1 311 ? -22.969 -21.781 -12.258 1 92.06 311 LEU B C 1
ATOM 5636 O O . LEU B 1 311 ? -23.875 -21.188 -12.844 1 92.06 311 LEU B O 1
ATOM 5640 N N . ALA B 1 312 ? -22.734 -23.031 -12.438 1 90.44 312 ALA B N 1
ATOM 5641 C CA . ALA B 1 312 ? -23.672 -23.938 -13.117 1 90.44 312 ALA B CA 1
ATOM 5642 C C . ALA B 1 312 ? -24.438 -24.797 -12.109 1 90.44 312 ALA B C 1
ATOM 5644 O O . ALA B 1 312 ? -24.719 -25.969 -12.375 1 90.44 312 ALA B O 1
ATOM 5645 N N . GLY B 1 313 ? -24.75 -24.297 -10.891 1 78.44 313 GLY B N 1
ATOM 5646 C CA . GLY B 1 313 ? -25.453 -25.016 -9.836 1 78.44 313 GLY B CA 1
ATOM 5647 C C . GLY B 1 313 ? -24.516 -25.812 -8.945 1 78.44 313 GLY B C 1
ATOM 5648 O O . GLY B 1 313 ? -23.531 -26.375 -9.414 1 78.44 313 GLY B O 1
ATOM 5649 N N . GLY B 1 314 ? -24.703 -25.812 -7.746 1 73.94 314 GLY B N 1
ATOM 5650 C CA . GLY B 1 314 ? -23.922 -26.562 -6.777 1 73.94 314 GLY B CA 1
ATOM 5651 C C . GLY B 1 314 ? -22.453 -26.156 -6.746 1 73.94 314 GLY B C 1
ATOM 5652 O O . GLY B 1 314 ? -22.141 -24.969 -6.652 1 73.94 314 GLY B O 1
ATOM 5653 N N . SER B 1 315 ? -21.562 -27.219 -6.883 1 81.12 315 SER B N 1
ATOM 5654 C CA . SER B 1 315 ? -20.125 -27.047 -6.848 1 81.12 315 SER B CA 1
ATOM 5655 C C . SER B 1 315 ? -19.531 -27.031 -8.25 1 81.12 315 SER B C 1
ATOM 5657 O O . SER B 1 315 ? -18.391 -27.469 -8.461 1 81.12 315 SER B O 1
ATOM 5659 N N . ARG B 1 316 ? -20.375 -26.547 -9.195 1 92.31 316 ARG B N 1
ATOM 5660 C CA . ARG B 1 316 ? -19.938 -26.594 -10.586 1 92.31 316 ARG B CA 1
ATOM 5661 C C . ARG B 1 316 ? -19.781 -25.188 -11.164 1 92.31 316 ARG B C 1
ATOM 5663 O O . ARG B 1 316 ? -20.5 -24.266 -10.758 1 92.31 316 ARG B O 1
ATOM 5670 N N . VAL B 1 317 ? -18.828 -25.062 -12.094 1 95.88 317 VAL B N 1
ATOM 5671 C CA . VAL B 1 317 ? -18.578 -23.797 -12.75 1 95.88 317 VAL B CA 1
ATOM 5672 C C . VAL B 1 317 ? -18.453 -24 -14.25 1 95.88 317 VAL B C 1
ATOM 5674 O O . VAL B 1 317 ? -17.875 -25 -14.703 1 95.88 317 VAL B O 1
ATOM 5677 N N . TRP B 1 318 ? -19.078 -23.141 -15.008 1 96.06 318 TRP B N 1
ATOM 5678 C CA . TRP B 1 318 ? -18.922 -23.172 -16.469 1 96.06 318 TRP B CA 1
ATOM 5679 C C . TRP B 1 318 ? -17.484 -22.859 -16.859 1 96.06 318 TRP B C 1
ATOM 5681 O O . TRP B 1 318 ? -16.938 -21.812 -16.516 1 96.06 318 TRP B O 1
ATOM 5691 N N . LEU B 1 319 ? -16.844 -23.703 -17.625 1 97.12 319 LEU B N 1
ATOM 5692 C CA . LEU B 1 319 ? -15.43 -23.578 -17.953 1 97.12 319 LEU B CA 1
ATOM 5693 C C . LEU B 1 319 ? -15.188 -22.359 -18.844 1 97.12 319 LEU B C 1
ATOM 5695 O O . LEU B 1 319 ? -14.242 -21.594 -18.625 1 97.12 319 LEU B O 1
ATOM 5699 N N . LYS B 1 320 ? -15.969 -22.188 -19.859 1 95.19 320 LYS B N 1
ATOM 5700 C CA . LYS B 1 320 ? -15.82 -21.031 -20.75 1 95.19 320 LYS B CA 1
ATOM 5701 C C . LYS B 1 320 ? -15.969 -19.719 -20 1 95.19 320 LYS B C 1
ATOM 5703 O O . LYS B 1 320 ? -15.234 -18.766 -20.266 1 95.19 320 LYS B O 1
ATOM 5708 N N . GLY B 1 321 ? -16.984 -19.688 -19.141 1 94.69 321 GLY B N 1
ATOM 5709 C CA . GLY B 1 321 ? -17.156 -18.516 -18.297 1 94.69 321 GLY B CA 1
ATOM 5710 C C . GLY B 1 321 ? -15.93 -18.203 -17.453 1 94.69 321 GLY B C 1
ATOM 5711 O O . GLY B 1 321 ? -15.539 -17.047 -17.312 1 94.69 321 GLY B O 1
ATOM 5712 N N . LEU B 1 322 ? -15.406 -19.219 -16.891 1 95.56 322 LEU B N 1
ATOM 5713 C CA . LEU B 1 322 ? -14.219 -19.078 -16.062 1 95.56 322 LEU B CA 1
ATOM 5714 C C . LEU B 1 322 ? -13.031 -18.562 -16.875 1 95.56 322 LEU B C 1
ATOM 5716 O O . LEU B 1 322 ? -12.281 -17.719 -16.406 1 95.56 322 LEU B O 1
ATOM 5720 N N . MET B 1 323 ? -12.852 -19.078 -18.031 1 95.94 323 MET B N 1
ATOM 5721 C CA . MET B 1 323 ? -11.75 -18.688 -18.906 1 95.94 323 MET B CA 1
ATOM 5722 C C . MET B 1 323 ? -11.859 -17.234 -19.312 1 95.94 323 MET B C 1
ATOM 5724 O O . MET B 1 323 ? -10.852 -16.562 -19.531 1 95.94 323 MET B O 1
ATOM 5728 N N . GLN B 1 324 ? -13.07 -16.703 -19.406 1 94.62 324 GLN B N 1
ATOM 5729 C CA . GLN B 1 324 ? -13.312 -15.359 -19.891 1 94.62 324 GLN B CA 1
ATOM 5730 C C . GLN B 1 324 ? -13.523 -14.383 -18.734 1 94.62 324 GLN B C 1
ATOM 5732 O O . GLN B 1 324 ? -13.766 -13.195 -18.953 1 94.62 324 GLN B O 1
ATOM 5737 N N . TRP B 1 325 ? -13.5 -14.906 -17.578 1 95.06 325 TRP B N 1
ATOM 5738 C CA . TRP B 1 325 ? -13.75 -14.086 -16.391 1 95.06 325 TRP B CA 1
ATOM 5739 C C . TRP B 1 325 ? -12.656 -13.031 -16.234 1 95.06 325 TRP B C 1
ATOM 5741 O O . TRP B 1 325 ? -11.477 -13.367 -16.078 1 95.06 325 TRP B O 1
ATOM 5751 N N . GLY B 1 326 ? -13.055 -11.766 -16.172 1 94.06 326 GLY B N 1
ATOM 5752 C CA . GLY B 1 326 ? -12.125 -10.656 -16.094 1 94.06 326 GLY B CA 1
ATOM 5753 C C . GLY B 1 326 ? -11.242 -10.695 -14.859 1 94.06 326 GLY B C 1
ATOM 5754 O O . GLY B 1 326 ? -10.117 -10.195 -14.875 1 94.06 326 GLY B O 1
ATOM 5755 N N . LEU B 1 327 ? -11.719 -11.328 -13.805 1 95.19 327 LEU B N 1
ATOM 5756 C CA . LEU B 1 327 ? -10.969 -11.406 -12.562 1 95.19 327 LEU B CA 1
ATOM 5757 C C . LEU B 1 327 ? -9.664 -12.172 -12.758 1 95.19 327 LEU B C 1
ATOM 5759 O O . LEU B 1 327 ? -8.664 -11.891 -12.094 1 95.19 327 LEU B O 1
ATOM 5763 N N . VAL B 1 328 ? -9.633 -13.164 -13.609 1 96.44 328 VAL B N 1
ATOM 5764 C CA . VAL B 1 328 ? -8.438 -13.969 -13.875 1 96.44 328 VAL B CA 1
ATOM 5765 C C . VAL B 1 328 ? -7.324 -13.07 -14.406 1 96.44 328 VAL B C 1
ATOM 5767 O O . VAL B 1 328 ? -6.148 -13.281 -14.094 1 96.44 328 VAL B O 1
ATOM 5770 N N . ASP B 1 329 ? -7.703 -12.078 -15.148 1 95.44 329 ASP B N 1
ATOM 5771 C CA . ASP B 1 329 ? -6.742 -11.148 -15.742 1 95.44 329 ASP B CA 1
ATOM 5772 C C . ASP B 1 329 ? -6.172 -10.203 -14.68 1 95.44 329 ASP B C 1
ATOM 5774 O O . ASP B 1 329 ? -5.168 -9.531 -14.922 1 95.44 329 ASP B O 1
ATOM 5778 N N . ARG B 1 330 ? -6.789 -10.211 -13.531 1 96.25 330 ARG B N 1
ATOM 5779 C CA . ARG B 1 330 ? -6.379 -9.281 -12.484 1 96.25 330 ARG B CA 1
ATOM 5780 C C . ARG B 1 330 ? -5.582 -9.992 -11.398 1 96.25 330 ARG B C 1
ATOM 5782 O O . ARG B 1 330 ? -5.172 -9.375 -10.414 1 96.25 330 ARG B O 1
ATOM 5789 N N . LEU B 1 331 ? -5.363 -11.273 -11.539 1 95.88 331 LEU B N 1
ATOM 5790 C CA . LEU B 1 331 ? -4.488 -12 -10.625 1 95.88 331 LEU B CA 1
ATOM 5791 C C . LEU B 1 331 ? -3.039 -11.555 -10.781 1 95.88 331 LEU B C 1
ATOM 5793 O O . LEU B 1 331 ? -2.703 -10.859 -11.742 1 95.88 331 LEU B O 1
ATOM 5797 N N . GLY B 1 332 ? -2.25 -11.945 -9.773 1 92.5 332 GLY B N 1
ATOM 5798 C CA . GLY B 1 332 ? -0.829 -11.688 -9.945 1 92.5 332 GLY B CA 1
ATOM 5799 C C . GLY B 1 332 ? -0.281 -12.234 -11.25 1 92.5 332 GLY B C 1
ATOM 5800 O O . GLY B 1 332 ? -0.841 -13.172 -11.82 1 92.5 332 GLY B O 1
ATOM 5801 N N . PRO B 1 333 ? 0.772 -11.719 -11.742 1 90.25 333 PRO B N 1
ATOM 5802 C CA . PRO B 1 333 ? 1.239 -12.031 -13.094 1 90.25 333 PRO B CA 1
ATOM 5803 C C . PRO B 1 333 ? 1.473 -13.531 -13.305 1 90.25 333 PRO B C 1
ATOM 5805 O O . PRO B 1 333 ? 1.03 -14.094 -14.312 1 90.25 333 PRO B O 1
ATOM 5808 N N . THR B 1 334 ? 2.16 -14.141 -12.391 1 92.94 334 THR B N 1
ATOM 5809 C CA . THR B 1 334 ? 2.416 -15.57 -12.539 1 92.94 334 THR B CA 1
ATOM 5810 C C . THR B 1 334 ? 1.131 -16.375 -12.344 1 92.94 334 THR B C 1
ATOM 5812 O O . THR B 1 334 ? 0.875 -17.328 -13.07 1 92.94 334 THR B O 1
ATOM 5815 N N . ALA B 1 335 ? 0.365 -15.953 -11.367 1 94.62 335 ALA B N 1
ATOM 5816 C CA . ALA B 1 335 ? -0.91 -16.625 -11.125 1 94.62 335 ALA B CA 1
ATOM 5817 C C . ALA B 1 335 ? -1.812 -16.547 -12.352 1 94.62 335 ALA B C 1
ATOM 5819 O O . ALA B 1 335 ? -2.471 -17.531 -12.703 1 94.62 335 ALA B O 1
ATOM 5820 N N . ARG B 1 336 ? -1.834 -15.43 -12.938 1 94.56 336 ARG B N 1
ATOM 5821 C CA . ARG B 1 336 ? -2.621 -15.211 -14.148 1 94.56 336 ARG B CA 1
ATOM 5822 C C . ARG B 1 336 ? -2.176 -16.141 -15.266 1 94.56 336 ARG B C 1
ATOM 5824 O O . ARG B 1 336 ? -3.006 -16.797 -15.906 1 94.56 336 ARG B O 1
ATOM 5831 N N . ALA B 1 337 ? -0.916 -16.203 -15.5 1 92.19 337 ALA B N 1
ATOM 5832 C CA . ALA B 1 337 ? -0.367 -17.047 -16.562 1 92.19 337 ALA B CA 1
ATOM 5833 C C . ALA B 1 337 ? -0.647 -18.516 -16.281 1 92.19 337 ALA B C 1
ATOM 5835 O O . ALA B 1 337 ? -1.021 -19.266 -17.188 1 92.19 337 ALA B O 1
ATOM 5836 N N . VAL B 1 338 ? -0.468 -18.922 -15.062 1 94.19 338 VAL B N 1
ATOM 5837 C CA . VAL B 1 338 ? -0.696 -20.312 -14.672 1 94.19 338 VAL B CA 1
ATOM 5838 C C . VAL B 1 338 ? -2.178 -20.656 -14.82 1 94.19 338 VAL B C 1
ATOM 5840 O O . VAL B 1 338 ? -2.527 -21.688 -15.383 1 94.19 338 VAL B O 1
ATOM 5843 N N . ALA B 1 339 ? -2.99 -19.812 -14.305 1 95.94 339 ALA B N 1
ATOM 5844 C CA . ALA B 1 339 ? -4.43 -20.047 -14.383 1 95.94 339 ALA B CA 1
ATOM 5845 C C . ALA B 1 339 ? -4.883 -20.172 -15.836 1 95.94 339 ALA B C 1
ATOM 5847 O O . ALA B 1 339 ? -5.629 -21.094 -16.188 1 95.94 339 ALA B O 1
ATOM 5848 N N . LYS B 1 340 ? -4.449 -19.297 -16.656 1 94.38 340 LYS B N 1
ATOM 5849 C CA . LYS B 1 340 ? -4.84 -19.312 -18.062 1 94.38 340 LYS B CA 1
ATOM 5850 C C . LYS B 1 340 ? -4.324 -20.578 -18.75 1 94.38 340 LYS B C 1
ATOM 5852 O O . LYS B 1 340 ? -5.039 -21.188 -19.547 1 94.38 340 LYS B O 1
ATOM 5857 N N . ALA B 1 341 ? -3.135 -20.953 -18.453 1 91.38 341 ALA B N 1
ATOM 5858 C CA . ALA B 1 341 ? -2.559 -22.156 -19.031 1 91.38 341 ALA B CA 1
ATOM 5859 C C . ALA B 1 341 ? -3.336 -23.406 -18.609 1 91.38 341 ALA B C 1
ATOM 5861 O O . ALA B 1 341 ? -3.635 -24.266 -19.438 1 91.38 341 ALA B O 1
ATOM 5862 N N . GLU B 1 342 ? -3.611 -23.484 -17.344 1 93.56 342 GLU B N 1
ATOM 5863 C CA . GLU B 1 342 ? -4.305 -24.656 -16.812 1 93.56 342 GLU B CA 1
ATOM 5864 C C . GLU B 1 342 ? -5.734 -24.734 -17.328 1 93.56 342 GLU B C 1
ATOM 5866 O O . GLU B 1 342 ? -6.23 -25.812 -17.641 1 93.56 342 GLU B O 1
ATOM 5871 N N . LEU B 1 343 ? -6.359 -23.625 -17.438 1 95.44 343 LEU B N 1
ATOM 5872 C CA . LEU B 1 343 ? -7.727 -23.594 -17.938 1 95.44 343 LEU B CA 1
ATOM 5873 C C . LEU B 1 343 ? -7.766 -23.969 -19.422 1 95.44 343 LEU B C 1
ATOM 5875 O O . LEU B 1 343 ? -8.68 -24.672 -19.859 1 95.44 343 LEU B O 1
ATOM 5879 N N . ASN B 1 344 ? -6.844 -23.516 -20.141 1 92.44 344 ASN B N 1
ATOM 5880 C CA . ASN B 1 344 ? -6.758 -23.891 -21.547 1 92.44 344 ASN B CA 1
ATOM 5881 C C . ASN B 1 344 ? -6.512 -25.375 -21.734 1 92.44 344 ASN B C 1
ATOM 5883 O O . ASN B 1 344 ? -7.082 -26 -22.625 1 92.44 344 ASN B O 1
ATOM 5887 N N . ARG B 1 345 ? -5.664 -25.906 -20.922 1 91.12 345 ARG B N 1
ATOM 5888 C CA . ARG B 1 345 ? -5.414 -27.344 -20.969 1 91.12 345 ARG B CA 1
ATOM 5889 C C . ARG B 1 345 ? -6.676 -28.125 -20.641 1 91.12 345 ARG B C 1
ATOM 5891 O O . ARG B 1 345 ? -6.973 -29.141 -21.281 1 91.12 345 ARG B O 1
ATOM 5898 N N . LEU B 1 346 ? -7.289 -27.656 -19.672 1 94.69 346 LEU B N 1
ATOM 5899 C CA . LEU B 1 346 ? -8.531 -28.297 -19.266 1 94.69 346 LEU B CA 1
ATOM 5900 C C . LEU B 1 346 ? -9.578 -28.219 -20.375 1 94.69 346 LEU B C 1
ATOM 5902 O O . LEU B 1 346 ? -10.305 -29.188 -20.625 1 94.69 346 LEU B O 1
ATOM 5906 N N . TYR B 1 347 ? -9.672 -27.109 -20.953 1 95.06 347 TYR B N 1
ATOM 5907 C CA . TYR B 1 347 ? -10.609 -26.906 -22.047 1 95.06 347 TYR B CA 1
ATOM 5908 C C . TYR B 1 347 ? -10.32 -27.859 -23.203 1 95.06 347 TYR B C 1
ATOM 5910 O O . TYR B 1 347 ? -11.234 -28.469 -23.75 1 95.06 347 TYR B O 1
ATOM 5918 N N . THR B 1 348 ? -9.078 -28 -23.531 1 92.5 348 THR B N 1
ATOM 5919 C CA . THR B 1 348 ? -8.664 -28.922 -24.594 1 92.5 348 THR B CA 1
ATOM 5920 C C . THR B 1 348 ? -9.008 -30.359 -24.219 1 92.5 348 THR B C 1
ATOM 5922 O O . THR B 1 348 ? -9.508 -31.125 -25.062 1 92.5 348 THR B O 1
ATOM 5925 N N . ALA B 1 349 ? -8.75 -30.656 -23.047 1 92.81 349 ALA B N 1
ATOM 5926 C CA . ALA B 1 349 ? -9.07 -32 -22.562 1 92.81 349 ALA B CA 1
ATOM 5927 C C . ALA B 1 349 ? -10.57 -32.25 -22.609 1 92.81 349 ALA B C 1
ATOM 5929 O O . ALA B 1 349 ? -11.008 -33.375 -22.938 1 92.81 349 ALA B O 1
ATOM 5930 N N . ALA B 1 350 ? -11.297 -31.297 -22.312 1 94.62 350 ALA B N 1
ATOM 5931 C CA . ALA B 1 350 ? -12.75 -31.406 -22.25 1 94.62 350 ALA B CA 1
ATOM 5932 C C . ALA B 1 350 ? -13.344 -31.688 -23.625 1 94.62 350 ALA B C 1
ATOM 5934 O O . ALA B 1 350 ? -14.445 -32.219 -23.734 1 94.62 350 ALA B O 1
ATOM 5935 N N . GLN B 1 351 ? -12.633 -31.344 -24.656 1 93.12 351 GLN B N 1
ATOM 5936 C CA . GLN B 1 351 ? -13.117 -31.562 -26.016 1 93.12 351 GLN B CA 1
ATOM 5937 C C . GLN B 1 351 ? -13.211 -33.062 -26.328 1 93.12 351 GLN B C 1
ATOM 5939 O O . GLN B 1 351 ? -13.898 -33.469 -27.266 1 93.12 351 GLN B O 1
ATOM 5944 N N . LYS B 1 352 ? -12.562 -33.844 -25.562 1 92.94 352 LYS B N 1
ATOM 5945 C CA . LYS B 1 352 ? -12.547 -35.281 -25.781 1 92.94 352 LYS B CA 1
ATOM 5946 C C . LYS B 1 352 ? -13.812 -35.938 -25.234 1 92.94 352 LYS B C 1
ATOM 5948 O O . LYS B 1 352 ? -14.109 -37.094 -25.562 1 92.94 352 LYS B O 1
ATOM 5953 N N . LEU B 1 353 ? -14.539 -35.188 -24.516 1 95.81 353 LEU B N 1
ATOM 5954 C CA . LEU B 1 353 ? -15.719 -35.75 -23.875 1 95.81 353 LEU B CA 1
ATOM 5955 C C . LEU B 1 353 ? -16.922 -35.688 -24.812 1 95.81 353 LEU B C 1
ATOM 5957 O O . LEU B 1 353 ? -17.094 -34.719 -25.562 1 95.81 353 LEU B O 1
ATOM 5961 N N . SER B 1 354 ? -17.719 -36.75 -24.688 1 94.25 354 SER B N 1
ATOM 5962 C CA . SER B 1 354 ? -19.016 -36.75 -25.375 1 94.25 354 SER B CA 1
ATOM 5963 C C . SER B 1 354 ? -20.062 -36 -24.547 1 94.25 354 SER B C 1
ATOM 5965 O O . SER B 1 354 ? -19.906 -35.844 -23.328 1 94.25 354 SER B O 1
ATOM 5967 N N . ALA B 1 355 ? -21.109 -35.594 -25.25 1 93 355 ALA B N 1
ATOM 5968 C CA . ALA B 1 355 ? -22.203 -34.938 -24.547 1 93 355 ALA B CA 1
ATOM 5969 C C . ALA B 1 355 ? -22.75 -35.812 -23.422 1 93 355 ALA B C 1
ATOM 5971 O O . ALA B 1 355 ? -23.016 -37 -23.625 1 93 355 ALA B O 1
ATOM 5972 N N . GLY B 1 356 ? -22.844 -35.188 -22.281 1 92.69 356 GLY B N 1
ATOM 5973 C CA . GLY B 1 356 ? -23.391 -35.906 -21.125 1 92.69 356 GLY B CA 1
ATOM 5974 C C . GLY B 1 356 ? -22.344 -36.688 -20.359 1 92.69 356 GLY B C 1
ATOM 5975 O O . GLY B 1 356 ? -22.625 -37.188 -19.281 1 92.69 356 GLY B O 1
ATOM 5976 N N . GLU B 1 357 ? -21.156 -36.719 -20.781 1 96.19 357 GLU B N 1
ATOM 5977 C CA . GLU B 1 357 ? -20.094 -37.5 -20.172 1 96.19 357 GLU B CA 1
ATOM 5978 C C . GLU B 1 357 ? -19.328 -36.656 -19.141 1 96.19 357 GLU B C 1
ATOM 5980 O O . GLU B 1 357 ? -19.094 -35.469 -19.344 1 96.19 357 GLU B O 1
ATOM 5985 N N . CYS B 1 358 ? -19.031 -37.312 -18.016 1 96.38 358 CYS B N 1
ATOM 5986 C CA . CYS B 1 358 ? -18.172 -36.75 -16.984 1 96.38 358 CYS B CA 1
ATOM 5987 C C . CYS B 1 358 ? -16.969 -37.656 -16.719 1 96.38 358 CYS B C 1
ATOM 5989 O O . CYS B 1 358 ? -17.109 -38.875 -16.625 1 96.38 358 CYS B O 1
ATOM 5991 N N . ARG B 1 359 ? -15.812 -37.031 -16.625 1 96.88 359 ARG B N 1
ATOM 5992 C CA . ARG B 1 359 ? -14.609 -37.781 -16.281 1 96.88 359 ARG B CA 1
ATOM 5993 C C . ARG B 1 359 ? -13.695 -36.969 -15.367 1 96.88 359 ARG B C 1
ATOM 5995 O O . ARG B 1 359 ? -13.75 -35.75 -15.359 1 96.88 359 ARG B O 1
ATOM 6002 N N . ARG B 1 360 ? -12.906 -37.719 -14.672 1 95.44 360 ARG B N 1
ATOM 6003 C CA . ARG B 1 360 ? -11.844 -37.062 -13.922 1 95.44 360 ARG B CA 1
ATOM 6004 C C . ARG B 1 360 ? -10.789 -36.5 -14.867 1 95.44 360 ARG B C 1
ATOM 6006 O O . ARG B 1 360 ? -10.438 -37.125 -15.867 1 95.44 360 ARG B O 1
ATOM 6013 N N . TYR B 1 361 ? -10.336 -35.344 -14.5 1 95.19 361 TYR B N 1
ATOM 6014 C CA . TYR B 1 361 ? -9.336 -34.656 -15.328 1 95.19 361 TYR B CA 1
ATOM 6015 C C . TYR B 1 361 ? -8.117 -35.562 -15.531 1 95.19 361 TYR B C 1
ATOM 6017 O O . TYR B 1 361 ? -7.543 -35.594 -16.625 1 95.19 361 TYR B O 1
ATOM 6025 N N . ALA B 1 362 ? -7.719 -36.312 -14.57 1 92.38 362 ALA B N 1
ATOM 6026 C CA . ALA B 1 362 ? -6.562 -37.219 -14.625 1 92.38 362 ALA B CA 1
ATOM 6027 C C . ALA B 1 362 ? -6.707 -38.25 -15.75 1 92.38 362 ALA B C 1
ATOM 6029 O O . ALA B 1 362 ? -5.719 -38.625 -16.375 1 92.38 362 ALA B O 1
ATOM 6030 N N . GLU B 1 363 ? -7.914 -38.594 -16.062 1 93.06 363 GLU B N 1
ATOM 6031 C CA . GLU B 1 363 ? -8.203 -39.594 -17.078 1 93.06 363 GLU B CA 1
ATOM 6032 C C . GLU B 1 363 ? -8.086 -39 -18.484 1 93.06 363 GLU B C 1
ATOM 6034 O O . GLU B 1 363 ? -7.996 -39.75 -19.469 1 93.06 363 GLU B O 1
ATOM 6039 N N . LEU B 1 364 ? -8.117 -37.781 -18.5 1 91.94 364 LEU B N 1
ATOM 6040 C CA . LEU B 1 364 ? -8.117 -37.125 -19.797 1 91.94 364 LEU B CA 1
ATOM 6041 C C . LEU B 1 364 ? -6.703 -36.719 -20.219 1 91.94 364 LEU B C 1
ATOM 6043 O O . LEU B 1 364 ? -6.473 -36.312 -21.359 1 91.94 364 LEU B O 1
ATOM 6047 N N . LEU B 1 365 ? -5.816 -36.875 -19.297 1 86 365 LEU B N 1
ATOM 6048 C CA . LEU B 1 365 ? -4.43 -36.5 -19.594 1 86 365 LEU B CA 1
ATOM 6049 C C . LEU B 1 365 ? -3.746 -37.594 -20.406 1 86 365 LEU B C 1
ATOM 6051 O O . LEU B 1 365 ? -4.113 -38.781 -20.312 1 86 365 LEU B O 1
ATOM 6055 N N . PRO B 1 366 ? -2.812 -37.156 -21.188 1 75 366 PRO B N 1
ATOM 6056 C CA . PRO B 1 366 ? -2.16 -38.125 -22.078 1 75 366 PRO B CA 1
ATOM 6057 C C . PRO B 1 366 ? -1.171 -39.031 -21.328 1 75 366 PRO B C 1
ATOM 6059 O O . PRO B 1 366 ? -0.522 -39.875 -21.938 1 75 366 PRO B O 1
ATOM 6062 N N . PHE B 1 367 ? -0.968 -38.781 -20.016 1 71.06 367 PHE B N 1
ATOM 6063 C CA . PHE B 1 367 ? -0.068 -39.594 -19.203 1 71.06 367 PHE B CA 1
ATOM 6064 C C . PHE B 1 367 ? -0.71 -39.969 -17.875 1 71.06 367 PHE B C 1
ATOM 6066 O O . PHE B 1 367 ? -1.651 -39.281 -17.438 1 71.06 367 PHE B O 1
ATOM 6073 N N . ASP B 1 368 ? -0.168 -40.969 -17.359 1 66.75 368 ASP B N 1
ATOM 6074 C CA . ASP B 1 368 ? -0.671 -41.406 -16.062 1 66.75 368 ASP B CA 1
ATOM 6075 C C . ASP B 1 368 ? -0.103 -40.531 -14.938 1 66.75 368 ASP B C 1
ATOM 6077 O O . ASP B 1 368 ? 1.102 -40.25 -14.898 1 66.75 368 ASP B O 1
ATOM 6081 N N . LEU B 1 369 ? -0.916 -40 -14.211 1 72.38 369 LEU B N 1
ATOM 6082 C CA . LEU B 1 369 ? -0.514 -39.25 -13.039 1 72.38 369 LEU B CA 1
ATOM 6083 C C . LEU B 1 369 ? -0.674 -40.062 -11.766 1 72.38 369 LEU B C 1
ATOM 6085 O O . LEU B 1 369 ? -1.764 -40.562 -11.477 1 72.38 369 LEU B O 1
ATOM 6089 N N . PRO B 1 370 ? 0.438 -40.188 -11.156 1 64.31 370 PRO B N 1
ATOM 6090 C CA . PRO B 1 370 ? 0.277 -40.938 -9.914 1 64.31 370 PRO B CA 1
ATOM 6091 C C . PRO B 1 370 ? -0.63 -40.25 -8.906 1 64.31 370 PRO B C 1
ATOM 6093 O O . PRO B 1 370 ? -0.621 -39 -8.82 1 64.31 370 PRO B O 1
ATOM 6096 N N . GLU B 1 371 ? -1.495 -41.094 -8.344 1 64.69 371 GLU B N 1
ATOM 6097 C CA . GLU B 1 371 ? -2.357 -40.531 -7.309 1 64.69 371 GLU B CA 1
ATOM 6098 C C . GLU B 1 371 ? -1.563 -40.219 -6.047 1 64.69 371 GLU B C 1
ATOM 6100 O O . GLU B 1 371 ? -0.749 -41 -5.594 1 64.69 371 GLU B O 1
ATOM 6105 N N . ARG B 1 372 ? -1.605 -39 -5.711 1 60.66 372 ARG B N 1
ATOM 6106 C CA . ARG B 1 372 ? -0.906 -38.625 -4.484 1 60.66 372 ARG B CA 1
ATOM 6107 C C . ARG B 1 372 ? -1.82 -38.781 -3.271 1 60.66 372 ARG B C 1
ATOM 6109 O O . ARG B 1 372 ? -3.033 -38.562 -3.377 1 60.66 372 ARG B O 1
ATOM 6116 N N . GLY B 1 373 ? -1.417 -39.5 -2.262 1 58.5 373 GLY B N 1
ATOM 6117 C CA . GLY B 1 373 ? -2.195 -39.781 -1.064 1 58.5 373 GLY B CA 1
ATOM 6118 C C . GLY B 1 373 ? -2.74 -38.531 -0.408 1 58.5 373 GLY B C 1
ATOM 6119 O O . GLY B 1 373 ? -3.871 -38.5 0.083 1 58.5 373 GLY B O 1
ATOM 6120 N N . ASP B 1 374 ? -1.926 -37.5 -0.11 1 66.94 374 ASP B N 1
ATOM 6121 C CA . ASP B 1 374 ? -2.432 -36.312 0.582 1 66.94 374 ASP B CA 1
ATOM 6122 C C . ASP B 1 374 ? -2.738 -35.188 -0.405 1 66.94 374 ASP B C 1
ATOM 6124 O O . ASP B 1 374 ? -1.88 -34.812 -1.198 1 66.94 374 ASP B O 1
ATOM 6128 N N . VAL B 1 375 ? -4.066 -34.812 -0.358 1 72.06 375 VAL B N 1
ATOM 6129 C CA . VAL B 1 375 ? -4.551 -33.812 -1.289 1 72.06 375 V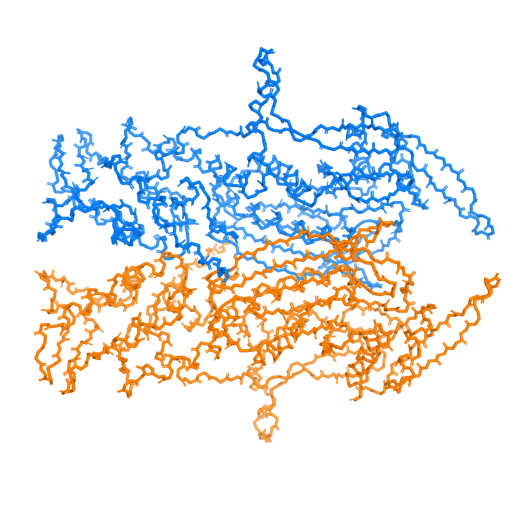AL B CA 1
ATOM 6130 C C . VAL B 1 375 ? -3.658 -32.562 -1.224 1 72.06 375 VAL B C 1
ATOM 6132 O O . VAL B 1 375 ? -3.303 -32 -2.258 1 72.06 375 VAL B O 1
ATOM 6135 N N . CYS B 1 376 ? -3.301 -32.062 0.047 1 75.44 376 CYS B N 1
ATOM 6136 C CA . CYS B 1 376 ? -2.6 -30.797 0.195 1 75.44 376 CYS B CA 1
ATOM 6137 C C . CYS B 1 376 ? -1.143 -31.016 0.581 1 75.44 376 CYS B C 1
ATOM 6139 O O . CYS B 1 376 ? -0.361 -30.078 0.646 1 75.44 376 CYS B O 1
ATOM 6141 N N . GLY B 1 377 ? -0.699 -32.031 1.06 1 58.03 377 GLY B N 1
ATOM 6142 C CA . GLY B 1 377 ? 0.688 -32.188 1.46 1 58.03 377 GLY B CA 1
ATOM 6143 C C . GLY B 1 377 ? 1.654 -31.359 0.64 1 58.03 377 GLY B C 1
ATOM 6144 O O . GLY B 1 377 ? 1.533 -30.125 0.586 1 58.03 377 GLY B O 1
ATOM 6145 N N . ASP B 1 378 ? 2.65 -31.938 0.102 1 57.25 378 ASP B N 1
ATOM 6146 C CA . ASP B 1 378 ? 3.467 -31.297 -0.923 1 57.25 378 ASP B CA 1
ATOM 6147 C C . ASP B 1 378 ? 2.594 -30.594 -1.964 1 57.25 378 ASP B C 1
ATOM 6149 O O . ASP B 1 378 ? 3.096 -29.844 -2.803 1 57.25 378 ASP B O 1
ATOM 6153 N N . ALA B 1 379 ? 1.526 -30.656 -1.534 1 48.88 379 ALA B N 1
ATOM 6154 C CA . ALA B 1 379 ? 0.394 -30.406 -2.422 1 48.88 379 ALA B CA 1
ATOM 6155 C C . ALA B 1 379 ? 0.026 -28.938 -2.439 1 48.88 379 ALA B C 1
ATOM 6157 O O . ALA B 1 379 ? -0.482 -28.422 -3.441 1 48.88 379 ALA B O 1
ATOM 6158 N N . SER B 1 380 ? 0.265 -28.344 -1.418 1 76.06 380 SER B N 1
ATOM 6159 C CA . SER B 1 380 ? -0.058 -26.922 -1.494 1 76.06 380 SER B CA 1
ATOM 6160 C C . SER B 1 380 ? 0.719 -26.234 -2.615 1 76.06 380 SER B C 1
ATOM 6162 O O . SER B 1 380 ? 0.178 -25.391 -3.32 1 76.06 380 SER B O 1
ATOM 6164 N N . ARG B 1 381 ? 1.761 -26.859 -2.803 1 80.06 381 ARG B N 1
ATOM 6165 C CA . ARG B 1 381 ? 2.559 -26.359 -3.914 1 80.06 381 ARG B CA 1
ATOM 6166 C C . ARG B 1 381 ? 1.948 -26.75 -5.254 1 80.06 381 ARG B C 1
ATOM 6168 O O . ARG B 1 381 ? 1.898 -25.953 -6.184 1 80.06 381 ARG B O 1
ATOM 6175 N N . HIS B 1 382 ? 1.48 -28 -5.281 1 85.31 382 HIS B N 1
ATOM 6176 C CA . HIS B 1 382 ? 0.859 -28.484 -6.508 1 85.31 382 HIS B CA 1
ATOM 6177 C C . HIS B 1 382 ? -0.46 -27.781 -6.777 1 85.31 382 HIS B C 1
ATOM 6179 O O . HIS B 1 382 ? -0.787 -27.484 -7.93 1 85.31 382 HIS B O 1
ATOM 6185 N N . PHE B 1 383 ? -1.091 -27.625 -5.699 1 92.25 383 PHE B N 1
ATOM 6186 C CA . PHE B 1 383 ? -2.344 -26.891 -5.805 1 92.25 383 PHE B CA 1
ATOM 6187 C C . PHE B 1 383 ? -2.115 -25.516 -6.445 1 92.25 383 PHE B C 1
ATOM 6189 O O . PHE B 1 383 ? -2.83 -25.141 -7.371 1 92.25 383 PHE B O 1
ATOM 6196 N N . ILE B 1 384 ? -1.108 -24.844 -6.004 1 92.56 384 ILE B N 1
ATOM 6197 C CA . ILE B 1 384 ? -0.805 -23.5 -6.488 1 92.56 384 ILE B CA 1
ATOM 6198 C C . ILE B 1 384 ? -0.264 -23.578 -7.914 1 92.56 384 ILE B C 1
ATOM 6200 O O . ILE B 1 384 ? -0.666 -22.797 -8.781 1 92.56 384 ILE B O 1
ATOM 6204 N N . ALA B 1 385 ? 0.534 -24.562 -8.164 1 89.12 385 ALA B N 1
ATOM 6205 C CA . ALA B 1 385 ? 1.19 -24.688 -9.469 1 89.12 385 ALA B CA 1
ATOM 6206 C C . ALA B 1 385 ? 0.183 -25.047 -10.555 1 89.12 385 ALA B C 1
ATOM 6208 O O . ALA B 1 385 ? 0.471 -24.891 -11.75 1 89.12 385 ALA B O 1
ATOM 6209 N N . HIS B 1 386 ? -0.97 -25.547 -10.164 1 91.5 386 HIS B N 1
ATOM 6210 C CA . HIS B 1 386 ? -1.979 -25.938 -11.148 1 91.5 386 HIS B CA 1
ATOM 6211 C C . HIS B 1 386 ? -3.246 -25.109 -10.992 1 91.5 386 HIS B C 1
ATOM 6213 O O . HIS B 1 386 ? -4.332 -25.531 -11.391 1 91.5 386 HIS B O 1
ATOM 6219 N N . ALA B 1 387 ? -3.123 -24.016 -10.359 1 94.81 387 ALA B N 1
ATOM 6220 C CA . ALA B 1 387 ? -4.215 -23.062 -10.188 1 94.81 387 ALA B CA 1
ATOM 6221 C C . ALA B 1 387 ? -5.41 -23.719 -9.5 1 94.81 387 ALA B C 1
ATOM 6223 O O . ALA B 1 387 ? -6.562 -23.422 -9.82 1 94.81 387 ALA B O 1
ATOM 6224 N N . GLY B 1 388 ? -5.129 -24.672 -8.672 1 94.06 388 GLY B N 1
ATOM 6225 C CA . GLY B 1 388 ? -6.16 -25.359 -7.906 1 94.06 388 GLY B CA 1
ATOM 6226 C C . GLY B 1 388 ? -6.73 -26.562 -8.625 1 94.06 388 GLY B C 1
ATOM 6227 O O . GLY B 1 388 ? -7.477 -27.344 -8.031 1 94.06 388 GLY B O 1
ATOM 6228 N N . LEU B 1 389 ? -6.371 -26.797 -9.859 1 93.31 389 LEU B N 1
ATOM 6229 C CA . LEU B 1 389 ? -6.941 -27.875 -10.664 1 93.31 389 LEU B CA 1
ATOM 6230 C C . LEU B 1 389 ? -6.125 -29.156 -10.523 1 93.31 389 LEU B C 1
ATOM 6232 O O . LEU B 1 389 ? -5.512 -29.609 -11.492 1 93.31 389 LEU B O 1
ATOM 6236 N N . LEU B 1 390 ? -6.285 -29.75 -9.359 1 91.5 390 LEU B N 1
ATOM 6237 C CA . LEU B 1 390 ? -5.637 -31.031 -9.141 1 91.5 390 LEU B CA 1
ATOM 6238 C C . LEU B 1 390 ? -6.34 -32.125 -9.922 1 91.5 390 LEU B C 1
ATOM 6240 O O . LEU B 1 390 ? -7.52 -32.406 -9.695 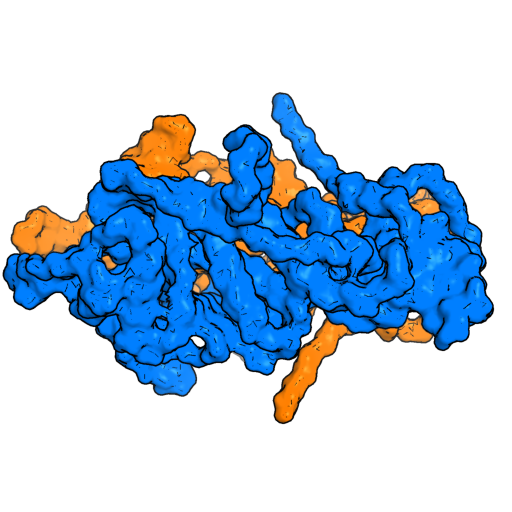1 91.5 390 LEU B O 1
ATOM 6244 N N . ALA B 1 391 ? -5.633 -32.781 -10.734 1 91.62 391 ALA B N 1
ATOM 6245 C CA . ALA B 1 391 ? -6.188 -33.625 -11.781 1 91.62 391 ALA B CA 1
ATOM 6246 C C . ALA B 1 391 ? -7.039 -34.75 -11.18 1 91.62 391 ALA B C 1
ATOM 6248 O O . ALA B 1 391 ? -8.086 -35.094 -11.727 1 91.62 391 ALA B O 1
ATOM 6249 N N . HIS B 1 392 ? -6.594 -35.344 -10.086 1 92.25 392 HIS B N 1
ATOM 6250 C CA . HIS B 1 392 ? -7.297 -36.469 -9.484 1 92.25 392 HIS B CA 1
ATOM 6251 C C . HIS B 1 392 ? -8.523 -36 -8.711 1 92.25 392 HIS B C 1
ATOM 6253 O O . HIS B 1 392 ? -9.375 -36.812 -8.344 1 92.25 392 HIS B O 1
ATOM 6259 N N . TYR B 1 393 ? -8.664 -34.656 -8.578 1 92.94 393 TYR B N 1
ATOM 6260 C CA . TYR B 1 393 ? -9.734 -34.125 -7.742 1 92.94 393 TYR B CA 1
ATOM 6261 C C . TYR B 1 393 ? -10.602 -33.156 -8.531 1 92.94 393 TYR B C 1
ATOM 6263 O O . TYR B 1 393 ? -11.375 -32.406 -7.945 1 92.94 393 TYR B O 1
ATOM 6271 N N . THR B 1 394 ? -10.422 -33.125 -9.75 1 94.62 394 THR B N 1
ATOM 6272 C CA . THR B 1 394 ? -11.188 -32.281 -10.648 1 94.62 394 THR B CA 1
ATOM 6273 C C . THR B 1 394 ? -11.961 -33.125 -11.656 1 94.62 394 THR B C 1
ATOM 6275 O O . THR B 1 394 ? -11.391 -34 -12.305 1 94.62 394 THR B O 1
ATOM 6278 N N . THR B 1 395 ? -13.195 -32.875 -11.75 1 96.38 395 THR B N 1
ATOM 6279 C CA . THR B 1 395 ? -14.062 -33.562 -12.711 1 96.38 395 THR B CA 1
ATOM 6280 C C . THR B 1 395 ? -14.539 -32.594 -13.789 1 96.38 395 THR B C 1
ATOM 6282 O O . THR B 1 395 ? -14.914 -31.453 -13.484 1 96.38 395 THR B O 1
ATOM 6285 N N . VAL B 1 396 ? -14.484 -33.031 -14.984 1 97.12 396 VAL B N 1
ATOM 6286 C CA . VAL B 1 396 ? -14.969 -32.25 -16.109 1 97.12 396 VAL B CA 1
ATOM 6287 C C . VAL B 1 396 ? -16.156 -32.938 -16.766 1 97.12 396 VAL B C 1
ATOM 6289 O O . VAL B 1 396 ? -16.125 -34.156 -16.969 1 97.12 396 VAL B O 1
ATOM 6292 N N . CYS B 1 397 ? -17.156 -32.188 -17.016 1 95.75 397 CYS B N 1
ATOM 6293 C CA . CYS B 1 397 ? -18.359 -32.719 -17.641 1 95.75 397 CYS B CA 1
ATOM 6294 C C . CYS B 1 397 ? -18.719 -31.906 -18.891 1 95.75 397 CYS B C 1
ATOM 6296 O O . CYS B 1 397 ? -18.562 -30.688 -18.922 1 95.75 397 CYS B O 1
ATOM 6298 N N . ARG B 1 398 ? -19.109 -32.562 -19.828 1 95.88 398 ARG B N 1
ATOM 6299 C CA . ARG B 1 398 ? -19.703 -31.938 -20.984 1 95.88 398 ARG B CA 1
ATOM 6300 C C . ARG B 1 398 ? -21.219 -31.984 -20.922 1 95.88 398 ARG B C 1
ATOM 6302 O O . ARG B 1 398 ? -21.828 -33.062 -21.031 1 95.88 398 ARG B O 1
ATOM 6309 N N . GLU B 1 399 ? -21.75 -30.812 -20.828 1 91.5 399 GLU B N 1
ATOM 6310 C CA . GLU B 1 399 ? -23.203 -30.766 -20.734 1 91.5 399 GLU B CA 1
ATOM 6311 C C . GLU B 1 399 ? -23.859 -31.094 -22.078 1 91.5 399 GLU B C 1
ATOM 6313 O O . GLU B 1 399 ? -23.203 -31.047 -23.125 1 91.5 399 GLU B O 1
ATOM 6318 N N . SER B 1 400 ? -25.156 -31.359 -21.984 1 85.94 400 SER B N 1
ATOM 6319 C CA . SER B 1 400 ? -25.906 -31.719 -23.188 1 85.94 400 SER B CA 1
ATOM 6320 C C . SER B 1 400 ? -25.859 -30.594 -24.219 1 85.94 400 SER B C 1
ATOM 6322 O O . SER B 1 400 ? -25.859 -30.859 -25.422 1 85.94 400 SER B O 1
ATOM 6324 N N . GLY B 1 401 ? -25.75 -29.422 -23.844 1 84.56 401 GLY B N 1
ATOM 6325 C CA . GLY B 1 401 ? -25.688 -28.281 -24.734 1 84.56 401 GLY B CA 1
ATOM 6326 C C . GLY B 1 401 ? -24.297 -28.016 -25.266 1 84.56 401 GLY B C 1
ATOM 6327 O O . GLY B 1 401 ? -24.094 -27.109 -26.078 1 84.56 401 GLY B O 1
ATOM 6328 N N . GLY B 1 402 ? -23.406 -28.859 -24.859 1 85.88 402 GLY B N 1
ATOM 6329 C CA . GLY B 1 402 ? -22.062 -28.812 -25.438 1 85.88 402 GLY B CA 1
ATOM 6330 C C . GLY B 1 402 ? -21.078 -28.062 -24.562 1 85.88 402 GLY B C 1
ATOM 6331 O O . GLY B 1 402 ? -19.859 -28.188 -24.75 1 85.88 402 GLY B O 1
ATOM 6332 N N . GLU B 1 403 ? -21.578 -27.375 -23.656 1 92.75 403 GLU B N 1
ATOM 6333 C CA . GLU B 1 403 ? -20.672 -26.578 -22.844 1 92.75 403 GLU B CA 1
ATOM 6334 C C . GLU B 1 403 ? -20.047 -27.422 -21.734 1 92.75 403 GLU B C 1
ATOM 6336 O O . GLU B 1 403 ? -20.672 -28.344 -21.203 1 92.75 403 GLU B O 1
ATOM 6341 N N . ALA B 1 404 ? -18.844 -27.141 -21.438 1 96.5 404 ALA B N 1
ATOM 6342 C CA . ALA B 1 404 ? -18.141 -27.906 -20.422 1 96.5 404 ALA B CA 1
ATOM 6343 C C . ALA B 1 404 ? -18.297 -27.266 -19.047 1 96.5 404 ALA B C 1
ATOM 6345 O O . ALA B 1 404 ? -18.312 -26.031 -18.922 1 96.5 404 ALA B O 1
ATOM 6346 N N . VAL B 1 405 ? -18.438 -28.109 -18.062 1 96.88 405 VAL B N 1
ATOM 6347 C CA . VAL B 1 405 ? -18.516 -27.688 -16.656 1 96.88 405 VAL B CA 1
ATOM 6348 C C . VAL B 1 405 ? -17.438 -28.406 -15.852 1 96.88 405 VAL B C 1
ATOM 6350 O O . VAL B 1 405 ? -17.062 -29.531 -16.156 1 96.88 405 VAL B O 1
ATOM 6353 N N . VAL B 1 406 ? -16.953 -27.688 -14.867 1 97.31 406 VAL B N 1
ATOM 6354 C CA . VAL B 1 406 ? -15.883 -28.219 -14.031 1 97.31 406 VAL B CA 1
ATOM 6355 C C . VAL B 1 406 ? -16.344 -28.281 -12.578 1 97.31 406 VAL B C 1
ATOM 6357 O O . VAL B 1 406 ? -17.031 -27.375 -12.094 1 97.31 406 VAL B O 1
ATOM 6360 N N . GLU B 1 407 ? -16.047 -29.344 -11.945 1 95.5 407 GLU B N 1
ATOM 6361 C CA . GLU B 1 407 ? -16.328 -29.578 -10.523 1 95.5 407 GLU B CA 1
ATOM 6362 C C . GLU B 1 407 ? -15.062 -30.016 -9.781 1 95.5 407 GLU B C 1
ATOM 6364 O O . GLU B 1 407 ? -14.266 -30.797 -10.305 1 95.5 407 GLU B O 1
ATOM 6369 N N . VAL B 1 408 ? -14.891 -29.438 -8.594 1 93.62 408 VAL B N 1
ATOM 6370 C CA . VAL B 1 408 ? -13.742 -29.859 -7.797 1 93.62 408 VAL B CA 1
ATOM 6371 C C . VAL B 1 408 ? -14.219 -30.469 -6.48 1 93.62 408 VAL B C 1
ATOM 6373 O O . VAL B 1 408 ? -15.242 -30.062 -5.938 1 93.62 408 VAL B O 1
ATOM 6376 N N . ASP B 1 409 ? -13.43 -31.422 -6.039 1 92.25 409 ASP B N 1
ATOM 6377 C CA . ASP B 1 409 ? -13.727 -32.062 -4.762 1 92.25 409 ASP B CA 1
ATOM 6378 C C . ASP B 1 409 ? -13.57 -31.062 -3.607 1 92.25 409 ASP B C 1
ATOM 6380 O O . ASP B 1 409 ? -12.656 -30.234 -3.613 1 92.25 409 ASP B O 1
ATOM 6384 N N . LYS B 1 410 ? -14.367 -31.281 -2.578 1 90.81 410 LYS B N 1
ATOM 6385 C CA . LYS B 1 410 ? -14.383 -30.391 -1.426 1 90.81 410 LYS B CA 1
ATOM 6386 C C . LYS B 1 410 ? -13.039 -30.406 -0.702 1 90.81 410 LYS B C 1
ATOM 6388 O O . LYS B 1 410 ? -12.641 -29.406 -0.091 1 90.81 410 LYS B O 1
ATOM 6393 N N . GLU B 1 411 ? -12.312 -31.453 -0.825 1 89.25 411 GLU B N 1
ATOM 6394 C CA . GLU B 1 411 ? -11.055 -31.625 -0.109 1 89.25 411 GLU B CA 1
ATOM 6395 C C . GLU B 1 411 ? -9.992 -30.656 -0.629 1 89.25 411 GLU B C 1
ATOM 6397 O O . GLU B 1 411 ? -9.055 -30.312 0.09 1 89.25 411 GLU B O 1
ATOM 6402 N N . THR B 1 412 ? -10.188 -30.203 -1.832 1 91.75 412 THR B N 1
ATOM 6403 C CA . THR B 1 412 ? -9.188 -29.312 -2.422 1 91.75 412 THR B CA 1
ATOM 6404 C C . THR B 1 412 ? -9.195 -27.953 -1.733 1 91.75 412 THR B C 1
ATOM 6406 O O . THR B 1 412 ? -8.211 -27.219 -1.792 1 91.75 412 THR B O 1
ATOM 6409 N N . PHE B 1 413 ? -10.242 -27.578 -1.089 1 92.56 413 PHE B N 1
ATOM 6410 C CA . PHE B 1 413 ? -10.344 -26.281 -0.42 1 92.56 413 PHE B CA 1
ATOM 6411 C C . PHE B 1 413 ? -9.43 -26.234 0.798 1 92.56 413 PHE B C 1
ATOM 6413 O O . PHE B 1 413 ? -9.023 -25.141 1.229 1 92.56 413 PHE B O 1
ATOM 6420 N N . LYS B 1 414 ? -9.109 -27.391 1.304 1 90.75 414 LYS B N 1
ATOM 6421 C CA . LYS B 1 414 ? -8.211 -27.453 2.447 1 90.75 414 LYS B CA 1
ATOM 6422 C C . LYS B 1 414 ? -6.809 -26.984 2.072 1 90.75 414 LYS B C 1
ATOM 6424 O O . LYS B 1 414 ? -6.035 -26.578 2.939 1 90.75 414 LYS B O 1
ATOM 6429 N N . CYS B 1 415 ? -6.547 -27.062 0.783 1 92.25 415 CYS B N 1
ATOM 6430 C CA . CYS B 1 415 ? -5.23 -26.656 0.305 1 92.25 415 CYS B CA 1
ATOM 6431 C C . CYS B 1 415 ? -5.043 -25.156 0.412 1 92.25 415 CYS B C 1
ATOM 6433 O O . CYS B 1 415 ? -3.914 -24.656 0.445 1 92.25 415 CYS B O 1
ATOM 6435 N N . LEU B 1 416 ? -6.109 -24.391 0.455 1 91.19 416 LEU B N 1
ATOM 6436 C CA . LEU B 1 416 ? -6.031 -22.953 0.611 1 91.19 416 LEU B CA 1
ATOM 6437 C C . LEU B 1 416 ? -5.504 -22.578 1.993 1 91.19 416 LEU B C 1
ATOM 6439 O O . LEU B 1 416 ? -4.754 -21.609 2.137 1 91.19 416 LEU B O 1
ATOM 6443 N N . SER B 1 417 ? -5.82 -23.266 2.945 1 82.75 417 SER B N 1
ATOM 6444 C CA . SER B 1 417 ? -5.414 -22.969 4.316 1 82.75 417 SER B CA 1
ATOM 6445 C C . SER B 1 417 ? -4.043 -23.547 4.629 1 82.75 417 SER B C 1
ATOM 6447 O O . SER B 1 417 ? -3.311 -23.016 5.465 1 82.75 417 SER B O 1
ATOM 6449 N N . SER B 1 418 ? -3.781 -24.625 4.047 1 68.94 418 SER B N 1
ATOM 6450 C CA . SER B 1 418 ? -2.521 -25.297 4.32 1 68.94 418 SER B CA 1
ATOM 6451 C C . SER B 1 418 ? -1.351 -24.594 3.648 1 68.94 418 SER B C 1
ATOM 6453 O O . SER B 1 418 ? -0.197 -24.781 4.035 1 68.94 418 SER B O 1
ATOM 6455 N N . ALA B 1 419 ? -1.619 -23.953 2.729 1 55.78 419 ALA B N 1
ATOM 6456 C CA . ALA B 1 419 ? -0.585 -23.234 1.977 1 55.78 419 ALA B CA 1
ATOM 6457 C C . ALA B 1 419 ? 0.062 -22.156 2.826 1 55.78 419 ALA B C 1
ATOM 6459 O O . ALA B 1 419 ? 1.042 -21.531 2.408 1 55.78 419 ALA B O 1
ATOM 6460 N N . ARG B 1 420 ? -0.364 -22.062 4.098 1 56.41 420 ARG B N 1
ATOM 6461 C CA . ARG B 1 420 ? 0.195 -21.031 4.965 1 56.41 420 ARG B CA 1
ATOM 6462 C C . ARG B 1 420 ? 1.685 -21.266 5.199 1 56.41 420 ARG B C 1
ATOM 6464 O O . ARG B 1 420 ? 2.105 -22.375 5.504 1 56.41 420 ARG B O 1
ATOM 6471 N N . GLU B 1 421 ? 2.484 -20.5 4.676 1 53.09 421 GLU B N 1
ATOM 6472 C CA . GLU B 1 421 ? 3.902 -20.562 5.02 1 53.09 421 GLU B CA 1
ATOM 6473 C C . GLU B 1 421 ? 4.102 -20.609 6.535 1 53.09 421 GLU B C 1
ATOM 6475 O O . GLU B 1 421 ? 3.389 -19.922 7.277 1 53.09 421 GLU B O 1
ATOM 6480 N N . PRO B 1 422 ? 4.711 -21.594 7.121 1 43.34 422 PRO B N 1
ATOM 6481 C CA . PRO B 1 422 ? 4.914 -21.641 8.57 1 43.34 422 PRO B CA 1
ATOM 6482 C C . PRO B 1 422 ? 5.363 -20.281 9.133 1 43.34 422 PRO B C 1
ATOM 6484 O O . PRO B 1 422 ? 6.125 -19.562 8.492 1 43.34 422 PRO B O 1
ATOM 6487 N N . LYS B 1 423 ? 4.621 -19.812 10.094 1 44.06 423 LYS B N 1
ATOM 6488 C CA . LYS B 1 423 ? 5.102 -18.672 10.859 1 44.06 423 LYS B CA 1
ATOM 6489 C C . LYS B 1 423 ? 6.555 -18.859 11.281 1 44.06 423 LYS B C 1
ATOM 6491 O O . LYS B 1 423 ? 6.961 -19.969 11.633 1 44.06 423 LYS B O 1
ATOM 6496 N N . PRO B 1 424 ? 7.395 -17.906 11.016 1 34.72 424 PRO B N 1
ATOM 6497 C CA . PRO B 1 424 ? 8.719 -18.125 11.609 1 34.72 424 PRO B CA 1
ATOM 6498 C C . PRO B 1 424 ? 8.648 -18.516 13.078 1 34.72 424 PRO B C 1
ATOM 6500 O O . PRO B 1 424 ? 7.77 -18.047 13.812 1 34.72 424 PRO B O 1
ATOM 6503 N N . SER B 1 425 ? 9.039 -19.75 13.43 1 28.25 425 SER B N 1
ATOM 6504 C CA . SER B 1 425 ? 9.172 -20.141 14.836 1 28.25 425 SER B CA 1
ATOM 6505 C C . SER B 1 425 ? 9.711 -19 15.68 1 28.25 425 SER B C 1
ATOM 6507 O O . SER B 1 425 ? 10.719 -18.375 15.328 1 28.25 425 SER B O 1
ATOM 6509 N N . SER B 1 426 ? 8.891 -18.344 16.406 1 28.17 426 SER B N 1
ATOM 6510 C CA . SER B 1 426 ? 9.391 -17.531 17.516 1 28.17 426 SER B CA 1
ATOM 6511 C C . SER B 1 426 ? 10.594 -18.188 18.172 1 28.17 426 SER B C 1
ATOM 6513 O O . SER B 1 426 ? 10.547 -19.359 18.562 1 28.17 426 SER B O 1
ATOM 6515 N N . ALA B 1 427 ? 11.844 -17.875 17.969 1 23.42 427 ALA B N 1
ATOM 6516 C CA . ALA B 1 427 ? 12.836 -18.25 18.969 1 23.42 427 ALA B CA 1
ATOM 6517 C C . ALA B 1 427 ? 12.305 -18.016 20.375 1 23.42 427 ALA B C 1
ATOM 6519 O O . ALA B 1 427 ? 11.836 -16.922 20.703 1 23.42 427 ALA B O 1
ATOM 6520 N N . ARG B 1 428 ? 12.125 -19.078 21.125 1 20.31 428 ARG B N 1
ATOM 6521 C CA . ARG B 1 428 ? 12.383 -18.891 22.547 1 20.31 428 ARG B CA 1
ATOM 6522 C C . ARG B 1 428 ? 13.766 -18.297 22.781 1 20.31 428 ARG B C 1
ATOM 6524 O O . ARG B 1 428 ? 14.742 -18.703 22.141 1 20.31 428 ARG B O 1
#

Foldseek 3Di:
DFEEEEEEAEALQAFDWDWAALDPPDIDIFSDPCLSDDGPAYEYEYELCNQFAKHQDPLLQVLLVVLVWDKDWDQDPPPRTIMIGGHADPQVCSVVSSQSSVQSSCVSRVHHHGYQYFFDAQDGNRFHTPDDLQRRLQSLLVVVLVVLVVDDADEEYEYEYEHARHDDCCVVSVVVSVLLVQLLSLLLPHQKYKYWYWYQDPPRRYIDTDDIDIARAHDDPDQADDLLSLLLQLQQLLSNLQVLLPQDQFQKDKHWDDDPRYIYIDIDGPVVVPPPDDDPPVCPVVVCSGSNNNSSSSSSVSNNVLSVVQDPPDQKGFLVSSLPRSNLSRGDPVSSVLNNVLSVVQVVLLLPDDAFDKDQQQVSDPDHDDDDPQCQDVNLVVCSNNSNRDRRFKMWHQHNVGTIMIGGHPSSSVSSNVNDDDDPPDDD/DFEEEEEEAEALQAFDWDWAALDPPDIDTFSDPCLSDDGPAYEYEYELCNQFAKHQDPLLQVLLVVLVWDKDWDQDPPPRTIMIGGHADPQVCSVVSSQSSVQSSCVSRVHHHGYQYFFDAQDHNRFHTPDDLQRRLQSLLVVVLVVLVPDDADEEYEYEYEHARHDDCCVVSVVVSVLLVQLLSLLLPHQKYKYWYWYQDPPRRYTDTDDIDIARAHDDPDQADDLLSLLLQLQQVLVNLQVLLPQDQFQKDKHWDDDPRYIYIDIDGPVVVPPPDDDPPVCVVVVCSGSRNNSSSSSSVSNNVLSVVQDPPDQKGFLVSSLPRSNLSRGDPVSSVLNNVLSVVQVVLLVPDDAFDKDQQQVSDPDHDDDDPQCQDVNLVVCSNNSNRDRRFKMWHQHNVGTIMIGGHPSSSVSSVVNPDDDPPDDD

pLDDT: mean 88.78, std 15.02, range [20.31, 98.69]

Secondary structure (DSSP, 8-state):
-EEEEEEEE--GGG---EEEEEETTEEEEESSGGGG---SEEEEEEEGGGGG-EES-HHHHHHHHHTT--EEEEE-TTT-PEEEEE----GGGHHHHHHHHHHHHHHHTT---EEEEE--EEEETTEEEE--HHHHHHHHHHHHHHHHHTS---SEEEEEEEEEES-THHHHHHHHHHHHHHHHHHHHT-SEEEEEEEEEPTTT-BEEEEEEEEESS---SS--SSHHHHHHHHT-HHHHHHHHTT-----EEEEEEE-SSEEEEEEEEHHHHH--SS-TT--TTSGGGSHHHHHHHHHHHHHHHHHGGGB-STTEEEHHHHHH-GGGGGS-HHHHHHHHHHHHHHHHHHTTPPTT-EEEHHHHSSSPPPPPSSSSTTHHHHHHHTTT--GGGEEEEE-TTS-EEEEE-GGGGHHHHHT---------/-EEEEEEEE--GGG---EEEEEETTEEEEESSGGGG---SEEEEEEEGGGGG-EES-HHHHHHHHHTT--EEEEE-TTT-PEEEEE----GGGHHHHHHHHHHHHHHHTT---EEEEE--EEEETTEEEE--HHHHHHHHHHHHHHHHHTS---SEEEEEEEEEES-THHHHHHHHHHHHHHHHHHHHT-SEEEEEEEEEPTTT-BEEEEEEEEESS---SS--SSHHHHHHHHT-HHHHHHHHTT-----EEEEEEEETTEEEEEEEEHHHHH--SS-TT--TTSGGGSHHHHHHHHHHHHHHHHHHTTB-STTEEEHHHHHH-GGGGGS-HHHHHHHHHHHHHHHHHHTTSPTT-EEEHHHHSSSPPPPPS-SSTTHHHHHHHTTT--GGGEEEEE-TTS-EEEEE-GGGGHHHHHT---------

InterPro domains:
  IPR013383 CRISPR-associated protein DxTHG, conserved site [TIGR02549] (159-184)
  IPR052875 CRISPR-associated endoribonuclease [PTHR37169] (1-401)
  IPR053857 CRISPR system endoribonuclease Csx1, CARF domain [PF22230] (4-202)

Sequence (856 aa):
MARLYIATWGNPLAWSEVEYDCGDGRRARSFTSSVCAEADARVVVALDSVVAAEGNNRAAAEAAREAGLPVEEVAEGGTGRAKYIVGPPDCGEWRLRAREYVRRLAGKAGVEAEPVVVAALGRLGGWEFRGWPDLVLWELLMGLWRVLKGLEPKGQLDIYLDITHGINFMPAVALHAARLLASLALARGFERAVLKAYNALPGTWQLAKVYSETFDSILFPQPPETDLGRALYYGAPLHFALLSAGAEEPELEVELRCEGRAVAYQIVDRKARSSDDRGPAQRGGAQSAAPERLYELLLAVAASEGARGLLAGGSRVWLKGLMQWGLVDRLGPTARAVAKAELNRLYTAAQKLSAGECRRYAELLPFDLPERGDVCGDASRHFIAHAGLLAHYTTVCRESGGEAVVEVDKETFKCLSSAREPKPSSARMARLYIATWGNPLAWSEVEYDCGDGRRARSFTSSVCAEADARVVVALDSVVAAEGNNRAAAEAAREAGLPVEEVAEGGTGRAKYIVGPPDCGEWRLRAREYVRRLAGKAGVEAEPVVVAALGRLGGWEFRGWPDLVLWELLMGLWRVLKGLEPKGQLDIYLDITHGINFMPAVALHAARLLASLALARGFERAVLKAYNALPGTWQLAKVYSETFDSILFPQPPETDLGRALYYGAPLHFALLSAGAEEPELEVELRCEGRAVAYQIVDRKARSSDDRGPAQRGGAQSAAPERLYELLLAVAASEGARGLLAGGSRVWLKGLMQWGLVDRLGPTARAVAKAELNRLYTAAQKLSAGECRRYAELLPFDLPERGDVCGDASRHFIAHAGLLAHYTTVCRESGGEAVVEVDKETFKCLSSAREPKPSSAR

Solvent-accessible surface area (backbone atoms only — not comparable to full-atom values): 44290 Å² total; per-residue (Å²): 111,45,32,38,32,38,32,33,42,40,65,62,24,67,39,58,74,43,62,32,32,59,52,96,86,40,69,48,73,34,60,51,75,64,62,61,65,83,53,80,40,36,36,37,35,31,41,51,56,55,35,28,36,58,28,57,22,62,68,41,50,50,18,30,45,75,34,71,31,55,69,46,79,41,78,40,85,94,70,84,44,56,34,35,39,36,38,63,60,58,66,90,43,36,66,62,35,37,33,41,21,49,33,42,33,34,45,75,56,72,29,83,46,47,54,37,67,25,62,30,60,35,42,52,74,82,30,37,30,59,39,51,45,52,54,29,45,36,46,45,42,55,46,51,48,59,54,52,70,72,50,79,61,43,52,37,37,39,36,38,35,36,31,61,51,26,48,67,59,48,39,49,37,50,50,52,42,47,52,52,46,41,24,38,40,37,40,53,49,18,63,28,23,37,42,36,31,32,29,53,29,53,84,56,30,34,56,37,68,52,46,75,41,51,39,55,35,56,73,68,67,48,86,60,88,46,60,62,37,28,20,51,65,35,18,15,64,67,61,28,40,68,62,26,71,71,50,60,78,81,56,68,45,76,44,75,44,65,59,90,55,29,41,37,67,40,73,42,46,57,72,60,66,71,55,81,77,74,64,86,72,83,58,70,50,62,74,55,52,38,40,68,50,43,49,44,46,49,38,37,36,36,35,24,70,70,28,60,78,26,52,67,56,90,73,27,32,32,44,67,49,56,73,65,35,68,60,52,68,26,26,44,70,29,21,26,30,27,33,52,51,45,48,51,50,48,52,59,44,51,66,74,48,50,72,66,35,71,46,46,42,42,76,56,44,96,54,88,68,81,82,68,90,56,80,35,61,84,16,27,37,50,32,36,51,35,23,56,58,44,37,90,46,22,35,39,31,20,36,79,87,64,50,44,33,38,33,60,48,76,69,60,60,55,24,50,66,62,51,55,71,76,70,76,76,74,79,127,110,44,34,39,33,38,33,33,41,40,66,62,24,69,38,59,74,43,62,32,32,58,51,95,87,41,68,49,77,33,59,50,76,63,62,62,66,82,53,81,40,38,34,38,34,33,41,50,55,56,35,30,37,59,30,58,21,61,67,41,50,50,19,31,46,74,35,70,32,54,70,47,78,39,79,40,84,94,70,82,44,56,34,35,37,37,38,63,61,57,65,92,42,37,65,60,36,37,34,40,21,48,34,41,34,33,44,74,56,72,30,84,45,48,55,38,67,26,62,30,58,34,42,52,74,82,29,37,30,58,38,51,46,52,55,30,46,35,45,45,42,55,48,51,48,59,56,51,69,72,51,78,62,44,52,38,36,38,37,38,36,35,33,60,51,27,48,65,60,48,39,49,36,49,49,51,42,49,53,53,47,40,22,38,42,37,40,53,49,19,64,29,23,38,43,36,30,32,28,53,28,52,85,57,30,36,57,38,67,52,44,74,42,51,39,56,34,55,73,70,68,47,86,62,89,45,61,62,39,28,19,52,65,32,17,14,62,68,60,27,36,67,62,25,69,72,51,61,76,81,57,66,45,76,45,75,42,66,58,90,55,30,41,38,67,42,74,42,46,57,68,60,63,70,53,79,76,72,63,84,72,82,55,69,52,61,73,55,52,38,42,68,51,43,48,45,48,49,39,35,36,37,34,25,69,69,26,58,78,25,51,66,58,90,71,27,31,31,45,68,49,57,73,66,34,69,58,51,69,26,26,42,69,30,21,25,30,25,33,53,50,45,49,51,50,48,53,59,43,51,66,74,50,51,72,66,36,70,43,47,43,42,75,56,44,97,53,89,67,80,82,68,90,56,80,37,60,87,16,27,37,51,31,37,51,35,24,56,58,42,38,90,46,24,34,39,30,21,34,80,87,64,51,44,32,37,32,59,49,76,68,60,60,55,25,50,67,61,52,55,70,76,69,78,75,74,78,128

Nearest PDB structures (foldseek):
  6o6y-assembly1_B  TM=6.508E-01  e=3.458E-19  Thermococcus onnurineus
  6o6x-assembly1_B  TM=6.425E-01  e=3.093E-19  Thermococcus onnurineus
  6o6z-assembly1_B  TM=6.485E-01  e=7.988E-19  Thermococcus onnurineus NA1
  6o6t-assembly1_B  TM=6.559E-01  e=5.957E-18  Thermococcus onnurineus NA1
  4eog-assembly1_A-2  TM=6.447E-01  e=2.150E-17  Pyrococcus furiosus DSM 3638

Organism: Thermoproteus tenax (strain ATCC 35583 / DSM 2078 / JCM 9277 / NBRC 100435 / Kra 1) (NCBI:txid768679)